Protein AF-A0A2A7WYJ3-F1 (afdb_monomer_lite)

Sequence (765 aa):
MKLRNKKTFTLILFCLMIGVVYILFNQSKNRTLNKNTNTYTNQINNITIPAQIGKEYFQVFDEKKMPYNLLLKGVNLGIANPGHFPGETAITKAEYLRWFKEIGKMNANVIRVYTIHPPAFYDALSEYNQKAKRPLYLIHGVWINEEMLNSLGDIYNKSLTKEFQDEIYQTVDIIHGKANILQKPGHASGKYHSNISKYVIGWILGIEWDPNMMKSTNDKHKGNVVFNGQYFQTNNATPFENWLASILDNTVKYESEKYSWQRPISFANWVTTDPIHHPNEPMENEDLVSLDPNHVSAKSSLYPGYFASYHVYPYYPEFLNYELAYTNYIDSRGKKNSYAGYLHNLRNVHNMPVLISEFGVPSSRGMTHRNRYGWNQGFHNETQQGKIVTHLFEDIQTEGMAGGIVFSWQDEWFKRTWNNMELDDPDRRPFWSNVQTSEQQFGLLSFDPNSSKKAISVDGDSSDWKKNKIKSANMKNAIFIKPLDQNDTERKLKNWSMTSDARSIYFLLNFEKTKQPFDWAKTGVMILLDTIPGQGQHQLPNDNSVKSKNGIDFVIDLNGPNDSHVLVDSYYDPFYYEYANLLHYAPIEPHVNKKDNGLYHKVMLGLNRPLVIPNYKGKSLNLPLEFYETGKLKFGDGNPNHKDFNSLTDVSLNEKDHVIEIRIPWQLLNVKDPSTSEIMGDLWKGGLKSKKNVKKIHVAILTYRPNGSNKDLSYSTVRQKNGILKKGDFFSYTWKKWDLPVYHERLKQSYYILKDTFHKAEINK

Structure (mmCIF, N/CA/C/O backbone):
data_AF-A0A2A7WYJ3-F1
#
_entry.id   AF-A0A2A7WYJ3-F1
#
loop_
_atom_site.group_PDB
_atom_site.id
_atom_site.type_symbol
_atom_site.label_atom_id
_atom_site.label_alt_id
_atom_site.label_comp_id
_atom_site.label_asym_id
_atom_site.label_entity_id
_atom_site.label_seq_id
_atom_site.pdbx_PDB_ins_code
_atom_site.Cartn_x
_atom_site.Cartn_y
_atom_site.Cartn_z
_atom_site.occupancy
_atom_site.B_iso_or_equiv
_atom_site.auth_seq_id
_atom_site.auth_comp_id
_atom_site.auth_asym_id
_atom_site.auth_atom_id
_atom_site.pdbx_PDB_model_num
ATOM 1 N N . MET A 1 1 ? -52.734 40.361 -39.668 1.00 50.38 1 MET A N 1
ATOM 2 C CA . MET A 1 1 ? -51.722 40.055 -38.626 1.00 50.38 1 MET A CA 1
ATOM 3 C C . MET A 1 1 ? -52.320 39.937 -37.203 1.00 50.38 1 MET A C 1
ATOM 5 O O . MET A 1 1 ? -51.709 40.400 -36.254 1.00 50.38 1 MET A O 1
ATOM 9 N N . LYS A 1 2 ? -53.501 39.309 -37.011 1.00 50.84 2 LYS A N 1
ATOM 10 C CA . LYS A 1 2 ? -54.146 39.169 -35.675 1.00 50.84 2 LYS A CA 1
ATOM 11 C C . LYS A 1 2 ? -54.576 37.741 -35.285 1.00 50.84 2 LYS A C 1
ATOM 13 O O . LYS A 1 2 ? -54.872 37.505 -34.122 1.00 50.84 2 LYS A O 1
ATOM 18 N N . LEU A 1 3 ? -54.540 36.769 -36.204 1.00 46.91 3 LEU A N 1
ATOM 19 C CA . LEU A 1 3 ? -54.908 35.370 -35.913 1.00 46.91 3 LEU A CA 1
ATOM 20 C C . LEU A 1 3 ? -53.718 34.446 -35.602 1.00 46.91 3 LEU A C 1
ATOM 22 O O . LEU A 1 3 ? -53.901 33.410 -34.968 1.00 46.91 3 LEU A O 1
ATOM 26 N N . ARG A 1 4 ? -52.491 34.829 -35.981 1.00 48.69 4 ARG A N 1
ATOM 27 C CA . ARG A 1 4 ? -51.293 33.996 -35.771 1.00 48.69 4 ARG A CA 1
ATOM 28 C C . ARG A 1 4 ? -50.721 34.103 -34.348 1.00 48.69 4 ARG A C 1
ATOM 30 O O . ARG A 1 4 ? -50.141 33.138 -33.880 1.00 48.69 4 ARG A O 1
ATOM 37 N N . ASN A 1 5 ? -50.984 35.202 -33.628 1.00 53.31 5 ASN A N 1
ATOM 38 C CA . ASN A 1 5 ? -50.511 35.392 -32.246 1.00 53.31 5 ASN A CA 1
ATOM 39 C C . ASN A 1 5 ? -51.368 34.693 -31.182 1.00 53.31 5 ASN A C 1
ATOM 41 O O . ASN A 1 5 ? -50.838 34.338 -30.134 1.00 53.31 5 ASN A O 1
ATOM 45 N N . LYS A 1 6 ? -52.664 34.442 -31.432 1.00 55.00 6 LYS A N 1
ATOM 46 C CA . LYS A 1 6 ? -53.507 33.729 -30.456 1.00 55.00 6 LYS A CA 1
ATOM 47 C C . LYS A 1 6 ? -53.078 32.269 -30.301 1.00 55.00 6 LYS A C 1
ATOM 49 O O . LYS A 1 6 ? -52.903 31.827 -29.177 1.00 55.00 6 LYS A O 1
ATOM 54 N N . LYS A 1 7 ? -52.818 31.551 -31.403 1.00 58.31 7 LYS A N 1
ATOM 55 C CA . LYS A 1 7 ? -52.401 30.136 -31.343 1.00 58.31 7 LYS A CA 1
ATOM 56 C C . LYS A 1 7 ? -51.069 29.944 -30.613 1.00 58.31 7 LYS A C 1
ATOM 58 O O . LYS A 1 7 ? -50.958 29.025 -29.810 1.00 58.31 7 LYS A O 1
ATOM 63 N N . THR A 1 8 ? -50.094 30.825 -30.834 1.00 62.59 8 THR A N 1
ATOM 64 C CA . THR A 1 8 ? -48.788 30.744 -30.160 1.00 62.59 8 THR A CA 1
ATOM 65 C C . THR A 1 8 ? -48.905 31.040 -28.666 1.00 62.59 8 THR A C 1
ATOM 67 O O . THR A 1 8 ? -48.297 30.347 -27.858 1.00 62.59 8 THR A O 1
ATOM 70 N N . PHE A 1 9 ? -49.742 32.010 -28.282 1.00 68.06 9 PHE A N 1
ATOM 71 C CA . PHE A 1 9 ? -49.965 32.341 -26.874 1.00 68.06 9 PHE A CA 1
ATOM 72 C C . PHE A 1 9 ? -50.721 31.229 -26.132 1.00 68.06 9 PHE A C 1
ATOM 74 O O . PHE A 1 9 ? -50.354 30.877 -25.014 1.00 68.06 9 PHE A O 1
ATOM 81 N N . THR A 1 10 ? -51.719 30.607 -26.772 1.00 68.69 10 THR A N 1
ATOM 82 C CA . THR A 1 10 ? -52.432 29.452 -26.203 1.00 68.69 10 THR A CA 1
ATOM 83 C C . THR A 1 10 ? -51.516 28.237 -26.053 1.00 68.69 10 THR A C 1
ATOM 85 O O . THR A 1 10 ? -51.592 27.553 -25.039 1.00 68.69 10 THR A O 1
ATOM 88 N N . LEU A 1 11 ? -50.607 27.995 -27.007 1.00 69.69 11 LEU A N 1
ATOM 89 C CA . LEU A 1 11 ? -49.650 26.886 -26.932 1.00 69.69 11 LEU A CA 1
ATOM 90 C C . LEU A 1 11 ? -48.632 27.082 -25.796 1.00 69.69 11 LEU A C 1
ATOM 92 O O . LEU A 1 11 ? -48.340 26.139 -25.068 1.00 69.69 11 LEU A O 1
ATOM 96 N N . ILE A 1 12 ? -48.143 28.310 -25.595 1.00 71.25 12 ILE A N 1
ATOM 97 C CA . ILE A 1 12 ? -47.219 28.640 -24.498 1.00 71.25 12 ILE A CA 1
ATOM 98 C C . ILE A 1 12 ? -47.912 28.493 -23.137 1.00 71.25 12 ILE A C 1
ATOM 100 O O . ILE A 1 12 ? -47.331 27.902 -22.228 1.00 71.25 12 ILE A O 1
ATOM 104 N N . LEU A 1 13 ? -49.164 28.952 -23.001 1.00 70.12 13 LEU A N 1
ATOM 105 C CA . LEU A 1 13 ? -49.936 28.765 -21.768 1.00 70.12 13 LEU A CA 1
ATOM 106 C C . LEU A 1 13 ? -50.208 27.283 -21.475 1.00 70.12 13 LEU A C 1
ATOM 108 O O . LEU A 1 13 ? -50.152 26.867 -20.321 1.00 70.12 13 LEU A O 1
ATOM 112 N N . PHE A 1 14 ? -50.473 26.483 -22.512 1.00 73.62 14 PHE A N 1
ATOM 113 C CA . PHE A 1 14 ? -50.705 25.046 -22.373 1.00 73.62 14 PHE A CA 1
ATOM 114 C C . PHE A 1 14 ? -49.423 24.308 -21.958 1.00 73.62 14 PHE A C 1
ATOM 116 O O . PHE A 1 14 ? -49.462 23.486 -21.047 1.00 73.62 14 PHE A O 1
ATOM 123 N N . CYS A 1 15 ? -48.267 24.664 -22.530 1.00 70.06 15 CYS A N 1
ATOM 124 C CA . CYS A 1 15 ? -46.967 24.128 -22.114 1.00 70.06 15 CYS A CA 1
ATOM 125 C C . CYS A 1 15 ? -46.585 24.544 -20.684 1.00 70.06 15 CYS A C 1
ATOM 127 O O . CYS A 1 15 ? -46.054 23.725 -19.937 1.00 70.06 15 CYS A O 1
ATOM 129 N N . LEU A 1 16 ? -46.887 25.782 -20.275 1.00 70.62 16 LEU A N 1
ATOM 130 C CA . LEU A 1 16 ? -46.683 26.246 -18.898 1.00 70.62 16 LEU A CA 1
ATOM 131 C C . LEU A 1 16 ? -47.602 25.521 -17.912 1.00 70.62 16 LEU A C 1
ATOM 133 O O . LEU A 1 16 ? -47.135 25.105 -16.856 1.00 70.62 16 LEU A O 1
ATOM 137 N N . MET A 1 17 ? -48.872 25.292 -18.263 1.00 70.50 17 MET A N 1
ATOM 138 C CA . MET A 1 17 ? -49.775 24.494 -17.430 1.00 70.50 17 MET A CA 1
ATOM 139 C C . MET A 1 17 ? -49.330 23.036 -17.332 1.00 70.50 17 MET A C 1
ATOM 141 O O . MET A 1 17 ? -49.342 22.492 -16.235 1.00 70.50 17 MET A O 1
ATOM 145 N N . ILE A 1 18 ? -48.867 22.413 -18.420 1.00 74.00 18 ILE A N 1
ATOM 146 C CA . ILE A 1 18 ? -48.298 21.057 -18.369 1.00 74.00 18 ILE A CA 1
ATOM 147 C C . ILE A 1 18 ? -47.030 21.040 -17.509 1.00 74.00 18 ILE A C 1
ATOM 149 O O . ILE A 1 18 ? -46.857 20.118 -16.721 1.00 74.00 18 ILE A O 1
ATOM 153 N N . GLY A 1 19 ? -46.176 22.062 -17.596 1.00 71.00 19 GLY A N 1
ATOM 154 C CA . GLY A 1 19 ? -44.984 22.195 -16.756 1.00 71.00 19 GLY A CA 1
ATOM 155 C C . GLY A 1 19 ? -45.321 22.330 -15.270 1.00 71.00 19 GLY A C 1
ATOM 156 O O . GLY A 1 19 ? -44.735 21.636 -14.445 1.00 71.00 19 GLY A O 1
ATOM 157 N N . VAL A 1 20 ? -46.310 23.157 -14.921 1.00 72.75 20 VAL A N 1
ATOM 158 C CA . VAL A 1 20 ? -46.773 23.335 -13.536 1.00 72.75 20 VAL A CA 1
ATOM 159 C C . VAL A 1 20 ? -47.485 22.083 -13.027 1.00 72.75 20 VAL A C 1
ATOM 161 O O . VAL A 1 20 ? -47.218 21.659 -11.908 1.00 72.75 20 VAL A O 1
ATOM 164 N N . VAL A 1 21 ? -48.316 21.431 -13.845 1.00 69.50 21 VAL A N 1
ATOM 165 C CA . VAL A 1 21 ? -48.949 20.153 -13.493 1.00 69.50 21 VAL A CA 1
ATOM 166 C C . VAL A 1 21 ? -47.897 19.061 -13.344 1.00 69.50 21 VAL A C 1
ATOM 168 O O . VAL A 1 21 ? -47.988 18.314 -12.389 1.00 69.50 21 VAL A O 1
ATOM 171 N N . TYR A 1 22 ? -46.861 18.997 -14.185 1.00 67.00 22 TYR A N 1
ATOM 172 C CA . TYR A 1 22 ? -45.755 18.040 -14.060 1.00 67.00 22 TYR A CA 1
ATOM 173 C C . TYR A 1 22 ? -44.906 18.298 -12.809 1.00 67.00 22 TYR A C 1
ATOM 175 O O . TYR A 1 22 ? -44.528 17.352 -12.122 1.00 67.00 22 TYR A O 1
ATOM 183 N N . ILE A 1 23 ? -44.655 19.565 -12.458 1.00 64.31 23 ILE A N 1
ATOM 184 C CA . ILE A 1 23 ? -43.973 19.949 -11.213 1.00 64.31 23 ILE A CA 1
ATOM 185 C C . ILE A 1 23 ? -44.839 19.605 -9.998 1.00 64.31 23 ILE A C 1
ATOM 187 O O . ILE A 1 23 ? -44.319 19.047 -9.039 1.00 64.31 23 ILE A O 1
ATOM 191 N N . LEU A 1 24 ? -46.150 19.851 -10.044 1.00 56.97 24 LEU A N 1
ATOM 192 C CA . LEU A 1 24 ? -47.084 19.496 -8.972 1.00 56.97 24 LEU A CA 1
ATOM 193 C C . LEU A 1 24 ? -47.302 17.978 -8.869 1.00 56.97 24 LEU A C 1
ATOM 195 O O . LEU A 1 24 ? -47.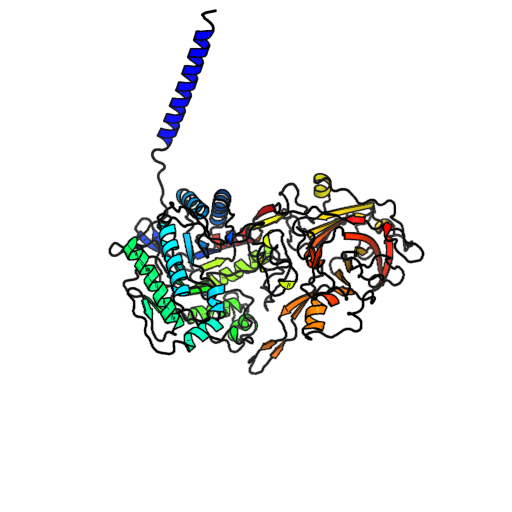378 17.471 -7.758 1.00 56.97 24 LEU A O 1
ATOM 199 N N . PHE A 1 25 ? -47.311 17.234 -9.981 1.00 49.41 25 PHE A N 1
ATOM 200 C CA . PHE A 1 25 ? -47.374 15.764 -10.000 1.00 49.41 25 PHE A CA 1
ATOM 201 C C . PHE A 1 25 ? -46.068 15.137 -9.494 1.00 49.41 25 PHE A C 1
ATOM 203 O O . PHE A 1 25 ? -46.104 14.119 -8.804 1.00 49.41 25 PHE A O 1
ATOM 210 N N . ASN A 1 26 ? -44.909 15.742 -9.784 1.00 48.34 26 ASN A N 1
ATOM 211 C CA . ASN A 1 26 ? -43.625 15.311 -9.218 1.00 48.34 26 ASN A CA 1
ATOM 212 C C . ASN A 1 26 ? -43.457 15.733 -7.753 1.00 48.34 26 ASN A C 1
ATOM 214 O O . ASN A 1 26 ? -42.858 14.990 -6.979 1.00 48.34 26 ASN A O 1
ATOM 218 N N . GLN A 1 27 ? -44.011 16.874 -7.335 1.00 46.66 27 GLN A N 1
ATOM 219 C CA . GLN A 1 27 ? -44.047 17.261 -5.923 1.00 46.66 27 GLN A CA 1
ATOM 220 C C . GLN A 1 27 ? -45.063 16.426 -5.128 1.00 46.66 27 GLN A C 1
ATOM 222 O O . GLN A 1 27 ? -44.787 16.096 -3.975 1.00 46.66 27 GLN A O 1
ATOM 227 N N . SER A 1 28 ? -46.181 15.991 -5.727 1.00 38.94 28 SER A N 1
ATOM 228 C CA . SER A 1 28 ? -47.152 15.109 -5.064 1.00 38.94 28 SER A CA 1
ATOM 229 C C . SER A 1 28 ? -46.711 13.640 -5.039 1.00 38.94 28 SER A C 1
ATOM 231 O O . SER A 1 28 ? -47.067 12.930 -4.102 1.00 38.94 28 SER A O 1
ATOM 233 N N . LYS A 1 29 ? -45.864 13.190 -5.981 1.00 39.66 29 LYS A N 1
ATOM 234 C CA . LYS A 1 29 ? -45.200 11.869 -5.930 1.00 39.66 29 LYS A CA 1
ATOM 235 C C . LYS A 1 29 ? -44.066 11.760 -4.903 1.00 39.66 29 LYS A C 1
ATOM 237 O O . LYS A 1 29 ? -43.579 10.658 -4.673 1.00 39.66 29 LYS A O 1
ATOM 242 N N . ASN A 1 30 ? -43.693 12.853 -4.233 1.00 40.75 30 ASN A N 1
ATOM 243 C CA . ASN A 1 30 ? -42.771 12.831 -3.091 1.00 40.75 30 ASN A CA 1
ATOM 244 C C . ASN A 1 30 ? -43.469 12.682 -1.727 1.00 40.75 30 ASN A C 1
ATOM 246 O O . ASN A 1 30 ? -42.810 12.772 -0.688 1.00 40.75 30 ASN A O 1
ATOM 250 N N . ARG A 1 31 ? -44.779 12.403 -1.688 1.00 43.16 31 ARG A N 1
ATOM 251 C CA . ARG A 1 31 ? -45.439 11.937 -0.464 1.00 43.16 31 ARG A CA 1
ATOM 252 C C . ARG A 1 31 ? -45.491 10.411 -0.441 1.00 43.16 31 ARG A C 1
ATOM 254 O O . ARG A 1 31 ? -46.011 9.777 -1.351 1.00 43.16 31 ARG A O 1
ATOM 261 N N . THR A 1 32 ? -44.913 9.874 0.636 1.00 37.53 32 THR A N 1
ATOM 262 C CA . THR A 1 32 ? -44.860 8.462 1.050 1.00 37.53 32 THR A CA 1
ATOM 263 C C . THR A 1 32 ? -44.069 7.514 0.143 1.00 37.53 32 THR A C 1
ATOM 265 O O . THR A 1 32 ? -44.587 6.522 -0.354 1.00 37.53 32 THR A O 1
ATOM 268 N N . LEU A 1 33 ? -42.751 7.734 0.038 1.00 37.66 33 LEU A N 1
ATOM 269 C CA . LEU A 1 33 ? -41.851 6.577 0.069 1.00 37.66 33 LEU A CA 1
ATOM 270 C C . LEU A 1 33 ? -41.978 5.979 1.472 1.00 37.66 33 LEU A C 1
ATOM 272 O O . LEU A 1 33 ? -41.584 6.626 2.444 1.00 37.66 33 LEU A O 1
ATOM 276 N N . ASN A 1 34 ? -42.541 4.776 1.580 1.00 34.91 34 ASN A N 1
ATOM 277 C CA . ASN A 1 34 ? -42.391 3.951 2.774 1.00 34.91 34 ASN A CA 1
ATOM 278 C C . ASN A 1 34 ? -40.889 3.831 3.062 1.00 34.91 34 ASN A C 1
ATOM 280 O O . ASN A 1 34 ? -40.165 3.098 2.386 1.00 34.91 34 ASN A O 1
ATOM 284 N N . LYS A 1 35 ? -40.406 4.623 4.025 1.00 45.00 35 LYS A N 1
ATOM 285 C CA . LYS A 1 35 ? -39.065 4.507 4.585 1.00 45.00 35 LYS A CA 1
ATOM 286 C C . LYS A 1 35 ? -39.042 3.195 5.360 1.00 45.00 35 LYS A C 1
ATOM 288 O O . LYS A 1 35 ? -39.327 3.186 6.552 1.00 45.00 35 LYS A O 1
ATOM 293 N N . ASN A 1 36 ? -38.696 2.098 4.696 1.00 46.09 36 ASN A N 1
ATOM 294 C CA . ASN A 1 36 ? -38.218 0.914 5.399 1.00 46.09 36 ASN A CA 1
ATOM 295 C C . ASN A 1 36 ? -36.862 1.285 6.012 1.00 46.09 36 ASN A C 1
ATOM 297 O O . ASN A 1 36 ? -35.812 1.124 5.392 1.00 46.09 36 ASN A O 1
ATOM 301 N N . THR A 1 37 ? -36.879 1.911 7.191 1.00 53.34 37 THR A N 1
ATOM 302 C CA . THR A 1 37 ? -35.668 2.116 7.980 1.00 53.34 37 THR A CA 1
ATOM 303 C C . THR A 1 37 ? -35.248 0.766 8.537 1.00 53.34 37 THR A C 1
ATOM 305 O O . THR A 1 37 ? -35.745 0.353 9.575 1.00 53.34 37 THR A O 1
ATOM 308 N N . ASN A 1 38 ? -34.312 0.100 7.866 1.00 67.88 38 ASN A N 1
ATOM 309 C CA . ASN A 1 38 ? -33.787 -1.207 8.280 1.00 67.88 38 ASN A CA 1
ATOM 310 C C . ASN A 1 38 ? -32.681 -1.082 9.345 1.00 67.88 38 ASN A C 1
ATOM 312 O O . ASN A 1 38 ? -31.753 -1.884 9.395 1.00 67.88 38 ASN A O 1
ATOM 316 N N . THR A 1 39 ? -32.728 -0.026 10.155 1.00 86.06 39 THR A N 1
ATOM 317 C CA . THR A 1 39 ? -31.773 0.216 11.238 1.00 86.06 39 THR A CA 1
ATOM 318 C C . THR A 1 39 ? -32.550 0.677 12.446 1.00 86.06 39 THR A C 1
ATOM 320 O O . THR A 1 39 ? -33.179 1.740 12.403 1.00 86.06 39 THR A O 1
ATOM 323 N N . TYR A 1 40 ? -32.490 -0.126 13.498 1.00 93.25 40 TYR A N 1
ATOM 324 C CA . TYR A 1 40 ? -33.203 0.097 14.740 1.00 93.25 40 TYR A CA 1
ATOM 325 C C . TYR A 1 40 ? -32.202 0.398 15.847 1.00 93.25 40 TYR A C 1
ATOM 327 O O . TYR A 1 40 ? -31.089 -0.125 15.861 1.00 93.25 40 TYR A O 1
ATOM 335 N N . THR A 1 41 ? -32.608 1.274 16.755 1.00 96.12 41 THR A N 1
ATOM 336 C CA . THR A 1 41 ? -31.880 1.589 17.980 1.00 96.12 41 THR A CA 1
ATOM 337 C C . THR A 1 41 ? -32.691 1.099 19.171 1.00 96.12 41 THR A C 1
ATOM 339 O O . THR A 1 41 ? -33.917 0.945 19.085 1.00 96.12 41 THR A O 1
ATOM 342 N N . ASN A 1 42 ? -32.020 0.880 20.294 1.00 96.69 42 ASN A N 1
ATOM 343 C CA . ASN A 1 42 ? -32.680 0.620 21.565 1.00 96.69 42 ASN A CA 1
ATOM 344 C C . ASN A 1 42 ? -32.539 1.829 22.499 1.00 96.69 42 ASN A C 1
ATOM 346 O O . ASN A 1 42 ? -31.729 2.721 22.245 1.00 96.69 42 ASN A O 1
ATOM 350 N N . GLN A 1 43 ? -33.348 1.884 23.554 1.00 96.56 43 GLN A N 1
ATOM 351 C CA . GLN A 1 43 ? -33.287 2.947 24.550 1.00 96.56 43 GLN A CA 1
ATOM 352 C C . GLN A 1 43 ? -33.287 2.349 25.955 1.00 96.56 43 GLN A C 1
ATOM 354 O O . GLN A 1 43 ? -34.180 1.579 26.301 1.00 96.56 43 GLN A O 1
ATOM 359 N N . ILE A 1 44 ? -32.291 2.714 26.758 1.00 96.19 44 ILE A N 1
ATOM 360 C CA . ILE A 1 44 ? -32.102 2.245 28.133 1.00 96.19 44 ILE A CA 1
ATOM 361 C C . ILE A 1 44 ? -31.928 3.484 29.008 1.00 96.19 44 ILE A C 1
ATOM 363 O O . ILE A 1 44 ? -31.040 4.291 28.755 1.00 96.19 44 ILE A O 1
ATOM 367 N N . ASN A 1 45 ? -32.798 3.678 30.004 1.00 94.88 45 ASN A N 1
ATOM 368 C CA . ASN A 1 45 ? -32.766 4.842 30.906 1.00 94.88 45 ASN A CA 1
ATOM 369 C C . ASN A 1 45 ? -32.636 6.189 30.164 1.00 94.88 45 ASN A C 1
ATOM 371 O O . ASN A 1 45 ? -31.770 7.004 30.468 1.00 94.88 45 ASN A O 1
ATOM 375 N N . ASN A 1 46 ? -33.489 6.403 29.158 1.00 96.12 46 ASN A N 1
ATOM 376 C CA . ASN A 1 46 ? -33.487 7.559 28.252 1.00 96.12 46 ASN A CA 1
ATOM 377 C C . ASN A 1 46 ? -32.256 7.720 27.338 1.00 96.12 46 ASN A C 1
ATOM 379 O O . ASN A 1 46 ? -32.281 8.592 26.473 1.00 96.12 46 ASN A O 1
ATOM 383 N N . ILE A 1 47 ? -31.245 6.856 27.433 1.00 98.38 47 ILE A N 1
ATOM 384 C CA . ILE A 1 47 ? -30.087 6.834 26.534 1.00 98.38 47 ILE A CA 1
ATOM 385 C C . ILE A 1 47 ? -30.375 5.951 25.322 1.00 98.38 47 ILE A C 1
ATOM 387 O O . ILE A 1 47 ? -30.772 4.796 25.464 1.00 98.38 47 ILE A O 1
ATOM 391 N N . THR A 1 48 ? -30.156 6.485 24.122 1.00 98.62 48 THR A N 1
ATOM 392 C CA . THR A 1 48 ? -30.281 5.738 22.863 1.00 98.62 48 THR A CA 1
ATOM 393 C C . THR A 1 48 ? -28.980 5.007 22.536 1.00 98.62 48 THR A C 1
ATOM 395 O O . THR A 1 48 ? -27.907 5.606 22.597 1.00 98.62 48 THR A O 1
ATOM 398 N N . ILE A 1 49 ? -29.076 3.736 22.136 1.00 98.44 49 ILE A N 1
ATOM 399 C CA . ILE A 1 49 ? -27.937 2.916 21.703 1.00 98.44 49 ILE A CA 1
ATOM 400 C C . ILE A 1 49 ? -28.157 2.341 20.287 1.00 98.44 49 ILE A C 1
ATOM 402 O O . ILE A 1 49 ? -29.231 1.798 20.005 1.00 98.44 49 ILE A O 1
ATOM 406 N N . PRO A 1 50 ? -27.175 2.451 19.369 1.00 97.75 50 PRO A N 1
ATOM 407 C CA . PRO A 1 50 ? -27.269 1.902 18.012 1.00 97.75 50 PRO A CA 1
ATOM 408 C C . PRO A 1 50 ? -26.847 0.430 17.917 1.00 97.75 50 PRO A C 1
ATOM 410 O O . PRO A 1 50 ? -27.263 -0.273 17.001 1.00 97.75 50 PRO A O 1
ATOM 413 N N . ALA A 1 51 ? -26.021 -0.021 18.857 1.00 98.12 51 ALA A N 1
ATOM 414 C CA . ALA A 1 51 ? -25.507 -1.376 18.973 1.00 98.12 51 ALA A CA 1
ATOM 415 C C . ALA A 1 51 ? -25.101 -1.637 20.430 1.00 98.12 51 ALA A C 1
ATOM 417 O O . ALA A 1 51 ? -25.005 -0.697 21.225 1.00 98.12 51 ALA A O 1
ATOM 418 N N . GLN A 1 52 ? -24.839 -2.896 20.761 1.00 98.06 52 GLN A N 1
ATOM 419 C CA . GLN A 1 52 ? -24.253 -3.305 22.035 1.00 98.06 52 GLN A CA 1
ATOM 420 C C . GLN A 1 52 ? -23.230 -4.431 21.835 1.00 98.06 52 GLN A C 1
ATOM 422 O O . GLN A 1 52 ? -23.197 -5.067 20.782 1.00 98.06 52 GLN A O 1
ATOM 427 N N . ILE A 1 53 ? -22.400 -4.687 22.839 1.00 98.00 53 ILE A N 1
ATOM 428 C CA . ILE A 1 53 ? -21.433 -5.781 22.868 1.00 98.00 53 ILE A CA 1
ATOM 429 C C . ILE A 1 53 ? -22.069 -6.988 23.562 1.00 98.00 53 ILE A C 1
ATOM 431 O O . ILE A 1 53 ? -22.473 -6.912 24.722 1.00 98.00 53 ILE A O 1
ATOM 435 N N . GLY A 1 54 ? -22.200 -8.091 22.823 1.00 96.19 54 GLY A N 1
ATOM 436 C CA . GLY A 1 54 ? -22.606 -9.387 23.359 1.00 96.19 54 GLY A CA 1
ATOM 437 C C . GLY A 1 54 ? -21.422 -10.151 23.959 1.00 96.19 54 GLY A C 1
ATOM 438 O O . GLY A 1 54 ? -20.350 -9.599 24.178 1.00 96.19 54 GLY A O 1
ATOM 439 N N . LYS A 1 55 ? -21.598 -11.457 24.192 1.00 93.19 55 LYS A N 1
ATOM 440 C CA . LYS A 1 55 ? -20.531 -12.310 24.747 1.00 93.19 55 LYS A CA 1
ATOM 441 C C . LYS A 1 55 ? -19.312 -12.425 23.820 1.00 93.19 55 LYS A C 1
ATOM 443 O O . LYS A 1 55 ? -18.186 -12.416 24.296 1.00 93.19 55 LYS A O 1
ATOM 448 N N . GLU A 1 56 ? -19.556 -12.552 22.516 1.00 91.44 56 GLU A N 1
ATOM 449 C CA . GLU A 1 56 ? -18.516 -12.805 21.498 1.00 91.44 56 GLU A CA 1
ATOM 450 C C . GLU A 1 56 ? -18.595 -11.840 20.307 1.00 91.44 56 GLU A C 1
ATOM 452 O O . GLU A 1 56 ? -17.594 -11.586 19.647 1.00 91.44 56 GLU A O 1
ATOM 457 N N . TYR A 1 57 ? -19.769 -11.260 20.046 1.00 97.25 57 TYR A N 1
ATOM 458 C CA . TYR A 1 57 ? -20.031 -10.456 18.853 1.00 97.25 57 TYR A CA 1
ATOM 459 C C . TYR A 1 57 ? -20.642 -9.106 19.205 1.00 97.25 57 TYR A C 1
ATOM 461 O O . TYR A 1 57 ? -21.267 -8.931 20.255 1.00 97.25 57 TYR A O 1
ATOM 469 N N . PHE A 1 58 ? -20.544 -8.174 18.261 1.00 97.81 58 PHE A N 1
ATOM 470 C CA . PHE A 1 58 ? -21.416 -7.007 18.242 1.00 97.81 58 PHE A CA 1
ATOM 471 C C . PHE A 1 58 ? -22.865 -7.460 18.081 1.00 97.81 58 PHE A C 1
ATOM 473 O O . PHE A 1 58 ? -23.147 -8.471 17.440 1.00 97.81 58 PHE A O 1
ATOM 480 N N . GLN A 1 59 ? -23.794 -6.695 18.635 1.00 97.94 59 GLN A N 1
ATOM 481 C CA . GLN A 1 59 ? -25.220 -6.912 18.483 1.00 97.94 59 GLN A CA 1
ATOM 482 C C . GLN A 1 59 ? -25.890 -5.636 17.996 1.00 97.94 59 GLN A C 1
ATOM 484 O O . GLN A 1 59 ? -25.670 -4.552 18.536 1.00 97.94 59 GLN A O 1
ATOM 489 N N . VAL A 1 60 ? -26.730 -5.779 16.979 1.00 96.69 60 VAL A N 1
ATOM 490 C CA . VAL A 1 60 ? -27.616 -4.719 16.486 1.00 96.69 60 VAL A CA 1
ATOM 491 C C . VAL A 1 60 ? -29.065 -5.131 16.725 1.00 96.69 60 VAL A C 1
ATOM 493 O O . VAL A 1 60 ? -29.343 -6.280 17.067 1.00 96.69 60 VAL A O 1
ATOM 496 N N . PHE A 1 61 ? -29.992 -4.190 16.580 1.00 96.06 61 PHE A N 1
ATOM 497 C CA . PHE A 1 61 ? -31.388 -4.403 16.952 1.00 96.06 61 PHE A CA 1
ATOM 498 C C . PHE A 1 61 ? -32.273 -4.683 15.737 1.00 96.06 61 PHE A C 1
ATOM 500 O O . PHE A 1 61 ? -32.094 -4.092 14.666 1.00 96.06 61 PHE A O 1
ATOM 507 N N . ASP A 1 62 ? -33.234 -5.588 15.907 1.00 92.44 62 ASP A N 1
ATOM 508 C CA . ASP A 1 62 ? -34.304 -5.830 14.940 1.00 92.44 62 ASP A CA 1
ATOM 509 C C . ASP A 1 62 ? -35.480 -4.848 15.119 1.00 92.44 62 ASP A C 1
ATOM 511 O O . ASP A 1 62 ? -35.450 -3.937 15.950 1.00 92.44 62 ASP A O 1
ATOM 515 N N . GLU A 1 63 ? -36.545 -5.033 14.335 1.00 91.00 63 GLU A N 1
ATOM 516 C CA . GLU A 1 63 ? -37.745 -4.186 14.389 1.00 91.00 63 GLU A CA 1
ATOM 517 C C . GLU A 1 63 ? -38.467 -4.212 15.745 1.00 91.00 63 GLU A C 1
ATOM 519 O O . GLU A 1 63 ? -39.140 -3.245 16.112 1.00 91.00 63 GLU A O 1
ATOM 524 N N . LYS A 1 64 ? -38.304 -5.301 16.504 1.00 92.38 64 LYS A N 1
ATOM 525 C CA . LYS A 1 64 ? -38.854 -5.498 17.850 1.00 92.38 64 LYS A CA 1
ATOM 526 C C . LYS A 1 64 ? -37.882 -5.030 18.933 1.00 92.38 64 LYS A C 1
ATOM 528 O O . LYS A 1 64 ? -38.164 -5.219 20.114 1.00 92.38 64 LYS A O 1
ATOM 533 N N . LYS A 1 65 ? -36.771 -4.394 18.542 1.00 93.44 65 LYS A N 1
ATOM 534 C CA . LYS A 1 65 ? -35.668 -3.953 19.405 1.00 93.44 65 LYS A CA 1
ATOM 535 C C . LYS A 1 65 ? -34.958 -5.100 20.131 1.00 93.44 65 LYS A C 1
ATOM 537 O O . LYS A 1 65 ? -34.305 -4.869 21.146 1.00 93.44 65 LYS A O 1
ATOM 542 N N . MET A 1 66 ? -35.050 -6.321 19.611 1.00 94.88 66 MET A N 1
ATOM 543 C CA . MET A 1 66 ? -34.309 -7.461 20.139 1.00 94.88 66 MET A CA 1
ATOM 544 C C . MET A 1 66 ? -32.878 -7.450 19.585 1.00 94.88 66 MET A C 1
ATOM 546 O O . MET A 1 66 ? -32.701 -7.260 18.376 1.00 94.88 66 MET A O 1
ATOM 550 N N . PRO A 1 67 ? -31.848 -7.624 20.434 1.00 96.19 67 PRO A N 1
ATOM 551 C CA . PRO A 1 67 ? -30.470 -7.698 19.971 1.00 96.19 67 PRO A CA 1
ATOM 552 C C . PRO A 1 67 ? -30.212 -9.028 19.251 1.00 96.19 67 PRO A C 1
ATOM 554 O O . PRO A 1 67 ? -30.620 -10.088 19.725 1.00 96.19 67 PRO A O 1
ATOM 557 N N . TYR A 1 68 ? -29.485 -8.983 18.135 1.00 95.00 68 TYR A N 1
ATOM 558 C CA . TYR A 1 68 ? -28.973 -10.166 17.443 1.00 95.00 68 TYR A CA 1
ATOM 559 C C . TYR A 1 68 ? -27.502 -9.987 17.068 1.00 95.00 68 TYR A C 1
ATOM 561 O O . TYR A 1 68 ? -27.062 -8.881 16.752 1.00 95.00 68 TYR A O 1
ATOM 569 N N . ASN A 1 69 ? -26.744 -11.085 17.110 1.00 96.75 69 ASN A N 1
ATOM 570 C CA . ASN A 1 69 ? -25.310 -11.064 16.839 1.00 96.75 69 ASN A CA 1
ATOM 571 C C . ASN A 1 69 ? -25.016 -10.667 15.385 1.00 96.75 69 ASN A C 1
ATOM 573 O O . ASN A 1 69 ? -25.669 -11.120 14.443 1.00 96.75 69 ASN A O 1
ATOM 577 N N . LEU A 1 70 ? -23.974 -9.861 15.221 1.00 96.31 70 LEU A N 1
ATOM 578 C CA . LEU A 1 70 ? -23.455 -9.376 13.958 1.00 96.31 70 LEU A CA 1
ATOM 579 C C . LEU A 1 70 ? -21.954 -9.670 13.899 1.00 96.31 70 LEU A C 1
ATOM 581 O O . LEU A 1 70 ? -21.158 -9.001 14.554 1.00 96.31 70 LEU A O 1
ATOM 585 N N . LEU A 1 71 ? -21.575 -10.641 13.067 1.00 97.69 71 LEU A N 1
ATOM 586 C CA . LEU A 1 71 ? -20.186 -10.825 12.655 1.00 97.69 71 LEU A CA 1
ATOM 587 C C . LEU A 1 71 ? -19.777 -9.627 11.795 1.00 97.69 71 LEU A C 1
ATOM 589 O O . LEU A 1 71 ? -20.386 -9.382 10.744 1.00 97.69 71 LEU A O 1
ATOM 593 N N . LEU A 1 72 ? -18.767 -8.876 12.227 1.00 98.44 72 LEU A N 1
ATOM 594 C CA . LEU A 1 72 ? -18.292 -7.724 11.469 1.00 98.44 72 LEU A CA 1
ATOM 595 C C . LEU A 1 72 ? -17.499 -8.181 10.237 1.00 98.44 72 LEU A C 1
ATOM 597 O O . LEU A 1 72 ? -16.527 -8.926 10.334 1.00 98.44 72 LEU A O 1
ATOM 601 N N . LYS A 1 73 ? -17.952 -7.723 9.068 1.00 98.19 73 LYS A N 1
ATOM 602 C CA . LYS A 1 73 ? -17.383 -7.999 7.745 1.00 98.19 73 LYS A CA 1
ATOM 603 C C . LYS A 1 73 ? -17.143 -6.661 7.080 1.00 98.19 73 LYS A C 1
ATOM 605 O O . LYS A 1 73 ? -18.077 -6.072 6.526 1.00 98.19 73 LYS A O 1
ATOM 610 N N . GLY A 1 74 ? -15.936 -6.136 7.237 1.00 98.25 74 GLY A N 1
ATOM 611 C CA . GLY A 1 74 ? -15.676 -4.731 6.968 1.00 98.25 74 GLY A CA 1
ATOM 612 C C . GLY A 1 74 ? -14.547 -4.445 6.003 1.00 98.25 74 GLY A C 1
ATOM 613 O O . GLY A 1 74 ? -13.758 -5.320 5.653 1.00 98.25 74 GLY A O 1
ATOM 614 N N . VAL A 1 75 ? -14.467 -3.172 5.625 1.00 98.81 75 VAL A N 1
ATOM 615 C CA . VAL A 1 75 ? -13.308 -2.574 4.957 1.00 98.81 75 VAL A CA 1
ATOM 616 C C . VAL A 1 75 ? -12.926 -1.266 5.653 1.00 98.81 75 VAL A C 1
ATOM 618 O O . VAL A 1 75 ? -13.794 -0.478 6.042 1.00 98.81 75 VAL A O 1
ATOM 621 N N . ASN A 1 76 ? -11.626 -1.035 5.809 1.00 98.81 76 ASN A N 1
ATOM 622 C CA . ASN A 1 76 ? -11.081 0.255 6.213 1.00 98.81 76 ASN A CA 1
ATOM 623 C C . ASN A 1 76 ? -11.082 1.197 5.008 1.00 98.81 76 ASN A C 1
ATOM 625 O O . ASN A 1 76 ? -10.754 0.782 3.895 1.00 98.81 76 ASN A O 1
ATOM 629 N N . LEU A 1 77 ? -11.447 2.457 5.214 1.00 98.38 77 LEU A N 1
ATOM 630 C CA . LEU A 1 77 ? -11.549 3.454 4.155 1.00 98.38 77 LEU A CA 1
ATOM 631 C C . LEU A 1 77 ? -10.642 4.645 4.480 1.00 98.38 77 LEU A C 1
ATOM 633 O O . LEU A 1 77 ? -10.824 5.316 5.494 1.00 98.38 77 LEU A O 1
ATOM 637 N N . GLY A 1 78 ? -9.670 4.894 3.600 1.00 95.50 78 GLY A N 1
ATOM 638 C CA . GLY A 1 78 ? -8.767 6.044 3.680 1.00 95.50 78 GLY A CA 1
ATOM 639 C C . GLY A 1 78 ? -9.372 7.321 3.088 1.00 95.50 78 GLY A C 1
ATOM 640 O O . GLY A 1 78 ? -10.430 7.285 2.454 1.00 95.50 78 GLY A O 1
ATOM 641 N N . ILE A 1 79 ? -8.695 8.456 3.262 1.00 93.94 79 ILE A N 1
ATOM 642 C CA . ILE A 1 79 ? -9.205 9.796 2.902 1.00 93.94 79 ILE A CA 1
ATOM 643 C C . ILE A 1 79 ? -8.571 10.387 1.625 1.00 93.94 79 ILE A C 1
ATOM 645 O O . ILE A 1 79 ? -8.943 11.481 1.197 1.00 93.94 79 ILE A O 1
ATOM 649 N N . ALA A 1 80 ? -7.650 9.662 0.983 1.00 93.94 80 ALA A N 1
ATOM 650 C CA . ALA A 1 80 ? -6.964 10.112 -0.227 1.00 93.94 80 ALA A CA 1
ATOM 651 C C . ALA A 1 80 ? -7.373 9.324 -1.484 1.00 93.94 80 ALA A C 1
ATOM 653 O O . ALA A 1 80 ? -7.718 8.141 -1.430 1.00 93.94 80 ALA A O 1
ATOM 654 N N . ASN A 1 81 ? -7.285 10.000 -2.628 1.00 96.25 81 ASN A N 1
ATOM 655 C CA . ASN A 1 81 ? -7.291 9.433 -3.976 1.00 96.25 81 ASN A CA 1
ATOM 656 C C . ASN A 1 81 ? -6.033 9.938 -4.730 1.00 96.25 81 ASN A C 1
ATOM 658 O O . ASN A 1 81 ? -5.330 10.820 -4.223 1.00 96.25 81 ASN A O 1
ATOM 662 N N . PRO A 1 82 ? -5.689 9.385 -5.909 1.00 97.81 82 PRO A N 1
ATOM 663 C CA . PRO A 1 82 ? -4.482 9.787 -6.624 1.00 97.81 82 PRO A CA 1
ATOM 664 C C . PRO A 1 82 ? -4.428 11.289 -6.916 1.00 97.81 82 PRO A C 1
ATOM 666 O O . PRO A 1 82 ? -5.426 11.897 -7.310 1.00 97.81 82 PRO A O 1
ATOM 669 N N . GLY A 1 83 ? -3.234 11.859 -6.780 1.00 97.31 83 GLY A N 1
ATOM 670 C CA . GLY A 1 83 ? -2.966 13.284 -6.950 1.00 97.31 83 GLY A CA 1
ATOM 671 C C . GLY A 1 83 ? -3.121 14.130 -5.688 1.00 97.31 83 GLY A C 1
ATOM 672 O O . GLY A 1 83 ? -2.869 15.323 -5.779 1.00 97.31 83 GLY A O 1
ATOM 673 N N . HIS A 1 84 ? -3.496 13.545 -4.545 1.00 97.00 84 HIS A N 1
ATOM 674 C CA . HIS A 1 84 ? -3.726 14.300 -3.311 1.00 97.00 84 HIS A CA 1
ATOM 675 C C . HIS A 1 84 ? -3.125 13.607 -2.085 1.00 97.00 84 HIS A C 1
ATOM 677 O O . HIS A 1 84 ? -3.199 12.384 -1.935 1.00 97.00 84 HIS A O 1
ATOM 683 N N . PHE A 1 85 ? -2.566 14.397 -1.174 1.00 96.12 85 PHE A N 1
ATOM 684 C CA . PHE A 1 85 ? -2.244 13.957 0.177 1.00 96.12 85 PHE A CA 1
ATOM 685 C C . PHE A 1 85 ? -3.521 13.823 1.027 1.00 96.12 85 PHE A C 1
ATOM 687 O O . PHE A 1 85 ? -4.508 14.521 0.779 1.00 96.12 85 PHE A O 1
ATOM 694 N N . PRO A 1 86 ? -3.515 12.979 2.080 1.00 93.44 86 PRO A N 1
ATOM 695 C CA . PRO A 1 86 ? -4.668 12.797 2.970 1.00 93.44 86 PRO A CA 1
ATOM 696 C C . PRO A 1 86 ? -5.265 14.104 3.503 1.00 93.44 86 PRO A C 1
ATOM 698 O O . PRO A 1 86 ? -6.483 14.274 3.521 1.00 93.44 86 PRO A O 1
ATOM 701 N N . GLY A 1 87 ? -4.399 15.054 3.864 1.00 91.25 87 GLY A N 1
ATOM 702 C CA . GLY A 1 87 ? -4.785 16.348 4.422 1.00 91.25 87 GLY A CA 1
ATOM 703 C C . GLY A 1 87 ? -5.551 17.274 3.472 1.00 91.25 87 GLY A C 1
ATOM 704 O O . GLY A 1 87 ? -6.112 18.270 3.923 1.00 91.25 87 GLY A O 1
ATOM 705 N N . GLU A 1 88 ? -5.596 16.967 2.172 1.00 93.81 88 GLU A N 1
ATOM 706 C CA . GLU A 1 88 ? -6.363 17.731 1.179 1.00 93.81 88 GLU A CA 1
ATOM 707 C C . GLU A 1 88 ? -7.835 17.304 1.125 1.00 93.81 88 GLU A C 1
ATOM 709 O O . GLU A 1 88 ? -8.690 18.073 0.687 1.00 93.81 88 GLU A O 1
ATOM 714 N N . THR A 1 89 ? -8.167 16.102 1.612 1.00 93.94 89 THR A N 1
ATOM 715 C CA . THR A 1 89 ? -9.550 15.601 1.730 1.00 93.94 89 THR A CA 1
ATOM 716 C C . THR A 1 89 ? -10.340 15.606 0.409 1.00 93.94 89 THR A C 1
ATOM 718 O O . THR A 1 89 ? -11.534 15.897 0.370 1.00 93.94 89 THR A O 1
ATOM 721 N N . ALA A 1 90 ? -9.665 15.271 -0.695 1.00 95.12 90 ALA A N 1
ATOM 722 C CA . ALA A 1 90 ? -10.136 15.529 -2.058 1.00 95.12 90 ALA A CA 1
ATOM 723 C C . ALA A 1 90 ? -11.275 14.623 -2.571 1.00 95.12 90 ALA A C 1
ATOM 725 O O . ALA A 1 90 ? -11.860 14.906 -3.618 1.00 95.12 90 ALA A O 1
ATOM 726 N N . ILE A 1 91 ? -11.608 13.535 -1.868 1.00 97.19 91 ILE A N 1
ATOM 727 C CA . ILE A 1 91 ? -12.641 12.591 -2.317 1.00 97.19 91 ILE A CA 1
ATOM 728 C C . ILE A 1 91 ? -14.021 13.264 -2.298 1.00 97.19 91 ILE A C 1
ATOM 730 O O . ILE A 1 91 ? -14.503 13.765 -1.278 1.00 97.19 91 ILE A O 1
ATOM 734 N N . THR A 1 92 ? -14.704 13.223 -3.436 1.00 97.56 92 THR A N 1
ATOM 735 C CA . THR A 1 92 ? -16.012 13.843 -3.634 1.00 97.56 92 THR A CA 1
ATOM 736 C C . THR A 1 92 ? -17.161 12.984 -3.101 1.00 97.56 92 THR A C 1
ATOM 738 O O . THR A 1 92 ? -17.084 11.759 -2.990 1.00 97.56 92 THR A O 1
ATOM 741 N N . LYS A 1 93 ? -18.322 13.614 -2.872 1.00 98.31 93 LYS A N 1
ATOM 742 C CA . LYS A 1 93 ? -19.563 12.904 -2.501 1.00 98.31 93 LYS A CA 1
ATOM 743 C C . LYS A 1 93 ? -19.938 11.818 -3.522 1.00 98.31 93 LYS A C 1
ATOM 745 O O . LYS A 1 93 ? -20.456 10.768 -3.148 1.00 98.31 93 LYS A O 1
ATOM 750 N N . ALA A 1 94 ? -19.704 12.073 -4.811 1.00 98.56 94 ALA A N 1
ATOM 751 C CA . ALA A 1 94 ? -20.036 11.138 -5.882 1.00 98.56 94 ALA A CA 1
ATOM 752 C C . ALA A 1 94 ? -19.138 9.890 -5.867 1.00 98.56 94 ALA A C 1
ATOM 754 O O . ALA A 1 94 ? -19.631 8.793 -6.137 1.00 98.56 94 ALA A O 1
ATOM 755 N N . GLU A 1 95 ? -17.855 10.051 -5.536 1.00 98.44 95 GLU A N 1
ATOM 756 C CA . GLU A 1 95 ? -16.928 8.940 -5.296 1.00 98.44 95 GLU A CA 1
ATOM 757 C C . GLU A 1 95 ? -17.373 8.124 -4.084 1.00 98.44 95 GLU A C 1
ATOM 759 O O . GLU A 1 95 ? -17.672 6.944 -4.249 1.00 98.44 95 GLU A O 1
ATOM 764 N N . TYR A 1 96 ? -17.575 8.750 -2.918 1.00 98.69 96 TYR A N 1
ATOM 765 C CA . TYR A 1 96 ? -18.054 8.041 -1.724 1.00 98.69 96 TYR A CA 1
ATOM 766 C C . TYR A 1 96 ? -19.361 7.284 -1.966 1.00 98.69 96 TYR A C 1
ATOM 768 O O . TYR A 1 96 ? -19.473 6.107 -1.635 1.00 98.69 96 TYR A O 1
ATOM 776 N N . LEU A 1 97 ? -20.354 7.918 -2.598 1.00 98.56 97 LEU A N 1
ATOM 777 C CA . LEU A 1 97 ? -21.637 7.272 -2.875 1.00 98.56 97 LEU A CA 1
ATOM 778 C C . LEU A 1 97 ? -21.494 6.085 -3.836 1.00 98.56 97 LEU A C 1
ATOM 780 O O . LEU A 1 97 ? -22.245 5.113 -3.729 1.00 98.56 97 LEU A O 1
ATOM 784 N N . ARG A 1 98 ? -20.570 6.157 -4.801 1.00 98.44 98 ARG A N 1
ATOM 785 C CA . ARG A 1 98 ? -20.246 5.024 -5.676 1.00 98.44 98 ARG A CA 1
ATOM 786 C C . ARG A 1 98 ? -19.566 3.916 -4.875 1.00 98.44 98 ARG A C 1
ATOM 788 O O . ARG A 1 98 ? -20.006 2.775 -4.962 1.00 98.44 98 ARG A O 1
ATOM 795 N N . TRP A 1 99 ? -18.575 4.253 -4.059 1.00 98.75 99 TRP A N 1
ATOM 796 C CA . TRP A 1 99 ? -17.842 3.302 -3.229 1.00 98.75 99 TRP A CA 1
ATOM 797 C C . TRP A 1 99 ? -18.751 2.586 -2.231 1.00 98.75 99 TRP A C 1
ATOM 799 O O . TRP A 1 99 ? -18.756 1.364 -2.208 1.00 98.75 99 TRP A O 1
ATOM 809 N N . PHE A 1 100 ? -19.624 3.289 -1.505 1.00 98.81 100 PHE A N 1
ATOM 810 C CA . PHE A 1 100 ? -20.580 2.660 -0.582 1.00 98.81 100 PHE A CA 1
ATOM 811 C C . PHE A 1 100 ? -21.523 1.674 -1.278 1.00 98.81 100 PHE A C 1
ATOM 813 O O . PHE A 1 100 ? -21.854 0.634 -0.714 1.00 98.81 100 PHE A O 1
ATOM 820 N N . LYS A 1 101 ? -21.920 1.940 -2.530 1.00 98.31 101 LYS A N 1
ATOM 821 C CA . LYS A 1 101 ? -22.705 0.971 -3.311 1.00 98.31 101 LYS A CA 1
ATOM 822 C C . LYS A 1 101 ? -21.907 -0.295 -3.605 1.00 98.31 101 LYS A C 1
ATOM 824 O O . LYS A 1 101 ? -22.465 -1.382 -3.491 1.00 98.31 101 LYS A O 1
ATOM 829 N N . GLU A 1 102 ? -20.640 -0.172 -3.983 1.00 98.69 102 GLU A N 1
ATOM 830 C CA . GLU A 1 102 ? -19.791 -1.334 -4.260 1.00 98.69 102 GLU A CA 1
ATOM 831 C C . GLU A 1 102 ? -19.396 -2.085 -2.975 1.00 98.69 102 GLU A C 1
ATOM 833 O O . GLU A 1 102 ? -19.444 -3.314 -2.960 1.00 98.69 102 GLU A O 1
ATOM 838 N N . ILE A 1 103 ? -19.143 -1.385 -1.865 1.00 98.81 103 ILE A N 1
ATOM 839 C CA . ILE A 1 103 ? -18.914 -1.983 -0.538 1.00 98.81 103 ILE A CA 1
ATOM 840 C C . ILE A 1 103 ? -20.158 -2.761 -0.075 1.00 98.81 103 ILE A C 1
ATOM 842 O O . ILE A 1 103 ? -20.073 -3.922 0.318 1.00 98.81 103 ILE A O 1
ATOM 846 N N . GLY A 1 104 ? -21.355 -2.183 -0.200 1.00 98.12 104 GLY A N 1
ATOM 847 C CA . GLY A 1 104 ? -22.593 -2.895 0.126 1.00 98.12 104 GLY A CA 1
ATOM 848 C C . GLY A 1 104 ? -22.830 -4.126 -0.757 1.00 98.12 104 GLY A C 1
ATOM 849 O O . GLY A 1 104 ? -23.276 -5.170 -0.279 1.00 98.12 104 GLY A O 1
ATOM 850 N N . LYS A 1 105 ? -22.489 -4.045 -2.051 1.00 98.00 105 LYS A N 1
ATOM 851 C CA . LYS A 1 105 ? -22.601 -5.168 -2.999 1.00 98.00 105 LYS A CA 1
ATOM 852 C C . LYS A 1 105 ? -21.635 -6.319 -2.712 1.00 98.00 105 LYS A C 1
ATOM 854 O O . LYS A 1 105 ? -21.924 -7.427 -3.167 1.00 98.00 105 LYS A O 1
ATOM 859 N N . MET A 1 106 ? -20.534 -6.091 -1.991 1.00 97.75 106 MET A N 1
ATOM 860 C CA . MET A 1 106 ? -19.638 -7.166 -1.539 1.00 97.75 106 MET A CA 1
ATOM 861 C C . MET A 1 106 ? -20.083 -7.821 -0.227 1.00 97.75 106 MET A C 1
ATOM 863 O O . MET A 1 106 ? -19.326 -8.588 0.349 1.00 97.75 106 MET A O 1
ATOM 867 N N . ASN A 1 107 ? -21.307 -7.557 0.246 1.00 97.62 107 ASN A N 1
ATOM 868 C CA . ASN A 1 107 ? -21.838 -8.084 1.509 1.00 97.62 107 ASN A CA 1
ATOM 869 C C . ASN A 1 107 ? -21.066 -7.626 2.760 1.00 97.62 107 ASN A C 1
ATOM 871 O O . ASN A 1 107 ? -21.238 -8.219 3.829 1.00 97.62 107 ASN A O 1
ATOM 875 N N . ALA A 1 108 ? -20.261 -6.565 2.647 1.00 98.25 108 ALA A N 1
ATOM 876 C CA . ALA A 1 108 ? -19.716 -5.888 3.812 1.00 98.25 108 ALA A CA 1
ATOM 877 C C . ALA A 1 108 ? -20.855 -5.206 4.585 1.00 98.25 108 ALA A C 1
ATOM 879 O O . ALA A 1 108 ? -21.816 -4.709 3.991 1.00 98.25 108 ALA A O 1
ATOM 880 N N . ASN A 1 109 ? -20.757 -5.203 5.910 1.00 97.88 109 ASN A N 1
ATOM 881 C CA . ASN A 1 109 ? -21.745 -4.593 6.802 1.00 97.88 109 ASN A CA 1
ATOM 882 C C . ASN A 1 109 ? -21.186 -3.405 7.590 1.00 97.88 109 ASN A C 1
ATOM 884 O O . ASN A 1 109 ? -21.973 -2.645 8.147 1.00 97.88 109 ASN A O 1
ATOM 888 N N . VAL A 1 110 ? -19.866 -3.205 7.600 1.00 98.62 110 VAL A N 1
ATOM 889 C CA . VAL A 1 110 ? -19.217 -2.116 8.331 1.00 98.62 110 VAL A CA 1
ATOM 890 C C . VAL A 1 110 ? -18.113 -1.461 7.502 1.00 98.62 110 VAL A C 1
ATOM 892 O O . VAL A 1 110 ? -17.393 -2.118 6.752 1.00 98.62 110 VAL A O 1
ATOM 895 N N . ILE A 1 111 ? -17.983 -0.148 7.643 1.00 98.75 111 ILE A N 1
ATOM 896 C CA . ILE A 1 111 ? -16.826 0.630 7.205 1.00 98.75 111 ILE A CA 1
ATOM 897 C C . ILE A 1 111 ? -16.142 1.171 8.455 1.00 98.75 111 ILE A C 1
ATOM 899 O O . ILE A 1 111 ? -16.820 1.629 9.377 1.00 98.75 111 ILE A O 1
ATOM 903 N N . ARG A 1 112 ? -14.810 1.159 8.472 1.00 98.75 112 ARG A N 1
ATOM 904 C CA . ARG A 1 112 ? -14.025 1.899 9.461 1.00 98.75 112 ARG A CA 1
ATOM 905 C C . ARG A 1 112 ? -13.299 3.068 8.804 1.00 98.75 112 ARG A C 1
ATOM 907 O O . ARG A 1 112 ? -12.756 2.923 7.712 1.00 98.75 112 ARG A O 1
ATOM 914 N N . VAL A 1 113 ? -13.310 4.214 9.479 1.00 98.62 113 VAL A N 1
ATOM 915 C CA . VAL A 1 113 ? -12.506 5.398 9.136 1.00 98.62 113 VAL A CA 1
ATOM 916 C C . VAL A 1 113 ? -11.651 5.796 10.334 1.00 98.62 113 VAL A C 1
ATOM 918 O O . VAL A 1 113 ? -12.017 5.509 11.470 1.00 98.62 113 VAL A O 1
ATOM 921 N N . TYR A 1 114 ? -10.529 6.457 10.074 1.00 96.56 114 TYR A N 1
ATOM 922 C CA . TYR A 1 114 ? -9.486 6.753 11.068 1.00 96.56 114 TYR A CA 1
ATOM 923 C C . TYR A 1 114 ? -9.578 8.138 11.691 1.00 96.56 114 TYR A C 1
ATOM 925 O O . TYR A 1 114 ? -8.992 8.404 12.734 1.00 96.56 114 TYR A O 1
ATOM 933 N N . THR A 1 115 ? -10.232 9.045 10.977 1.00 95.94 115 THR A N 1
ATOM 934 C CA . THR A 1 115 ? -10.249 10.469 11.274 1.00 95.94 115 THR A CA 1
ATOM 935 C C . THR A 1 115 ? -11.532 11.086 10.726 1.00 95.94 115 THR A C 1
ATOM 937 O O . THR A 1 115 ? -12.391 10.405 10.150 1.00 95.94 115 THR A O 1
ATOM 940 N N . ILE A 1 116 ? -11.686 12.391 10.898 1.00 96.88 116 ILE A N 1
ATOM 941 C CA . ILE A 1 116 ? -12.780 13.155 10.319 1.00 96.88 116 ILE A CA 1
ATOM 942 C C . ILE A 1 116 ? -12.602 13.223 8.794 1.00 96.88 116 ILE A C 1
ATOM 944 O O . ILE A 1 116 ? -11.619 13.746 8.275 1.00 96.88 116 ILE A O 1
ATOM 948 N N . HIS A 1 117 ? -13.591 12.707 8.064 1.00 97.69 117 HIS A N 1
ATOM 949 C CA . HIS A 1 117 ? -13.695 12.853 6.609 1.00 97.69 117 HIS A CA 1
ATOM 950 C C . HIS A 1 117 ? -14.389 14.177 6.232 1.00 97.69 117 HIS A C 1
ATOM 952 O O . HIS A 1 117 ? -15.049 14.778 7.075 1.00 97.69 117 HIS A O 1
ATOM 958 N N . PRO A 1 118 ? -14.320 14.658 4.975 1.00 97.06 118 PRO A N 1
ATOM 959 C CA . PRO A 1 118 ? -15.071 15.851 4.573 1.00 97.06 118 PRO A CA 1
ATOM 960 C C . PRO A 1 118 ? -16.595 15.630 4.700 1.00 97.06 118 PRO A C 1
ATOM 962 O O . PRO A 1 118 ? -17.052 14.488 4.575 1.00 97.06 118 PRO A O 1
ATOM 965 N N . PRO A 1 119 ? -17.427 16.688 4.846 1.00 98.31 119 PRO A N 1
ATOM 966 C CA . PRO A 1 119 ? -18.890 16.565 4.972 1.00 98.31 119 PRO A CA 1
ATOM 967 C C . PRO A 1 119 ? -19.549 15.681 3.900 1.00 98.31 119 PRO A C 1
ATOM 969 O O . PRO A 1 119 ? -20.501 14.948 4.173 1.00 98.31 119 PRO A O 1
ATOM 972 N N . ALA A 1 120 ? -18.972 15.680 2.695 1.00 98.25 120 ALA A N 1
ATOM 973 C CA . ALA A 1 120 ? -19.351 14.830 1.574 1.00 98.25 120 ALA A CA 1
ATOM 974 C C . ALA A 1 120 ? -19.434 13.327 1.915 1.00 98.25 120 ALA A C 1
ATOM 976 O O . ALA A 1 120 ? -20.317 12.643 1.394 1.00 98.25 120 ALA A O 1
ATOM 977 N N . PHE A 1 121 ? -18.555 12.814 2.782 1.00 98.69 121 PHE A N 1
ATOM 978 C CA . PHE A 1 121 ? -18.574 11.424 3.249 1.00 98.69 121 PHE A CA 1
ATOM 979 C C . PHE A 1 121 ? -19.857 11.118 4.028 1.00 98.69 121 PHE A C 1
ATOM 981 O O . PHE A 1 121 ? -20.593 10.187 3.695 1.00 98.69 121 PHE A O 1
ATOM 988 N N . TYR A 1 122 ? -20.160 11.945 5.030 1.00 98.69 122 TYR A N 1
ATOM 989 C CA . TYR A 1 122 ? -21.311 11.779 5.920 1.00 98.69 122 TYR A CA 1
ATOM 990 C C . TYR A 1 122 ? -22.633 11.920 5.158 1.00 98.69 122 TYR A C 1
ATOM 992 O O . TYR A 1 122 ? -23.565 11.134 5.354 1.00 98.69 122 TYR A O 1
ATOM 1000 N N . ASP A 1 123 ? -22.691 12.867 4.220 1.00 98.62 123 ASP A N 1
ATOM 1001 C CA . ASP A 1 123 ? -23.829 13.042 3.320 1.00 98.62 123 ASP A CA 1
ATOM 1002 C C . ASP A 1 123 ? -24.027 11.842 2.392 1.00 98.62 123 ASP A C 1
ATOM 1004 O O . ASP A 1 123 ? -25.160 11.400 2.187 1.00 98.62 123 ASP A O 1
ATOM 1008 N N . ALA A 1 124 ? -22.946 11.305 1.819 1.00 98.62 124 ALA A N 1
ATOM 1009 C CA . ALA A 1 124 ? -23.008 10.119 0.973 1.00 98.62 124 ALA A CA 1
ATOM 1010 C C . ALA A 1 124 ? -23.458 8.881 1.762 1.00 98.62 124 ALA A C 1
ATOM 1012 O O . ALA A 1 124 ? -24.272 8.111 1.248 1.00 98.62 124 ALA A O 1
ATOM 1013 N N . LEU A 1 125 ? -22.986 8.702 3.001 1.00 98.62 125 LEU A N 1
ATOM 1014 C CA . LEU A 1 125 ? -23.343 7.554 3.838 1.00 98.62 125 LEU A CA 1
ATOM 1015 C C . LEU A 1 125 ? -24.817 7.621 4.243 1.00 98.62 125 LEU A C 1
ATOM 1017 O O . LEU A 1 125 ? -25.547 6.639 4.103 1.00 98.62 125 LEU A O 1
ATOM 1021 N N . SER A 1 126 ? -25.276 8.801 4.675 1.00 97.88 126 SER A N 1
ATOM 1022 C CA . SER A 1 126 ? -26.688 9.052 4.972 1.00 97.88 126 SER A CA 1
ATOM 1023 C C . SER A 1 126 ? -27.569 8.776 3.751 1.00 97.88 126 SER A C 1
ATOM 1025 O O . SER A 1 126 ? -28.563 8.055 3.854 1.00 97.88 126 SER A O 1
ATOM 1027 N N . GLU A 1 127 ? -27.186 9.291 2.578 1.00 97.50 127 GLU A N 1
ATOM 1028 C CA . GLU A 1 127 ? -27.937 9.093 1.338 1.00 97.50 127 GLU A CA 1
ATOM 1029 C C . GLU A 1 127 ? -27.985 7.622 0.905 1.00 97.50 127 GLU A C 1
ATOM 1031 O O . GLU A 1 127 ? -29.044 7.133 0.498 1.00 97.50 127 GLU A O 1
ATOM 1036 N N . TYR A 1 128 ? -26.857 6.914 0.985 1.00 97.62 128 TYR A N 1
ATOM 1037 C CA . TYR A 1 128 ? -26.776 5.492 0.670 1.00 97.62 128 TYR A CA 1
ATOM 1038 C C . TYR A 1 128 ? -27.674 4.673 1.608 1.00 97.62 128 TYR A C 1
ATOM 1040 O O . TYR A 1 128 ? -28.564 3.955 1.142 1.00 97.62 128 TYR A O 1
ATOM 1048 N N . ASN A 1 129 ? -27.515 4.838 2.924 1.00 97.50 129 ASN A N 1
ATOM 1049 C CA . ASN A 1 129 ? -28.225 4.031 3.915 1.00 97.50 129 ASN A CA 1
ATOM 1050 C C . ASN A 1 129 ? -29.738 4.289 3.942 1.00 97.50 129 ASN A C 1
ATOM 1052 O O . ASN A 1 129 ? -30.499 3.388 4.274 1.00 97.50 129 ASN A O 1
ATOM 1056 N N . GLN A 1 130 ? -30.209 5.476 3.547 1.00 94.19 130 GLN A N 1
ATOM 1057 C CA . GLN A 1 130 ? -31.649 5.742 3.403 1.00 94.19 130 GLN A CA 1
ATOM 1058 C C . GLN A 1 130 ? -32.325 4.899 2.310 1.00 94.19 130 GLN A C 1
ATOM 1060 O O . GLN A 1 130 ? -33.546 4.750 2.329 1.00 94.19 130 GLN A O 1
ATOM 1065 N N . LYS A 1 131 ? -31.552 4.384 1.347 1.00 91.94 131 LYS A N 1
ATOM 1066 C CA . LYS A 1 131 ? -32.040 3.600 0.201 1.00 91.94 131 LYS A CA 1
ATOM 1067 C C . LYS A 1 131 ? -31.657 2.118 0.303 1.00 91.94 131 LYS A C 1
ATOM 1069 O O . LYS A 1 131 ? -32.216 1.293 -0.418 1.00 91.94 131 LYS A O 1
ATOM 1074 N N . ALA A 1 132 ? -30.683 1.778 1.147 1.00 92.25 132 ALA A N 1
ATOM 1075 C CA . ALA A 1 132 ? -30.126 0.437 1.239 1.00 92.25 132 ALA A CA 1
ATOM 1076 C C . ALA A 1 132 ? -31.033 -0.513 2.039 1.00 92.25 132 ALA A C 1
ATOM 1078 O O . ALA A 1 132 ? -31.499 -0.186 3.126 1.00 92.25 132 ALA A O 1
ATOM 1079 N N . LYS A 1 133 ? -31.235 -1.737 1.529 1.00 88.25 133 LYS A N 1
ATOM 1080 C CA . LYS A 1 133 ? -31.927 -2.804 2.278 1.00 88.25 133 LYS A CA 1
ATOM 1081 C C . LYS A 1 133 ? -31.110 -3.298 3.473 1.00 88.25 133 LYS A C 1
ATOM 1083 O O . LYS A 1 133 ? -31.677 -3.734 4.465 1.00 88.25 133 LYS A O 1
ATOM 1088 N N . ARG A 1 134 ? -29.786 -3.279 3.367 1.00 90.62 134 ARG A N 1
ATOM 1089 C CA . ARG A 1 134 ? -28.870 -3.554 4.471 1.00 90.62 134 ARG A CA 1
ATOM 1090 C C . ARG A 1 134 ? -27.973 -2.325 4.592 1.00 90.62 134 ARG A C 1
ATOM 1092 O O . ARG A 1 134 ? -27.288 -2.024 3.611 1.00 90.62 134 ARG A O 1
ATOM 1099 N N . PRO A 1 135 ? -28.055 -1.566 5.695 1.00 95.19 135 PRO A N 1
ATOM 1100 C CA . PRO A 1 135 ? -27.216 -0.391 5.873 1.00 95.19 135 PRO A CA 1
ATOM 1101 C C . PRO A 1 135 ? -25.745 -0.810 5.957 1.00 95.19 135 PRO A C 1
ATOM 1103 O O . PRO A 1 135 ? -25.431 -1.930 6.360 1.00 95.19 135 PRO A O 1
ATOM 1106 N N . LEU A 1 136 ? -24.852 0.109 5.610 1.00 98.12 136 LEU A N 1
ATOM 1107 C CA . LEU A 1 136 ? -23.460 0.048 6.030 1.00 98.12 136 LEU A CA 1
ATOM 1108 C C . LEU A 1 136 ? -23.339 0.775 7.363 1.00 98.12 136 LEU A C 1
ATOM 1110 O O . LEU A 1 136 ? -23.682 1.958 7.468 1.00 98.12 136 LEU A O 1
ATOM 1114 N N . TYR A 1 137 ? -22.874 0.056 8.372 1.00 98.69 137 TYR A N 1
ATOM 1115 C CA . TYR A 1 137 ? -22.521 0.630 9.657 1.00 98.69 137 TYR A CA 1
ATOM 1116 C C . TYR A 1 137 ? -21.146 1.294 9.596 1.00 98.69 137 TYR A C 1
ATOM 1118 O O . TYR A 1 137 ? -20.339 1.016 8.709 1.00 98.69 137 TYR A O 1
ATOM 1126 N N . LEU A 1 138 ? -20.885 2.178 10.550 1.00 98.88 138 LEU A N 1
ATOM 1127 C CA . LEU A 1 138 ? -19.625 2.885 10.701 1.00 98.88 138 LEU A CA 1
ATOM 1128 C C . LEU A 1 138 ? -19.028 2.587 12.074 1.00 98.88 138 LEU A C 1
ATOM 1130 O O . LEU A 1 138 ? -19.708 2.733 13.091 1.00 98.88 138 LEU A O 1
ATOM 1134 N N . ILE A 1 139 ? -17.753 2.220 12.091 1.00 98.88 139 ILE A N 1
ATOM 1135 C CA . ILE A 1 139 ? -16.900 2.368 13.268 1.00 98.88 139 ILE A CA 1
ATOM 1136 C C . ILE A 1 139 ? -16.010 3.570 13.001 1.00 98.88 139 ILE A C 1
ATOM 1138 O O . ILE A 1 139 ? -15.282 3.608 12.009 1.00 98.88 139 ILE A O 1
ATOM 1142 N N . HIS A 1 140 ? -16.130 4.586 13.841 1.00 98.69 140 HIS A N 1
ATOM 1143 C CA . HIS A 1 140 ? -15.410 5.833 13.638 1.00 98.69 140 HIS A CA 1
ATOM 1144 C C . HIS A 1 140 ? -14.198 5.871 14.573 1.00 98.69 140 HIS A C 1
ATOM 1146 O O . HIS A 1 140 ? -14.306 5.539 15.755 1.00 98.69 140 HIS A O 1
ATOM 1152 N N . GLY A 1 141 ? -13.032 6.178 14.017 1.00 97.69 141 GLY A N 1
ATOM 1153 C CA . GLY A 1 141 ? -11.800 6.376 14.759 1.00 97.69 141 GLY A CA 1
ATOM 1154 C C . GLY A 1 141 ? -11.416 7.842 14.841 1.00 97.69 141 GLY A C 1
ATOM 1155 O O . GLY A 1 141 ? -11.754 8.642 13.969 1.00 97.69 141 GLY A O 1
ATOM 1156 N N . VAL A 1 142 ? -10.698 8.184 15.904 1.00 96.88 142 VAL A N 1
ATOM 1157 C CA . VAL A 1 142 ? -10.166 9.532 16.097 1.00 96.88 142 VAL A CA 1
ATOM 1158 C C . VAL A 1 142 ? -8.656 9.434 16.172 1.00 96.88 142 VAL A C 1
ATOM 1160 O O . VAL A 1 142 ? -8.118 8.751 17.045 1.00 96.88 142 VAL A O 1
ATOM 1163 N N . TRP A 1 143 ? -7.998 10.107 15.233 1.00 92.75 143 TRP A N 1
ATOM 1164 C CA . TRP A 1 143 ? -6.550 10.129 15.099 1.00 92.75 143 TRP A CA 1
ATOM 1165 C C . TRP A 1 143 ? -5.935 11.121 16.091 1.00 92.75 143 TRP A C 1
ATOM 1167 O O . TRP A 1 143 ? -6.436 12.234 16.251 1.00 92.75 143 TRP A O 1
ATOM 1177 N N . ILE A 1 144 ? -4.836 10.734 16.737 1.00 92.94 144 ILE A N 1
ATOM 1178 C CA . ILE A 1 144 ? -4.050 11.618 17.606 1.00 92.94 144 ILE A CA 1
ATOM 1179 C C . ILE A 1 144 ? -2.865 12.201 16.832 1.00 92.94 144 ILE A C 1
ATOM 1181 O O . ILE A 1 144 ? -2.305 11.549 15.957 1.00 92.94 144 ILE A O 1
ATOM 1185 N N . ASN A 1 145 ? -2.461 13.432 17.144 1.00 89.88 145 ASN A N 1
ATOM 1186 C CA . ASN A 1 145 ? -1.318 14.071 16.497 1.00 89.88 145 ASN A CA 1
ATOM 1187 C C . ASN A 1 145 ? -0.002 13.335 16.828 1.00 89.88 145 ASN A C 1
ATOM 1189 O O . ASN A 1 145 ? 0.584 13.542 17.890 1.00 89.88 145 ASN A O 1
ATOM 1193 N N . GLU A 1 146 ? 0.449 12.483 15.906 1.00 88.12 146 GLU A N 1
ATOM 1194 C CA . GLU A 1 146 ? 1.625 11.619 16.055 1.00 88.12 146 GLU A CA 1
ATOM 1195 C C . GLU A 1 146 ? 2.941 12.411 16.147 1.00 88.12 146 GLU A C 1
ATOM 1197 O O . GLU A 1 146 ? 3.824 12.075 16.931 1.00 88.12 146 GLU A O 1
ATOM 1202 N N . GLU A 1 147 ? 3.070 13.522 15.416 1.00 86.31 147 GLU A N 1
ATOM 1203 C CA . GLU A 1 147 ? 4.266 14.372 15.488 1.00 86.31 147 GLU A CA 1
ATOM 1204 C C . GLU A 1 147 ? 4.414 14.998 16.884 1.00 86.31 147 GLU A C 1
ATOM 1206 O O . GLU A 1 147 ? 5.495 14.986 17.486 1.00 86.31 147 GLU A O 1
ATOM 1211 N N . MET A 1 148 ? 3.310 15.500 17.445 1.00 87.62 148 MET A N 1
ATOM 1212 C CA . MET A 1 148 ? 3.290 15.996 18.822 1.00 87.62 148 MET A CA 1
ATOM 1213 C C . MET A 1 148 ? 3.504 14.874 19.838 1.00 87.62 148 MET A C 1
ATOM 1215 O O . MET A 1 148 ? 4.244 15.064 20.802 1.00 87.62 148 MET A O 1
ATOM 1219 N N . LEU A 1 149 ? 2.892 13.710 19.621 1.00 87.38 149 LEU A N 1
ATOM 1220 C CA . LEU A 1 149 ? 3.067 12.530 20.465 1.00 87.38 149 LEU A CA 1
ATOM 1221 C C . LEU A 1 149 ? 4.552 12.159 20.601 1.00 87.38 149 LEU A C 1
ATOM 1223 O O . LEU A 1 149 ? 5.069 12.063 21.717 1.00 87.38 149 LEU A O 1
ATOM 1227 N N . ASN A 1 150 ? 5.244 12.045 19.467 1.00 84.38 150 ASN A N 1
ATOM 1228 C CA . ASN A 1 150 ? 6.636 11.608 19.404 1.00 84.38 150 ASN A CA 1
ATOM 1229 C C . ASN A 1 150 ? 7.602 12.677 19.934 1.00 84.38 150 ASN A C 1
ATOM 1231 O O . ASN A 1 150 ? 8.574 12.354 20.613 1.00 84.38 150 ASN A O 1
ATOM 1235 N N . SER A 1 151 ? 7.335 13.960 19.672 1.00 87.50 151 SER A N 1
ATOM 1236 C CA . SER A 1 151 ? 8.196 15.058 20.137 1.00 87.50 151 SER A CA 1
ATOM 1237 C C . SER A 1 151 ? 8.075 15.349 21.636 1.00 87.50 151 SER A C 1
ATOM 1239 O O . SER A 1 151 ? 9.055 15.752 22.263 1.00 87.50 151 SER A O 1
ATOM 1241 N N . LEU A 1 152 ? 6.894 15.150 22.230 1.00 88.25 152 LEU A N 1
ATOM 1242 C CA . LEU A 1 152 ? 6.650 15.424 23.650 1.00 88.25 152 LEU A CA 1
ATOM 1243 C C . LEU A 1 152 ? 6.983 14.223 24.548 1.00 88.25 152 LEU A C 1
ATOM 1245 O O . LEU A 1 152 ? 7.386 14.411 25.701 1.00 88.25 152 LEU A O 1
ATOM 1249 N N . GLY A 1 153 ? 6.815 12.996 24.040 1.00 84.19 153 GLY A N 1
ATOM 1250 C CA . GLY A 1 153 ? 7.161 11.755 24.739 1.00 84.19 153 GLY A CA 1
ATOM 1251 C C . GLY A 1 153 ? 6.415 11.545 26.063 1.00 84.19 153 GLY A C 1
ATOM 1252 O O . GLY A 1 153 ? 6.961 10.935 26.982 1.00 84.19 153 GLY A O 1
ATOM 1253 N N . ASP A 1 154 ? 5.229 12.133 26.223 1.00 91.38 154 ASP A N 1
ATOM 1254 C CA . ASP A 1 154 ? 4.363 11.963 27.395 1.00 91.38 154 ASP A CA 1
ATOM 1255 C C . ASP A 1 154 ? 2.905 12.270 27.029 1.00 91.38 154 ASP A C 1
ATOM 1257 O O . ASP A 1 154 ? 2.567 13.409 26.683 1.00 91.38 154 ASP A O 1
ATOM 1261 N N . ILE A 1 155 ? 2.034 11.265 27.143 1.00 92.38 155 ILE A N 1
ATOM 1262 C CA . ILE A 1 155 ? 0.621 11.396 26.777 1.00 92.38 155 ILE A CA 1
ATOM 1263 C C . ILE A 1 155 ? -0.137 12.385 27.678 1.00 92.38 155 ILE A C 1
ATOM 1265 O O . ILE A 1 155 ? -1.080 13.033 27.224 1.00 92.38 155 ILE A O 1
ATOM 1269 N N . TYR A 1 156 ? 0.306 12.580 28.929 1.00 93.00 156 TYR A N 1
ATOM 1270 C CA . TYR A 1 156 ? -0.317 13.505 29.885 1.00 93.00 156 TYR A CA 1
ATOM 1271 C C . TYR A 1 156 ? -0.025 14.978 29.587 1.00 93.00 156 TYR A C 1
ATOM 1273 O O . TYR A 1 156 ? -0.505 15.866 30.303 1.00 93.00 156 TYR A O 1
ATOM 1281 N N . ASN A 1 157 ? 0.741 15.279 28.534 1.00 94.06 157 ASN A N 1
ATOM 1282 C CA . ASN A 1 157 ? 0.908 16.652 28.095 1.00 94.06 157 ASN A CA 1
ATOM 1283 C C . ASN A 1 157 ? -0.466 17.302 27.850 1.00 94.06 157 ASN A C 1
ATOM 1285 O O . ASN A 1 157 ? -1.270 16.836 27.039 1.00 94.06 157 ASN A O 1
ATOM 1289 N N . LYS A 1 158 ? -0.718 18.418 28.545 1.00 93.44 158 LYS A N 1
ATOM 1290 C CA . LYS A 1 158 ? -2.026 19.089 28.543 1.00 93.44 158 LYS A CA 1
ATOM 1291 C C . LYS A 1 158 ? -2.477 19.511 27.147 1.00 93.44 158 LYS A C 1
ATOM 1293 O O . LYS A 1 158 ? -3.669 19.447 26.875 1.00 93.44 158 LYS A O 1
ATOM 1298 N N . SER A 1 159 ? -1.556 19.947 26.284 1.00 93.31 159 SER A N 1
ATOM 1299 C CA . SER A 1 159 ? -1.898 20.391 24.929 1.00 93.31 159 SER A CA 1
ATOM 1300 C C . SER A 1 159 ? -2.294 19.213 24.048 1.00 93.31 159 SER A C 1
ATOM 1302 O O . SER A 1 159 ? -3.324 19.282 23.388 1.00 93.31 159 SER A O 1
ATOM 1304 N N . LEU A 1 160 ? -1.515 18.128 24.081 1.00 93.12 160 LEU A N 1
ATOM 1305 C CA . LEU A 1 160 ? -1.782 16.919 23.302 1.00 93.12 160 LEU A CA 1
ATOM 1306 C C . LEU A 1 160 ? -3.089 16.244 23.735 1.00 93.12 160 LEU A C 1
ATOM 1308 O O . LEU A 1 160 ? -3.957 15.984 22.906 1.00 93.12 160 LEU A O 1
ATOM 1312 N N . THR A 1 161 ? -3.261 16.019 25.045 1.00 94.50 161 THR A N 1
ATOM 1313 C CA . THR A 1 161 ? -4.499 15.443 25.595 1.00 94.50 161 THR A CA 1
ATOM 1314 C C . THR A 1 161 ? -5.707 16.305 25.237 1.00 94.50 161 THR A C 1
ATOM 1316 O O . THR A 1 161 ? -6.743 15.774 24.841 1.00 94.50 161 THR A O 1
ATOM 1319 N N . LYS A 1 162 ? -5.585 17.634 25.355 1.00 95.50 162 LYS A N 1
ATOM 1320 C CA . LYS A 1 162 ? -6.674 18.549 25.016 1.00 95.50 162 LYS A CA 1
ATOM 1321 C C . LYS A 1 162 ? -7.013 18.520 23.527 1.00 95.50 162 LYS A C 1
ATOM 1323 O O . LYS A 1 162 ? -8.192 18.457 23.206 1.00 95.50 162 LYS A O 1
ATOM 1328 N N . GLU A 1 163 ? -6.020 18.556 22.637 1.00 95.00 163 GLU A N 1
ATOM 1329 C CA . GLU A 1 163 ? -6.255 18.481 21.188 1.00 95.00 163 GLU A CA 1
ATOM 1330 C C . GLU A 1 163 ? -6.983 17.184 20.825 1.00 95.00 163 GLU A C 1
ATOM 1332 O O . GLU A 1 163 ? -7.982 17.222 20.111 1.00 95.00 163 GLU A O 1
ATOM 1337 N N . PHE A 1 164 ? -6.558 16.052 21.392 1.00 96.88 164 PHE A N 1
ATOM 1338 C CA . PHE A 1 164 ? -7.213 14.771 21.154 1.00 96.88 164 PHE A CA 1
ATOM 1339 C C . PHE A 1 164 ? -8.660 14.737 21.675 1.00 96.88 164 PHE A C 1
ATOM 1341 O O . PHE A 1 164 ? -9.562 14.300 20.964 1.00 96.88 164 PHE A O 1
ATOM 1348 N N . GLN A 1 165 ? -8.912 15.248 22.886 1.00 97.75 165 GLN A N 1
ATOM 1349 C CA . GLN A 1 165 ? -10.270 15.361 23.435 1.00 97.75 165 GLN A CA 1
ATOM 1350 C C . GLN A 1 165 ? -11.167 16.283 22.599 1.00 97.75 165 GLN A C 1
ATOM 1352 O O . GLN A 1 165 ? -12.326 15.950 22.351 1.00 97.75 165 GLN A O 1
ATOM 1357 N N . ASP A 1 166 ? -10.642 17.423 22.147 1.00 96.56 166 ASP A N 1
ATOM 1358 C CA . ASP A 1 166 ? -11.385 18.361 21.308 1.00 96.56 166 ASP A CA 1
ATOM 1359 C C . ASP A 1 166 ? -11.746 17.711 19.955 1.00 96.56 166 ASP A C 1
ATOM 1361 O O . ASP A 1 166 ? -12.890 17.836 19.512 1.00 96.56 166 ASP A O 1
ATOM 1365 N N . GLU A 1 167 ? -10.829 16.956 19.336 1.00 96.81 167 GLU A N 1
ATOM 1366 C CA . GLU A 1 167 ? -11.084 16.204 18.094 1.00 96.81 167 GLU A CA 1
ATOM 1367 C C . GLU A 1 167 ? -12.158 15.118 18.296 1.00 96.81 167 GLU A C 1
ATOM 1369 O O . GLU A 1 167 ? -13.053 14.946 17.461 1.00 96.81 167 GLU A O 1
ATOM 1374 N N . ILE A 1 168 ? -12.141 14.421 19.440 1.00 98.50 168 ILE A N 1
ATOM 1375 C CA . ILE A 1 168 ? -13.181 13.450 19.814 1.00 98.50 168 ILE A CA 1
ATOM 1376 C C . ILE A 1 168 ? -14.546 14.138 19.921 1.00 98.50 168 ILE A C 1
ATOM 1378 O O . ILE A 1 168 ? -15.519 13.679 19.319 1.00 98.50 168 ILE A O 1
ATOM 1382 N N . TYR A 1 169 ? -14.644 15.249 20.653 1.00 98.56 169 TYR A N 1
ATOM 1383 C CA . TYR A 1 169 ? -15.907 15.972 20.829 1.00 98.56 169 TYR A CA 1
ATOM 1384 C C . TYR A 1 169 ? -16.449 16.524 19.510 1.00 98.56 169 TYR A C 1
ATOM 1386 O O . TYR A 1 169 ? -17.654 16.439 19.254 1.00 98.56 169 TYR A O 1
ATOM 1394 N N . GLN A 1 170 ? -15.568 17.028 18.644 1.00 98.06 170 GLN A N 1
ATOM 1395 C CA . GLN A 1 170 ? -15.930 17.428 17.287 1.00 98.06 170 GLN A CA 1
ATOM 1396 C C . GLN A 1 170 ? -16.471 16.243 16.490 1.00 98.06 170 GLN A C 1
ATOM 1398 O O . GLN A 1 170 ? -17.522 16.356 15.862 1.00 98.06 170 GLN A O 1
ATOM 1403 N N . THR A 1 171 ? -15.812 15.090 16.563 1.00 98.50 171 THR A N 1
ATOM 1404 C CA . THR A 1 171 ? -16.251 13.874 15.876 1.00 98.50 171 THR A CA 1
ATOM 1405 C C . THR A 1 171 ? -17.629 13.407 16.360 1.00 98.50 171 THR A C 1
ATOM 1407 O O . THR A 1 171 ? -18.488 13.072 15.538 1.00 98.50 171 THR A O 1
ATOM 1410 N N . VAL A 1 172 ? -17.890 13.449 17.673 1.00 98.75 172 VAL A N 1
ATOM 1411 C CA . VAL A 1 172 ? -19.223 13.183 18.242 1.00 98.75 172 VAL A CA 1
ATOM 1412 C C . VAL A 1 172 ? -20.250 14.168 17.667 1.00 98.75 172 VAL A C 1
ATOM 1414 O O . VAL A 1 172 ? -21.292 13.753 17.162 1.00 98.75 172 VAL A O 1
ATOM 1417 N N . ASP A 1 173 ? -19.962 15.470 17.660 1.00 98.81 173 ASP A N 1
ATOM 1418 C CA . ASP A 1 173 ? -20.876 16.478 17.106 1.00 98.81 173 ASP A CA 1
ATOM 1419 C C . ASP A 1 173 ? -21.148 16.275 15.602 1.00 98.81 173 ASP A C 1
ATOM 1421 O O . ASP A 1 173 ? -22.269 16.495 15.128 1.00 98.81 173 ASP A O 1
ATOM 1425 N N . ILE A 1 174 ? -20.144 15.822 14.846 1.00 98.75 174 ILE A N 1
ATOM 1426 C CA . ILE A 1 174 ? -20.233 15.547 13.409 1.00 98.75 174 ILE A CA 1
ATOM 1427 C C . ILE A 1 174 ? -21.223 14.424 13.121 1.00 98.75 174 ILE A C 1
ATOM 1429 O O . ILE A 1 174 ? -22.107 14.597 12.278 1.00 98.75 174 ILE A O 1
ATOM 1433 N N . ILE A 1 175 ? -21.119 13.288 13.817 1.00 98.62 175 ILE A N 1
ATOM 1434 C CA . ILE A 1 175 ? -21.996 12.140 13.546 1.00 98.62 175 ILE A CA 1
ATOM 1435 C C . ILE A 1 175 ? -23.463 12.435 13.896 1.00 98.62 175 ILE A C 1
ATOM 1437 O O . ILE A 1 175 ? -24.366 11.830 13.316 1.00 98.62 175 ILE A O 1
ATOM 1441 N N . HIS A 1 176 ? -23.713 13.395 14.794 1.00 98.69 176 HIS A N 1
ATOM 1442 C CA . HIS A 1 176 ? -25.051 13.891 15.140 1.00 98.69 176 HIS A CA 1
ATOM 1443 C C . HIS A 1 176 ? -25.550 14.998 14.198 1.00 98.69 176 HIS A C 1
ATOM 1445 O O . HIS A 1 176 ? -26.695 15.443 14.320 1.00 98.69 176 HIS A O 1
ATOM 1451 N N . GLY A 1 177 ? -24.738 15.426 13.226 1.00 98.31 177 GLY A N 1
ATOM 1452 C CA . GLY A 1 177 ? -25.080 16.481 12.270 1.00 98.31 177 GLY A CA 1
ATOM 1453 C C . GLY A 1 177 ? -25.168 17.869 12.912 1.00 98.31 177 GLY A C 1
ATOM 1454 O O . GLY A 1 177 ? -26.033 18.667 12.538 1.00 98.31 177 GLY A O 1
ATOM 1455 N N . LYS A 1 178 ? -24.335 18.136 13.928 1.00 98.12 178 LYS A N 1
ATOM 1456 C CA . LYS A 1 178 ? -24.353 19.360 14.747 1.00 98.12 178 LYS A CA 1
ATOM 1457 C C . LYS A 1 178 ? -23.001 20.077 14.814 1.00 98.12 178 LYS A C 1
ATOM 1459 O O . LYS A 1 178 ? -22.807 20.910 15.695 1.00 98.12 178 LYS A O 1
ATOM 1464 N N . ALA A 1 179 ? -22.098 19.814 13.869 1.00 97.81 179 ALA A N 1
ATOM 1465 C CA . ALA A 1 179 ? -20.767 20.418 13.846 1.00 97.81 179 ALA A CA 1
ATOM 1466 C C . ALA A 1 179 ? -20.566 21.415 12.694 1.00 97.81 179 ALA A C 1
ATOM 1468 O O . ALA A 1 179 ? -21.093 21.262 11.588 1.00 97.81 179 ALA A O 1
ATOM 1469 N N . ASN A 1 180 ? -19.733 22.421 12.952 1.00 97.31 180 ASN A N 1
ATOM 1470 C CA . ASN A 1 180 ? -19.182 23.329 11.952 1.00 97.31 180 ASN A CA 1
ATOM 1471 C C . ASN A 1 180 ? -17.692 23.512 12.244 1.00 97.31 180 ASN A C 1
ATOM 1473 O O . ASN A 1 180 ? -17.335 24.221 13.184 1.00 97.31 180 ASN A O 1
ATOM 1477 N N . ILE A 1 181 ? -16.848 22.850 11.459 1.00 96.56 181 ILE A N 1
ATOM 1478 C CA . ILE A 1 181 ? -15.401 22.807 11.673 1.00 96.56 181 ILE A CA 1
ATOM 1479 C C . ILE A 1 181 ? -14.739 23.863 10.794 1.00 96.56 181 ILE A C 1
ATOM 1481 O O . ILE A 1 181 ? -14.984 23.920 9.585 1.00 96.56 181 ILE A O 1
ATOM 1485 N N . LEU A 1 182 ? -13.924 24.717 11.410 1.00 94.81 182 LEU A N 1
ATOM 1486 C CA . LEU A 1 182 ? -13.157 25.740 10.706 1.00 94.81 182 LEU A CA 1
ATOM 1487 C C . LEU A 1 182 ? -12.025 25.103 9.896 1.00 94.81 182 LEU A C 1
ATOM 1489 O O . LEU A 1 182 ? -11.518 24.038 10.233 1.00 94.81 182 LEU A O 1
ATOM 1493 N N . GLN A 1 183 ? -11.624 25.768 8.818 1.00 94.25 183 GLN A N 1
ATOM 1494 C CA . GLN A 1 183 ? -10.546 25.280 7.967 1.00 94.25 183 GLN A CA 1
ATOM 1495 C C . GLN A 1 183 ? -9.199 25.335 8.704 1.00 94.25 183 GLN A C 1
ATOM 1497 O O . GLN A 1 183 ? -8.794 26.395 9.180 1.00 94.25 183 GLN A O 1
ATOM 1502 N N . LYS A 1 184 ? -8.498 24.196 8.755 1.00 91.81 184 LYS A N 1
ATOM 1503 C CA . LYS A 1 184 ? -7.123 24.046 9.256 1.00 91.81 184 LYS A CA 1
ATOM 1504 C C . LYS A 1 184 ? -6.325 23.221 8.233 1.00 91.81 184 LYS A C 1
ATOM 1506 O O . LYS A 1 184 ? -6.864 22.237 7.726 1.00 91.81 184 LYS A O 1
ATOM 1511 N N . PRO A 1 185 ? -5.078 23.599 7.893 1.00 88.50 185 PRO A N 1
ATOM 1512 C CA . PRO A 1 185 ? -4.242 22.804 6.995 1.00 88.50 185 PRO A CA 1
ATOM 1513 C C . PRO A 1 185 ? -4.115 21.361 7.484 1.00 88.50 185 PRO A C 1
ATOM 1515 O O . PRO A 1 185 ? -3.872 21.142 8.666 1.00 88.50 185 PRO A O 1
ATOM 1518 N N . GLY A 1 186 ? -4.284 20.392 6.586 1.00 87.25 186 GLY A N 1
ATOM 1519 C CA . GLY A 1 186 ? -4.189 18.971 6.924 1.00 87.25 186 GLY A CA 1
ATOM 1520 C C . GLY A 1 186 ? -5.452 18.349 7.528 1.00 87.25 186 GLY A C 1
ATOM 1521 O O . GLY A 1 186 ? -5.453 17.147 7.770 1.00 87.25 186 GLY A O 1
ATOM 1522 N N . HIS A 1 187 ? -6.523 19.123 7.748 1.00 91.25 187 HIS A N 1
ATOM 1523 C CA . HIS A 1 187 ? -7.756 18.641 8.375 1.00 91.25 187 HIS A CA 1
ATOM 1524 C C . HIS A 1 187 ? -8.991 18.875 7.496 1.00 91.25 187 HIS A C 1
ATOM 1526 O O . HIS A 1 187 ? -9.131 19.899 6.820 1.00 91.25 187 HIS A O 1
ATOM 1532 N N . ALA A 1 188 ? -9.941 17.941 7.574 1.00 94.62 188 ALA A N 1
ATOM 1533 C CA . ALA A 1 188 ? -11.274 18.119 7.015 1.00 94.62 188 ALA A CA 1
ATOM 1534 C C . ALA A 1 188 ? -11.997 19.297 7.687 1.00 94.62 188 ALA A C 1
ATOM 1536 O O . ALA A 1 188 ? -11.885 19.520 8.890 1.00 94.62 188 ALA A O 1
ATOM 1537 N N . SER A 1 189 ? -12.790 20.045 6.919 1.00 96.19 189 SER A N 1
ATOM 1538 C CA . SER A 1 189 ? -13.533 21.199 7.435 1.00 96.19 189 SER A CA 1
ATOM 1539 C C . SER A 1 189 ? -14.890 21.371 6.756 1.00 96.19 189 SER A C 1
ATOM 1541 O O . SER A 1 189 ? -15.192 20.725 5.750 1.00 96.19 189 SER A O 1
ATOM 1543 N N . GLY A 1 190 ? -15.732 22.236 7.323 1.00 96.94 190 GLY A N 1
ATOM 1544 C CA . GLY A 1 190 ? -17.051 22.568 6.793 1.00 96.94 190 GLY A CA 1
ATOM 1545 C C . GLY A 1 190 ? -18.202 22.274 7.753 1.00 96.94 190 GLY A C 1
ATOM 1546 O O . GLY A 1 190 ? -18.019 22.011 8.943 1.00 96.94 190 GLY A O 1
ATOM 1547 N N . LYS A 1 191 ? -19.424 22.358 7.217 1.00 98.00 191 LYS A N 1
ATOM 1548 C CA . LYS A 1 191 ? -20.672 22.150 7.962 1.00 98.00 191 LYS A CA 1
ATOM 1549 C C . LYS A 1 191 ? -21.123 20.700 7.848 1.00 98.00 191 LYS A C 1
ATOM 1551 O O . LYS A 1 191 ? -21.389 20.228 6.747 1.00 98.00 191 LYS A O 1
ATOM 1556 N N . TYR A 1 192 ? -21.297 20.039 8.984 1.00 98.38 192 TYR A N 1
ATOM 1557 C CA . TYR A 1 192 ? -21.765 18.660 9.069 1.00 98.38 192 TYR A CA 1
ATOM 1558 C C . TYR A 1 192 ? -23.209 18.662 9.559 1.00 98.38 192 TYR A C 1
ATOM 1560 O O . TYR A 1 192 ? -23.468 18.869 10.740 1.00 98.38 192 TYR A O 1
ATOM 1568 N N . HIS A 1 193 ? -24.157 18.464 8.642 1.00 97.38 193 HIS A N 1
ATOM 1569 C CA . HIS A 1 193 ? -25.597 18.498 8.941 1.00 97.38 193 HIS A CA 1
ATOM 1570 C C . HIS A 1 193 ? -26.273 17.122 8.880 1.00 97.38 193 HIS A C 1
ATOM 1572 O O . HIS A 1 193 ? -27.429 16.972 9.278 1.00 97.38 193 HIS A O 1
ATOM 1578 N N . SER A 1 194 ? -25.591 16.112 8.337 1.00 97.94 194 SER A N 1
ATOM 1579 C CA . SER A 1 194 ? -26.131 14.761 8.214 1.00 97.94 194 SER A CA 1
ATOM 1580 C C . SER A 1 194 ? -26.004 14.012 9.532 1.00 97.94 194 SER A C 1
ATOM 1582 O O . SER A 1 194 ? -24.920 13.573 9.896 1.00 97.94 194 SER A O 1
ATOM 1584 N N . ASN A 1 195 ? -27.127 13.828 10.227 1.00 97.88 195 ASN A N 1
ATOM 1585 C CA . ASN A 1 195 ? -27.175 12.944 11.385 1.00 97.88 195 ASN A CA 1
ATOM 1586 C C . ASN A 1 195 ? -27.111 11.479 10.921 1.00 97.88 195 ASN A C 1
ATOM 1588 O O . ASN A 1 195 ? -28.063 10.951 10.335 1.00 97.88 195 ASN A O 1
ATOM 1592 N N . ILE A 1 196 ? -25.979 10.837 11.196 1.00 98.19 196 ILE A N 1
ATOM 1593 C CA . ILE A 1 196 ? -25.711 9.427 10.915 1.00 98.19 196 ILE A CA 1
ATOM 1594 C C . ILE A 1 196 ? -25.581 8.591 12.193 1.00 98.19 196 ILE A C 1
ATOM 1596 O O . ILE A 1 196 ? -25.203 7.427 12.097 1.00 98.19 196 ILE A O 1
ATOM 1600 N N . SER A 1 197 ? -25.898 9.134 13.373 1.00 98.31 197 SER A N 1
ATOM 1601 C CA . SER A 1 197 ? -25.596 8.519 14.676 1.00 98.31 197 SER A CA 1
ATOM 1602 C C . SER A 1 197 ? -26.136 7.094 14.832 1.00 98.31 197 SER A C 1
ATOM 1604 O O . SER A 1 197 ? -25.461 6.240 15.401 1.00 98.31 197 SER A O 1
ATOM 1606 N N . LYS A 1 198 ? -27.299 6.792 14.240 1.00 97.06 198 LYS A N 1
ATOM 1607 C CA . LYS A 1 198 ? -27.889 5.439 14.214 1.00 97.06 198 LYS A CA 1
ATOM 1608 C C . LYS A 1 198 ? -27.111 4.407 13.386 1.00 97.06 198 LYS A C 1
ATOM 1610 O O . LYS A 1 198 ? -27.364 3.217 13.522 1.00 97.06 198 LYS A O 1
ATOM 1615 N N . TYR A 1 199 ? -26.226 4.850 12.495 1.00 98.12 199 TYR A N 1
ATOM 1616 C CA . TYR A 1 199 ? -25.354 3.984 11.699 1.00 98.12 199 TYR A CA 1
ATOM 1617 C C . TYR A 1 199 ? -23.962 3.838 12.325 1.00 98.12 199 TYR A C 1
ATOM 1619 O O . TYR A 1 199 ? -23.214 2.963 11.900 1.00 98.12 199 TYR A O 1
ATOM 1627 N N . VAL A 1 200 ? -23.606 4.662 13.317 1.00 98.69 200 VAL A N 1
ATOM 1628 C CA . VAL A 1 200 ? -22.307 4.587 13.997 1.00 98.69 200 VAL A CA 1
ATOM 1629 C C . VAL A 1 200 ? -22.405 3.599 15.155 1.00 98.69 200 VAL A C 1
ATOM 1631 O O . VAL A 1 200 ? -22.962 3.923 16.203 1.00 98.69 200 VAL A O 1
ATOM 1634 N N . ILE A 1 201 ? -21.878 2.391 14.953 1.00 98.56 201 ILE A N 1
ATOM 1635 C CA . ILE A 1 201 ? -21.995 1.264 15.895 1.00 98.56 201 ILE A CA 1
ATOM 1636 C C . ILE A 1 201 ? -20.800 1.123 16.827 1.00 98.56 201 ILE A C 1
ATOM 1638 O O . ILE A 1 201 ? -20.808 0.241 17.678 1.00 98.56 201 ILE A O 1
ATOM 1642 N N . GLY A 1 202 ? -19.784 1.971 16.690 1.00 98.38 202 GLY A N 1
ATOM 1643 C CA . GLY A 1 202 ? -18.751 2.044 17.703 1.00 98.38 202 GLY A CA 1
ATOM 1644 C C . GLY A 1 202 ? -17.658 3.065 17.443 1.00 98.38 202 GLY A C 1
ATOM 1645 O O . GLY A 1 202 ? -17.589 3.670 16.370 1.00 98.38 202 GLY A O 1
ATOM 1646 N N . TRP A 1 203 ? -16.821 3.225 18.460 1.00 98.69 203 TRP A N 1
ATOM 1647 C CA . TRP A 1 203 ? -15.615 4.046 18.459 1.00 98.69 203 TRP A CA 1
ATOM 1648 C C . TRP A 1 203 ? -14.367 3.167 18.580 1.00 98.69 203 TRP A C 1
ATOM 1650 O O . TRP A 1 203 ? -14.365 2.234 19.382 1.00 98.69 203 TRP A O 1
ATOM 1660 N N . ILE A 1 204 ? -13.308 3.491 17.836 1.00 98.75 204 ILE A N 1
ATOM 1661 C CA . ILE A 1 204 ? -11.945 2.985 18.081 1.00 98.75 204 ILE A CA 1
ATOM 1662 C C . ILE A 1 204 ? -11.025 4.199 18.179 1.00 98.75 204 ILE A C 1
ATOM 1664 O O . ILE A 1 204 ? -10.664 4.791 17.166 1.00 98.75 204 ILE A O 1
ATOM 1668 N N . LEU A 1 205 ? -10.693 4.612 19.397 1.00 98.44 205 LEU A N 1
ATOM 1669 C CA . LEU A 1 205 ? -9.921 5.831 19.637 1.00 98.44 205 LEU A CA 1
ATOM 1670 C C . LEU A 1 205 ? -8.409 5.579 19.561 1.00 98.44 205 LEU A C 1
ATOM 1672 O O . LEU A 1 205 ? -7.925 4.567 20.062 1.00 98.44 205 LEU A O 1
ATOM 1676 N N . GLY A 1 206 ? -7.661 6.528 18.998 1.00 96.25 206 GLY A N 1
ATOM 1677 C CA . GLY A 1 206 ? -6.201 6.479 18.952 1.00 96.25 206 GLY A CA 1
ATOM 1678 C C . GLY A 1 206 ? -5.641 5.801 17.703 1.00 96.25 206 GLY A C 1
ATOM 1679 O O . GLY A 1 206 ? -6.333 5.624 16.700 1.00 96.25 206 GLY A O 1
ATOM 1680 N N . ILE A 1 207 ? -4.357 5.464 17.780 1.00 94.75 207 ILE A N 1
ATOM 1681 C CA . ILE A 1 207 ? -3.536 4.933 16.684 1.00 94.75 207 ILE A CA 1
ATOM 1682 C C . ILE A 1 207 ? -2.779 3.683 17.152 1.00 94.75 207 ILE A C 1
ATOM 1684 O O . ILE A 1 207 ? -2.926 3.261 18.296 1.00 94.75 207 ILE A O 1
ATOM 1688 N N . GLU A 1 208 ? -1.960 3.105 16.278 1.00 95.00 208 GLU A N 1
ATOM 1689 C CA . GLU A 1 208 ? -0.910 2.164 16.679 1.00 95.00 208 GLU A CA 1
ATOM 1690 C C . GLU A 1 208 ? 0.100 2.910 17.567 1.00 95.00 208 GLU A C 1
ATOM 1692 O O . GLU A 1 208 ? 0.828 3.785 17.101 1.00 95.00 208 GLU A O 1
ATOM 1697 N N . TRP A 1 209 ? 0.054 2.662 18.877 1.00 95.12 209 TRP A N 1
ATOM 1698 C CA . TRP A 1 209 ? 0.805 3.445 19.859 1.00 95.12 209 TRP A CA 1
ATOM 1699 C C . TRP A 1 209 ? 2.304 3.140 19.805 1.00 95.12 209 TRP A C 1
ATOM 1701 O O . TRP A 1 209 ? 2.693 1.974 19.838 1.00 95.12 209 TRP A O 1
ATOM 1711 N N . ASP A 1 210 ? 3.140 4.188 19.795 1.00 94.50 210 ASP A N 1
ATOM 1712 C CA . ASP A 1 210 ? 4.600 4.054 19.895 1.00 94.50 210 ASP A CA 1
ATOM 1713 C C . ASP A 1 210 ? 4.991 3.463 21.274 1.00 94.50 210 ASP A C 1
ATOM 1715 O O . ASP A 1 210 ? 4.731 4.097 22.312 1.00 94.50 210 ASP A O 1
ATOM 1719 N N . PRO A 1 211 ? 5.653 2.288 21.310 1.00 95.31 211 PRO A N 1
ATOM 1720 C CA . PRO A 1 211 ? 6.077 1.631 22.547 1.00 95.31 211 PRO A CA 1
ATOM 1721 C C . PRO A 1 211 ? 6.994 2.494 23.425 1.00 95.31 211 PRO A C 1
ATOM 1723 O O . PRO A 1 211 ? 6.871 2.499 24.653 1.00 95.31 211 PRO A O 1
ATOM 1726 N N . ASN A 1 212 ? 7.889 3.287 22.830 1.00 94.81 212 ASN A N 1
ATOM 1727 C CA . ASN A 1 212 ? 8.790 4.168 23.577 1.00 94.81 212 ASN A CA 1
ATOM 1728 C C . ASN A 1 212 ? 8.024 5.299 24.258 1.00 94.81 212 ASN A C 1
ATOM 1730 O O . ASN A 1 212 ? 8.321 5.645 25.405 1.00 94.81 212 ASN A O 1
ATOM 1734 N N . MET A 1 213 ? 7.023 5.867 23.582 1.00 94.25 213 MET A N 1
ATOM 1735 C CA . MET A 1 213 ? 6.159 6.895 24.163 1.00 94.25 213 MET A CA 1
ATOM 1736 C C . MET A 1 213 ? 5.353 6.332 25.336 1.00 94.25 213 MET A C 1
ATOM 1738 O O . MET A 1 213 ? 5.301 6.956 26.403 1.00 94.25 213 MET A O 1
ATOM 1742 N N . MET A 1 214 ? 4.771 5.142 25.174 1.00 95.12 214 MET A N 1
ATOM 1743 C CA . MET A 1 214 ? 4.027 4.473 26.241 1.00 95.12 214 MET A CA 1
ATOM 1744 C C . MET A 1 214 ? 4.922 4.185 27.445 1.00 95.12 214 MET A C 1
ATOM 1746 O O . MET A 1 214 ? 4.578 4.538 28.576 1.00 95.12 214 MET A O 1
ATOM 1750 N N . LYS A 1 215 ? 6.108 3.612 27.212 1.00 95.56 215 LYS A N 1
ATOM 1751 C CA . LYS A 1 215 ? 7.088 3.355 28.267 1.00 95.56 215 LYS A CA 1
ATOM 1752 C C . LYS A 1 215 ? 7.507 4.647 28.969 1.00 95.56 215 LYS A C 1
ATOM 1754 O O . LYS A 1 215 ? 7.504 4.693 30.197 1.00 95.56 215 LYS A O 1
ATOM 1759 N N . SER A 1 216 ? 7.812 5.708 28.217 1.00 95.06 216 SER A N 1
ATOM 1760 C CA . SER A 1 216 ? 8.188 7.013 28.779 1.00 95.06 216 SER A CA 1
ATOM 1761 C C . SER A 1 216 ? 7.081 7.596 29.658 1.00 95.06 216 SER A C 1
ATOM 1763 O O . SER A 1 216 ? 7.348 8.055 30.768 1.00 95.06 216 SER A O 1
ATOM 1765 N N . THR A 1 217 ? 5.830 7.518 29.200 1.00 94.38 217 THR A N 1
ATOM 1766 C CA . THR A 1 217 ? 4.647 7.925 29.967 1.00 94.38 217 THR A CA 1
ATOM 1767 C C . THR A 1 217 ? 4.547 7.134 31.273 1.00 94.38 217 THR A C 1
ATOM 1769 O O . THR A 1 217 ? 4.458 7.717 32.355 1.00 94.38 217 THR A O 1
ATOM 1772 N N . ASN A 1 218 ? 4.611 5.805 31.191 1.00 95.38 218 ASN A N 1
ATOM 1773 C CA . ASN A 1 218 ? 4.517 4.927 32.355 1.00 95.38 218 ASN A CA 1
ATOM 1774 C C . ASN A 1 218 ? 5.647 5.186 33.361 1.00 95.38 218 ASN A C 1
ATOM 1776 O O . ASN A 1 218 ? 5.416 5.171 34.570 1.00 95.38 218 ASN A O 1
ATOM 1780 N N . ASP A 1 219 ? 6.854 5.480 32.876 1.00 94.81 219 ASP A N 1
ATOM 1781 C CA . ASP A 1 219 ? 8.007 5.778 33.718 1.00 94.81 219 ASP A CA 1
ATOM 1782 C C . ASP A 1 219 ? 7.925 7.153 34.409 1.00 94.81 219 ASP A C 1
ATOM 1784 O O . ASP A 1 219 ? 8.373 7.286 35.550 1.00 94.81 219 ASP A O 1
ATOM 1788 N N . LYS A 1 220 ? 7.358 8.172 33.749 1.00 94.19 220 LYS A N 1
ATOM 1789 C CA . LYS A 1 220 ? 7.208 9.534 34.299 1.00 94.19 220 LYS A CA 1
ATOM 1790 C C . LYS A 1 220 ? 6.106 9.633 35.349 1.00 94.19 220 LYS A C 1
ATOM 1792 O O . LYS A 1 220 ? 6.238 10.397 36.302 1.00 94.19 220 LYS A O 1
ATOM 1797 N N . HIS A 1 221 ? 5.043 8.850 35.188 1.00 92.81 221 HIS A N 1
ATOM 1798 C CA . HIS A 1 221 ? 3.844 8.910 36.028 1.00 92.81 221 HIS A CA 1
ATOM 1799 C C . HIS A 1 221 ? 3.730 7.705 36.970 1.00 92.81 221 HIS A C 1
ATOM 1801 O O . HIS A 1 221 ? 2.626 7.270 37.291 1.00 92.81 221 HIS A O 1
ATOM 1807 N N . LYS A 1 222 ? 4.872 7.151 37.415 1.00 86.19 222 LYS A N 1
ATOM 1808 C CA . LYS A 1 222 ? 4.924 5.981 38.307 1.00 86.19 222 LYS A CA 1
ATOM 1809 C C . LYS A 1 222 ? 4.059 6.182 39.551 1.00 86.19 222 LYS A C 1
ATOM 1811 O O . LYS A 1 222 ? 4.290 7.083 40.354 1.00 86.19 222 LYS A O 1
ATOM 1816 N N . GLY A 1 223 ? 3.104 5.279 39.732 1.00 74.38 223 GLY A N 1
ATOM 1817 C CA . GLY A 1 223 ? 2.218 5.227 40.885 1.00 74.38 223 GLY A CA 1
ATOM 1818 C C . GLY A 1 223 ? 0.956 4.430 40.570 1.00 74.38 223 GLY A C 1
ATOM 1819 O O . GLY A 1 223 ? 0.505 4.394 39.428 1.00 74.38 223 GLY A O 1
ATOM 1820 N N . ASN A 1 224 ? 0.366 3.807 41.590 1.00 61.62 224 ASN A N 1
ATOM 1821 C CA . ASN A 1 224 ? -0.898 3.081 41.459 1.00 61.62 224 ASN A CA 1
ATOM 1822 C C . ASN A 1 224 ? -2.071 4.057 41.609 1.00 61.62 224 ASN A C 1
ATOM 1824 O O . ASN A 1 224 ? -2.746 4.075 42.639 1.00 61.62 224 ASN A O 1
ATOM 1828 N N . VAL A 1 225 ? -2.291 4.913 40.610 1.00 77.69 225 VAL A N 1
ATOM 1829 C CA . VAL A 1 225 ? -3.498 5.747 40.568 1.00 77.69 225 VAL A CA 1
ATOM 1830 C C . VAL A 1 225 ? -4.573 4.973 39.826 1.00 77.69 225 VAL A C 1
ATOM 1832 O O . VAL A 1 225 ? -4.556 4.896 38.606 1.00 77.69 225 VAL A O 1
ATOM 1835 N N . VAL A 1 226 ? -5.517 4.399 40.563 1.00 87.62 226 VAL A N 1
ATOM 1836 C CA . VAL A 1 226 ? -6.714 3.807 39.961 1.00 87.62 226 VAL A CA 1
ATOM 1837 C C . VAL A 1 226 ? -7.573 4.923 39.367 1.00 87.62 226 VAL A C 1
ATOM 1839 O O . VAL A 1 226 ? -7.974 5.850 40.075 1.00 87.62 226 VAL A O 1
ATOM 1842 N N . PHE A 1 227 ? -7.882 4.832 38.075 1.00 96.00 227 PHE A N 1
ATOM 1843 C CA . PHE A 1 227 ? -8.894 5.671 37.451 1.00 96.00 227 PHE A CA 1
ATOM 1844 C C . PHE A 1 227 ? -10.285 5.143 37.817 1.00 96.00 227 PHE A C 1
ATOM 1846 O O . PHE A 1 227 ? -10.566 3.951 37.708 1.00 96.00 227 PHE A O 1
ATOM 1853 N N . ASN A 1 228 ? -11.172 6.037 38.251 1.00 97.31 228 ASN A N 1
ATOM 1854 C CA . ASN A 1 228 ? -12.520 5.693 38.696 1.00 97.31 228 ASN A CA 1
ATOM 1855 C C . ASN A 1 228 ? -13.524 6.742 38.190 1.00 97.31 228 ASN A C 1
ATOM 1857 O O . ASN A 1 228 ? -13.939 7.630 38.935 1.00 97.31 228 ASN A O 1
ATOM 1861 N N . GLY A 1 229 ? -13.866 6.662 36.904 1.00 97.88 229 GLY A N 1
ATOM 1862 C CA . GLY A 1 229 ? -14.785 7.566 36.210 1.00 97.88 229 GLY A CA 1
ATOM 1863 C C . GLY A 1 229 ? -16.259 7.183 36.358 1.00 97.88 229 GLY A C 1
ATOM 1864 O O . GLY A 1 229 ? -16.632 6.339 37.179 1.00 97.88 229 GLY A O 1
ATOM 1865 N N . GLN A 1 230 ? -17.131 7.809 35.568 1.00 98.31 230 GLN A N 1
ATOM 1866 C CA . GLN A 1 230 ? -18.569 7.526 35.599 1.00 98.31 230 GLN A CA 1
ATOM 1867 C C . GLN A 1 230 ? -18.921 6.205 34.904 1.00 98.31 230 GLN A C 1
ATOM 1869 O O . GLN A 1 230 ? -19.815 5.500 35.372 1.00 98.31 230 GLN A O 1
ATOM 1874 N N . TYR A 1 231 ? -18.239 5.882 33.810 1.00 98.56 231 TYR A N 1
ATOM 1875 C CA . TYR A 1 231 ? -18.487 4.765 32.894 1.00 98.56 231 TYR A CA 1
ATOM 1876 C C . TYR A 1 231 ? -17.372 3.724 32.919 1.00 98.56 231 TYR A C 1
ATOM 1878 O O . TYR A 1 231 ? -17.645 2.552 32.677 1.00 98.56 231 TYR A O 1
ATOM 1886 N N . PHE A 1 232 ? -16.143 4.127 33.239 1.00 98.50 232 PHE A N 1
ATOM 1887 C CA . PHE A 1 232 ? -14.988 3.239 33.298 1.00 98.50 232 PHE A CA 1
ATOM 1888 C C . PHE A 1 232 ? -14.268 3.323 34.637 1.00 98.50 232 PHE A C 1
ATOM 1890 O O . PHE A 1 232 ? -14.285 4.337 35.335 1.00 98.50 232 PHE A O 1
ATOM 1897 N N . GLN A 1 233 ? -13.606 2.233 34.985 1.00 97.88 233 GLN A N 1
ATOM 1898 C CA . GLN A 1 233 ? -12.606 2.181 36.040 1.00 97.88 233 GLN A CA 1
ATOM 1899 C C . GLN A 1 233 ? -11.438 1.317 35.582 1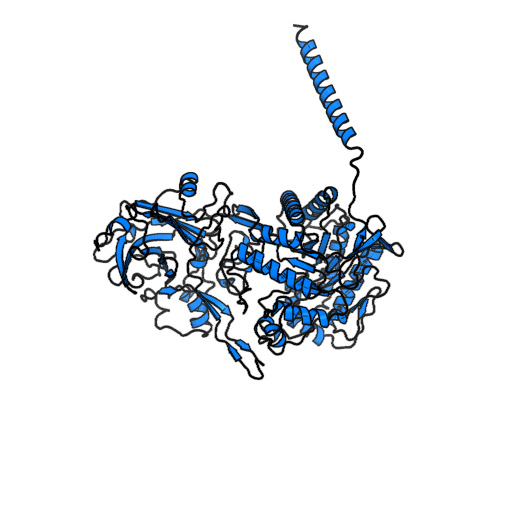.00 97.88 233 GLN A C 1
ATOM 1901 O O . GLN A 1 233 ? -11.590 0.519 34.656 1.00 97.88 233 GLN A O 1
ATOM 1906 N N . THR A 1 234 ? -10.299 1.445 36.243 1.00 97.19 234 THR A N 1
ATOM 1907 C CA . THR A 1 234 ? -9.133 0.609 35.969 1.00 97.19 234 THR A CA 1
ATOM 1908 C C . THR A 1 234 ? -8.763 -0.273 37.148 1.00 97.19 234 THR A C 1
ATOM 1910 O O . THR A 1 234 ? -9.030 0.055 38.300 1.00 97.19 234 THR A O 1
ATOM 1913 N N . ASN A 1 235 ? -8.131 -1.406 36.856 1.00 92.19 235 ASN A N 1
ATOM 1914 C CA . ASN A 1 235 ? -7.572 -2.316 37.848 1.00 92.19 235 ASN A CA 1
ATOM 1915 C C . ASN A 1 235 ? -6.175 -2.729 37.388 1.00 92.19 235 ASN A C 1
ATOM 1917 O O . ASN A 1 235 ? -6.031 -3.185 36.259 1.00 92.19 235 ASN A O 1
ATOM 1921 N N . ASN A 1 236 ? -5.164 -2.574 38.251 1.00 90.81 236 ASN A N 1
ATOM 1922 C CA . ASN A 1 236 ? -3.758 -2.875 37.934 1.00 90.81 236 ASN A CA 1
ATOM 1923 C C . ASN A 1 236 ? -3.242 -2.218 36.637 1.00 90.81 236 ASN A C 1
ATOM 1925 O O . ASN A 1 236 ? -2.313 -2.717 36.014 1.00 90.81 236 ASN A O 1
ATOM 1929 N N . ALA A 1 237 ? -3.832 -1.084 36.257 1.00 95.00 237 ALA A N 1
ATOM 1930 C CA . ALA A 1 237 ? -3.489 -0.372 35.040 1.00 95.00 237 ALA A CA 1
ATOM 1931 C C . ALA A 1 237 ? -2.211 0.456 35.191 1.00 95.00 237 ALA A C 1
ATOM 1933 O O . ALA A 1 237 ? -1.972 1.113 36.211 1.00 95.00 237 ALA A O 1
ATOM 1934 N N . THR A 1 238 ? -1.448 0.499 34.110 1.00 95.75 238 THR A N 1
ATOM 1935 C CA . THR A 1 238 ? -0.360 1.445 33.888 1.00 95.75 238 THR A CA 1
ATOM 1936 C C . THR A 1 238 ? -0.882 2.888 33.815 1.00 95.75 238 THR A C 1
ATOM 1938 O O . THR A 1 238 ? -2.059 3.123 33.521 1.00 95.75 238 THR A O 1
ATOM 1941 N N . PRO A 1 239 ? -0.033 3.904 34.053 1.00 96.50 239 PRO A N 1
ATOM 1942 C CA . PRO A 1 239 ? -0.423 5.300 33.860 1.00 96.50 239 PRO A CA 1
ATOM 1943 C C . PRO A 1 239 ? -1.005 5.587 32.469 1.00 96.50 239 PRO A C 1
ATOM 1945 O O . PRO A 1 239 ? -2.015 6.277 32.357 1.00 96.50 239 PRO A O 1
ATOM 1948 N N . PHE A 1 240 ? -0.434 5.010 31.412 1.00 96.12 240 PHE A N 1
ATOM 1949 C CA . PHE A 1 240 ? -0.963 5.149 30.058 1.00 96.12 240 PHE A CA 1
ATOM 1950 C C . PHE A 1 240 ? -2.393 4.592 29.922 1.00 96.12 240 PHE A C 1
ATOM 1952 O O . PHE A 1 240 ? -3.277 5.259 29.383 1.00 96.12 240 PHE A O 1
ATOM 1959 N N . GLU A 1 241 ? -2.665 3.413 30.483 1.00 97.31 241 GLU A N 1
ATOM 1960 C CA . GLU A 1 241 ? -4.009 2.817 30.501 1.00 97.31 241 GLU A CA 1
ATOM 1961 C C . GLU A 1 241 ? -5.005 3.627 31.347 1.00 97.31 241 GLU A C 1
ATOM 1963 O O . GLU A 1 241 ? -6.168 3.765 30.968 1.00 97.31 241 GLU A O 1
ATOM 1968 N N . ASN A 1 242 ? -4.562 4.224 32.460 1.00 97.19 242 ASN A N 1
ATOM 1969 C CA . ASN A 1 242 ? -5.387 5.142 33.255 1.00 97.19 242 ASN A CA 1
ATOM 1970 C C . ASN A 1 242 ? -5.774 6.392 32.460 1.00 97.19 242 ASN A C 1
ATOM 1972 O O . ASN A 1 242 ? -6.926 6.835 32.513 1.00 97.19 242 ASN A O 1
ATOM 1976 N N . TRP A 1 243 ? -4.828 6.954 31.703 1.00 96.62 243 TRP A N 1
ATOM 1977 C CA . TRP A 1 243 ? -5.110 8.051 30.785 1.00 96.62 243 TRP A CA 1
ATOM 1978 C C . TRP A 1 243 ? -6.126 7.629 29.719 1.00 96.62 243 TRP A C 1
ATOM 1980 O O . TRP A 1 243 ? -7.141 8.311 29.560 1.00 96.62 243 TRP A O 1
ATOM 1990 N N . LEU A 1 244 ? -5.931 6.481 29.061 1.00 97.38 244 LEU A N 1
ATOM 1991 C CA . LEU A 1 244 ? -6.870 5.964 28.060 1.00 97.38 244 LEU A CA 1
ATOM 1992 C C . LEU A 1 244 ? -8.274 5.771 28.634 1.00 97.38 244 LEU A C 1
ATOM 1994 O O . LEU A 1 244 ? -9.241 6.252 28.043 1.00 97.38 244 LEU A O 1
ATOM 1998 N N . ALA A 1 245 ? -8.400 5.148 29.809 1.00 98.19 245 ALA A N 1
ATOM 1999 C CA . ALA A 1 245 ? -9.684 4.970 30.481 1.00 98.19 245 ALA A CA 1
ATOM 2000 C C . ALA A 1 245 ? -10.389 6.313 30.730 1.00 98.19 245 ALA A C 1
ATOM 2002 O O . ALA A 1 245 ? -11.602 6.416 30.539 1.00 98.19 245 ALA A O 1
ATOM 2003 N N . SER A 1 246 ? -9.633 7.364 31.067 1.00 98.00 246 SER A N 1
ATOM 2004 C CA . SER A 1 246 ? -10.177 8.718 31.208 1.00 98.00 246 SER A CA 1
ATOM 2005 C C . SER A 1 246 ? -10.672 9.312 29.886 1.00 98.00 246 SER A C 1
ATOM 2007 O O . SER A 1 246 ? -11.695 9.999 29.867 1.00 98.00 246 SER A O 1
ATOM 2009 N N . ILE A 1 247 ? -10.002 9.027 28.766 1.00 98.31 247 ILE A N 1
ATOM 2010 C CA . ILE A 1 247 ? -10.455 9.439 27.433 1.00 98.31 247 ILE A CA 1
ATOM 2011 C C . ILE A 1 247 ? -11.751 8.715 27.057 1.00 98.31 247 ILE A C 1
ATOM 2013 O O . ILE A 1 247 ? -12.696 9.365 26.600 1.00 98.31 247 ILE A O 1
ATOM 2017 N N . LEU A 1 248 ? -11.836 7.401 27.295 1.00 98.69 248 LEU A N 1
ATOM 2018 C CA . LEU A 1 248 ? -13.060 6.633 27.042 1.00 98.69 248 LEU A CA 1
ATOM 2019 C C . LEU A 1 248 ? -14.235 7.186 27.863 1.00 98.69 248 LEU A C 1
ATOM 2021 O O . LEU A 1 248 ? -15.312 7.433 27.317 1.00 98.69 248 LEU A O 1
ATOM 2025 N N . ASP A 1 249 ? -14.016 7.434 29.158 1.00 98.81 249 ASP A N 1
ATOM 2026 C CA . ASP A 1 249 ? -15.027 7.963 30.080 1.00 98.81 249 ASP A CA 1
ATOM 2027 C C . ASP A 1 249 ? -15.557 9.323 29.624 1.00 98.81 249 ASP A C 1
ATOM 2029 O O . ASP A 1 249 ? -16.768 9.509 29.493 1.00 98.81 249 ASP A O 1
ATOM 2033 N N . ASN A 1 250 ? -14.652 10.244 29.286 1.00 98.69 250 ASN A N 1
ATOM 2034 C CA . ASN A 1 250 ? -15.003 11.579 28.810 1.00 98.69 250 ASN A CA 1
ATOM 2035 C C . ASN A 1 250 ? -15.749 11.548 27.469 1.00 98.69 250 ASN A C 1
ATOM 2037 O O . ASN A 1 250 ? -16.680 12.328 27.269 1.00 98.69 250 ASN A O 1
ATOM 2041 N N . THR A 1 251 ? -15.396 10.623 26.573 1.00 98.75 251 THR A N 1
ATOM 2042 C CA . THR A 1 251 ? -16.091 10.435 25.288 1.00 98.75 251 THR A CA 1
ATOM 2043 C C . THR A 1 251 ? -17.550 10.041 25.509 1.00 98.75 251 THR A C 1
ATOM 2045 O O . THR A 1 251 ? -18.465 10.678 24.980 1.00 98.75 251 THR A O 1
ATOM 2048 N N . VAL A 1 252 ? -17.776 9.011 26.332 1.00 98.81 252 VAL A N 1
ATOM 2049 C CA . VAL A 1 252 ? -19.122 8.512 26.651 1.00 98.81 252 VAL A CA 1
ATOM 2050 C C . VAL A 1 252 ? -19.918 9.562 27.418 1.00 98.81 252 VAL A C 1
ATOM 2052 O O . VAL A 1 252 ? -21.101 9.761 27.134 1.00 98.81 252 VAL A O 1
ATOM 2055 N N . LYS A 1 253 ? -19.277 10.271 28.352 1.00 98.81 253 LYS A N 1
ATOM 2056 C CA . LYS A 1 253 ? -19.889 11.361 29.113 1.00 98.81 253 LYS A CA 1
ATOM 2057 C C . LYS A 1 253 ? -20.384 12.477 28.207 1.00 98.81 253 LYS A C 1
ATOM 2059 O O . LYS A 1 253 ? -21.563 12.816 28.272 1.00 98.81 253 LYS A O 1
ATOM 2064 N N . TYR A 1 254 ? -19.515 13.001 27.344 1.00 98.81 254 TYR A N 1
ATOM 2065 C CA . TYR A 1 254 ? -19.853 14.099 26.443 1.00 98.81 254 TYR A CA 1
ATOM 2066 C C . TYR A 1 254 ? -21.050 13.753 25.559 1.00 98.81 254 TYR A C 1
ATOM 2068 O O . TYR A 1 254 ? -21.995 14.534 25.441 1.00 98.81 254 TYR A O 1
ATOM 2076 N N . GLU A 1 255 ? -21.049 12.554 24.978 1.00 98.69 255 GLU A N 1
ATOM 2077 C CA . GLU A 1 255 ? -22.159 12.124 24.142 1.00 98.69 255 GLU A CA 1
ATOM 2078 C C . GLU A 1 255 ? -23.455 11.896 24.936 1.00 98.69 255 GLU A C 1
ATOM 2080 O O . GLU A 1 255 ? -24.534 12.312 24.498 1.00 98.69 255 GLU A O 1
ATOM 2085 N N . SER A 1 256 ? -23.357 11.270 26.109 1.00 98.62 256 SER A N 1
ATOM 2086 C CA . SER A 1 256 ? -24.516 10.993 26.960 1.00 98.62 256 SER A CA 1
ATOM 2087 C C . SER A 1 256 ? -25.186 12.288 27.418 1.00 98.62 256 SER A C 1
ATOM 2089 O O . SER A 1 256 ? -26.403 12.421 27.307 1.00 98.62 256 SER A O 1
ATOM 2091 N N . GLU A 1 257 ? -24.407 13.264 27.886 1.00 98.50 257 GLU A N 1
ATOM 2092 C CA . GLU A 1 257 ? -24.921 14.537 28.403 1.00 98.50 257 GLU A CA 1
ATOM 2093 C C . GLU A 1 257 ? -25.471 15.434 27.290 1.00 98.50 257 GLU A C 1
ATOM 2095 O O . GLU A 1 257 ? -26.537 16.031 27.445 1.00 98.50 257 GLU A O 1
ATOM 2100 N N . LYS A 1 258 ? -24.775 15.520 26.150 1.00 98.62 258 LYS A N 1
ATOM 2101 C CA . LYS A 1 258 ? -25.147 16.441 25.069 1.00 98.62 258 LYS A CA 1
ATOM 2102 C C . LYS A 1 258 ? -26.236 15.890 24.153 1.00 98.62 258 LYS A C 1
ATOM 2104 O O . LYS A 1 258 ? -27.060 16.659 23.659 1.00 98.62 258 LYS A O 1
ATOM 2109 N N . TYR A 1 259 ? -26.236 14.579 23.911 1.00 98.62 259 TYR A N 1
ATOM 2110 C CA . TYR A 1 259 ? -27.115 13.952 22.923 1.00 98.62 259 TYR A CA 1
ATOM 2111 C C . TYR A 1 259 ? -28.046 12.891 23.502 1.00 98.62 259 TYR A C 1
ATOM 2113 O O . TYR A 1 259 ? -29.021 12.552 22.837 1.00 98.62 259 TYR A O 1
ATOM 2121 N N . SER A 1 260 ? -27.801 12.385 24.716 1.00 98.62 260 SER A N 1
ATOM 2122 C CA . SER A 1 260 ? -28.486 11.200 25.261 1.00 98.62 260 SER A CA 1
ATOM 2123 C C . SER A 1 260 ? -28.250 9.948 24.409 1.00 98.62 260 SER A C 1
ATOM 2125 O O . SER A 1 260 ? -29.165 9.161 24.161 1.00 98.62 260 SER A O 1
ATOM 2127 N N . TRP A 1 261 ? -27.011 9.775 23.937 1.00 98.69 261 TRP A N 1
ATOM 2128 C CA . TRP A 1 261 ? -26.564 8.598 23.190 1.00 98.69 261 TRP A CA 1
ATOM 2129 C C . TRP A 1 261 ? -25.358 7.946 23.852 1.00 98.69 261 TRP A C 1
ATOM 2131 O O . TRP A 1 261 ? -24.534 8.611 24.471 1.00 98.69 261 TRP A O 1
ATOM 2141 N N . GLN A 1 262 ? -25.253 6.636 23.670 1.00 98.69 262 GLN A N 1
ATOM 2142 C CA . GLN A 1 262 ? -24.039 5.868 23.914 1.00 98.69 262 GLN A CA 1
ATOM 2143 C C . GLN A 1 262 ? -23.869 4.860 22.778 1.00 98.69 262 GLN A C 1
ATOM 2145 O O . GLN A 1 262 ? -24.840 4.471 22.125 1.00 98.69 262 GLN A O 1
ATOM 2150 N N . ARG A 1 263 ? -22.644 4.397 22.546 1.00 98.25 263 ARG A N 1
ATOM 2151 C CA . ARG A 1 263 ? -22.361 3.288 21.627 1.00 98.25 263 ARG A CA 1
ATOM 2152 C C . ARG A 1 263 ? -21.171 2.461 22.118 1.00 98.25 263 ARG A C 1
ATOM 2154 O O . ARG A 1 263 ? -20.441 2.954 22.979 1.00 98.25 263 ARG A O 1
ATOM 2161 N N . PRO A 1 264 ? -20.974 1.241 21.588 1.00 98.62 264 PRO A N 1
ATOM 2162 C CA . PRO A 1 264 ? -19.779 0.463 21.867 1.00 98.62 264 PRO A CA 1
ATOM 2163 C C . PRO A 1 264 ? -18.509 1.279 21.637 1.00 98.62 264 PRO A C 1
ATOM 2165 O O . PRO A 1 264 ? -18.436 2.088 20.712 1.00 98.62 264 PRO A O 1
ATOM 2168 N N . ILE A 1 265 ? -17.499 1.082 22.468 1.00 98.75 265 ILE A N 1
ATOM 2169 C CA . ILE A 1 265 ? -16.272 1.876 22.413 1.00 98.75 265 ILE A CA 1
ATOM 2170 C C . ILE A 1 265 ? -15.060 0.996 22.697 1.00 98.75 265 ILE A C 1
ATOM 2172 O O . ILE A 1 265 ? -15.166 0.005 23.415 1.00 98.75 265 ILE A O 1
ATOM 2176 N N . SER A 1 266 ? -13.935 1.351 22.088 1.00 98.56 266 SER A N 1
ATOM 2177 C CA . SER A 1 266 ? -12.624 0.738 22.254 1.00 98.56 266 SER A CA 1
ATOM 2178 C C . SER A 1 266 ? -11.530 1.764 21.929 1.00 98.56 266 SER A C 1
ATOM 2180 O O . SER A 1 266 ? -11.816 2.907 21.551 1.00 98.56 266 SER A O 1
ATOM 2182 N N . PHE A 1 267 ? -10.278 1.346 22.044 1.00 98.44 267 PHE A N 1
ATOM 2183 C CA . PHE A 1 267 ? -9.105 2.051 21.545 1.00 98.44 267 PHE A CA 1
ATOM 2184 C C . PHE A 1 267 ? -8.311 1.144 20.604 1.00 98.44 267 PHE A C 1
ATOM 2186 O O . PHE A 1 267 ? -8.440 -0.079 20.653 1.00 98.44 267 PHE A O 1
ATOM 2193 N N . ALA A 1 268 ? -7.519 1.743 19.719 1.00 97.69 268 ALA A N 1
ATOM 2194 C CA . ALA A 1 268 ? -6.636 0.994 18.838 1.00 97.69 268 ALA A CA 1
ATOM 2195 C C . ALA A 1 268 ? -5.521 0.316 19.650 1.00 97.69 268 ALA A C 1
ATOM 2197 O O . ALA A 1 268 ? -4.933 0.926 20.545 1.00 97.69 268 ALA A O 1
ATOM 2198 N N . ASN A 1 269 ? -5.249 -0.942 19.320 1.00 98.00 269 ASN A N 1
ATOM 2199 C CA . ASN A 1 269 ? -4.072 -1.686 19.739 1.00 98.00 269 ASN A CA 1
ATOM 2200 C C . ASN A 1 269 ? -3.545 -2.483 18.534 1.00 98.00 269 ASN A C 1
ATOM 2202 O O . ASN A 1 269 ? -4.208 -2.598 17.497 1.00 98.00 269 ASN A O 1
ATOM 2206 N N . TRP A 1 270 ? -2.347 -3.026 18.661 1.00 97.62 270 TRP A N 1
ATOM 2207 C CA . TRP A 1 270 ? -1.659 -3.780 17.629 1.00 97.62 270 TRP A CA 1
ATOM 2208 C C . TRP A 1 270 ? -0.683 -4.759 18.269 1.00 97.62 270 TRP A C 1
ATOM 2210 O O . TRP A 1 270 ? -0.355 -4.655 19.447 1.00 97.62 270 TRP A O 1
ATOM 2220 N N . VAL A 1 271 ? -0.262 -5.723 17.462 1.00 97.50 271 VAL A N 1
ATOM 2221 C CA . VAL A 1 271 ? 0.690 -6.797 17.773 1.00 97.50 271 VAL A CA 1
ATOM 2222 C C . VAL A 1 271 ? 1.913 -6.355 18.599 1.00 97.50 271 VAL A C 1
ATOM 2224 O O . VAL A 1 271 ? 2.288 -7.049 19.530 1.00 97.50 271 VAL A O 1
ATOM 2227 N N . THR A 1 272 ? 2.490 -5.185 18.329 1.00 97.31 272 THR A N 1
ATOM 2228 C CA . THR A 1 272 ? 3.681 -4.640 19.017 1.00 97.31 272 THR A CA 1
ATOM 2229 C C . THR A 1 272 ? 3.443 -4.268 20.488 1.00 97.31 272 THR A C 1
ATOM 2231 O O . THR A 1 272 ? 4.364 -4.280 21.298 1.00 97.31 272 THR A O 1
ATOM 2234 N N . THR A 1 273 ? 2.214 -3.894 20.854 1.00 97.56 273 THR A N 1
ATOM 2235 C CA . THR A 1 273 ? 1.862 -3.488 22.229 1.00 97.56 273 THR A CA 1
ATOM 2236 C C . THR A 1 273 ? 0.781 -4.381 22.820 1.00 97.56 273 THR A C 1
ATOM 2238 O O . THR A 1 273 ? 0.018 -3.960 23.692 1.00 97.56 273 THR A O 1
ATOM 2241 N N . ASP A 1 274 ? 0.654 -5.609 22.325 1.00 97.88 274 ASP A N 1
ATOM 2242 C CA . ASP A 1 274 ? -0.310 -6.557 22.860 1.00 97.88 274 ASP A CA 1
ATOM 2243 C C . ASP A 1 274 ? 0.082 -7.023 24.291 1.00 97.88 274 ASP A C 1
ATOM 2245 O O . ASP A 1 274 ? 1.179 -6.730 24.781 1.00 97.88 274 ASP A O 1
ATOM 2249 N N . PRO A 1 275 ? -0.836 -7.652 25.050 1.00 97.31 275 PRO A N 1
ATOM 2250 C CA . PRO A 1 275 ? -0.563 -8.056 26.431 1.00 97.31 275 PRO A CA 1
ATOM 2251 C C . PRO A 1 275 ? 0.163 -9.407 26.549 1.00 97.31 275 PRO A C 1
ATOM 2253 O O . PRO A 1 275 ? 0.238 -9.970 27.643 1.00 97.31 275 PRO A O 1
ATOM 2256 N N . ILE A 1 276 ? 0.653 -9.967 25.443 1.00 97.81 276 ILE A N 1
ATOM 2257 C CA . ILE A 1 276 ? 1.335 -11.257 25.401 1.00 97.81 276 ILE A CA 1
ATOM 2258 C C . ILE A 1 276 ? 2.839 -10.997 25.325 1.00 97.81 276 ILE A C 1
ATOM 2260 O O . ILE A 1 276 ? 3.296 -10.205 24.519 1.00 97.81 276 ILE A O 1
ATOM 2264 N N . HIS A 1 277 ? 3.621 -11.705 26.138 1.00 96.38 277 HIS A N 1
ATOM 2265 C CA . HIS A 1 277 ? 5.078 -11.669 26.025 1.00 96.38 277 HIS A CA 1
ATOM 2266 C C . HIS A 1 277 ? 5.562 -12.630 24.929 1.00 96.38 277 HIS A C 1
ATOM 2268 O O . HIS A 1 277 ? 5.192 -13.812 24.943 1.00 96.38 277 HIS A O 1
ATOM 2274 N N . HIS A 1 278 ? 6.428 -12.154 24.030 1.00 97.12 278 HIS A N 1
ATOM 2275 C CA . HIS A 1 278 ? 6.898 -12.891 22.853 1.00 97.12 278 HIS A CA 1
ATOM 2276 C C . HIS A 1 278 ? 8.413 -13.153 22.927 1.00 97.12 278 HIS A C 1
ATOM 2278 O O . HIS A 1 278 ? 9.222 -12.407 22.372 1.00 97.12 278 HIS A O 1
ATOM 2284 N N . PRO A 1 279 ? 8.855 -14.254 23.562 1.00 94.88 279 PRO A N 1
ATOM 2285 C CA . PRO A 1 279 ? 10.275 -14.525 23.796 1.00 94.88 279 PRO A CA 1
ATOM 2286 C C . PRO A 1 279 ? 11.100 -14.752 22.518 1.00 94.88 279 PRO A C 1
ATOM 2288 O O . PRO A 1 279 ? 12.330 -14.820 22.595 1.00 94.88 279 PRO A O 1
ATOM 2291 N N . ASN A 1 280 ? 10.467 -14.941 21.355 1.00 96.50 280 ASN A N 1
ATOM 2292 C CA . ASN A 1 280 ? 11.141 -15.019 20.062 1.00 96.50 280 ASN A CA 1
ATOM 2293 C C . ASN A 1 280 ? 11.222 -13.688 19.297 1.00 96.50 280 ASN A C 1
ATOM 2295 O O . ASN A 1 280 ? 11.771 -13.706 18.196 1.00 96.50 280 ASN A O 1
ATOM 2299 N N . GLU A 1 281 ? 10.746 -12.567 19.838 1.00 97.00 281 GLU A N 1
ATOM 2300 C CA . GLU A 1 281 ? 10.841 -11.262 19.177 1.00 97.00 281 GLU A CA 1
ATOM 2301 C C . GLU A 1 281 ? 12.272 -10.680 19.277 1.00 97.00 281 GLU A C 1
ATOM 2303 O O . GLU A 1 281 ? 12.778 -10.460 20.380 1.00 97.00 281 GLU A O 1
ATOM 2308 N N . PRO A 1 282 ? 12.989 -10.480 18.153 1.00 96.19 282 PRO A N 1
ATOM 2309 C CA . PRO A 1 282 ? 14.331 -9.896 18.143 1.00 96.19 282 PRO A CA 1
ATOM 2310 C C . PRO A 1 282 ? 14.371 -8.381 18.365 1.00 96.19 282 PRO A C 1
ATOM 2312 O O . PRO A 1 282 ? 15.410 -7.861 18.779 1.00 96.19 282 PRO A O 1
ATOM 2315 N N . MET A 1 283 ? 13.308 -7.652 18.026 1.00 95.38 283 MET A N 1
ATOM 2316 C CA . MET A 1 283 ? 13.280 -6.200 18.138 1.00 95.38 283 MET A CA 1
ATOM 2317 C C . MET A 1 283 ? 12.694 -5.811 19.490 1.00 95.38 283 MET A C 1
ATOM 2319 O O . MET A 1 283 ? 11.493 -5.907 19.687 1.00 95.38 283 MET A O 1
ATOM 2323 N N . GLU A 1 284 ? 13.534 -5.310 20.403 1.00 93.56 284 GLU A N 1
ATOM 2324 C CA . GLU A 1 284 ? 13.109 -4.917 21.759 1.00 93.56 284 GLU A CA 1
ATOM 2325 C C . GLU A 1 284 ? 11.864 -4.020 21.746 1.00 93.56 284 GLU A C 1
ATOM 2327 O O . GLU A 1 284 ? 10.974 -4.201 22.563 1.00 93.56 284 GLU A O 1
ATOM 2332 N N . ASN A 1 285 ? 11.777 -3.097 20.782 1.00 94.81 285 ASN A N 1
ATOM 2333 C CA . ASN A 1 285 ? 10.638 -2.196 20.635 1.00 94.81 285 ASN A CA 1
ATOM 2334 C C . ASN A 1 285 ? 9.301 -2.918 20.378 1.00 94.81 285 ASN A C 1
ATOM 2336 O O . ASN A 1 285 ? 8.266 -2.410 20.789 1.00 94.81 285 ASN A O 1
ATOM 2340 N N . GLU A 1 286 ? 9.321 -4.079 19.721 1.00 96.38 286 GLU A N 1
ATOM 2341 C CA . GLU A 1 286 ? 8.131 -4.839 19.310 1.00 96.38 286 GLU A CA 1
ATOM 2342 C C . GLU A 1 286 ? 7.536 -5.714 20.431 1.00 96.38 286 GLU A C 1
ATOM 2344 O O . GLU A 1 286 ? 6.484 -6.311 20.233 1.00 96.38 286 GLU A O 1
ATOM 2349 N N . ASP A 1 287 ? 8.196 -5.785 21.594 1.00 96.44 287 ASP A N 1
ATOM 2350 C CA . ASP A 1 287 ? 7.710 -6.443 22.823 1.00 96.44 287 ASP A CA 1
ATOM 2351 C C . ASP A 1 287 ? 8.151 -5.645 24.078 1.00 96.44 287 ASP A C 1
ATOM 2353 O O . ASP A 1 287 ? 8.492 -6.193 25.128 1.00 96.44 287 ASP A O 1
ATOM 2357 N N . LEU A 1 288 ? 8.233 -4.309 23.953 1.00 97.12 288 LEU A N 1
ATOM 2358 C CA . LEU A 1 288 ? 8.800 -3.418 24.982 1.00 97.12 288 LEU A CA 1
ATOM 2359 C C . LEU A 1 288 ? 7.830 -3.139 26.136 1.00 97.12 288 LEU A C 1
ATOM 2361 O O . LEU A 1 288 ? 8.237 -2.974 27.291 1.00 97.12 288 LEU A O 1
ATOM 2365 N N . VAL A 1 289 ? 6.554 -2.953 25.805 1.00 97.06 289 VAL A N 1
ATOM 2366 C CA . VAL A 1 289 ? 5.509 -2.525 26.736 1.00 97.06 289 VAL A CA 1
ATOM 2367 C C . VAL A 1 289 ? 4.152 -3.011 26.251 1.00 97.06 289 VAL A C 1
ATOM 2369 O O . VAL A 1 289 ? 3.835 -2.925 25.069 1.00 97.06 289 VAL A O 1
ATOM 2372 N N . SER A 1 290 ? 3.329 -3.461 27.190 1.00 97.06 290 SER A N 1
ATOM 2373 C CA . SER A 1 290 ? 1.985 -3.948 26.900 1.00 97.06 290 SER A CA 1
ATOM 2374 C C . SER A 1 290 ? 0.918 -2.883 27.132 1.00 97.06 290 SER A C 1
ATOM 2376 O O . SER A 1 290 ? 0.982 -2.100 28.084 1.00 97.06 290 SER A O 1
ATOM 2378 N N . LEU A 1 291 ? -0.098 -2.912 26.276 1.00 97.69 291 LEU A N 1
ATOM 2379 C CA . LEU A 1 291 ? -1.400 -2.287 26.457 1.00 97.69 291 LEU A CA 1
ATOM 2380 C C . LEU A 1 291 ? -2.436 -3.405 26.610 1.00 97.69 291 LEU A C 1
ATOM 2382 O O . LEU A 1 291 ? -2.734 -4.105 25.641 1.00 97.69 291 LEU A O 1
ATOM 2386 N N . ASP A 1 292 ? -3.004 -3.566 27.805 1.00 97.81 292 ASP A N 1
ATOM 2387 C CA . ASP A 1 292 ? -4.007 -4.591 28.088 1.00 97.81 292 ASP A CA 1
ATOM 2388 C C . ASP A 1 292 ? -5.418 -3.982 28.220 1.00 97.81 292 ASP A C 1
ATOM 2390 O O . ASP A 1 292 ? -5.780 -3.415 29.258 1.00 97.81 292 ASP A O 1
ATOM 2394 N N . PRO A 1 293 ? -6.285 -4.145 27.200 1.00 97.88 293 PRO A N 1
ATOM 2395 C CA . PRO A 1 293 ? -7.706 -3.830 27.292 1.00 97.88 293 PRO A CA 1
ATOM 2396 C C . PRO A 1 293 ? -8.421 -4.361 28.540 1.00 97.88 293 PRO A C 1
ATOM 2398 O O . PRO A 1 293 ? -9.375 -3.719 28.979 1.00 97.88 293 PRO A O 1
ATOM 2401 N N . ASN A 1 294 ? -7.984 -5.480 29.130 1.00 97.75 294 ASN A N 1
ATOM 2402 C CA . ASN A 1 294 ? -8.599 -6.062 30.325 1.00 97.75 294 ASN A CA 1
ATOM 2403 C C . ASN A 1 294 ? -8.362 -5.229 31.599 1.00 97.75 294 ASN A C 1
ATOM 2405 O O . ASN A 1 294 ? -9.144 -5.346 32.547 1.00 97.75 294 ASN A O 1
ATOM 2409 N N . HIS A 1 295 ? -7.337 -4.368 31.639 1.00 97.19 295 HIS A N 1
ATOM 2410 C CA . HIS A 1 295 ? -7.103 -3.459 32.767 1.00 97.19 295 HIS A CA 1
ATOM 2411 C C . HIS A 1 295 ? -8.174 -2.366 32.882 1.00 97.19 295 HIS A C 1
ATOM 2413 O O . HIS A 1 295 ? -8.320 -1.752 33.942 1.00 97.19 295 HIS A O 1
ATOM 2419 N N . VAL A 1 296 ? -8.959 -2.141 31.822 1.00 97.31 296 VAL A N 1
ATOM 2420 C CA . VAL A 1 296 ? -10.091 -1.210 31.795 1.00 97.31 296 VAL A CA 1
ATOM 2421 C C . VAL A 1 296 ? -11.400 -1.985 31.942 1.00 97.31 296 VAL A C 1
ATOM 2423 O O . VAL A 1 296 ? -11.708 -2.892 31.174 1.00 97.31 296 VAL A O 1
ATOM 2426 N N . SER A 1 297 ? -12.214 -1.611 32.926 1.00 96.25 297 SER A N 1
ATOM 2427 C CA . SER A 1 297 ? -13.511 -2.231 33.204 1.00 96.25 297 SER A CA 1
ATOM 2428 C C . SER A 1 297 ? -14.651 -1.239 32.992 1.00 96.25 297 SER A C 1
ATOM 2430 O O . SER A 1 297 ? -14.655 -0.145 33.562 1.00 96.25 297 SER A O 1
ATOM 2432 N N . ALA A 1 298 ? -15.650 -1.640 32.206 1.00 97.12 298 ALA A N 1
ATOM 2433 C CA . ALA A 1 298 ? -16.888 -0.887 32.045 1.00 97.12 298 ALA A CA 1
ATOM 2434 C C . ALA A 1 298 ? -17.788 -1.021 33.285 1.00 97.12 298 ALA A C 1
ATOM 2436 O O . ALA A 1 298 ? -17.949 -2.105 33.848 1.00 97.12 298 ALA A O 1
ATOM 2437 N N . LYS A 1 299 ? -18.414 0.082 33.693 1.00 98.00 299 LYS A N 1
ATOM 2438 C CA . LYS A 1 299 ? -19.437 0.133 34.744 1.00 98.00 299 LYS A CA 1
ATOM 2439 C C . LYS A 1 299 ? -20.833 -0.045 34.154 1.00 98.00 299 LYS A C 1
ATOM 2441 O O . LYS A 1 299 ? -21.053 0.163 32.967 1.00 98.00 299 LYS A O 1
ATOM 2446 N N . SER A 1 300 ? -21.814 -0.337 35.009 1.00 97.12 300 SER A N 1
ATOM 2447 C CA . SER A 1 300 ? -23.223 -0.522 34.616 1.00 97.12 300 SER A CA 1
ATOM 2448 C C . SER A 1 300 ? -23.884 0.711 33.982 1.00 97.12 300 SER A C 1
ATOM 2450 O O . SER A 1 300 ? -24.963 0.604 33.407 1.00 97.12 300 SER A O 1
ATOM 2452 N N . SER A 1 301 ? -23.267 1.885 34.114 1.00 97.75 301 SER A N 1
ATOM 2453 C CA . SER A 1 301 ? -23.658 3.140 33.464 1.00 97.75 301 SER A CA 1
ATOM 2454 C C . SER A 1 301 ? -23.312 3.186 31.968 1.00 97.75 301 SER A C 1
ATOM 2456 O O . SER A 1 301 ? -23.868 4.024 31.255 1.00 97.75 301 SER A O 1
ATOM 2458 N N . LEU A 1 302 ? -22.414 2.314 31.486 1.00 98.44 302 LEU A N 1
ATOM 2459 C CA . LEU A 1 302 ? -22.146 2.097 30.065 1.00 98.44 302 LEU A CA 1
ATOM 2460 C C . LEU A 1 302 ? -23.053 0.975 29.551 1.00 98.44 302 LEU A C 1
ATOM 2462 O O . LEU A 1 302 ? -22.735 -0.206 29.668 1.00 98.44 302 LEU A O 1
ATOM 2466 N N . TYR A 1 303 ? -24.174 1.339 28.939 1.00 98.25 303 TYR A N 1
ATOM 2467 C CA . TYR A 1 303 ? -25.141 0.363 28.435 1.00 98.25 303 TYR A CA 1
ATOM 2468 C C . TYR A 1 303 ? -24.682 -0.466 27.222 1.00 98.25 303 TYR A C 1
ATOM 2470 O O . TYR A 1 303 ? -25.001 -1.652 27.175 1.00 98.25 303 TYR A O 1
ATOM 2478 N N . PRO A 1 304 ? -23.971 0.096 26.224 1.00 97.69 304 PRO A N 1
ATOM 2479 C CA . PRO A 1 304 ? -23.648 -0.643 25.005 1.00 97.69 304 PRO A CA 1
ATOM 2480 C C . PRO A 1 304 ? -22.394 -1.524 25.116 1.00 97.69 304 PRO A C 1
ATOM 2482 O O . PRO A 1 304 ? -22.149 -2.317 24.215 1.00 97.69 304 PRO A O 1
ATOM 2485 N N . GLY A 1 305 ? -21.601 -1.415 26.183 1.00 97.38 305 GLY A N 1
ATOM 2486 C CA . GLY A 1 305 ? -20.423 -2.258 26.411 1.00 97.38 305 GLY A CA 1
ATOM 2487 C C . GLY A 1 305 ? -19.119 -1.788 25.747 1.00 97.38 305 GLY A C 1
ATOM 2488 O O . GLY A 1 305 ? -19.058 -0.768 25.060 1.00 97.38 305 GLY A O 1
ATOM 2489 N N . TYR A 1 306 ? -18.060 -2.554 26.009 1.00 98.31 306 TYR A N 1
ATOM 2490 C CA . TYR A 1 306 ? -16.655 -2.278 25.688 1.00 98.31 306 TYR A CA 1
ATOM 2491 C C . TYR A 1 306 ? -16.025 -3.525 25.047 1.00 98.31 306 TYR A C 1
ATOM 2493 O O . TYR A 1 306 ? -16.395 -4.646 25.399 1.00 98.31 306 TYR A O 1
ATOM 2501 N N . PHE A 1 307 ? -15.124 -3.340 24.081 1.00 98.75 307 PHE A N 1
ATOM 2502 C CA . PHE A 1 307 ? -14.500 -4.425 23.311 1.00 98.75 307 PHE A CA 1
ATOM 2503 C C . PHE A 1 307 ? -13.007 -4.153 23.091 1.00 98.75 307 PHE A C 1
ATOM 2505 O O . PHE A 1 307 ? -12.559 -3.016 23.240 1.00 98.75 307 PHE A O 1
ATOM 2512 N N . ALA A 1 308 ? -12.241 -5.176 22.716 1.00 98.69 308 ALA A N 1
ATOM 2513 C CA . ALA A 1 308 ? -10.827 -5.045 22.371 1.00 98.69 308 ALA A CA 1
ATOM 2514 C C . ALA A 1 308 ? -10.642 -4.968 20.845 1.00 98.69 308 ALA A C 1
ATOM 2516 O O . ALA A 1 308 ? -11.363 -5.637 20.102 1.00 98.69 308 ALA A O 1
ATOM 2517 N N . SER A 1 309 ? -9.695 -4.156 20.371 1.00 98.62 309 SER A N 1
ATOM 2518 C CA . SER A 1 309 ? -9.487 -3.887 18.944 1.00 98.62 309 SER A CA 1
ATOM 2519 C C . SER A 1 309 ? -8.015 -4.021 18.570 1.00 98.62 309 SER A C 1
ATOM 2521 O O . SER A 1 309 ? -7.184 -3.335 19.157 1.00 98.62 309 SER A O 1
ATOM 2523 N N . TYR A 1 310 ? -7.705 -4.859 17.578 1.00 98.81 310 TYR A N 1
ATOM 2524 C CA . TYR A 1 310 ? -6.326 -5.128 17.159 1.00 98.81 310 TYR A CA 1
ATOM 2525 C C . TYR A 1 310 ? -6.118 -4.982 15.654 1.00 98.81 310 TYR A C 1
ATOM 2527 O O . TYR A 1 310 ? -6.929 -5.449 14.848 1.00 98.81 310 TYR A O 1
ATOM 2535 N N . HIS A 1 311 ? -4.997 -4.372 15.277 1.00 98.69 311 HIS A N 1
ATOM 2536 C CA . HIS A 1 311 ? -4.425 -4.483 13.939 1.00 98.69 311 HIS A CA 1
ATOM 2537 C C . HIS A 1 311 ? -3.499 -5.700 13.912 1.00 98.69 311 HIS A C 1
ATOM 2539 O O . HIS A 1 311 ? -2.556 -5.779 14.701 1.00 98.69 311 HIS A O 1
ATOM 2545 N N . VAL A 1 312 ? -3.787 -6.672 13.042 1.00 98.62 312 VAL A N 1
ATOM 2546 C CA . VAL A 1 312 ? -3.037 -7.933 12.978 1.00 98.62 312 VAL A CA 1
ATOM 2547 C C . VAL A 1 312 ? -2.772 -8.306 11.524 1.00 98.62 312 VAL A C 1
ATOM 2549 O O . VAL A 1 312 ? -3.649 -8.795 10.804 1.00 98.62 312 VAL A O 1
ATOM 2552 N N . TYR A 1 313 ? -1.524 -8.117 11.106 1.00 98.19 313 TYR A N 1
ATOM 2553 C CA . TYR A 1 313 ? -1.018 -8.515 9.797 1.00 98.19 313 TYR A CA 1
ATOM 2554 C C . TYR A 1 313 ? -0.228 -9.825 9.915 1.00 98.19 313 TYR A C 1
ATOM 2556 O O . TYR A 1 313 ? 0.425 -10.049 10.924 1.00 98.19 313 TYR A O 1
ATOM 2564 N N . PRO A 1 314 ? -0.247 -10.721 8.912 1.00 97.62 314 PRO A N 1
ATOM 2565 C CA . PRO A 1 314 ? 0.312 -12.065 9.075 1.00 97.62 314 PRO A CA 1
ATOM 2566 C C . PRO A 1 314 ? 1.845 -12.138 9.010 1.00 97.62 314 PRO A C 1
ATOM 2568 O O . PRO A 1 314 ? 2.405 -13.214 9.203 1.00 97.62 314 PRO A 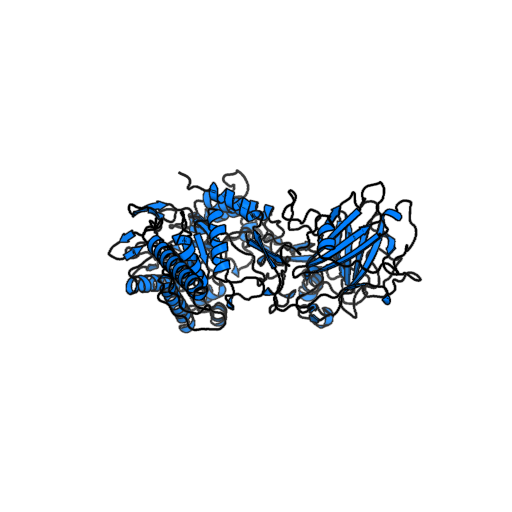O 1
ATOM 2571 N N . TYR A 1 315 ? 2.532 -11.053 8.653 1.00 96.38 315 TYR A N 1
ATOM 2572 C CA . TYR A 1 315 ? 3.946 -11.072 8.260 1.00 96.38 315 TYR A CA 1
ATOM 2573 C C . TYR A 1 315 ? 4.905 -10.402 9.250 1.00 96.38 315 TYR A C 1
ATOM 2575 O O . TYR A 1 315 ? 6.098 -10.665 9.139 1.00 96.38 315 TYR A O 1
ATOM 2583 N N . TYR A 1 316 ? 4.411 -9.564 10.163 1.00 93.75 316 TYR A N 1
ATOM 2584 C CA . TYR A 1 316 ? 5.204 -8.736 11.078 1.00 93.75 316 TYR A CA 1
ATOM 2585 C C . TYR A 1 316 ? 4.410 -8.491 12.376 1.00 93.75 316 TYR A C 1
ATOM 2587 O O . TYR A 1 316 ? 3.193 -8.299 12.252 1.00 93.75 316 TYR A O 1
ATOM 2595 N N . PRO A 1 317 ? 5.033 -8.457 13.573 1.00 96.31 317 PRO A N 1
ATOM 2596 C CA . PRO A 1 317 ? 6.464 -8.596 13.875 1.00 96.31 317 PRO A CA 1
ATOM 2597 C C . PRO A 1 317 ? 7.014 -10.014 13.697 1.00 96.31 317 PRO A C 1
ATOM 2599 O O . PRO A 1 317 ? 6.324 -10.926 13.229 1.00 96.31 317 PRO A O 1
ATOM 2602 N N . GLU A 1 318 ? 8.287 -10.207 14.035 1.00 96.38 318 GLU A N 1
ATOM 2603 C CA . GLU A 1 318 ? 9.002 -11.452 13.761 1.00 96.38 318 GLU A CA 1
ATOM 2604 C C . GLU A 1 318 ? 8.566 -12.608 14.660 1.00 96.38 318 GLU A C 1
ATOM 2606 O O . GLU A 1 318 ? 8.650 -13.773 14.247 1.00 96.38 318 GLU A O 1
ATOM 2611 N N . PHE A 1 319 ? 7.984 -12.338 15.829 1.00 96.94 319 PHE A N 1
ATOM 2612 C CA . PHE A 1 319 ? 7.344 -13.390 16.617 1.00 96.94 319 PHE A CA 1
ATOM 2613 C C . PHE A 1 319 ? 6.268 -14.159 15.822 1.00 96.94 319 PHE A C 1
ATOM 2615 O O . PHE A 1 319 ? 6.138 -15.372 15.992 1.00 96.94 319 PHE A O 1
ATOM 2622 N N . LEU A 1 320 ? 5.576 -13.548 14.849 1.00 97.06 320 LEU A N 1
ATOM 2623 C CA . LEU A 1 320 ? 4.622 -14.264 13.982 1.00 97.06 320 LEU A CA 1
ATOM 2624 C C . LEU A 1 320 ? 5.296 -15.287 13.050 1.00 97.06 320 LEU A C 1
ATOM 2626 O O . LEU A 1 320 ? 4.647 -16.225 12.570 1.00 97.06 320 LEU A O 1
ATOM 2630 N N . ASN A 1 321 ? 6.595 -15.135 12.785 1.00 96.62 321 ASN A N 1
ATOM 2631 C CA . ASN A 1 321 ? 7.386 -16.040 11.949 1.00 96.62 321 ASN A CA 1
ATOM 2632 C C . ASN A 1 321 ? 8.226 -17.038 12.762 1.00 96.62 321 ASN A C 1
ATOM 2634 O O . ASN A 1 321 ? 8.528 -18.129 12.247 1.00 96.62 321 ASN A O 1
ATOM 2638 N N . TYR A 1 322 ? 8.575 -16.706 14.010 1.00 96.75 322 TYR A N 1
ATOM 2639 C CA . TYR A 1 322 ? 9.558 -17.453 14.803 1.00 96.75 322 TYR A CA 1
ATOM 2640 C C . TYR A 1 322 ? 9.053 -18.014 16.136 1.00 96.75 322 TYR A C 1
ATOM 2642 O O . TYR A 1 322 ? 9.621 -19.014 16.583 1.00 96.75 322 TYR A O 1
ATOM 2650 N N . GLU A 1 323 ? 7.984 -17.473 16.727 1.00 96.75 323 GLU A N 1
ATOM 2651 C CA . GLU A 1 323 ? 7.423 -17.990 17.980 1.00 96.75 323 GLU A CA 1
ATOM 2652 C C . GLU A 1 323 ? 6.930 -19.428 17.778 1.00 96.75 323 GLU A C 1
ATOM 2654 O O . GLU A 1 323 ? 6.114 -19.739 16.898 1.00 96.75 323 GLU A O 1
ATOM 2659 N N . LEU A 1 324 ? 7.467 -20.364 18.560 1.00 95.69 324 LEU A N 1
ATOM 2660 C CA . LEU A 1 324 ? 7.207 -21.789 18.333 1.00 95.69 324 LEU A CA 1
ATOM 2661 C C . LEU A 1 324 ? 5.760 -22.171 18.640 1.00 95.69 324 LEU A C 1
ATOM 2663 O O . LEU A 1 324 ? 5.243 -23.086 17.992 1.00 95.69 324 LEU A O 1
ATOM 2667 N N . ALA A 1 325 ? 5.114 -21.468 19.573 1.00 96.06 325 ALA A N 1
ATOM 2668 C CA . ALA A 1 325 ? 3.700 -21.649 19.878 1.00 96.06 325 ALA A CA 1
ATOM 2669 C C . ALA A 1 325 ? 2.828 -21.365 18.646 1.00 96.06 325 ALA A C 1
ATOM 2671 O O . ALA A 1 325 ? 1.979 -22.180 18.292 1.00 96.06 325 ALA A O 1
ATOM 2672 N N . TYR A 1 326 ? 3.103 -20.277 17.924 1.00 97.62 326 TYR A N 1
ATOM 2673 C CA . TYR A 1 326 ? 2.337 -19.899 16.735 1.00 97.62 326 TYR A CA 1
ATOM 2674 C C . TYR A 1 326 ? 2.728 -20.755 15.535 1.00 97.62 326 TYR A C 1
ATOM 2676 O O . TYR A 1 326 ? 1.896 -21.315 14.828 1.00 97.62 326 TYR A O 1
ATOM 2684 N N . THR A 1 327 ? 4.023 -20.931 15.304 1.00 96.62 327 THR A N 1
ATOM 2685 C CA . THR A 1 327 ? 4.509 -21.603 14.095 1.00 96.62 327 THR A CA 1
ATOM 2686 C C . THR A 1 327 ? 4.273 -23.114 14.080 1.00 96.62 327 THR A C 1
ATOM 2688 O O . THR A 1 327 ? 4.349 -23.729 13.011 1.00 96.62 327 THR A O 1
ATOM 2691 N N . ASN A 1 328 ? 3.981 -23.724 15.231 1.00 96.88 328 ASN A N 1
ATOM 2692 C CA . ASN A 1 328 ? 3.550 -25.119 15.332 1.00 96.88 328 ASN A CA 1
ATOM 2693 C C . ASN A 1 328 ? 2.046 -25.284 15.557 1.00 96.88 328 ASN A C 1
ATOM 2695 O O . ASN A 1 328 ? 1.589 -26.427 15.553 1.00 96.88 328 ASN A O 1
ATOM 2699 N N . TYR A 1 329 ? 1.294 -24.192 15.709 1.00 98.25 329 TYR A N 1
ATOM 2700 C CA . TYR A 1 329 ? -0.155 -24.246 15.837 1.00 98.25 329 TYR A CA 1
ATOM 2701 C C . TYR A 1 329 ? -0.776 -24.870 14.588 1.00 98.25 329 TYR A C 1
ATOM 2703 O O . TYR A 1 329 ? -0.431 -24.502 13.460 1.00 98.25 329 TYR A O 1
ATOM 2711 N N . ILE A 1 330 ? -1.666 -25.838 14.802 1.00 98.12 330 ILE A N 1
ATOM 2712 C CA . ILE A 1 330 ? -2.408 -26.520 13.747 1.00 98.12 330 ILE A CA 1
ATOM 2713 C C . ILE A 1 330 ? -3.825 -25.965 13.741 1.00 98.12 330 ILE A C 1
ATOM 2715 O O . ILE A 1 330 ? -4.546 -26.113 14.722 1.00 98.12 330 ILE A O 1
ATOM 2719 N N . ASP A 1 331 ? -4.203 -25.329 12.637 1.00 96.94 331 ASP A N 1
ATOM 2720 C CA . ASP A 1 331 ? -5.529 -24.744 12.484 1.00 96.94 331 ASP A CA 1
ATOM 2721 C C . ASP A 1 331 ? -6.628 -25.803 12.287 1.00 96.94 331 ASP A C 1
ATOM 2723 O O . ASP A 1 331 ? -6.375 -27.004 12.132 1.00 96.94 331 ASP A O 1
ATOM 2727 N N . SER A 1 332 ? -7.876 -25.340 12.219 1.00 94.94 332 SER A N 1
ATOM 2728 C CA . SER A 1 332 ? -9.061 -26.167 11.947 1.00 94.94 332 SER A CA 1
ATOM 2729 C C . SER A 1 332 ? -9.006 -26.945 10.623 1.00 94.94 332 SER A C 1
ATOM 2731 O O . SER A 1 332 ? -9.777 -27.884 10.425 1.00 94.94 332 SER A O 1
ATOM 2733 N N . ARG A 1 333 ? -8.087 -26.589 9.715 1.00 96.81 333 ARG A N 1
ATOM 2734 C CA . ARG A 1 333 ? -7.854 -27.250 8.421 1.00 96.81 333 ARG A CA 1
ATOM 2735 C C . ARG A 1 333 ? -6.708 -28.267 8.488 1.00 96.81 333 ARG A C 1
ATOM 2737 O O . ARG A 1 333 ? -6.335 -28.825 7.453 1.00 96.81 333 ARG A O 1
ATOM 2744 N N . GLY A 1 334 ? -6.139 -28.516 9.669 1.00 97.38 334 GLY A N 1
ATOM 2745 C CA . GLY A 1 334 ? -5.052 -29.470 9.879 1.00 97.38 334 GLY A CA 1
ATOM 2746 C C . GLY A 1 334 ? -3.691 -28.982 9.374 1.00 97.38 334 GLY A C 1
ATOM 2747 O O . GLY A 1 334 ? -2.798 -29.800 9.144 1.00 97.38 334 GLY A O 1
ATOM 2748 N N . LYS A 1 335 ? -3.513 -27.671 9.160 1.00 96.94 335 LYS A N 1
ATOM 2749 C CA . LYS A 1 335 ? -2.271 -27.086 8.634 1.00 96.94 335 LYS A CA 1
ATOM 2750 C C . LYS A 1 335 ? -1.597 -26.189 9.661 1.00 96.94 335 LYS A C 1
ATOM 2752 O O . LYS A 1 335 ? -2.251 -25.545 10.473 1.00 96.94 335 LYS A O 1
ATOM 2757 N N . LYS A 1 336 ? -0.265 -26.112 9.583 1.00 97.50 336 LYS A N 1
ATOM 2758 C CA . LYS A 1 336 ? 0.498 -25.138 10.368 1.00 97.50 336 LYS A CA 1
ATOM 2759 C C . LYS A 1 336 ? 0.109 -23.719 9.967 1.00 97.50 336 LYS A C 1
ATOM 2761 O O . LYS A 1 336 ? 0.187 -23.387 8.784 1.00 97.50 336 LYS A O 1
ATOM 2766 N N . ASN A 1 337 ? -0.263 -22.904 10.946 1.00 97.81 337 ASN A N 1
ATOM 2767 C CA . ASN A 1 337 ? -0.766 -21.558 10.719 1.00 97.81 337 ASN A CA 1
ATOM 2768 C C . ASN A 1 337 ? -0.409 -20.647 11.901 1.00 97.81 337 ASN A C 1
ATOM 2770 O O . ASN A 1 337 ? -1.031 -20.718 12.958 1.00 97.81 337 ASN A O 1
ATOM 2774 N N . SER A 1 338 ? 0.594 -19.784 11.713 1.00 97.62 338 SER A N 1
ATOM 2775 C CA . SER A 1 338 ? 1.028 -18.873 12.776 1.00 97.62 338 SER A CA 1
ATOM 2776 C C . SER A 1 338 ? 0.061 -17.726 13.021 1.00 97.62 338 SER A C 1
ATOM 2778 O O . SER A 1 338 ? -0.044 -17.276 14.155 1.00 97.62 338 SER A O 1
ATOM 2780 N N . TYR A 1 339 ? -0.687 -17.300 12.003 1.00 98.44 339 TYR A N 1
ATOM 2781 C CA . TYR A 1 339 ? -1.712 -16.278 12.171 1.00 98.44 339 TYR A CA 1
ATOM 2782 C C . TYR A 1 339 ? -2.838 -16.787 13.076 1.00 98.44 339 TYR A C 1
ATOM 2784 O O . TYR A 1 339 ? -3.135 -16.163 14.089 1.00 98.44 339 TYR A O 1
ATOM 2792 N N . ALA A 1 340 ? -3.382 -17.974 12.787 1.00 98.56 340 ALA A N 1
ATOM 2793 C CA . ALA A 1 340 ? -4.379 -18.612 13.649 1.00 98.56 340 ALA A CA 1
ATOM 2794 C C . ALA A 1 340 ? -3.835 -18.882 15.063 1.00 98.56 340 ALA A C 1
ATOM 2796 O O . ALA A 1 340 ? -4.517 -18.597 16.039 1.00 98.56 340 ALA A O 1
ATOM 2797 N N . GLY A 1 341 ? -2.584 -19.343 15.191 1.00 98.31 341 GLY A N 1
ATOM 2798 C CA . GLY A 1 341 ? -1.964 -19.569 16.501 1.00 98.31 341 GLY A CA 1
ATOM 2799 C C . GLY A 1 341 ? -1.810 -18.301 17.343 1.00 98.31 341 GLY A C 1
ATOM 2800 O O . GLY A 1 341 ? -2.015 -18.344 18.555 1.00 98.31 341 GLY A O 1
ATOM 2801 N N . TYR A 1 342 ? -1.492 -17.169 16.711 1.00 98.69 342 TYR A N 1
ATOM 2802 C CA . TYR A 1 342 ? -1.476 -15.870 17.381 1.00 98.69 342 TYR A CA 1
ATOM 2803 C C . TYR A 1 342 ? -2.886 -15.444 17.806 1.00 98.69 342 TYR A C 1
ATOM 2805 O O . TYR A 1 342 ? -3.101 -15.115 18.970 1.00 98.69 342 TYR A O 1
ATOM 2813 N N . LEU A 1 343 ? -3.863 -15.515 16.894 1.00 98.75 343 LEU A N 1
ATOM 2814 C CA . LEU A 1 343 ? -5.255 -15.172 17.193 1.00 98.75 343 LEU A CA 1
ATOM 2815 C C . LEU A 1 343 ? -5.824 -16.034 18.329 1.00 98.75 343 LEU A C 1
ATOM 2817 O O . LEU A 1 343 ? -6.509 -15.509 19.201 1.00 98.75 343 LEU A O 1
ATOM 2821 N N . HIS A 1 344 ? -5.491 -17.323 18.368 1.00 98.62 344 HIS A N 1
ATOM 2822 C CA . HIS A 1 344 ? -5.864 -18.223 19.453 1.00 98.62 344 HIS A CA 1
ATOM 2823 C C . HIS A 1 344 ? -5.382 -17.704 20.815 1.00 98.62 344 HIS A C 1
ATOM 2825 O O . HIS A 1 344 ? -6.154 -17.605 21.771 1.00 98.62 344 HIS A O 1
ATOM 2831 N N . ASN A 1 345 ? -4.104 -17.327 20.902 1.00 98.44 345 ASN A N 1
ATOM 2832 C CA . ASN A 1 345 ? -3.522 -16.789 22.127 1.00 98.44 345 ASN A CA 1
ATOM 2833 C C . ASN A 1 345 ? -4.156 -15.441 22.506 1.00 98.44 345 ASN A C 1
ATOM 2835 O O . ASN A 1 345 ? -4.588 -15.254 23.642 1.00 98.44 345 ASN A O 1
ATOM 2839 N N . LEU A 1 346 ? -4.314 -14.547 21.524 1.00 98.62 346 LEU A N 1
ATOM 2840 C CA . LEU A 1 346 ? -4.958 -13.248 21.702 1.00 98.62 346 LEU A CA 1
ATOM 2841 C C . LEU A 1 346 ? -6.399 -13.387 22.213 1.00 98.62 346 LEU A C 1
ATOM 2843 O O . LEU A 1 346 ? -6.822 -12.664 23.111 1.00 98.62 346 LEU A O 1
ATOM 2847 N N . ARG A 1 347 ? -7.175 -14.343 21.694 1.00 98.00 347 ARG A N 1
ATOM 2848 C CA . ARG A 1 347 ? -8.536 -14.592 22.180 1.00 98.00 347 ARG A CA 1
ATOM 2849 C C . ARG A 1 347 ? -8.532 -15.064 23.635 1.00 98.00 347 ARG A C 1
ATOM 2851 O O . ARG A 1 347 ? -9.367 -14.599 24.409 1.00 98.00 347 ARG A O 1
ATOM 2858 N N . ASN A 1 348 ? -7.601 -15.946 24.004 1.00 97.75 348 ASN A N 1
ATOM 2859 C CA . ASN A 1 348 ? -7.518 -16.539 25.341 1.00 97.75 348 ASN A CA 1
ATOM 2860 C C . ASN A 1 348 ? -7.157 -15.532 26.442 1.00 97.75 348 ASN A C 1
ATOM 2862 O O . ASN A 1 348 ? -7.574 -15.720 27.585 1.00 97.75 348 ASN A O 1
ATOM 2866 N N . VAL A 1 349 ? -6.420 -14.465 26.120 1.00 97.56 349 VAL A N 1
ATOM 2867 C CA . VAL A 1 349 ? -6.065 -13.423 27.100 1.00 97.56 349 VAL A CA 1
ATOM 2868 C C . VAL A 1 349 ? -7.172 -12.385 27.322 1.00 97.56 349 VAL A C 1
ATOM 2870 O O . VAL A 1 349 ? -7.069 -11.587 28.249 1.00 97.56 349 VAL A O 1
ATOM 2873 N N . HIS A 1 350 ? -8.251 -12.383 26.529 1.00 97.75 350 HIS A N 1
ATOM 2874 C CA . HIS A 1 350 ? -9.304 -11.363 26.611 1.00 97.75 350 HIS A CA 1
ATOM 2875 C C . HIS A 1 350 ? -10.637 -11.866 27.171 1.00 97.75 350 HIS A C 1
ATOM 2877 O O . HIS A 1 350 ? -11.255 -12.803 26.660 1.00 97.75 350 HIS A O 1
ATOM 2883 N N . ASN A 1 351 ? -11.168 -11.139 28.157 1.00 95.19 351 ASN A N 1
ATOM 2884 C CA . ASN A 1 351 ? -12.488 -11.398 28.741 1.00 95.19 351 ASN A CA 1
ATOM 2885 C C . ASN A 1 351 ? -13.657 -10.718 27.991 1.00 95.19 351 ASN A C 1
ATOM 2887 O O . ASN A 1 351 ? -14.817 -11.013 28.278 1.00 95.19 351 ASN A O 1
ATOM 2891 N N . MET A 1 352 ? -13.362 -9.855 27.014 1.00 97.38 352 MET A N 1
ATOM 2892 C CA . MET A 1 352 ? -14.332 -9.204 26.127 1.00 97.38 352 MET A CA 1
ATOM 2893 C C . MET A 1 352 ? -14.191 -9.678 24.673 1.00 97.38 352 MET A C 1
ATOM 2895 O O . MET A 1 352 ? -13.158 -10.257 24.321 1.00 97.38 352 MET A O 1
ATOM 2899 N N . PRO A 1 353 ? -15.183 -9.408 23.800 1.00 98.06 353 PRO A N 1
ATOM 2900 C CA . PRO A 1 353 ? -15.041 -9.596 22.360 1.00 98.06 353 PRO A CA 1
ATOM 2901 C C . PRO A 1 353 ? -13.819 -8.882 21.784 1.00 98.06 353 PRO A C 1
ATOM 2903 O O . PRO A 1 353 ? -13.531 -7.737 22.139 1.00 98.06 353 PRO A O 1
ATOM 2906 N N . VAL A 1 354 ? -13.139 -9.560 20.862 1.00 98.75 354 VAL A N 1
ATOM 2907 C CA . VAL A 1 354 ? -11.954 -9.053 20.162 1.00 98.75 354 VAL A CA 1
ATOM 2908 C C . VAL A 1 354 ? -12.311 -8.830 18.701 1.00 98.75 354 VAL A C 1
ATOM 2910 O O . VAL A 1 354 ? -12.738 -9.753 18.011 1.00 98.75 354 VAL A O 1
ATOM 2913 N N . LEU A 1 355 ? -12.154 -7.601 18.227 1.00 98.88 355 LEU A N 1
ATOM 2914 C CA . LEU A 1 355 ? -12.303 -7.224 16.829 1.00 98.88 355 LEU A CA 1
ATOM 2915 C C . LEU A 1 355 ? -10.919 -7.115 16.192 1.00 98.88 355 LEU A C 1
ATOM 2917 O O . LEU A 1 355 ? -10.086 -6.332 16.648 1.00 98.88 355 LEU A O 1
ATOM 2921 N N . ILE A 1 356 ? -10.705 -7.825 15.086 1.00 98.88 356 ILE A N 1
ATOM 2922 C CA . ILE A 1 356 ? -9.542 -7.578 14.235 1.00 98.88 356 ILE A CA 1
ATOM 2923 C C . ILE A 1 356 ? -9.897 -6.406 13.318 1.00 98.88 356 ILE A C 1
ATOM 2925 O O . ILE A 1 356 ? -10.522 -6.564 12.263 1.00 98.88 356 ILE A O 1
ATOM 2929 N N . SER A 1 357 ? -9.599 -5.194 13.784 1.00 98.56 357 SER A N 1
ATOM 2930 C CA . SER A 1 357 ? -9.990 -3.946 13.123 1.00 98.56 357 SER A CA 1
ATOM 2931 C C . SER A 1 357 ? -9.128 -3.612 11.910 1.00 98.56 357 SER A C 1
ATOM 2933 O O . SER A 1 357 ? -9.522 -2.752 11.122 1.00 98.56 357 SER A O 1
ATOM 2935 N N . GLU A 1 358 ? -8.006 -4.312 11.731 1.00 98.56 358 GLU A N 1
ATOM 2936 C CA . GLU A 1 358 ? -7.222 -4.325 10.496 1.00 98.56 358 GLU A CA 1
ATOM 2937 C C . GLU A 1 358 ? -6.561 -5.673 10.259 1.00 98.56 358 GLU A C 1
ATOM 2939 O O . GLU A 1 358 ? -5.936 -6.235 11.156 1.00 98.56 358 GLU A O 1
ATOM 2944 N N . PHE A 1 359 ? -6.668 -6.159 9.026 1.00 98.81 359 PHE A N 1
ATOM 2945 C CA . PHE A 1 359 ? -5.880 -7.271 8.511 1.00 98.81 359 PHE A CA 1
ATOM 2946 C C . PHE A 1 359 ? -5.838 -7.208 6.980 1.00 98.81 359 PHE A C 1
ATOM 2948 O O . PHE A 1 359 ? -6.742 -6.660 6.339 1.00 98.81 359 PHE A O 1
ATOM 2955 N N . GLY A 1 360 ? -4.818 -7.805 6.370 1.00 98.38 360 GLY A N 1
ATOM 2956 C CA . GLY A 1 360 ? -4.737 -7.909 4.919 1.00 98.38 360 GLY A CA 1
ATOM 2957 C C . GLY A 1 360 ? -3.335 -8.208 4.408 1.00 98.38 360 GLY A C 1
ATOM 2958 O O . GLY A 1 360 ? -2.385 -8.341 5.174 1.00 98.38 360 GLY A O 1
ATOM 2959 N N . VAL A 1 361 ? -3.215 -8.299 3.085 1.00 98.75 361 VAL A N 1
ATOM 2960 C CA . VAL A 1 361 ? -1.933 -8.300 2.367 1.00 98.75 361 VAL A CA 1
ATOM 2961 C C . VAL A 1 361 ? -2.073 -7.446 1.099 1.00 98.75 361 VAL A C 1
ATOM 2963 O O . VAL A 1 361 ? -3.178 -7.364 0.550 1.00 98.75 361 VAL A O 1
ATOM 2966 N N . PRO A 1 362 ? -1.002 -6.819 0.591 1.00 98.38 362 PRO A N 1
ATOM 2967 C CA . PRO A 1 362 ? -1.083 -6.003 -0.616 1.00 98.38 362 PRO A CA 1
ATOM 2968 C C . PRO A 1 362 ? -0.900 -6.824 -1.897 1.00 98.38 362 PRO A C 1
ATOM 2970 O O . PRO A 1 362 ? -0.139 -7.792 -1.936 1.00 98.38 362 PRO A O 1
ATOM 2973 N N . SER A 1 363 ? -1.549 -6.389 -2.982 1.00 98.00 363 SER A N 1
ATOM 2974 C CA . SER A 1 363 ? -1.378 -6.939 -4.336 1.00 98.00 363 SER A CA 1
ATOM 2975 C C . SER A 1 363 ? -0.271 -6.218 -5.128 1.00 98.00 363 SER A C 1
ATOM 2977 O O . SER A 1 363 ? -0.443 -5.903 -6.311 1.00 98.00 363 SER A O 1
ATOM 2979 N N . SER A 1 364 ? 0.823 -5.850 -4.458 1.00 97.31 364 SER A N 1
ATOM 2980 C CA . SER A 1 364 ? 1.920 -5.068 -5.037 1.00 97.31 364 SER A CA 1
ATOM 2981 C C . SER A 1 364 ? 2.894 -5.914 -5.842 1.00 97.31 364 SER A C 1
ATOM 2983 O O . SER A 1 364 ? 3.103 -7.100 -5.578 1.00 97.31 364 SER A O 1
ATOM 2985 N N . ARG A 1 365 ? 3.586 -5.251 -6.775 1.00 97.38 365 ARG A N 1
ATOM 2986 C CA . ARG A 1 365 ? 4.747 -5.820 -7.452 1.00 97.38 365 ARG A CA 1
ATOM 2987 C C . ARG A 1 365 ? 5.888 -5.999 -6.449 1.00 97.38 365 ARG A C 1
ATOM 2989 O O . ARG A 1 365 ? 6.446 -7.084 -6.394 1.00 97.38 365 ARG A O 1
ATOM 2996 N N . GLY A 1 366 ? 6.235 -4.985 -5.661 1.00 97.12 366 GLY A N 1
ATOM 2997 C CA . GLY A 1 366 ? 7.306 -5.109 -4.666 1.00 97.12 366 GLY A CA 1
ATOM 2998 C C . GLY A 1 366 ? 6.887 -5.858 -3.397 1.00 97.12 366 GLY A C 1
ATOM 2999 O O . GLY A 1 366 ? 5.694 -6.030 -3.135 1.00 97.12 366 GLY A O 1
ATOM 3000 N N . MET A 1 367 ? 7.878 -6.292 -2.618 1.00 97.88 367 MET A N 1
ATOM 3001 C CA . MET A 1 367 ? 7.748 -6.937 -1.307 1.00 97.88 367 MET A CA 1
ATOM 3002 C C . MET A 1 367 ? 8.467 -6.097 -0.252 1.00 97.88 367 MET A C 1
ATOM 3004 O O . MET A 1 367 ? 9.576 -5.626 -0.507 1.00 97.88 367 MET A O 1
ATOM 3008 N N . THR A 1 368 ? 7.865 -5.955 0.924 1.00 97.19 368 THR A N 1
ATOM 3009 C CA . THR A 1 368 ? 8.483 -5.267 2.069 1.00 97.19 368 THR A CA 1
ATOM 3010 C C . THR A 1 368 ? 8.897 -6.216 3.176 1.00 97.19 368 THR A C 1
ATOM 3012 O O . THR A 1 368 ? 9.952 -6.011 3.761 1.00 97.19 368 THR A O 1
ATOM 3015 N N . HIS A 1 369 ? 8.135 -7.284 3.401 1.00 97.12 369 HIS A N 1
ATOM 3016 C CA . HIS A 1 369 ? 8.436 -8.277 4.426 1.00 97.12 369 HIS A CA 1
ATOM 3017 C C . HIS A 1 369 ? 8.005 -9.670 3.973 1.00 97.12 369 HIS A C 1
ATOM 3019 O O . HIS A 1 369 ? 6.969 -9.820 3.310 1.00 97.12 369 HIS A O 1
ATOM 3025 N N . ARG A 1 370 ? 8.774 -10.700 4.337 1.00 96.44 370 ARG A N 1
ATOM 3026 C CA . ARG A 1 370 ? 8.416 -12.097 4.075 1.00 96.44 370 ARG A CA 1
ATOM 3027 C C . ARG A 1 370 ? 7.613 -12.673 5.238 1.00 96.44 370 ARG A C 1
ATOM 3029 O O . ARG A 1 370 ? 7.856 -12.363 6.393 1.00 96.44 370 ARG A O 1
ATOM 3036 N N . ASN A 1 371 ? 6.665 -13.543 4.920 1.00 96.06 371 ASN A N 1
ATOM 3037 C CA . ASN A 1 371 ? 6.053 -14.448 5.883 1.00 96.06 371 ASN A CA 1
ATOM 3038 C C . ASN A 1 371 ? 6.483 -15.883 5.556 1.00 96.06 371 ASN A C 1
ATOM 3040 O O . ASN A 1 371 ? 6.545 -16.275 4.386 1.00 96.06 371 ASN A O 1
ATOM 3044 N N . ARG A 1 372 ? 6.719 -16.701 6.582 1.00 94.06 372 ARG A N 1
ATOM 3045 C CA . ARG A 1 372 ? 7.176 -18.098 6.432 1.00 94.06 372 ARG A CA 1
ATOM 3046 C C . ARG A 1 372 ? 6.260 -19.014 5.601 1.00 94.06 372 ARG A C 1
ATOM 3048 O O . ARG A 1 372 ? 6.736 -20.006 5.057 1.00 94.06 372 ARG A O 1
ATOM 3055 N N . TYR A 1 373 ? 4.965 -18.709 5.507 1.00 94.31 373 TYR A N 1
ATOM 3056 C CA . TYR A 1 373 ? 3.965 -19.453 4.727 1.00 94.31 373 TYR A CA 1
ATOM 3057 C C . TYR A 1 373 ? 3.615 -18.764 3.402 1.00 94.31 373 TYR A C 1
ATOM 3059 O O . TYR A 1 373 ? 2.744 -19.225 2.665 1.00 94.31 373 TYR A O 1
ATOM 3067 N N . GLY A 1 374 ? 4.311 -17.674 3.070 1.00 95.62 374 GLY A N 1
ATOM 3068 C CA . GLY A 1 374 ? 4.120 -16.929 1.836 1.00 95.62 374 GLY A CA 1
ATOM 3069 C C . GLY A 1 374 ? 3.046 -15.847 1.908 1.00 95.62 374 GLY A C 1
ATOM 3070 O O . GLY A 1 374 ? 2.773 -15.241 0.880 1.00 95.62 374 GLY A O 1
ATOM 3071 N N . TRP A 1 375 ? 2.467 -15.532 3.072 1.00 97.25 375 TRP A N 1
ATOM 3072 C CA . TRP A 1 375 ? 1.553 -14.386 3.248 1.00 97.25 375 TRP A CA 1
ATOM 3073 C C . TRP A 1 375 ? 2.315 -13.067 3.403 1.00 97.25 375 TRP A C 1
ATOM 3075 O O . TRP A 1 375 ? 2.164 -12.346 4.380 1.00 97.25 375 TRP A O 1
ATOM 3085 N N . ASN A 1 376 ? 3.209 -12.806 2.453 1.00 98.06 376 ASN A N 1
ATOM 3086 C CA . ASN A 1 376 ? 4.161 -11.699 2.496 1.00 98.06 376 ASN A CA 1
ATOM 3087 C C . ASN A 1 376 ? 3.454 -10.337 2.455 1.00 98.06 376 ASN A C 1
ATOM 3089 O O . ASN A 1 376 ? 2.363 -10.218 1.888 1.00 98.06 376 ASN A O 1
ATOM 3093 N N . GLN A 1 377 ? 4.135 -9.295 2.929 1.00 98.06 377 GLN A N 1
ATOM 3094 C CA . GLN A 1 377 ? 3.755 -7.904 2.690 1.00 98.06 377 GLN A CA 1
ATOM 3095 C C . GLN A 1 377 ? 4.122 -7.517 1.249 1.00 98.06 377 GLN A C 1
ATOM 3097 O O . GLN A 1 377 ? 5.113 -6.835 0.987 1.00 98.06 377 GLN A O 1
ATOM 3102 N N . GLY A 1 378 ? 3.340 -8.020 0.295 1.00 97.81 378 GLY A N 1
ATOM 3103 C CA . GLY A 1 378 ? 3.471 -7.736 -1.133 1.00 97.81 378 GLY A CA 1
ATOM 3104 C C . GLY A 1 378 ? 3.952 -8.915 -1.966 1.00 97.81 378 GLY A C 1
ATOM 3105 O O . GLY A 1 378 ? 4.032 -10.047 -1.492 1.00 97.81 378 GLY A O 1
ATOM 3106 N N . PHE A 1 379 ? 4.263 -8.642 -3.234 1.00 97.88 379 PHE A N 1
ATOM 3107 C CA . PHE A 1 379 ? 4.605 -9.634 -4.263 1.00 97.88 379 PHE A CA 1
ATOM 3108 C C . PHE A 1 379 ? 3.487 -10.644 -4.566 1.00 97.88 379 PHE A C 1
ATOM 3110 O O . PHE A 1 379 ? 3.751 -11.756 -5.033 1.00 97.88 379 PHE A O 1
ATOM 3117 N N . HIS A 1 380 ? 2.235 -10.231 -4.362 1.00 98.50 380 HIS A N 1
ATOM 3118 C CA . HIS A 1 380 ? 1.032 -10.995 -4.693 1.00 98.50 380 HIS A CA 1
ATOM 3119 C C . HIS A 1 380 ? 0.304 -10.355 -5.863 1.00 98.50 380 HIS A C 1
ATOM 3121 O O . HIS A 1 380 ? 0.203 -9.134 -5.950 1.00 98.50 380 HIS A O 1
ATOM 3127 N N . ASN A 1 381 ? -0.254 -11.168 -6.753 1.00 98.44 381 ASN A N 1
ATOM 3128 C CA . ASN A 1 381 ? -1.254 -10.671 -7.690 1.00 98.44 381 ASN A CA 1
ATOM 3129 C C . ASN A 1 381 ? -2.624 -10.507 -7.006 1.00 98.44 381 ASN A C 1
ATOM 3131 O O . ASN A 1 381 ? -2.838 -10.969 -5.885 1.00 98.44 381 ASN A O 1
ATOM 3135 N N . GLU A 1 382 ? -3.574 -9.856 -7.679 1.00 98.69 382 GLU A N 1
ATOM 3136 C CA . GLU A 1 382 ? -4.908 -9.577 -7.114 1.00 98.69 382 GLU A CA 1
ATOM 3137 C C . GLU A 1 382 ? -5.668 -10.846 -6.689 1.00 98.69 382 GLU A C 1
ATOM 3139 O O . GLU A 1 382 ? -6.364 -10.857 -5.675 1.00 98.69 382 GLU A O 1
ATOM 3144 N N . THR A 1 383 ? -5.513 -11.941 -7.435 1.00 98.50 383 THR A N 1
ATOM 3145 C CA . THR A 1 383 ? -6.137 -13.230 -7.110 1.00 98.50 383 THR A CA 1
ATOM 3146 C C . THR A 1 383 ? -5.514 -13.850 -5.859 1.00 98.50 383 THR A C 1
ATOM 3148 O O . THR A 1 383 ? -6.227 -14.374 -5.002 1.00 98.50 383 THR A O 1
ATOM 3151 N N . GLN A 1 384 ? -4.186 -13.795 -5.733 1.00 98.81 384 GLN A N 1
ATOM 3152 C CA . GLN A 1 384 ? -3.454 -14.252 -4.552 1.00 98.81 384 GLN A CA 1
ATOM 3153 C C . GLN A 1 384 ? -3.831 -13.424 -3.325 1.00 98.81 384 GLN A C 1
ATOM 3155 O O . GLN A 1 384 ? -4.140 -14.013 -2.293 1.00 98.81 384 GLN A O 1
ATOM 3160 N N . GLN A 1 385 ? -3.913 -12.095 -3.460 1.00 98.81 385 GLN A N 1
ATOM 3161 C CA . GLN A 1 385 ? -4.418 -11.213 -2.409 1.00 98.81 385 GLN A CA 1
ATOM 3162 C C . GLN A 1 385 ? -5.797 -11.680 -1.927 1.00 98.81 385 GLN A C 1
ATOM 3164 O O . GLN A 1 385 ? -5.968 -11.947 -0.743 1.00 98.81 385 GLN A O 1
ATOM 3169 N N . GLY A 1 386 ? -6.769 -11.851 -2.831 1.00 98.75 386 GLY A N 1
ATOM 3170 C CA . GLY A 1 386 ? -8.125 -12.270 -2.453 1.00 98.75 386 GLY A CA 1
ATOM 3171 C C . GLY A 1 386 ? -8.174 -13.613 -1.722 1.00 98.75 386 GLY A C 1
ATOM 3172 O O . GLY A 1 386 ? -8.907 -13.757 -0.743 1.00 98.75 386 GLY A O 1
ATOM 3173 N N . LYS A 1 387 ? -7.367 -14.587 -2.163 1.00 98.81 387 LYS A N 1
ATOM 3174 C CA . LYS A 1 387 ? -7.261 -15.908 -1.522 1.00 98.81 387 LYS A CA 1
ATOM 3175 C C . LYS A 1 387 ? -6.647 -15.825 -0.126 1.00 98.81 387 LYS A C 1
ATOM 3177 O O . LYS A 1 387 ? -7.175 -16.442 0.792 1.00 98.81 387 LYS A O 1
ATOM 3182 N N . ILE A 1 388 ? -5.569 -15.059 0.038 1.00 98.88 388 ILE A N 1
ATOM 3183 C CA . ILE A 1 388 ? -4.907 -14.884 1.335 1.00 98.88 388 ILE A CA 1
ATOM 3184 C C . ILE A 1 388 ? -5.836 -14.144 2.298 1.00 98.88 388 ILE A C 1
ATOM 3186 O O . ILE A 1 388 ? -6.072 -14.631 3.394 1.00 98.88 388 ILE A O 1
ATOM 3190 N N . VAL A 1 389 ? -6.436 -13.024 1.889 1.00 98.88 389 VAL A N 1
ATOM 3191 C CA . VAL A 1 389 ? -7.346 -12.264 2.765 1.00 98.88 389 VAL A CA 1
ATOM 3192 C C . VAL A 1 389 ? -8.581 -13.092 3.142 1.00 98.88 389 VAL A C 1
ATOM 3194 O O . VAL A 1 389 ? -9.029 -13.025 4.280 1.00 98.88 389 VAL A O 1
ATOM 3197 N N . THR A 1 390 ? -9.097 -13.932 2.238 1.00 98.75 390 THR A N 1
ATOM 3198 C CA . THR A 1 390 ? -10.157 -14.901 2.578 1.00 98.75 390 THR A CA 1
ATOM 3199 C C . THR A 1 390 ? -9.699 -15.880 3.654 1.00 98.75 390 THR A C 1
ATOM 3201 O O . THR A 1 390 ? -10.391 -16.042 4.652 1.00 98.75 390 THR A O 1
ATOM 3204 N N . HIS A 1 391 ? -8.516 -16.475 3.486 1.00 98.50 391 HIS A N 1
ATOM 3205 C CA . HIS A 1 391 ? -7.939 -17.413 4.451 1.00 98.50 391 HIS A CA 1
ATOM 3206 C C . HIS A 1 391 ? -7.765 -16.780 5.839 1.00 98.50 391 HIS A C 1
ATOM 3208 O O . HIS A 1 391 ? -8.142 -17.395 6.832 1.00 98.50 391 HIS A O 1
ATOM 3214 N N . LEU A 1 392 ? -7.258 -15.542 5.906 1.00 98.75 392 LEU A N 1
ATOM 3215 C CA . LEU A 1 392 ? -7.110 -14.797 7.163 1.00 98.75 392 LEU A CA 1
ATOM 3216 C C . LEU A 1 392 ? -8.470 -14.479 7.800 1.00 98.75 392 LEU A C 1
ATOM 3218 O O . LEU A 1 392 ? -8.628 -14.613 9.006 1.00 98.75 392 LEU A O 1
ATOM 3222 N N . PHE A 1 393 ? -9.472 -14.088 7.006 1.00 98.75 393 PHE A N 1
ATOM 3223 C CA . PHE A 1 393 ? -10.817 -13.828 7.524 1.00 98.75 393 PHE A CA 1
ATOM 3224 C C . PHE A 1 393 ? -11.475 -15.096 8.097 1.00 98.75 393 PHE A C 1
ATOM 3226 O O . PHE A 1 393 ? -12.138 -15.038 9.131 1.00 98.75 393 PHE A O 1
ATOM 3233 N N . GLU A 1 394 ? -11.265 -16.250 7.461 1.00 98.31 394 GLU A N 1
ATOM 3234 C CA . GLU A 1 394 ? -11.712 -17.549 7.979 1.00 98.31 394 GLU A CA 1
ATOM 3235 C C . GLU A 1 394 ? -11.017 -17.917 9.300 1.00 98.31 394 GLU A C 1
ATOM 3237 O O . GLU A 1 394 ? -11.672 -18.465 10.189 1.00 98.31 394 GLU A O 1
ATOM 3242 N N . ASP A 1 395 ? -9.730 -17.585 9.463 1.00 98.50 395 ASP A N 1
ATOM 3243 C CA . ASP A 1 395 ? -9.007 -17.752 10.734 1.00 98.50 395 ASP A CA 1
ATOM 3244 C C . ASP A 1 395 ? -9.598 -16.867 11.831 1.00 98.50 395 ASP A C 1
ATOM 3246 O O . ASP A 1 395 ? -9.914 -17.360 12.909 1.00 98.50 395 ASP A O 1
ATOM 3250 N N . ILE A 1 396 ? -9.839 -15.586 11.534 1.00 98.69 396 ILE A N 1
ATOM 3251 C CA . ILE A 1 396 ? -10.493 -14.632 12.447 1.00 98.69 396 ILE A CA 1
ATOM 3252 C C . ILE A 1 396 ? -11.833 -15.189 12.938 1.00 98.69 396 ILE A C 1
ATOM 3254 O O . ILE A 1 396 ? -12.125 -15.158 14.133 1.00 98.69 396 ILE A O 1
ATOM 3258 N N . GLN A 1 397 ? -12.644 -15.722 12.025 1.00 97.31 397 GLN A N 1
ATOM 3259 C CA . GLN A 1 397 ? -13.929 -16.314 12.374 1.00 97.31 397 GLN A CA 1
ATOM 3260 C C . GLN A 1 397 ? -13.770 -17.592 13.211 1.00 97.31 397 GLN A C 1
ATOM 3262 O O . GLN A 1 397 ? -14.502 -17.790 14.180 1.00 97.31 397 GLN A O 1
ATOM 3267 N N . THR A 1 398 ? -12.845 -18.473 12.832 1.00 96.94 398 THR A N 1
ATOM 3268 C CA . THR A 1 398 ? -12.678 -19.780 13.481 1.00 96.94 398 THR A CA 1
ATOM 3269 C C . THR A 1 398 ? -12.088 -19.659 14.883 1.00 96.94 398 THR A C 1
ATOM 3271 O O . THR A 1 398 ? -12.513 -20.383 15.777 1.00 96.94 398 THR A O 1
ATOM 3274 N N . GLU A 1 399 ? -11.175 -18.710 15.095 1.00 97.56 399 GLU A N 1
ATOM 3275 C CA . GLU A 1 399 ? -10.569 -18.415 16.401 1.00 97.56 399 GLU A CA 1
ATOM 3276 C C . GLU A 1 399 ? -11.487 -17.565 17.308 1.00 97.56 399 GLU A C 1
ATOM 3278 O O . GLU A 1 399 ? -11.082 -17.118 18.380 1.00 97.56 399 GLU A O 1
ATOM 3283 N N . GLY A 1 400 ? -12.750 -17.353 16.913 1.00 96.19 400 GLY A N 1
ATOM 3284 C CA . GLY A 1 400 ? -13.789 -16.788 17.779 1.00 96.19 400 GLY A CA 1
ATOM 3285 C C . GLY A 1 400 ? -13.729 -15.270 17.957 1.00 96.19 400 GLY A C 1
ATOM 3286 O O . GLY A 1 400 ? -14.175 -14.753 18.983 1.00 96.19 400 GLY A O 1
ATOM 3287 N N . MET A 1 401 ? -13.179 -14.543 16.982 1.00 98.06 401 MET A N 1
ATOM 3288 C CA . MET A 1 401 ? -13.166 -13.079 16.992 1.00 98.06 401 MET A CA 1
ATOM 3289 C C . MET A 1 401 ? -14.528 -12.502 16.568 1.00 98.06 401 MET A C 1
ATOM 3291 O O . MET A 1 401 ? -15.279 -13.102 15.799 1.00 98.06 401 MET A O 1
ATOM 3295 N N . ALA A 1 402 ? -14.826 -11.274 16.999 1.00 97.94 402 ALA A N 1
ATOM 3296 C CA . ALA A 1 402 ? -16.076 -10.562 16.707 1.00 97.94 402 ALA A CA 1
ATOM 3297 C C . ALA A 1 402 ? -16.252 -10.201 15.216 1.00 97.94 402 ALA A C 1
ATOM 3299 O O . ALA A 1 402 ? -17.340 -9.810 14.775 1.00 97.94 402 ALA A O 1
ATOM 3300 N N . GLY A 1 403 ? -15.176 -10.304 14.437 1.00 98.31 403 GLY A N 1
ATOM 3301 C CA . GLY A 1 403 ? -15.140 -10.064 13.004 1.00 98.31 403 GLY A CA 1
ATOM 3302 C C . GLY A 1 403 ? -13.804 -9.498 12.543 1.00 98.31 403 GLY A C 1
ATOM 3303 O O . GLY A 1 403 ? -12.863 -9.357 13.325 1.00 98.31 403 GLY A O 1
ATOM 3304 N N . GLY A 1 404 ? -13.750 -9.168 11.256 1.00 98.56 404 GLY A N 1
ATOM 3305 C CA . GLY A 1 404 ? -12.562 -8.653 10.587 1.00 98.56 404 GLY A CA 1
ATOM 3306 C C . GLY A 1 404 ? -12.893 -7.471 9.681 1.00 98.56 404 GLY A C 1
ATOM 3307 O O . GLY A 1 404 ? -13.874 -7.499 8.928 1.00 98.56 404 GLY A O 1
ATOM 3308 N N . ILE A 1 405 ? -12.047 -6.443 9.715 1.00 98.88 405 ILE A N 1
ATOM 3309 C CA . ILE A 1 405 ? -12.130 -5.285 8.820 1.00 98.88 405 ILE A CA 1
ATOM 3310 C C . ILE A 1 405 ? -10.882 -5.250 7.932 1.00 98.88 40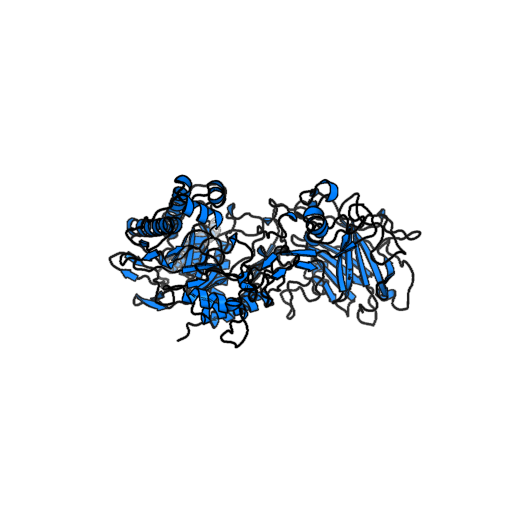5 ILE A C 1
ATOM 3312 O O . ILE A 1 405 ? -9.770 -5.010 8.392 1.00 98.88 405 ILE A O 1
ATOM 3316 N N . VAL A 1 406 ? -11.074 -5.508 6.638 1.00 98.88 406 VAL A N 1
ATOM 3317 C CA . VAL A 1 406 ? -9.988 -5.620 5.657 1.00 98.88 406 VAL A CA 1
ATOM 3318 C C . VAL A 1 406 ? -9.324 -4.261 5.453 1.00 98.88 406 VAL A C 1
ATOM 3320 O O . VAL A 1 406 ? -10.002 -3.268 5.179 1.00 98.88 406 VAL A O 1
ATOM 3323 N N . PHE A 1 407 ? -7.999 -4.211 5.534 1.00 98.38 407 PHE A N 1
ATOM 3324 C CA . PHE A 1 407 ? -7.206 -3.084 5.058 1.00 98.38 407 PHE A CA 1
ATOM 3325 C C . PHE A 1 407 ? -6.813 -3.345 3.593 1.00 98.38 407 PHE A C 1
ATOM 3327 O O . PHE A 1 407 ? -6.046 -4.264 3.319 1.00 98.38 407 PHE A O 1
ATOM 3334 N N . SER A 1 408 ? -7.374 -2.636 2.608 1.00 97.50 408 SER A N 1
ATOM 3335 C CA . SER A 1 408 ? -8.331 -1.513 2.698 1.00 97.50 408 SER A CA 1
ATOM 3336 C C . SER A 1 408 ? -9.318 -1.490 1.517 1.00 97.50 408 SER A C 1
ATOM 3338 O O . SER A 1 408 ? -9.269 -2.334 0.621 1.00 97.50 408 SER A O 1
ATOM 3340 N N . TRP A 1 409 ? -10.250 -0.529 1.495 1.00 98.75 409 TRP A N 1
ATOM 3341 C CA . TRP A 1 409 ? -11.167 -0.336 0.369 1.00 98.75 409 TRP A CA 1
ATOM 3342 C C . TRP A 1 409 ? -10.428 0.069 -0.910 1.00 98.75 409 TRP A C 1
ATOM 3344 O O . TRP A 1 409 ? -10.616 -0.589 -1.930 1.00 98.75 409 TRP A O 1
ATOM 3354 N N . GLN A 1 410 ? -9.586 1.105 -0.873 1.00 98.56 410 GLN A N 1
ATOM 3355 C CA . GLN A 1 410 ? -8.900 1.647 -2.049 1.00 98.56 410 GLN A CA 1
ATOM 3356 C C . GLN A 1 410 ? -7.373 1.681 -1.920 1.00 98.56 410 GLN A C 1
ATOM 3358 O O . GLN A 1 410 ? -6.835 1.806 -0.822 1.00 98.56 410 GLN A O 1
ATOM 3363 N N . ASP A 1 411 ? -6.687 1.593 -3.062 1.00 98.44 411 ASP A N 1
ATOM 3364 C CA . ASP A 1 411 ? -5.245 1.831 -3.176 1.00 98.44 411 ASP A CA 1
ATOM 3365 C C . ASP A 1 411 ? -4.907 3.290 -2.841 1.00 98.44 411 ASP A C 1
ATOM 3367 O O . ASP A 1 411 ? -5.635 4.207 -3.214 1.00 98.44 411 ASP A O 1
ATOM 3371 N N . GLU A 1 412 ? -3.768 3.535 -2.195 1.00 97.62 412 GLU A N 1
ATOM 3372 C CA . GLU A 1 412 ? -3.386 4.873 -1.729 1.00 97.62 412 GLU A CA 1
ATOM 3373 C C . GLU A 1 412 ? -1.958 5.219 -2.165 1.00 97.62 412 GLU A C 1
ATOM 3375 O O . GLU A 1 412 ? -0.978 4.793 -1.559 1.00 97.62 412 GLU A O 1
ATOM 3380 N N . TRP A 1 413 ? -1.827 6.017 -3.229 1.00 97.50 413 TRP A N 1
ATOM 3381 C CA . TRP A 1 413 ? -0.534 6.284 -3.881 1.00 97.50 413 TRP A CA 1
ATOM 3382 C C . TRP A 1 413 ? 0.443 7.111 -3.033 1.00 97.50 413 TRP A C 1
ATOM 3384 O O . TRP A 1 413 ? 1.640 7.091 -3.281 1.00 97.50 413 TRP A O 1
ATOM 3394 N N . PHE A 1 414 ? -0.028 7.826 -2.010 1.00 96.44 414 PHE A N 1
ATOM 3395 C CA . PHE A 1 414 ? 0.855 8.615 -1.144 1.00 96.44 414 PHE A CA 1
ATOM 3396 C C . PHE A 1 414 ? 1.687 7.752 -0.179 1.00 96.44 414 PHE A C 1
ATOM 3398 O O . PHE A 1 414 ? 2.661 8.243 0.398 1.00 96.44 414 PHE A O 1
ATOM 3405 N N . LYS A 1 415 ? 1.293 6.488 0.036 1.00 96.19 415 LYS A N 1
ATOM 3406 C CA . LYS A 1 415 ? 1.917 5.611 1.027 1.00 96.19 415 LYS A CA 1
ATOM 3407 C C . LYS A 1 415 ? 3.336 5.196 0.632 1.00 96.19 415 LYS A C 1
ATOM 3409 O O . LYS A 1 415 ? 3.708 5.193 -0.544 1.00 96.19 415 LYS A O 1
ATOM 3414 N N . ARG A 1 416 ? 4.117 4.826 1.652 1.00 94.75 416 ARG A N 1
ATOM 3415 C CA . ARG A 1 416 ? 5.544 4.481 1.579 1.00 94.75 416 ARG A CA 1
ATOM 3416 C C . ARG A 1 416 ? 5.857 3.253 2.430 1.00 94.75 416 ARG A C 1
ATOM 3418 O O . ARG A 1 416 ? 5.158 2.996 3.401 1.00 94.75 416 ARG A O 1
ATOM 3425 N N . THR A 1 417 ? 6.946 2.563 2.109 1.00 94.81 417 THR A N 1
ATOM 3426 C CA . THR A 1 417 ? 7.536 1.492 2.929 1.00 94.81 417 THR A CA 1
ATOM 3427 C C . THR A 1 417 ? 8.966 1.861 3.298 1.00 94.81 417 THR A C 1
ATOM 3429 O O . THR A 1 417 ? 9.619 2.612 2.569 1.00 94.81 417 THR A O 1
ATOM 3432 N N . TRP A 1 418 ? 9.480 1.327 4.407 1.00 94.19 418 TRP A N 1
ATOM 3433 C CA . TRP A 1 418 ? 10.847 1.598 4.871 1.00 94.19 418 TRP A CA 1
ATOM 3434 C C . TRP A 1 418 ? 11.909 1.264 3.811 1.00 94.19 418 TRP A C 1
ATOM 3436 O O . TRP A 1 418 ? 12.841 2.035 3.617 1.00 94.19 418 TRP A O 1
ATOM 3446 N N . ASN A 1 419 ? 11.718 0.179 3.055 1.00 93.56 419 ASN A N 1
ATOM 3447 C CA . ASN A 1 419 ? 12.664 -0.276 2.037 1.00 93.56 419 ASN A CA 1
ATOM 3448 C C . ASN A 1 419 ? 12.561 0.467 0.692 1.00 93.56 419 ASN A C 1
ATOM 3450 O O . ASN A 1 419 ? 13.336 0.180 -0.215 1.00 93.56 419 ASN A O 1
ATOM 3454 N N . ASN A 1 420 ? 11.621 1.411 0.552 1.00 92.06 420 ASN A N 1
ATOM 3455 C CA . ASN A 1 420 ? 11.452 2.230 -0.654 1.00 92.06 420 ASN A CA 1
ATOM 3456 C C . ASN A 1 420 ? 11.500 3.741 -0.399 1.00 92.06 420 ASN A C 1
ATOM 3458 O O . ASN A 1 420 ? 11.648 4.496 -1.356 1.00 92.06 420 ASN A O 1
ATOM 3462 N N . MET A 1 421 ? 11.361 4.209 0.846 1.00 92.00 421 MET A N 1
ATOM 3463 C CA . MET A 1 421 ? 11.125 5.633 1.132 1.00 92.00 421 MET A CA 1
ATOM 3464 C C . MET A 1 421 ? 12.281 6.576 0.772 1.00 92.00 421 MET A C 1
ATOM 3466 O O . MET A 1 421 ? 12.034 7.764 0.590 1.00 92.00 421 MET A O 1
ATOM 3470 N N . GLU A 1 422 ? 13.512 6.070 0.655 1.00 92.56 422 GLU A N 1
ATOM 3471 C CA . GLU A 1 422 ? 14.663 6.844 0.156 1.00 92.56 422 GLU A CA 1
ATOM 3472 C C . GLU A 1 422 ? 14.770 6.809 -1.384 1.00 92.56 422 GLU A C 1
ATOM 3474 O O . GLU A 1 422 ? 15.499 7.606 -1.986 1.00 92.56 422 GLU A O 1
ATOM 3479 N N . LEU A 1 423 ? 14.020 5.910 -2.037 1.00 94.94 423 LEU A N 1
ATOM 3480 C CA . LEU A 1 423 ? 14.046 5.674 -3.483 1.00 94.94 423 LEU A CA 1
ATOM 3481 C C . LEU A 1 423 ? 13.029 6.519 -4.267 1.00 94.94 423 LEU A C 1
ATOM 3483 O O . LEU A 1 423 ? 13.066 6.525 -5.495 1.00 94.94 423 LEU A O 1
ATOM 3487 N N . ASP A 1 424 ? 12.142 7.242 -3.585 1.00 94.94 424 ASP A N 1
ATOM 3488 C CA . ASP A 1 424 ? 11.173 8.169 -4.177 1.00 94.94 424 ASP A CA 1
ATOM 3489 C C . ASP A 1 424 ? 11.329 9.599 -3.635 1.00 94.94 424 ASP A C 1
ATOM 3491 O O . ASP A 1 424 ? 12.151 9.861 -2.751 1.00 94.94 424 ASP A O 1
ATOM 3495 N N . ASP A 1 425 ? 10.610 10.555 -4.229 1.00 95.94 425 ASP A N 1
ATOM 3496 C CA . ASP A 1 425 ? 10.473 11.899 -3.661 1.00 95.94 425 ASP A CA 1
ATOM 3497 C C . ASP A 1 425 ? 9.254 11.936 -2.711 1.00 95.94 425 ASP A C 1
ATOM 3499 O O . ASP A 1 425 ? 8.120 11.699 -3.157 1.00 95.94 425 ASP A O 1
ATOM 3503 N N . PRO A 1 426 ? 9.453 12.231 -1.408 1.00 94.75 426 PRO A N 1
ATOM 3504 C CA . PRO A 1 426 ? 8.381 12.214 -0.420 1.00 94.75 426 PRO A CA 1
ATOM 3505 C C . PRO A 1 426 ? 7.263 13.222 -0.700 1.00 94.75 426 PRO A C 1
ATOM 3507 O O . PRO A 1 426 ? 6.108 12.922 -0.391 1.00 94.75 426 PRO A O 1
ATOM 3510 N N . ASP A 1 427 ? 7.575 14.351 -1.336 1.00 95.56 427 ASP A N 1
ATOM 3511 C CA . ASP A 1 427 ? 6.624 15.425 -1.632 1.00 95.56 427 ASP A CA 1
ATOM 3512 C C . ASP A 1 427 ? 5.823 15.145 -2.912 1.00 95.56 427 ASP A C 1
ATOM 3514 O O . ASP A 1 427 ? 4.910 15.895 -3.270 1.00 95.56 427 ASP A O 1
ATOM 3518 N N . ARG A 1 428 ? 6.154 14.057 -3.625 1.00 96.69 428 ARG A N 1
ATOM 3519 C CA . ARG A 1 428 ? 5.567 13.730 -4.931 1.00 96.69 428 ARG A CA 1
ATOM 3520 C C . ARG A 1 428 ? 4.853 12.380 -5.000 1.00 96.69 428 ARG A C 1
ATOM 3522 O O . ARG A 1 428 ? 4.272 12.065 -6.040 1.00 96.69 428 ARG A O 1
ATOM 3529 N N . ARG A 1 429 ? 4.832 11.600 -3.913 1.00 96.19 429 ARG A N 1
ATOM 3530 C CA . ARG A 1 429 ? 4.225 10.252 -3.870 1.00 96.19 429 ARG A CA 1
ATOM 3531 C C . ARG A 1 429 ? 2.790 10.168 -4.413 1.00 96.19 429 ARG A C 1
ATOM 3533 O O . ARG A 1 429 ? 2.536 9.274 -5.212 1.00 96.19 429 ARG A O 1
ATOM 3540 N N . PRO A 1 430 ? 1.850 11.085 -4.093 1.00 97.56 430 PRO A N 1
ATOM 3541 C CA . PRO A 1 430 ? 0.473 10.954 -4.573 1.00 97.56 430 PRO A CA 1
ATOM 3542 C C . PRO A 1 430 ? 0.317 11.071 -6.094 1.00 97.56 430 PRO A C 1
ATOM 3544 O O . PRO A 1 430 ? -0.708 10.658 -6.636 1.00 97.56 430 PRO A O 1
ATOM 3547 N N . PHE A 1 431 ? 1.287 11.663 -6.798 1.00 98.31 431 PHE A N 1
ATOM 3548 C CA . PHE A 1 431 ? 1.141 12.014 -8.212 1.00 98.31 431 PHE A CA 1
ATOM 3549 C C . PHE A 1 431 ? 1.493 10.871 -9.164 1.00 98.31 431 PHE A C 1
ATOM 3551 O O . PHE A 1 431 ? 1.331 11.021 -10.376 1.00 98.31 431 PHE A O 1
ATOM 3558 N N . TRP A 1 432 ? 1.957 9.729 -8.661 1.00 98.19 432 TRP A N 1
ATOM 3559 C CA . TRP A 1 432 ? 2.311 8.572 -9.476 1.00 98.19 432 TRP A CA 1
ATOM 3560 C C . TRP A 1 432 ? 2.153 7.269 -8.681 1.00 98.19 432 TRP A C 1
ATOM 3562 O O . TRP A 1 432 ? 2.126 7.270 -7.457 1.00 98.19 432 TRP A O 1
ATOM 3572 N N . SER A 1 433 ? 1.992 6.145 -9.377 1.00 97.62 433 SER A N 1
ATOM 3573 C CA . SER A 1 433 ? 1.767 4.837 -8.757 1.00 97.62 433 SER A CA 1
ATOM 3574 C C . SER A 1 433 ? 3.086 4.073 -8.685 1.00 97.62 433 SER A C 1
ATOM 3576 O O . SER A 1 433 ? 3.570 3.561 -9.698 1.00 97.62 433 SER A O 1
ATOM 3578 N N . ASN A 1 434 ? 3.660 3.963 -7.488 1.00 97.44 434 ASN A N 1
ATOM 3579 C CA . ASN A 1 434 ? 4.858 3.172 -7.247 1.00 97.44 434 ASN A CA 1
ATOM 3580 C C . ASN A 1 434 ? 4.483 1.746 -6.820 1.00 97.44 434 ASN A C 1
ATOM 3582 O O . ASN A 1 434 ? 4.370 1.434 -5.637 1.00 97.44 434 ASN A O 1
ATOM 3586 N N . VAL A 1 435 ? 4.318 0.843 -7.790 1.00 96.62 435 VAL A N 1
ATOM 3587 C CA . VAL A 1 435 ? 3.932 -0.557 -7.516 1.00 96.62 435 VAL A CA 1
ATOM 3588 C C . VAL A 1 435 ? 5.012 -1.396 -6.822 1.00 96.62 435 VAL A C 1
ATOM 3590 O O . VAL A 1 435 ? 4.736 -2.535 -6.439 1.00 96.62 435 VAL A O 1
ATOM 3593 N N . GLN A 1 436 ? 6.226 -0.867 -6.650 1.00 97.06 436 GLN A N 1
ATOM 3594 C CA . GLN A 1 436 ? 7.254 -1.492 -5.814 1.00 97.06 436 GLN A CA 1
ATOM 3595 C C . GLN A 1 436 ? 7.036 -1.225 -4.317 1.00 97.06 436 GLN A C 1
ATOM 3597 O O . GLN A 1 436 ? 7.523 -1.985 -3.483 1.00 97.06 436 GLN A O 1
ATOM 3602 N N . THR A 1 437 ? 6.257 -0.201 -3.967 1.00 96.50 437 THR A N 1
ATOM 3603 C CA . THR A 1 437 ? 5.848 0.078 -2.589 1.00 96.50 437 THR A CA 1
ATOM 3604 C C . THR A 1 437 ? 4.609 -0.742 -2.246 1.00 96.50 437 THR A C 1
ATOM 3606 O O . THR A 1 437 ? 3.537 -0.526 -2.816 1.00 96.50 437 THR A O 1
ATOM 3609 N N . SER A 1 438 ? 4.734 -1.674 -1.297 1.00 96.38 438 SER A N 1
ATOM 3610 C CA . SER A 1 438 ? 3.630 -2.561 -0.908 1.00 96.38 438 SER A CA 1
ATOM 3611 C C . SER A 1 438 ? 2.426 -1.801 -0.352 1.00 96.38 438 SER A C 1
ATOM 3613 O O . SER A 1 438 ? 1.292 -2.078 -0.740 1.00 96.38 438 SER A O 1
ATOM 3615 N N . GLU A 1 439 ? 2.673 -0.774 0.464 1.00 96.12 439 GLU A N 1
ATOM 3616 C CA . GLU A 1 439 ? 1.631 0.022 1.126 1.00 96.12 439 GLU A CA 1
ATOM 3617 C C . GLU A 1 439 ? 0.682 0.754 0.166 1.00 96.12 439 GLU A C 1
ATOM 3619 O O . GLU A 1 439 ? -0.441 1.082 0.540 1.00 96.12 439 GLU A O 1
ATOM 3624 N N . GLN A 1 440 ? 1.070 0.968 -1.096 1.00 97.38 440 GLN A N 1
ATOM 3625 C CA . GLN A 1 440 ? 0.184 1.616 -2.068 1.00 97.38 440 GLN A CA 1
ATOM 3626 C C . GLN A 1 440 ? -0.909 0.692 -2.621 1.00 97.38 440 GLN A C 1
ATOM 3628 O O . GLN A 1 440 ? -1.820 1.184 -3.284 1.00 97.38 440 GLN A O 1
ATOM 3633 N N . GLN A 1 441 ? -0.805 -0.630 -2.423 1.00 97.50 441 GLN A N 1
ATOM 3634 C CA . GLN A 1 441 ? -1.563 -1.636 -3.185 1.00 97.50 441 GLN A CA 1
ATOM 3635 C C . GLN A 1 441 ? -2.434 -2.562 -2.313 1.00 97.50 441 GLN A C 1
ATOM 3637 O O . GLN A 1 441 ? -2.722 -3.697 -2.707 1.00 97.50 441 GLN A O 1
ATOM 3642 N N . PHE A 1 442 ? -2.850 -2.108 -1.127 1.00 98.00 442 PHE A N 1
ATOM 3643 C CA . PHE A 1 442 ? -3.746 -2.864 -0.237 1.00 98.00 442 PHE A CA 1
ATOM 3644 C C . PHE A 1 442 ? -5.210 -2.874 -0.681 1.00 98.00 442 PHE A C 1
ATOM 3646 O O . PHE A 1 442 ? -5.940 -3.803 -0.336 1.00 98.00 442 PHE A O 1
ATOM 3653 N N . GLY A 1 443 ? -5.643 -1.882 -1.457 1.00 98.25 443 GLY A N 1
ATOM 3654 C CA . GLY A 1 443 ? -7.047 -1.675 -1.777 1.00 98.25 443 GLY A CA 1
ATOM 3655 C C . GLY A 1 443 ? -7.684 -2.841 -2.520 1.00 98.25 443 GLY A C 1
ATOM 3656 O O . GLY A 1 443 ? -7.033 -3.490 -3.337 1.00 98.25 443 GLY A O 1
ATOM 3657 N N . LEU A 1 444 ? -8.982 -3.053 -2.310 1.00 98.81 444 LEU A N 1
ATOM 3658 C CA . LEU A 1 444 ? -9.840 -3.874 -3.179 1.00 98.81 444 LEU A CA 1
ATOM 3659 C C . LEU A 1 444 ? -10.267 -3.120 -4.452 1.00 98.81 444 LEU A C 1
ATOM 3661 O O . LEU A 1 444 ? -10.638 -3.726 -5.460 1.00 98.81 444 LEU A O 1
ATOM 3665 N N . LEU A 1 445 ? -10.198 -1.791 -4.408 1.00 98.81 445 LEU A N 1
ATOM 3666 C CA . LEU A 1 445 ? -10.359 -0.863 -5.514 1.00 98.81 445 LEU A CA 1
ATOM 3667 C C . LEU A 1 445 ? -8.984 -0.324 -5.918 1.00 98.81 445 LEU A C 1
ATOM 3669 O O . LEU A 1 445 ? -8.294 0.297 -5.111 1.00 98.81 445 LEU A O 1
ATOM 3673 N N . SER A 1 446 ? -8.608 -0.522 -7.178 1.00 98.25 446 SER A N 1
ATOM 3674 C CA . SER A 1 446 ? -7.407 0.084 -7.741 1.00 98.25 446 SER A CA 1
ATOM 3675 C C . SER A 1 446 ? -7.713 1.379 -8.477 1.00 98.25 446 SER A C 1
ATOM 3677 O O . SER A 1 446 ? -8.795 1.561 -9.045 1.00 98.25 446 SER A O 1
ATOM 3679 N N . PHE A 1 447 ? -6.703 2.241 -8.519 1.00 98.31 447 PHE A N 1
ATOM 3680 C CA . PHE A 1 447 ? -6.625 3.352 -9.450 1.00 98.31 447 PHE A CA 1
ATOM 3681 C C . PHE A 1 447 ? -5.595 2.995 -10.519 1.00 98.31 447 PHE A C 1
ATOM 3683 O O . PHE A 1 447 ? -4.390 2.984 -10.258 1.00 98.31 447 PHE A O 1
ATOM 3690 N N . ASP A 1 448 ? -6.065 2.675 -11.720 1.00 97.44 448 ASP A N 1
ATOM 3691 C CA . ASP A 1 448 ? -5.201 2.330 -12.842 1.00 97.44 448 ASP A CA 1
ATOM 3692 C C . ASP A 1 448 ? -4.878 3.582 -13.676 1.00 97.44 448 ASP A C 1
ATOM 3694 O O . ASP A 1 448 ? -5.779 4.386 -13.949 1.00 97.44 448 ASP A O 1
ATOM 3698 N N . PRO A 1 449 ? -3.608 3.788 -14.082 1.00 96.75 449 PRO A N 1
ATOM 3699 C CA . PRO A 1 449 ? -3.208 4.958 -14.852 1.00 96.75 449 PRO A CA 1
ATOM 3700 C C . PRO A 1 449 ? -3.953 5.091 -16.182 1.00 96.75 449 PRO A C 1
ATOM 3702 O O . PRO A 1 449 ? -4.365 4.112 -16.804 1.00 96.75 449 PRO A O 1
ATOM 3705 N N . ASN A 1 450 ? -4.042 6.334 -16.656 1.00 95.94 450 ASN A N 1
ATOM 3706 C CA . ASN A 1 450 ? -4.811 6.760 -17.821 1.00 95.94 450 ASN A CA 1
ATOM 3707 C C . ASN A 1 450 ? -6.325 6.544 -17.675 1.00 95.94 450 ASN A C 1
ATOM 3709 O O . ASN A 1 450 ? -6.832 5.890 -16.770 1.00 95.94 450 ASN A O 1
ATOM 3713 N N . SER A 1 451 ? -7.088 7.117 -18.608 1.00 95.44 451 SER A N 1
ATOM 3714 C CA . SER A 1 451 ? -8.497 6.749 -18.764 1.00 95.44 451 SER A CA 1
ATOM 3715 C C . SER A 1 451 ? -8.602 5.289 -19.209 1.00 95.44 451 SER A C 1
ATOM 3717 O O . SER A 1 451 ? -7.816 4.886 -20.068 1.00 95.44 451 SER A O 1
ATOM 3719 N N . SER A 1 452 ? -9.643 4.564 -18.796 1.00 92.44 452 SER A N 1
ATOM 3720 C CA . SER A 1 452 ? -9.889 3.167 -19.210 1.00 92.44 452 SER A CA 1
ATOM 3721 C C . SER A 1 452 ? -9.828 2.928 -20.727 1.00 92.44 452 SER A C 1
ATOM 3723 O O . SER A 1 452 ? -9.426 1.869 -21.189 1.00 92.44 452 SER A O 1
ATOM 3725 N N . LYS A 1 453 ? -10.167 3.934 -21.546 1.00 91.06 453 LYS A N 1
ATOM 3726 C CA . LYS A 1 453 ? -10.107 3.840 -23.017 1.00 91.06 453 LYS A CA 1
ATOM 3727 C C . LYS A 1 453 ? -8.689 3.866 -23.598 1.00 91.06 453 LYS A C 1
ATOM 3729 O O . LYS A 1 453 ? -8.543 3.488 -24.761 1.00 91.06 453 LYS A O 1
ATOM 3734 N N . LYS A 1 454 ? -7.714 4.357 -22.827 1.00 93.44 454 LYS A N 1
ATOM 3735 C CA . LYS A 1 454 ? -6.313 4.594 -23.209 1.00 93.44 454 LYS A CA 1
ATOM 3736 C C . LYS A 1 454 ? -5.308 3.803 -22.364 1.00 93.44 454 LYS A C 1
ATOM 3738 O O . LYS A 1 454 ? -4.112 4.018 -22.532 1.00 93.44 454 LYS A O 1
ATOM 3743 N N . ALA A 1 455 ? -5.768 2.949 -21.453 1.00 93.75 455 ALA A N 1
ATOM 3744 C CA . ALA A 1 455 ? -4.883 2.049 -20.725 1.00 93.75 455 ALA A CA 1
ATOM 3745 C C . ALA A 1 455 ? -4.128 1.150 -21.718 1.00 93.75 455 ALA A C 1
ATOM 3747 O O . ALA A 1 455 ? -4.699 0.778 -22.746 1.00 93.75 455 ALA A O 1
ATOM 3748 N N . ILE A 1 456 ? -2.861 0.868 -21.413 1.00 94.81 456 ILE A N 1
ATOM 3749 C CA . ILE A 1 456 ? -2.056 -0.121 -22.129 1.00 94.81 456 ILE A CA 1
ATOM 3750 C C . ILE A 1 456 ? -2.069 -1.399 -21.295 1.00 94.81 456 ILE A C 1
ATOM 3752 O O . ILE A 1 456 ? -1.741 -1.349 -20.106 1.00 94.81 456 ILE A O 1
ATOM 3756 N N . SER A 1 457 ? -2.481 -2.510 -21.896 1.00 95.56 457 SER A N 1
ATOM 3757 C CA . SER A 1 457 ? -2.379 -3.838 -21.284 1.00 95.56 457 SER A CA 1
ATOM 3758 C C . SER A 1 457 ? -1.121 -4.524 -21.808 1.00 95.56 457 SER A C 1
ATOM 3760 O O . SER A 1 457 ? -0.703 -4.267 -22.924 1.00 95.56 457 SER A O 1
ATOM 3762 N N . VAL A 1 458 ? -0.475 -5.345 -20.982 1.00 97.75 458 VAL A N 1
ATOM 3763 C CA . VAL A 1 458 ? 0.655 -6.180 -21.423 1.00 97.75 458 VAL A CA 1
ATOM 3764 C C . VAL A 1 458 ? 0.117 -7.588 -21.610 1.00 97.75 458 VAL A C 1
ATOM 3766 O O . VAL A 1 458 ? 0.143 -8.377 -20.670 1.00 97.75 458 VAL A O 1
ATOM 3769 N N . ASP A 1 459 ? -0.458 -7.873 -22.773 1.00 97.38 459 ASP A N 1
ATOM 3770 C CA . ASP A 1 459 ? -1.198 -9.111 -23.068 1.00 97.38 459 ASP A CA 1
ATOM 3771 C C . ASP A 1 459 ? -0.823 -9.756 -24.418 1.00 97.38 459 ASP A C 1
ATOM 3773 O O . ASP A 1 459 ? -1.385 -10.775 -24.819 1.00 97.38 459 ASP A O 1
ATOM 3777 N N . GLY A 1 460 ? 0.170 -9.194 -25.109 1.00 96.12 460 GLY A N 1
ATOM 3778 C CA . GLY A 1 460 ? 0.639 -9.665 -26.404 1.00 96.12 460 GLY A CA 1
ATOM 3779 C C . GLY A 1 460 ? -0.223 -9.178 -27.574 1.00 96.12 460 GLY A C 1
ATOM 3780 O O . GLY A 1 460 ? 0.034 -9.589 -28.714 1.00 96.12 460 GLY A O 1
ATOM 3781 N N . ASP A 1 461 ? -1.212 -8.303 -27.346 1.00 96.12 461 ASP A N 1
ATOM 3782 C CA . ASP A 1 461 ? -2.032 -7.681 -28.386 1.00 96.12 461 ASP A CA 1
ATOM 3783 C C . ASP A 1 461 ? -1.736 -6.182 -28.566 1.00 96.12 461 ASP A C 1
ATOM 3785 O O . ASP A 1 461 ? -2.224 -5.305 -27.868 1.00 96.12 461 ASP A O 1
ATOM 3789 N N . SER A 1 462 ? -1.061 -5.864 -29.672 1.00 95.75 462 SER A N 1
ATOM 3790 C CA . SER A 1 462 ? -0.755 -4.487 -30.102 1.00 95.75 462 SER A CA 1
ATOM 3791 C C . SER A 1 462 ? -1.959 -3.566 -30.429 1.00 95.75 462 SER A C 1
ATOM 3793 O O . SER A 1 462 ? -1.767 -2.468 -30.977 1.00 95.75 462 SER A O 1
ATOM 3795 N N . SER A 1 463 ? -3.207 -4.007 -30.249 1.00 95.88 463 SER A N 1
ATOM 3796 C CA . SER A 1 463 ? -4.405 -3.277 -30.684 1.00 95.88 463 SER A CA 1
ATOM 3797 C C . SER A 1 463 ? -4.607 -1.948 -29.946 1.00 95.88 463 SER A C 1
ATOM 3799 O O . SER A 1 463 ? -4.958 -0.937 -30.573 1.00 95.88 463 SER A O 1
ATOM 3801 N N . ASP A 1 464 ? -4.314 -1.896 -28.651 1.00 96.44 464 ASP A N 1
ATOM 3802 C CA . ASP A 1 464 ? -4.385 -0.697 -27.815 1.00 96.44 464 ASP A CA 1
ATOM 3803 C C . ASP A 1 464 ? -3.319 0.353 -28.193 1.00 96.44 464 ASP A C 1
ATOM 3805 O O . ASP A 1 464 ? -3.636 1.545 -28.262 1.00 96.44 464 ASP A O 1
ATOM 3809 N N . TRP A 1 465 ? -2.110 -0.056 -28.587 1.00 97.44 465 TRP A N 1
ATOM 3810 C CA . TRP A 1 465 ? -1.062 0.817 -29.128 1.00 97.44 465 TRP A CA 1
ATOM 3811 C C . TRP A 1 465 ? -1.526 1.529 -30.397 1.00 97.44 465 TRP A C 1
ATOM 3813 O O . TRP A 1 465 ? -1.368 2.750 -30.530 1.00 97.44 465 TRP A O 1
ATOM 3823 N N . LYS A 1 466 ? -2.142 0.783 -31.326 1.00 95.88 466 LYS A N 1
ATOM 3824 C CA . LYS A 1 466 ? -2.696 1.330 -32.578 1.00 95.88 466 LYS A CA 1
ATOM 3825 C C . LYS A 1 466 ? -3.851 2.283 -32.288 1.00 95.88 466 LYS A C 1
ATOM 3827 O O . LYS A 1 466 ? -3.877 3.397 -32.816 1.00 95.88 466 LYS A O 1
ATOM 3832 N N . LYS A 1 467 ? -4.773 1.883 -31.408 1.00 96.25 467 LYS A N 1
ATOM 3833 C CA . LYS A 1 467 ? -5.913 2.698 -30.961 1.00 96.25 467 LYS A CA 1
ATOM 3834 C C . LYS A 1 467 ? -5.459 4.011 -30.319 1.00 96.25 467 LYS A C 1
ATOM 3836 O O . LYS A 1 467 ? -6.027 5.066 -30.608 1.00 96.25 467 LYS A O 1
ATOM 3841 N N . ASN A 1 468 ? -4.407 3.960 -29.506 1.00 96.38 468 ASN A N 1
ATOM 3842 C CA . ASN A 1 468 ? -3.807 5.118 -28.845 1.00 96.38 468 ASN A CA 1
ATOM 3843 C C . ASN A 1 468 ? -2.870 5.924 -29.758 1.00 96.38 468 ASN A C 1
ATOM 3845 O O . ASN A 1 468 ? -2.373 6.972 -29.344 1.00 96.38 468 ASN A O 1
ATOM 3849 N N . LYS A 1 469 ? -2.679 5.490 -31.013 1.00 96.81 469 LYS A N 1
ATOM 3850 C CA . LYS A 1 469 ? -1.829 6.136 -32.025 1.00 96.81 469 LYS A CA 1
ATOM 3851 C C . LYS A 1 469 ? -0.383 6.311 -31.550 1.00 96.81 469 LYS A C 1
ATOM 3853 O O . LYS A 1 469 ? 0.259 7.317 -31.867 1.00 96.81 469 LYS A O 1
ATOM 3858 N N . ILE A 1 470 ? 0.125 5.343 -30.787 1.00 96.94 470 ILE A N 1
ATOM 3859 C CA . ILE A 1 470 ? 1.521 5.338 -30.355 1.00 96.94 470 ILE A CA 1
ATOM 3860 C C . ILE A 1 470 ? 2.400 5.102 -31.584 1.00 96.94 470 ILE A C 1
ATOM 3862 O O . ILE A 1 470 ? 2.187 4.167 -32.354 1.00 96.94 470 ILE A O 1
ATOM 3866 N N . LYS A 1 471 ? 3.364 5.998 -31.803 1.00 95.94 471 LYS A N 1
ATOM 3867 C CA . LYS A 1 471 ? 4.229 5.962 -32.984 1.00 95.94 471 LYS A CA 1
ATOM 3868 C C . LYS A 1 471 ? 5.356 4.956 -32.790 1.00 95.94 471 LYS A C 1
ATOM 3870 O O . LYS A 1 471 ? 5.977 4.927 -31.731 1.00 95.94 471 LYS A O 1
ATOM 3875 N N . SER A 1 472 ? 5.671 4.223 -33.853 1.00 96.25 472 SER A N 1
ATOM 3876 C CA . SER A 1 472 ? 6.882 3.410 -33.897 1.00 96.25 472 SER A CA 1
ATOM 3877 C C . SER A 1 472 ? 8.135 4.278 -33.943 1.00 96.25 472 SER A C 1
ATOM 3879 O O . SER A 1 472 ? 8.154 5.357 -34.547 1.00 96.25 472 SER A O 1
ATOM 3881 N N . ALA A 1 473 ? 9.198 3.781 -33.324 1.00 96.12 473 ALA A N 1
ATOM 3882 C CA . ALA A 1 473 ? 10.522 4.358 -33.423 1.00 96.12 473 ALA A CA 1
ATOM 3883 C C . ALA A 1 473 ? 11.055 4.271 -34.862 1.00 96.12 473 ALA A C 1
ATOM 3885 O O . ALA A 1 473 ? 10.706 3.382 -35.643 1.00 96.12 473 ALA A O 1
ATOM 3886 N N . ASN A 1 474 ? 11.927 5.212 -35.221 1.00 92.62 474 ASN A N 1
ATOM 3887 C CA . ASN A 1 474 ? 12.555 5.217 -36.535 1.00 92.62 474 ASN A CA 1
ATOM 3888 C C . ASN A 1 474 ? 13.618 4.112 -36.628 1.00 92.62 474 ASN A C 1
ATOM 3890 O O . ASN A 1 474 ? 14.606 4.141 -35.899 1.00 92.62 474 ASN A O 1
ATOM 3894 N N . MET A 1 475 ? 13.438 3.193 -37.577 1.00 94.44 475 MET A N 1
ATOM 3895 C CA . MET A 1 475 ? 14.296 2.023 -37.786 1.00 94.44 475 MET A CA 1
ATOM 3896 C C . MET A 1 475 ? 15.329 2.188 -38.915 1.00 94.44 475 MET A C 1
ATOM 3898 O O . MET A 1 475 ? 15.989 1.223 -39.282 1.00 94.44 475 MET A O 1
ATOM 3902 N N . LYS A 1 476 ? 15.528 3.397 -39.466 1.00 93.81 476 LYS A N 1
ATOM 3903 C CA . LYS A 1 476 ? 16.457 3.643 -40.597 1.00 93.81 476 LYS A CA 1
ATOM 3904 C C . LYS A 1 476 ? 17.916 3.244 -40.336 1.00 93.81 476 LYS A C 1
ATOM 3906 O O . LYS A 1 476 ? 18.686 3.070 -41.271 1.00 93.81 476 LYS A O 1
ATOM 3911 N N . ASN A 1 477 ? 18.302 3.193 -39.064 1.00 93.69 477 ASN A N 1
ATOM 3912 C CA . ASN A 1 477 ? 19.658 2.896 -38.612 1.00 93.69 477 ASN A CA 1
ATOM 3913 C C . ASN A 1 477 ? 19.827 1.431 -38.193 1.00 93.69 477 ASN A C 1
ATOM 3915 O O . ASN A 1 477 ? 20.917 1.052 -37.763 1.00 93.69 477 ASN A O 1
ATOM 3919 N N . ALA A 1 478 ? 18.762 0.635 -38.281 1.00 95.00 478 ALA A N 1
ATOM 3920 C CA . ALA A 1 478 ? 18.777 -0.732 -37.819 1.00 95.00 478 ALA A CA 1
ATOM 3921 C C . ALA A 1 478 ? 19.524 -1.640 -38.807 1.00 95.00 478 ALA A C 1
ATOM 3923 O O . ALA A 1 478 ? 19.392 -1.497 -40.024 1.00 95.00 478 ALA A O 1
ATOM 3924 N N . ILE A 1 479 ? 20.343 -2.549 -38.284 1.00 95.00 479 ILE A N 1
ATOM 3925 C CA . ILE A 1 479 ? 21.295 -3.340 -39.064 1.00 95.00 479 ILE A CA 1
ATOM 3926 C C . ILE A 1 479 ? 21.575 -4.680 -38.378 1.00 95.00 479 ILE A C 1
ATOM 3928 O O . ILE A 1 479 ? 21.537 -4.780 -37.151 1.00 95.00 479 ILE A O 1
ATOM 3932 N N . PHE A 1 480 ? 21.902 -5.703 -39.167 1.00 94.00 480 PHE A N 1
ATOM 3933 C CA . PHE A 1 480 ? 22.554 -6.898 -38.638 1.00 94.00 480 PHE A CA 1
ATOM 3934 C C . PHE A 1 480 ? 23.986 -6.554 -38.219 1.00 94.00 480 PHE A C 1
ATOM 3936 O O . PHE A 1 480 ? 24.755 -6.015 -39.013 1.00 94.00 480 PHE A O 1
ATOM 3943 N N . ILE A 1 481 ? 24.343 -6.854 -36.972 1.00 90.81 481 ILE A N 1
ATOM 3944 C CA . ILE A 1 481 ? 25.717 -6.734 -36.475 1.00 90.81 481 ILE A CA 1
ATOM 3945 C C . ILE A 1 481 ? 26.582 -7.797 -37.156 1.00 90.81 481 ILE A C 1
ATOM 3947 O O . ILE A 1 481 ? 27.642 -7.485 -37.695 1.00 90.81 481 ILE A O 1
ATOM 3951 N N . LYS A 1 482 ? 26.107 -9.044 -37.146 1.00 87.56 482 LYS A N 1
ATOM 3952 C CA . LYS A 1 482 ? 26.682 -10.177 -37.871 1.00 87.56 482 LYS A CA 1
ATOM 3953 C C . LYS A 1 482 ? 25.585 -11.219 -38.126 1.00 87.56 482 LYS A C 1
ATOM 3955 O O . LYS A 1 482 ? 24.771 -11.440 -37.231 1.00 87.56 482 LYS A O 1
ATOM 3960 N N . PRO A 1 483 ? 25.556 -11.867 -39.301 1.00 88.44 483 PRO A N 1
ATOM 3961 C CA . PRO A 1 483 ? 24.778 -13.085 -39.482 1.00 88.44 483 PRO A CA 1
ATOM 3962 C C . PRO A 1 483 ? 25.313 -14.188 -38.562 1.00 88.44 483 PRO A C 1
ATOM 3964 O O . PRO A 1 483 ? 26.530 -14.322 -38.406 1.00 88.44 483 PRO A O 1
ATOM 3967 N N . LEU A 1 484 ? 24.422 -14.961 -37.951 1.00 92.44 484 LEU A N 1
ATOM 3968 C CA . LEU A 1 484 ? 24.764 -16.040 -37.028 1.00 92.44 484 LEU A CA 1
ATOM 3969 C C . LEU A 1 484 ? 24.333 -17.407 -37.546 1.00 92.44 484 LEU A C 1
ATOM 3971 O O . LEU A 1 484 ? 25.113 -18.353 -37.448 1.00 92.44 484 LEU A O 1
ATOM 3975 N N . ASP A 1 485 ? 23.096 -17.524 -38.034 1.00 93.56 485 ASP A N 1
ATOM 3976 C CA . ASP A 1 485 ? 22.486 -18.790 -38.447 1.00 93.56 485 ASP A CA 1
ATOM 3977 C C . ASP A 1 485 ? 21.148 -18.579 -39.187 1.00 93.56 485 ASP A C 1
ATOM 3979 O O . ASP A 1 485 ? 20.706 -17.459 -39.441 1.00 93.56 485 ASP A O 1
ATOM 3983 N N . GLN A 1 486 ? 20.469 -19.677 -39.533 1.00 90.38 486 GLN A N 1
ATOM 3984 C CA . GLN A 1 486 ? 19.209 -19.665 -40.279 1.00 90.38 486 GLN A CA 1
ATOM 3985 C C . GLN A 1 486 ? 18.047 -18.923 -39.588 1.00 90.38 486 GLN A C 1
ATOM 3987 O O . GLN A 1 486 ? 17.037 -18.655 -40.240 1.00 90.38 486 GLN A O 1
ATOM 3992 N N . ASN A 1 487 ? 18.160 -18.585 -38.299 1.00 92.00 487 ASN A N 1
ATOM 3993 C CA . ASN A 1 487 ? 17.115 -17.902 -37.530 1.00 92.00 487 ASN A CA 1
ATOM 3994 C C . ASN A 1 487 ? 17.359 -16.387 -37.408 1.00 92.00 487 ASN A C 1
ATOM 3996 O O . ASN A 1 487 ? 16.622 -15.707 -36.699 1.00 92.00 487 ASN A O 1
ATOM 4000 N N . ASP A 1 488 ? 18.339 -15.815 -38.117 1.00 92.00 488 ASP A N 1
ATOM 4001 C CA . ASP A 1 488 ? 18.598 -14.364 -38.097 1.00 92.00 488 ASP A CA 1
ATOM 4002 C C . ASP A 1 488 ? 17.369 -13.523 -38.482 1.00 92.00 488 ASP A C 1
ATOM 4004 O O . ASP A 1 488 ? 17.184 -12.415 -37.981 1.00 92.00 488 ASP A O 1
ATOM 4008 N N . THR A 1 489 ? 16.482 -14.051 -39.333 1.00 90.06 489 THR A N 1
ATOM 4009 C CA . THR A 1 489 ? 15.223 -13.361 -39.665 1.00 90.06 489 THR A CA 1
ATOM 4010 C C . THR A 1 489 ? 14.298 -13.247 -38.450 1.00 90.06 489 THR A C 1
ATOM 4012 O O . THR A 1 489 ? 13.714 -12.190 -38.250 1.00 90.06 489 THR A O 1
ATOM 4015 N N . GLU A 1 490 ? 14.213 -14.277 -37.604 1.00 90.94 490 GLU A N 1
ATOM 4016 C CA . GLU A 1 490 ? 13.417 -14.259 -36.362 1.00 90.94 490 GLU A CA 1
ATOM 4017 C C . GLU A 1 490 ? 13.970 -13.251 -35.345 1.00 90.94 490 GLU A C 1
ATOM 4019 O O . GLU A 1 490 ? 13.229 -12.648 -34.576 1.00 90.94 490 GLU A O 1
ATOM 4024 N N . ARG A 1 491 ? 15.285 -13.005 -35.385 1.00 94.94 491 ARG A N 1
ATOM 4025 C CA . ARG A 1 491 ? 15.972 -12.023 -34.535 1.00 94.94 491 ARG A CA 1
ATOM 4026 C C . ARG A 1 491 ? 15.825 -10.586 -35.023 1.00 94.94 491 ARG A C 1
ATOM 4028 O O . ARG A 1 491 ? 16.254 -9.664 -34.329 1.00 94.94 491 ARG A O 1
ATOM 4035 N N . LYS A 1 492 ? 15.254 -10.358 -36.204 1.00 96.25 492 LYS A N 1
ATOM 4036 C CA . LYS A 1 492 ? 15.105 -9.021 -36.779 1.00 96.25 492 LYS A CA 1
ATOM 4037 C C . LYS A 1 492 ? 13.811 -8.371 -36.300 1.00 96.25 492 LYS A C 1
ATOM 4039 O O . LYS A 1 492 ? 12.727 -8.928 -36.446 1.00 96.25 492 LYS A O 1
ATOM 4044 N N . LEU A 1 493 ? 13.911 -7.134 -35.813 1.00 97.31 493 LEU A N 1
ATOM 4045 C CA . LEU A 1 493 ? 12.732 -6.318 -35.528 1.00 97.31 493 LEU A CA 1
ATOM 4046 C C . LEU A 1 493 ? 12.147 -5.742 -36.819 1.00 97.31 493 LEU A C 1
ATOM 4048 O O . LEU A 1 493 ? 12.841 -5.082 -37.595 1.00 97.31 493 LEU A O 1
ATOM 4052 N N . LYS A 1 494 ? 10.840 -5.918 -37.000 1.00 96.88 494 LYS A N 1
ATOM 4053 C CA . LYS A 1 494 ? 10.055 -5.220 -38.020 1.00 96.88 494 LYS A CA 1
ATOM 4054 C C . LYS A 1 494 ? 9.843 -3.762 -37.624 1.00 96.88 494 LYS A C 1
ATOM 4056 O O . LYS A 1 494 ? 10.008 -2.855 -38.437 1.00 96.88 494 LYS A O 1
ATOM 4061 N N . ASN A 1 495 ? 9.440 -3.530 -36.378 1.00 97.56 495 ASN A N 1
ATOM 4062 C CA . ASN A 1 495 ? 9.338 -2.212 -35.759 1.00 97.56 495 ASN A CA 1
ATOM 4063 C C . ASN A 1 495 ? 9.226 -2.360 -34.237 1.00 97.56 495 ASN A C 1
ATOM 4065 O O . ASN A 1 495 ? 9.010 -3.452 -33.719 1.00 97.56 495 ASN A O 1
ATOM 4069 N N . TRP A 1 496 ? 9.338 -1.243 -33.529 1.00 98.50 496 TRP A N 1
ATOM 4070 C CA . TRP A 1 496 ? 9.054 -1.189 -32.103 1.00 98.50 496 TRP A CA 1
ATOM 4071 C C . TRP A 1 496 ? 8.500 0.179 -31.713 1.00 98.50 496 TRP A C 1
ATOM 4073 O O . TRP A 1 496 ? 8.663 1.154 -32.454 1.00 98.50 496 TRP A O 1
ATOM 4083 N N . SER A 1 497 ? 7.852 0.248 -30.557 1.00 98.50 497 SER A N 1
ATOM 4084 C CA . SER A 1 497 ? 7.258 1.461 -29.991 1.00 98.50 497 SER A CA 1
ATOM 4085 C C . SER A 1 497 ? 7.549 1.552 -28.494 1.00 98.50 497 SER A C 1
ATOM 4087 O O . SER A 1 497 ? 7.828 0.547 -27.845 1.00 98.50 497 SER A O 1
ATOM 4089 N N . MET A 1 498 ? 7.457 2.763 -27.945 1.00 98.31 498 MET A N 1
ATOM 4090 C CA . MET A 1 498 ? 7.626 3.030 -26.517 1.00 98.31 498 MET A CA 1
ATOM 4091 C C . MET A 1 498 ? 6.646 4.112 -26.065 1.00 98.31 498 MET A C 1
ATOM 4093 O O . MET A 1 498 ? 6.394 5.074 -26.795 1.00 98.31 498 MET A O 1
ATOM 4097 N N . THR A 1 499 ? 6.089 3.951 -24.870 1.00 98.12 499 THR A N 1
ATOM 4098 C CA . THR A 1 499 ? 5.213 4.931 -24.213 1.00 98.12 499 THR A CA 1
ATOM 4099 C C . THR A 1 499 ? 5.346 4.803 -22.696 1.00 98.12 499 THR A C 1
ATOM 4101 O O . THR A 1 499 ? 6.084 3.954 -22.204 1.00 98.12 499 THR A O 1
ATOM 4104 N N . SER A 1 500 ? 4.662 5.645 -21.931 1.00 97.88 500 SER A N 1
ATOM 4105 C CA . SER A 1 500 ? 4.648 5.574 -20.474 1.00 97.88 500 SER A CA 1
ATOM 4106 C C . SER A 1 500 ? 3.368 6.166 -19.897 1.00 97.88 500 SER A C 1
ATOM 4108 O O . SER A 1 500 ? 2.642 6.894 -20.579 1.00 97.88 500 SER A O 1
ATOM 4110 N N . ASP A 1 501 ? 3.117 5.884 -18.626 1.00 97.94 501 ASP A N 1
ATOM 4111 C CA . ASP A 1 501 ? 2.036 6.465 -17.834 1.00 97.94 501 ASP A CA 1
ATOM 4112 C C . ASP A 1 501 ? 2.519 6.829 -16.418 1.00 97.94 501 ASP A C 1
ATOM 4114 O O . ASP A 1 501 ? 3.722 6.907 -16.161 1.00 97.94 501 ASP A O 1
ATOM 4118 N N . ALA A 1 502 ? 1.587 7.075 -15.496 1.00 98.25 502 ALA A N 1
ATOM 4119 C CA . ALA A 1 502 ? 1.896 7.425 -14.112 1.00 98.25 502 ALA A CA 1
ATOM 4120 C C . ALA A 1 502 ? 2.474 6.264 -13.271 1.00 98.25 502 ALA A C 1
ATOM 4122 O O . ALA A 1 502 ? 2.758 6.465 -12.099 1.00 98.25 502 ALA A O 1
ATOM 4123 N N . ARG A 1 503 ? 2.641 5.054 -13.817 1.00 98.06 503 ARG A N 1
ATOM 4124 C CA . ARG A 1 503 ? 3.146 3.863 -13.110 1.00 98.06 503 ARG A CA 1
ATOM 4125 C C . ARG A 1 503 ? 4.381 3.270 -13.777 1.00 98.06 503 ARG A C 1
ATOM 4127 O O . ARG A 1 503 ? 5.280 2.778 -13.092 1.00 98.06 503 ARG A O 1
ATOM 4134 N N . SER A 1 504 ? 4.433 3.254 -15.106 1.00 98.38 504 SER A N 1
ATOM 4135 C CA . SER A 1 504 ? 5.435 2.473 -15.833 1.00 98.38 504 SER A CA 1
ATOM 4136 C C . SER A 1 504 ? 5.812 3.048 -17.195 1.00 98.38 504 SER A C 1
ATOM 4138 O O . SER A 1 504 ? 5.093 3.851 -17.795 1.00 98.38 504 SER A O 1
ATOM 4140 N N . ILE A 1 505 ? 6.950 2.572 -17.698 1.00 98.50 505 ILE A N 1
ATOM 4141 C CA . ILE A 1 505 ? 7.345 2.642 -19.104 1.00 98.50 505 ILE A CA 1
ATOM 4142 C C . ILE A 1 505 ? 6.923 1.346 -19.795 1.00 98.50 505 ILE A C 1
ATOM 4144 O O . ILE A 1 505 ? 7.050 0.268 -19.216 1.00 98.50 505 ILE A O 1
ATOM 4148 N N . TYR A 1 506 ? 6.477 1.452 -21.043 1.00 98.75 506 TYR A N 1
ATOM 4149 C CA . TYR A 1 506 ? 6.069 0.329 -21.873 1.00 98.75 506 TYR A CA 1
ATOM 4150 C C . TYR A 1 506 ? 6.888 0.259 -23.158 1.00 98.75 506 TYR A C 1
ATOM 4152 O O . TYR A 1 506 ? 7.183 1.293 -23.768 1.00 98.75 506 TYR A O 1
ATOM 4160 N N . PHE A 1 507 ? 7.159 -0.959 -23.618 1.00 98.88 507 PHE A N 1
ATOM 4161 C CA . PHE A 1 507 ? 7.762 -1.247 -24.916 1.00 98.88 507 PHE A CA 1
ATOM 4162 C C . PHE A 1 507 ? 6.910 -2.267 -25.672 1.00 98.88 507 PHE A C 1
ATOM 4164 O O . PHE A 1 507 ? 6.435 -3.236 -25.087 1.00 98.88 507 PHE A O 1
ATOM 4171 N N . LEU A 1 508 ? 6.762 -2.057 -26.978 1.00 98.75 508 LEU A N 1
ATOM 4172 C CA . LEU A 1 508 ? 6.164 -3.010 -27.910 1.00 98.75 508 LEU A CA 1
ATOM 4173 C C . LEU A 1 508 ? 7.213 -3.373 -28.949 1.00 98.75 508 LEU A C 1
ATOM 4175 O O . LEU A 1 508 ? 7.670 -2.494 -29.683 1.00 98.75 508 LEU A O 1
ATOM 4179 N N . LEU A 1 509 ? 7.569 -4.648 -29.038 1.00 98.75 509 LEU A N 1
ATOM 4180 C CA . LEU A 1 509 ? 8.534 -5.173 -29.996 1.00 98.75 509 LEU A CA 1
ATOM 4181 C C . LEU A 1 509 ? 7.806 -6.078 -30.988 1.00 98.75 509 LEU A C 1
ATOM 4183 O O . LEU A 1 509 ? 7.250 -7.102 -30.601 1.00 98.75 509 LEU A O 1
ATOM 4187 N N . ASN A 1 510 ? 7.815 -5.708 -32.269 1.00 98.06 510 ASN A N 1
ATOM 4188 C CA . ASN A 1 510 ? 7.273 -6.536 -33.343 1.00 98.06 510 ASN A CA 1
ATOM 4189 C C . ASN A 1 510 ? 8.440 -7.094 -34.154 1.00 98.06 510 ASN A C 1
ATOM 4191 O O . ASN A 1 510 ? 9.152 -6.332 -34.820 1.00 98.06 510 ASN A O 1
ATOM 4195 N N . PHE A 1 511 ? 8.629 -8.407 -34.126 1.00 97.88 511 PHE A N 1
ATOM 4196 C CA . PHE A 1 511 ? 9.655 -9.073 -34.924 1.00 97.88 511 PHE A CA 1
ATOM 4197 C C . PHE A 1 511 ? 9.144 -9.381 -36.332 1.00 97.88 511 PHE A C 1
ATOM 4199 O O . PHE A 1 511 ? 7.954 -9.257 -36.642 1.00 97.88 511 PHE A O 1
ATOM 4206 N N . GLU A 1 512 ? 10.062 -9.721 -37.230 1.00 95.69 512 GLU A N 1
ATOM 4207 C CA . GLU A 1 512 ? 9.686 -10.272 -38.526 1.00 95.69 512 GLU A CA 1
ATOM 4208 C C . GLU A 1 512 ? 9.037 -11.641 -38.322 1.00 95.69 512 GLU A C 1
ATOM 4210 O O . GLU A 1 512 ? 9.605 -12.545 -37.711 1.00 95.69 512 GLU A O 1
ATOM 4215 N N . LYS A 1 513 ? 7.825 -11.795 -38.854 1.00 91.25 513 LYS A N 1
ATOM 4216 C CA . LYS A 1 513 ? 7.053 -13.022 -38.686 1.00 91.25 513 LYS A CA 1
ATOM 4217 C C . LYS A 1 513 ? 7.689 -14.155 -39.484 1.00 91.25 513 LYS A C 1
ATOM 4219 O O . LYS A 1 513 ? 7.873 -14.039 -40.698 1.00 91.25 513 LYS A O 1
ATOM 4224 N N . THR A 1 514 ? 7.955 -15.272 -38.818 1.00 90.56 514 THR A N 1
ATOM 4225 C CA . THR A 1 514 ? 8.387 -16.511 -39.471 1.00 90.56 514 THR A CA 1
ATOM 4226 C C . THR A 1 514 ? 7.238 -17.524 -39.517 1.00 90.56 514 THR A C 1
ATOM 4228 O O . THR A 1 514 ? 6.133 -17.266 -39.037 1.00 90.56 514 THR A O 1
ATOM 4231 N N . LYS A 1 515 ? 7.462 -18.682 -40.153 1.00 90.62 515 LYS A N 1
ATOM 4232 C CA . LYS A 1 515 ? 6.480 -19.782 -40.149 1.00 90.62 515 LYS A CA 1
ATOM 4233 C C . LYS A 1 515 ? 6.390 -20.489 -38.792 1.00 90.62 515 LYS A C 1
ATOM 4235 O O . LYS A 1 515 ? 5.391 -21.153 -38.539 1.00 90.62 515 LYS A O 1
ATOM 4240 N N . GLN A 1 516 ? 7.439 -20.398 -37.977 1.00 93.12 516 GLN A N 1
ATOM 4241 C CA . GLN A 1 516 ? 7.516 -21.028 -36.662 1.00 93.12 516 GLN A CA 1
ATOM 4242 C C . GLN A 1 516 ? 7.081 -20.027 -35.583 1.00 93.12 516 GLN A C 1
ATOM 4244 O O . GLN A 1 516 ? 7.170 -18.822 -35.823 1.00 93.12 516 GLN A O 1
ATOM 4249 N N . PRO A 1 517 ? 6.584 -20.483 -34.421 1.00 95.38 517 PRO A N 1
ATOM 4250 C CA . PRO A 1 517 ? 6.367 -19.596 -33.281 1.00 95.38 517 PRO A CA 1
ATOM 4251 C C . PRO A 1 517 ? 7.695 -18.994 -32.798 1.00 95.38 517 PRO A C 1
ATOM 4253 O O . PRO A 1 517 ? 8.755 -19.579 -33.027 1.00 95.38 517 PRO A O 1
ATOM 4256 N N . PHE A 1 518 ? 7.623 -17.834 -32.143 1.00 96.25 518 PHE A N 1
ATOM 4257 C CA . PHE A 1 518 ? 8.776 -17.210 -31.492 1.00 96.25 518 PHE A CA 1
ATOM 4258 C C . PHE A 1 518 ? 9.394 -18.161 -30.458 1.00 96.25 518 PHE A C 1
ATOM 4260 O O . PHE A 1 518 ? 8.674 -18.732 -29.638 1.00 96.25 518 PHE A O 1
ATOM 4267 N N . ASP A 1 519 ? 10.717 -18.306 -30.473 1.00 94.81 519 ASP A N 1
ATOM 4268 C CA . ASP A 1 519 ? 11.435 -19.264 -29.634 1.00 94.81 519 ASP A CA 1
ATOM 4269 C C . ASP A 1 519 ? 12.569 -18.596 -28.838 1.00 94.81 519 ASP A C 1
ATOM 4271 O O . ASP A 1 519 ? 13.604 -18.196 -29.383 1.00 94.81 519 ASP A O 1
ATOM 4275 N N . TRP A 1 520 ? 12.403 -18.536 -27.514 1.00 95.38 520 TRP A N 1
ATOM 4276 C CA . TRP A 1 520 ? 13.399 -17.984 -26.588 1.00 95.38 520 TRP A CA 1
ATOM 4277 C C . TRP A 1 520 ? 14.728 -18.740 -26.587 1.00 95.38 520 TRP A C 1
ATOM 4279 O O . TRP A 1 520 ? 15.753 -18.138 -26.294 1.00 95.38 520 TRP A O 1
ATOM 4289 N N . ALA A 1 521 ? 14.758 -20.026 -26.959 1.00 93.75 521 ALA A N 1
ATOM 4290 C CA . ALA A 1 521 ? 16.020 -20.760 -27.084 1.00 93.75 521 ALA A CA 1
ATOM 4291 C C . ALA A 1 521 ? 16.860 -20.262 -28.268 1.00 93.75 521 ALA A C 1
ATOM 4293 O O . ALA A 1 521 ? 18.064 -20.510 -28.343 1.00 93.75 521 ALA A O 1
ATOM 4294 N N . LYS A 1 522 ? 16.224 -19.564 -29.211 1.00 94.44 522 LYS A N 1
ATOM 4295 C CA . LYS A 1 522 ? 16.878 -19.002 -30.384 1.00 94.44 522 LYS A CA 1
ATOM 4296 C C . LYS A 1 522 ? 17.107 -17.518 -30.193 1.00 94.44 522 LYS A C 1
ATOM 4298 O O . LYS A 1 522 ? 18.196 -17.071 -30.534 1.00 94.44 522 LYS A O 1
ATOM 4303 N N . THR A 1 523 ? 16.134 -16.764 -29.701 1.00 95.88 523 THR A N 1
ATOM 4304 C CA . THR A 1 523 ? 16.153 -15.298 -29.744 1.00 95.88 523 THR A CA 1
ATOM 4305 C C . THR A 1 523 ? 16.044 -14.702 -28.349 1.00 95.88 523 THR A C 1
ATOM 4307 O O . THR A 1 523 ? 15.025 -14.856 -27.685 1.00 95.88 523 THR A O 1
ATOM 4310 N N . GLY A 1 524 ? 17.072 -13.957 -27.946 1.00 96.50 524 GLY A N 1
ATOM 4311 C CA . GLY A 1 524 ? 17.043 -13.075 -26.782 1.00 96.50 524 GLY A CA 1
ATOM 4312 C C . GLY A 1 524 ? 17.064 -11.600 -27.184 1.00 96.50 524 GLY A C 1
ATOM 4313 O O . GLY A 1 524 ? 17.418 -11.246 -28.317 1.00 96.50 524 GLY A O 1
ATOM 4314 N N . VAL A 1 525 ? 16.685 -10.722 -26.256 1.00 98.06 525 VAL A N 1
ATOM 4315 C CA . VAL A 1 525 ? 16.589 -9.269 -26.476 1.00 98.06 525 VAL A CA 1
ATOM 4316 C C . VAL A 1 525 ? 17.297 -8.515 -25.358 1.00 98.06 525 VAL A C 1
ATOM 4318 O O . VAL A 1 525 ? 17.103 -8.825 -24.190 1.00 98.06 525 VAL A O 1
ATOM 4321 N N . MET A 1 526 ? 18.070 -7.486 -25.702 1.00 98.00 526 MET A N 1
ATOM 4322 C CA . MET A 1 526 ? 18.564 -6.491 -24.747 1.00 98.00 526 MET A CA 1
ATOM 4323 C C . MET A 1 526 ? 18.049 -5.105 -25.123 1.00 98.00 526 MET A C 1
ATOM 4325 O O . MET A 1 526 ? 18.319 -4.613 -26.221 1.00 98.00 526 MET A O 1
ATOM 4329 N N . ILE A 1 527 ? 17.351 -4.450 -24.200 1.00 98.81 527 ILE A N 1
ATOM 4330 C CA . ILE A 1 527 ? 16.998 -3.032 -24.301 1.00 98.81 527 ILE A CA 1
ATOM 4331 C C . ILE A 1 527 ? 17.977 -2.253 -23.428 1.00 98.81 527 ILE A C 1
ATOM 4333 O O . ILE A 1 527 ? 17.957 -2.362 -22.204 1.00 98.81 527 ILE A O 1
ATOM 4337 N N . LEU A 1 528 ? 18.845 -1.480 -24.071 1.00 98.69 528 LEU A N 1
ATOM 4338 C CA . LEU A 1 528 ? 19.867 -0.665 -23.428 1.00 98.69 528 LEU A CA 1
ATOM 4339 C C . LEU A 1 528 ? 19.300 0.718 -23.120 1.00 98.69 528 LEU A C 1
ATOM 4341 O O . LEU A 1 528 ? 18.779 1.376 -24.027 1.00 98.69 528 LEU A O 1
ATOM 4345 N N . LEU A 1 529 ? 19.440 1.167 -21.873 1.00 98.81 529 LEU A N 1
ATOM 4346 C CA . LEU A 1 529 ? 18.928 2.447 -21.393 1.00 98.81 529 LEU A CA 1
ATOM 4347 C C . LEU A 1 529 ? 20.068 3.321 -20.850 1.00 98.81 529 LEU A C 1
ATOM 4349 O O . LEU A 1 529 ? 20.741 2.961 -19.888 1.00 98.81 529 LEU A O 1
ATOM 4353 N N . ASP A 1 530 ? 20.246 4.490 -21.459 1.00 98.25 530 ASP A N 1
ATOM 4354 C CA . ASP A 1 530 ? 21.037 5.609 -20.929 1.00 98.25 530 ASP A CA 1
ATOM 4355 C C . ASP A 1 530 ? 20.049 6.625 -20.339 1.00 98.25 530 ASP A C 1
ATOM 4357 O O . ASP A 1 530 ? 19.236 7.234 -21.049 1.00 98.25 530 ASP A O 1
ATOM 4361 N N . THR A 1 531 ? 20.060 6.712 -19.013 1.00 97.56 531 THR A N 1
ATOM 4362 C CA . THR A 1 531 ? 19.083 7.415 -18.178 1.00 97.56 531 THR A CA 1
ATOM 4363 C C . THR A 1 531 ? 19.693 8.628 -17.483 1.00 97.56 531 THR A C 1
ATOM 4365 O O . THR A 1 531 ? 19.019 9.655 -17.374 1.00 97.56 531 THR A O 1
ATOM 4368 N N . ILE A 1 532 ? 20.962 8.560 -17.064 1.00 96.69 532 ILE A N 1
ATOM 4369 C CA . ILE A 1 532 ? 21.665 9.621 -16.341 1.00 96.69 532 ILE A CA 1
ATOM 4370 C C . ILE A 1 532 ? 22.945 10.059 -17.083 1.00 96.69 532 ILE A C 1
ATOM 4372 O O . ILE A 1 532 ? 23.882 9.292 -17.284 1.00 96.69 532 ILE A O 1
ATOM 4376 N N . PRO A 1 533 ? 23.072 11.353 -17.445 1.00 93.50 533 PRO A N 1
ATOM 4377 C CA . PRO A 1 533 ? 24.257 11.829 -18.152 1.00 93.50 533 PRO A CA 1
ATOM 4378 C C . PRO A 1 533 ? 25.538 11.762 -17.309 1.00 93.50 533 PRO A C 1
ATOM 4380 O O . PRO A 1 533 ? 25.578 12.309 -16.205 1.00 93.50 533 PRO A O 1
ATOM 4383 N N . GLY A 1 534 ? 26.623 11.260 -17.907 1.00 93.12 534 GLY A N 1
ATOM 4384 C CA . GLY A 1 534 ? 27.980 11.331 -17.343 1.00 93.12 534 GLY A CA 1
ATOM 4385 C C . GLY A 1 534 ? 28.375 10.147 -16.453 1.00 93.12 534 GLY A C 1
ATOM 4386 O O . GLY A 1 534 ? 29.308 10.273 -15.655 1.00 93.12 534 GLY A O 1
ATOM 4387 N N . GLN A 1 535 ? 27.661 9.031 -16.570 1.00 95.75 535 GLN A N 1
ATOM 4388 C CA . GLN A 1 535 ? 27.975 7.725 -15.986 1.00 95.75 535 GLN A CA 1
ATOM 4389 C C . GLN A 1 535 ? 27.371 6.617 -16.871 1.00 95.75 535 GLN A C 1
ATOM 4391 O O . GLN A 1 535 ? 27.020 6.914 -18.016 1.00 95.75 535 GLN A O 1
ATOM 4396 N N . GLY A 1 536 ? 27.306 5.384 -16.367 1.00 97.12 536 GLY A N 1
ATOM 4397 C CA . GLY A 1 536 ? 26.863 4.212 -17.110 1.00 97.12 536 GLY A CA 1
ATOM 4398 C C . GLY A 1 536 ? 28.033 3.417 -17.688 1.00 97.12 536 GLY A C 1
ATOM 4399 O O . GLY A 1 536 ? 29.169 3.894 -17.769 1.00 97.12 536 GLY A O 1
ATOM 4400 N N . GLN A 1 537 ? 27.729 2.202 -18.127 1.00 97.44 537 GLN A N 1
ATOM 4401 C CA . GLN A 1 537 ? 28.695 1.239 -18.648 1.00 97.44 537 GLN A CA 1
ATOM 4402 C C . GLN A 1 537 ? 28.786 1.313 -20.175 1.00 97.44 537 GLN A C 1
ATOM 4404 O O . GLN A 1 537 ? 27.769 1.356 -20.873 1.00 97.44 537 GLN A O 1
ATOM 4409 N N . HIS A 1 538 ? 29.996 1.312 -20.728 1.00 96.31 538 HIS A N 1
ATOM 4410 C CA . HIS A 1 538 ? 30.205 1.221 -22.177 1.00 96.31 538 HIS A CA 1
ATOM 4411 C C . HIS A 1 538 ? 30.337 -0.227 -22.656 1.00 96.31 538 HIS A C 1
ATOM 4413 O O . HIS A 1 538 ? 30.197 -0.488 -23.851 1.00 96.31 538 HIS A O 1
ATOM 4419 N N . GLN A 1 539 ? 30.608 -1.171 -21.759 1.00 94.94 539 GLN A N 1
ATOM 4420 C CA . GLN A 1 539 ? 30.577 -2.602 -22.050 1.00 94.94 539 GLN A CA 1
ATOM 4421 C C . GLN A 1 539 ? 29.167 -3.155 -21.837 1.00 94.94 539 GLN A C 1
ATOM 4423 O O . GLN A 1 539 ? 28.448 -2.671 -20.972 1.00 94.94 539 GLN A O 1
ATOM 4428 N N . LEU A 1 540 ? 28.763 -4.143 -22.636 1.00 94.56 540 LEU A N 1
ATOM 4429 C CA . LEU A 1 540 ? 27.466 -4.806 -22.500 1.00 94.56 540 LEU A CA 1
ATOM 4430 C C . LEU A 1 540 ? 27.590 -6.044 -21.594 1.00 94.56 540 LEU A C 1
ATOM 4432 O O . LEU A 1 540 ? 28.649 -6.675 -21.567 1.00 94.56 540 LEU A O 1
ATOM 4436 N N . PRO A 1 541 ? 26.534 -6.429 -20.857 1.00 92.06 541 PRO A N 1
ATOM 4437 C CA . PRO A 1 541 ? 26.597 -7.580 -19.964 1.00 92.06 541 PRO A CA 1
ATOM 4438 C C . PRO A 1 541 ? 26.779 -8.878 -20.761 1.00 92.06 541 PRO A C 1
ATOM 4440 O O . PRO A 1 541 ? 26.002 -9.168 -21.673 1.00 92.06 541 PRO A O 1
ATOM 4443 N N . ASN A 1 542 ? 27.785 -9.673 -20.384 1.00 85.69 542 ASN A N 1
ATOM 4444 C CA . ASN A 1 542 ? 28.135 -10.955 -21.012 1.00 85.69 542 ASN A CA 1
ATOM 4445 C C . ASN A 1 542 ? 28.399 -10.877 -22.534 1.00 85.69 542 ASN A C 1
ATOM 4447 O O . ASN A 1 542 ? 28.229 -11.869 -23.248 1.00 85.69 542 ASN A O 1
ATOM 4451 N N . ASP A 1 543 ? 28.832 -9.711 -23.031 1.00 83.12 543 ASP A N 1
ATOM 4452 C CA . ASP A 1 543 ? 29.352 -9.529 -24.388 1.00 83.12 543 ASP A CA 1
ATOM 4453 C C . ASP A 1 543 ? 30.594 -8.625 -24.387 1.00 83.12 543 ASP A C 1
ATOM 4455 O O . ASP A 1 543 ? 30.599 -7.512 -23.864 1.00 83.12 543 ASP A O 1
ATOM 4459 N N . ASN A 1 544 ? 31.656 -9.106 -25.032 1.00 77.38 544 ASN A N 1
ATOM 4460 C CA . ASN A 1 544 ? 32.912 -8.365 -25.182 1.00 77.38 544 ASN A CA 1
ATOM 4461 C C . ASN A 1 544 ? 33.119 -7.862 -26.619 1.00 77.38 544 ASN A C 1
ATOM 4463 O O . ASN A 1 544 ? 34.126 -7.209 -26.903 1.00 77.38 544 ASN A O 1
ATOM 4467 N N . SER A 1 545 ? 32.206 -8.194 -27.539 1.00 83.19 545 SER A N 1
ATOM 4468 C CA . SER A 1 545 ? 32.360 -7.919 -28.968 1.00 83.19 545 SER A CA 1
ATOM 4469 C C . SER A 1 545 ? 31.844 -6.539 -29.371 1.00 83.19 545 SER A C 1
ATOM 4471 O O . SER A 1 545 ? 32.361 -5.937 -30.320 1.00 83.19 545 SER A O 1
ATOM 4473 N N . VAL A 1 546 ? 30.857 -6.015 -28.642 1.00 90.75 546 VAL A N 1
ATOM 4474 C CA . VAL A 1 546 ? 30.247 -4.714 -28.888 1.00 90.75 546 VAL A CA 1
ATOM 4475 C C . VAL A 1 546 ? 30.283 -3.851 -27.632 1.00 90.75 546 VAL A C 1
ATOM 4477 O O . VAL A 1 546 ? 29.950 -4.264 -26.527 1.00 90.75 546 VAL A O 1
ATOM 4480 N N . LYS A 1 547 ? 30.659 -2.592 -27.833 1.00 93.94 547 LYS A N 1
ATOM 4481 C CA . LYS A 1 547 ? 30.609 -1.524 -26.843 1.00 93.94 547 LYS A CA 1
ATOM 4482 C C . LYS A 1 547 ? 29.587 -0.474 -27.250 1.00 93.94 547 LYS A C 1
ATOM 4484 O O . LYS A 1 547 ? 29.318 -0.255 -28.432 1.00 93.94 547 LYS A O 1
ATOM 4489 N N . SER A 1 548 ? 29.049 0.233 -26.276 1.00 94.94 548 SER A N 1
ATOM 4490 C CA . SER A 1 548 ? 28.249 1.430 -26.485 1.00 94.94 548 SER A CA 1
ATOM 4491 C C . SER A 1 548 ? 29.129 2.676 -26.412 1.00 94.94 548 SER A C 1
ATOM 4493 O O . SER A 1 548 ? 30.120 2.703 -25.694 1.00 94.94 548 SER A O 1
ATOM 4495 N N . LYS A 1 549 ? 28.787 3.730 -27.166 1.00 94.06 549 LYS A N 1
ATOM 4496 C CA . LYS A 1 549 ? 29.347 5.080 -26.952 1.00 94.06 549 LYS A CA 1
ATOM 4497 C C . LYS A 1 549 ? 28.533 5.898 -25.933 1.00 94.06 549 LYS A C 1
ATOM 4499 O O . LYS A 1 549 ? 28.974 6.968 -25.515 1.00 94.06 549 LYS A O 1
ATOM 4504 N N . ASN A 1 550 ? 27.337 5.438 -25.578 1.00 94.88 550 ASN A N 1
ATOM 4505 C CA . ASN A 1 550 ? 26.587 5.935 -24.425 1.00 94.88 550 ASN A CA 1
ATOM 4506 C C . ASN A 1 550 ? 26.959 5.090 -23.211 1.00 94.88 550 ASN A C 1
ATOM 4508 O O . ASN A 1 550 ? 27.117 3.880 -23.367 1.00 94.88 550 ASN A O 1
ATOM 4512 N N . GLY A 1 551 ? 27.035 5.706 -22.035 1.00 96.94 551 GLY A N 1
ATOM 4513 C CA . GLY A 1 551 ? 27.050 4.945 -20.794 1.00 96.94 551 GLY A CA 1
ATOM 4514 C C . GLY A 1 551 ? 25.655 4.378 -20.563 1.00 96.94 551 GLY A C 1
ATOM 4515 O O . GLY A 1 551 ? 24.681 5.123 -20.547 1.00 96.94 551 GLY A O 1
ATOM 4516 N N . ILE A 1 552 ? 25.557 3.057 -20.499 1.00 98.31 552 ILE A N 1
ATOM 4517 C CA . ILE A 1 552 ? 24.309 2.329 -20.309 1.00 98.31 552 ILE A CA 1
ATOM 4518 C C . ILE A 1 552 ? 24.132 2.085 -18.814 1.00 98.31 552 ILE A C 1
ATOM 4520 O O . ILE A 1 552 ? 24.920 1.354 -18.216 1.00 98.31 552 ILE A O 1
ATOM 4524 N N . ASP A 1 553 ? 23.105 2.695 -18.230 1.00 98.50 553 ASP A N 1
ATOM 4525 C CA . ASP A 1 553 ? 22.800 2.577 -16.802 1.00 98.50 553 ASP A CA 1
ATOM 4526 C C . ASP A 1 553 ? 21.939 1.353 -16.503 1.00 98.50 553 ASP A C 1
ATOM 4528 O O . ASP A 1 553 ? 22.060 0.767 -15.435 1.00 98.50 553 ASP A O 1
ATOM 4532 N N . PHE A 1 554 ? 21.065 0.963 -17.438 1.00 98.88 554 PHE A N 1
ATOM 4533 C CA . PHE A 1 554 ? 20.212 -0.212 -17.282 1.00 98.88 554 PHE A CA 1
ATOM 4534 C C . PHE A 1 554 ? 20.159 -1.049 -18.553 1.00 98.88 554 PHE A C 1
ATOM 4536 O O . PHE A 1 554 ? 20.181 -0.529 -19.673 1.00 98.88 554 PHE A O 1
ATOM 4543 N N . VAL A 1 555 ? 20.014 -2.358 -18.366 1.00 98.75 555 VAL A N 1
ATOM 4544 C CA . VAL A 1 555 ? 19.737 -3.318 -19.436 1.00 98.75 555 VAL A CA 1
ATOM 4545 C C . VAL A 1 555 ? 18.500 -4.117 -19.055 1.00 98.75 555 VAL A C 1
ATOM 4547 O O . VAL A 1 555 ? 18.500 -4.811 -18.043 1.00 98.75 555 VAL A O 1
ATOM 4550 N N . ILE A 1 556 ? 17.449 -4.034 -19.869 1.00 98.81 556 ILE A N 1
ATOM 4551 C CA . ILE A 1 556 ? 16.327 -4.975 -19.797 1.00 98.81 556 ILE A CA 1
ATOM 4552 C C . ILE A 1 556 ? 16.709 -6.159 -20.678 1.00 98.81 556 ILE A C 1
ATOM 4554 O O . ILE A 1 556 ? 16.747 -6.038 -21.904 1.00 98.81 556 ILE A O 1
ATOM 4558 N N . ASP A 1 557 ? 17.033 -7.275 -20.048 1.00 98.19 557 ASP A N 1
ATOM 4559 C CA . ASP A 1 557 ? 17.476 -8.499 -20.694 1.00 98.19 557 ASP A CA 1
ATOM 4560 C C . ASP A 1 557 ? 16.350 -9.531 -20.699 1.00 98.19 557 ASP A C 1
ATOM 4562 O O . ASP A 1 557 ? 15.874 -9.951 -19.645 1.00 98.19 557 ASP A O 1
ATOM 4566 N N . LEU A 1 558 ? 15.910 -9.922 -21.891 1.00 98.19 558 LEU A N 1
ATOM 4567 C CA . LEU A 1 558 ? 14.860 -10.910 -22.095 1.00 98.19 558 LEU A CA 1
ATOM 4568 C C . LEU A 1 558 ? 15.469 -12.174 -22.696 1.00 98.19 558 LEU A C 1
ATOM 4570 O O . LEU A 1 558 ? 15.782 -12.204 -23.888 1.00 98.19 558 LEU A O 1
ATOM 4574 N N . ASN A 1 559 ? 15.594 -13.211 -21.871 1.00 95.12 559 ASN A N 1
ATOM 4575 C CA . ASN A 1 559 ? 16.054 -14.550 -22.254 1.00 95.12 559 ASN A CA 1
ATOM 4576 C C . ASN A 1 559 ? 14.965 -15.615 -21.990 1.00 95.12 559 ASN A C 1
ATOM 4578 O O . ASN A 1 559 ? 15.236 -16.799 -21.802 1.00 95.12 559 ASN A O 1
ATOM 4582 N N . GLY A 1 560 ? 13.703 -15.177 -21.937 1.00 95.69 560 GLY A N 1
ATOM 4583 C CA . GLY A 1 560 ? 12.527 -16.018 -21.718 1.00 95.69 560 GLY A CA 1
ATOM 4584 C C . GLY A 1 560 ? 12.019 -16.064 -20.270 1.00 95.69 560 GLY A C 1
ATOM 4585 O O . GLY A 1 560 ? 12.590 -15.430 -19.378 1.00 95.69 560 GLY A O 1
ATOM 4586 N N . PRO A 1 561 ? 10.927 -16.814 -20.012 1.00 95.19 561 PRO A N 1
ATOM 4587 C CA . PRO A 1 561 ? 10.140 -16.710 -18.777 1.00 95.19 561 PRO A CA 1
ATOM 4588 C C . PRO A 1 561 ? 10.881 -16.975 -17.464 1.00 95.19 561 PRO A C 1
ATOM 4590 O O . PRO A 1 561 ? 10.453 -16.511 -16.408 1.00 95.19 561 PRO A O 1
ATOM 4593 N N . ASN A 1 562 ? 11.981 -17.725 -17.516 1.00 94.25 562 ASN A N 1
ATOM 4594 C CA . ASN A 1 562 ? 12.719 -18.140 -16.325 1.00 94.25 562 ASN A CA 1
ATOM 4595 C C . ASN A 1 562 ? 13.935 -17.253 -16.014 1.00 94.25 562 ASN A C 1
ATOM 4597 O O . ASN A 1 562 ? 14.385 -17.251 -14.863 1.00 94.25 562 ASN A O 1
ATOM 4601 N N . ASP A 1 563 ? 14.417 -16.499 -17.007 1.00 94.88 563 ASP A N 1
ATOM 4602 C CA . ASP A 1 563 ? 15.716 -15.815 -17.016 1.00 94.88 563 ASP A CA 1
ATOM 4603 C C . ASP A 1 563 ? 15.608 -14.440 -17.704 1.00 94.88 563 ASP A C 1
ATOM 4605 O O . ASP A 1 563 ? 16.285 -14.143 -18.677 1.00 94.88 563 ASP A O 1
ATOM 4609 N N . SER A 1 564 ? 14.680 -13.593 -17.259 1.00 97.94 564 SER A N 1
ATOM 4610 C CA . SER A 1 564 ? 14.563 -12.218 -17.766 1.00 97.94 564 SER A CA 1
ATOM 4611 C C . SER A 1 564 ? 14.627 -11.213 -16.629 1.00 97.94 564 SER A C 1
ATOM 4613 O O . SER A 1 564 ? 13.970 -11.379 -15.596 1.00 97.94 564 SER A O 1
ATOM 4615 N N . HIS A 1 565 ? 15.425 -10.169 -16.824 1.00 98.19 565 HIS A N 1
ATOM 4616 C CA . HIS A 1 565 ? 15.942 -9.343 -15.743 1.00 98.19 565 HIS A CA 1
ATOM 4617 C C . HIS A 1 565 ? 16.101 -7.885 -16.172 1.00 98.19 565 HIS A C 1
ATOM 4619 O O . HIS A 1 565 ? 16.494 -7.587 -17.297 1.00 98.19 565 HIS A O 1
ATOM 4625 N N . VAL A 1 566 ? 15.860 -6.967 -15.241 1.00 98.81 566 VAL A N 1
ATOM 4626 C CA . VAL A 1 566 ? 16.437 -5.623 -15.284 1.00 98.81 566 VAL A CA 1
ATOM 4627 C C . VAL A 1 566 ? 17.776 -5.677 -14.561 1.00 98.81 566 VAL A C 1
ATOM 4629 O O . VAL A 1 566 ? 17.846 -6.068 -13.394 1.00 98.81 566 VAL A O 1
ATOM 4632 N N . LEU A 1 567 ? 18.829 -5.289 -15.269 1.00 98.75 567 LEU A N 1
ATOM 4633 C CA . LEU A 1 567 ? 20.174 -5.117 -14.742 1.00 98.75 567 LEU A CA 1
ATOM 4634 C C . LEU A 1 567 ? 20.483 -3.626 -14.620 1.00 98.75 567 LEU A C 1
ATOM 4636 O O . LEU A 1 567 ? 20.027 -2.835 -15.449 1.00 98.75 567 LEU A O 1
ATOM 4640 N N . VAL A 1 568 ? 21.282 -3.261 -13.623 1.00 98.75 568 VAL A N 1
ATOM 4641 C CA . VAL A 1 568 ? 21.720 -1.888 -13.348 1.00 98.75 568 VAL A CA 1
ATOM 4642 C C . VAL A 1 568 ? 23.244 -1.811 -13.367 1.00 98.75 568 VAL A C 1
ATOM 4644 O O . VAL A 1 568 ? 23.919 -2.756 -12.964 1.00 98.75 568 VAL A O 1
ATOM 4647 N N . ASP A 1 569 ? 23.794 -0.706 -13.860 1.00 98.38 569 ASP A N 1
ATOM 4648 C CA . ASP A 1 569 ? 25.194 -0.333 -13.664 1.00 98.38 569 ASP A CA 1
ATOM 4649 C C . ASP A 1 569 ? 25.532 -0.459 -12.171 1.00 98.38 569 ASP A C 1
ATOM 4651 O O . ASP A 1 569 ? 24.900 0.191 -11.342 1.00 98.38 569 ASP A O 1
ATOM 4655 N N . SER A 1 570 ? 26.529 -1.277 -11.826 1.00 97.62 570 SER A N 1
ATOM 4656 C CA . SER A 1 570 ? 26.962 -1.473 -10.436 1.00 97.62 570 SER A CA 1
ATOM 4657 C C . SER A 1 570 ? 27.277 -0.154 -9.709 1.00 97.62 570 SER A C 1
ATOM 4659 O O . SER A 1 570 ? 26.989 -0.016 -8.520 1.00 97.62 570 SER A O 1
ATOM 4661 N N . TYR A 1 571 ? 27.792 0.863 -10.416 1.00 98.00 571 TYR A N 1
ATOM 4662 C CA . TYR A 1 571 ? 28.048 2.199 -9.863 1.00 98.00 571 TYR A CA 1
ATOM 4663 C C . TYR A 1 571 ? 26.755 2.948 -9.499 1.00 98.00 571 TYR A C 1
ATOM 4665 O O . TYR A 1 571 ? 26.771 3.853 -8.663 1.00 98.00 571 TYR A O 1
ATOM 4673 N N . TYR A 1 572 ? 25.633 2.589 -10.118 1.00 98.38 572 TYR A N 1
ATOM 4674 C CA . TYR A 1 572 ? 24.324 3.218 -9.956 1.00 98.38 572 TYR A CA 1
ATOM 4675 C C . TYR A 1 572 ? 23.304 2.322 -9.233 1.00 98.38 572 TYR A C 1
ATOM 4677 O O . TYR A 1 572 ? 22.107 2.599 -9.264 1.00 98.38 572 TYR A O 1
ATOM 4685 N N . ASP A 1 573 ? 23.764 1.264 -8.565 1.00 98.12 573 ASP A N 1
ATOM 4686 C CA . ASP A 1 573 ? 22.919 0.352 -7.795 1.00 98.12 573 ASP A CA 1
ATOM 4687 C C . ASP A 1 573 ? 22.649 0.898 -6.373 1.00 98.12 573 ASP A C 1
ATOM 4689 O O . ASP A 1 573 ? 23.560 0.904 -5.533 1.00 98.12 573 ASP A O 1
ATOM 4693 N N . PRO A 1 574 ? 21.412 1.342 -6.059 1.00 97.44 574 PRO A N 1
ATOM 4694 C CA . PRO A 1 574 ? 21.086 1.860 -4.735 1.00 97.44 574 PRO A CA 1
ATOM 4695 C C . PRO A 1 574 ? 21.122 0.777 -3.651 1.00 97.44 574 PRO A C 1
ATOM 4697 O O . PRO A 1 574 ? 21.493 1.084 -2.519 1.00 97.44 574 PRO A O 1
ATOM 4700 N N . PHE A 1 575 ? 20.798 -0.481 -3.979 1.00 97.12 575 PHE A N 1
ATOM 4701 C CA . PHE A 1 575 ? 20.836 -1.576 -3.011 1.00 97.12 575 PHE A CA 1
ATOM 4702 C C . PHE A 1 575 ? 22.274 -1.858 -2.588 1.00 97.12 575 PHE A C 1
ATOM 4704 O O . PHE A 1 575 ? 22.573 -1.895 -1.395 1.00 97.12 575 PHE A O 1
ATOM 4711 N N . TYR A 1 576 ? 23.186 -2.012 -3.550 1.00 97.25 576 TYR A N 1
ATOM 4712 C CA . TYR A 1 576 ? 24.598 -2.209 -3.231 1.00 97.25 576 TYR A CA 1
ATOM 4713 C C . TYR A 1 576 ? 25.167 -1.013 -2.455 1.00 97.25 576 TYR A C 1
ATOM 4715 O O . TYR A 1 576 ? 25.850 -1.193 -1.443 1.00 97.25 576 TYR A O 1
ATOM 4723 N N . TYR A 1 577 ? 24.854 0.212 -2.890 1.00 97.12 577 TYR A N 1
ATOM 4724 C CA . TYR A 1 577 ? 25.319 1.422 -2.217 1.00 97.12 577 TYR A CA 1
ATOM 4725 C C . TYR A 1 577 ? 24.874 1.473 -0.747 1.00 97.12 577 TYR A C 1
ATOM 4727 O O . TYR A 1 577 ? 25.684 1.765 0.132 1.00 97.12 577 TYR A O 1
ATOM 4735 N N . GLU A 1 578 ? 23.614 1.153 -0.461 1.00 96.44 578 GLU A N 1
ATOM 4736 C CA . GLU A 1 578 ? 23.081 1.142 0.899 1.00 96.44 578 GLU A CA 1
ATOM 4737 C C . GLU A 1 578 ? 23.614 -0.038 1.720 1.00 96.44 578 GLU A C 1
ATOM 4739 O O . GLU A 1 578 ? 24.277 0.150 2.740 1.00 96.44 578 GLU A O 1
ATOM 4744 N N . TYR A 1 579 ? 23.355 -1.267 1.278 1.00 96.50 579 TYR A N 1
ATOM 4745 C CA . TYR A 1 579 ? 23.531 -2.452 2.113 1.00 96.50 579 TYR A CA 1
ATOM 4746 C C . TYR A 1 579 ? 24.966 -2.972 2.141 1.00 96.50 579 TYR A C 1
ATOM 4748 O O . TYR A 1 579 ? 25.395 -3.479 3.176 1.00 96.50 579 TYR A O 1
ATOM 4756 N N . ALA A 1 580 ? 25.729 -2.842 1.054 1.00 94.94 580 ALA A N 1
ATOM 4757 C CA . ALA A 1 580 ? 27.140 -3.223 1.049 1.00 94.94 580 ALA A CA 1
ATOM 4758 C C . ALA A 1 580 ? 28.014 -2.055 1.522 1.00 94.94 580 ALA A C 1
ATOM 4760 O O . ALA A 1 580 ? 28.767 -2.189 2.487 1.00 94.94 580 ALA A O 1
ATOM 4761 N N . ASN A 1 581 ? 27.897 -0.892 0.875 1.00 95.19 581 ASN A N 1
ATOM 4762 C CA . ASN A 1 581 ? 28.825 0.217 1.099 1.00 95.19 581 ASN A CA 1
ATOM 4763 C C . ASN A 1 581 ? 28.534 1.044 2.364 1.00 95.19 581 ASN A C 1
ATOM 4765 O O . ASN A 1 581 ? 29.482 1.345 3.082 1.00 95.19 581 ASN A O 1
ATOM 4769 N N . LEU A 1 582 ? 27.283 1.430 2.644 1.00 95.12 582 LEU A N 1
ATOM 4770 C CA . LEU A 1 582 ? 26.975 2.245 3.830 1.00 95.12 582 LEU A CA 1
ATOM 4771 C C . LEU A 1 582 ? 26.808 1.408 5.103 1.00 95.12 582 LEU A C 1
ATOM 4773 O O . LEU A 1 582 ? 27.297 1.800 6.159 1.00 95.12 582 LEU A O 1
ATOM 4777 N N . LEU A 1 583 ? 26.087 0.287 5.013 1.00 95.75 583 LEU A N 1
ATOM 4778 C CA . LEU A 1 583 ? 25.692 -0.514 6.177 1.00 95.75 583 LEU A CA 1
ATOM 4779 C C . LEU A 1 583 ? 26.587 -1.733 6.431 1.00 95.75 583 LEU A C 1
ATOM 4781 O O . LEU A 1 583 ? 26.530 -2.302 7.518 1.00 95.75 583 LEU A O 1
ATOM 4785 N N . HIS A 1 584 ? 27.406 -2.142 5.455 1.00 95.31 584 HIS A N 1
ATOM 4786 C CA . HIS A 1 584 ? 28.300 -3.305 5.554 1.00 95.31 584 HIS A CA 1
ATOM 4787 C C . HIS A 1 584 ? 27.592 -4.635 5.883 1.00 95.31 584 HIS A C 1
ATOM 4789 O O . HIS A 1 584 ? 28.168 -5.526 6.505 1.00 95.31 584 HIS A O 1
ATOM 4795 N N . TYR A 1 585 ? 26.341 -4.790 5.443 1.00 94.44 585 TYR A N 1
ATOM 4796 C CA . TYR A 1 585 ? 25.545 -6.015 5.585 1.00 94.44 585 TYR A CA 1
ATOM 4797 C C . TYR A 1 585 ? 25.725 -7.005 4.427 1.00 94.44 585 TYR A C 1
ATOM 4799 O O . TYR A 1 585 ? 25.339 -8.166 4.552 1.00 94.44 585 TYR A O 1
ATOM 4807 N N . ALA A 1 586 ? 26.307 -6.566 3.311 1.00 89.50 586 ALA A N 1
ATOM 4808 C CA . ALA A 1 586 ? 26.623 -7.398 2.154 1.00 89.50 586 ALA A CA 1
ATOM 4809 C C . ALA A 1 586 ? 28.118 -7.288 1.782 1.00 89.50 586 ALA A C 1
ATOM 4811 O O . ALA A 1 586 ? 28.756 -6.287 2.120 1.00 89.50 586 ALA A O 1
ATOM 4812 N N . PRO A 1 587 ? 28.701 -8.295 1.098 1.00 88.00 587 PRO A N 1
ATOM 4813 C CA . PRO A 1 587 ? 30.102 -8.256 0.679 1.00 88.00 587 PRO A CA 1
ATOM 4814 C C . PRO A 1 587 ? 30.436 -7.039 -0.196 1.00 88.00 587 PRO A C 1
ATOM 4816 O O . PRO A 1 587 ? 29.675 -6.686 -1.094 1.00 88.00 587 PRO A O 1
ATOM 4819 N N . ILE A 1 588 ? 31.606 -6.437 0.040 1.00 89.19 588 ILE A N 1
ATOM 4820 C CA . ILE A 1 588 ? 32.143 -5.357 -0.796 1.00 89.19 588 ILE A CA 1
ATOM 4821 C C . ILE A 1 588 ? 32.810 -5.957 -2.034 1.00 89.19 588 ILE A C 1
ATOM 4823 O O . ILE A 1 588 ? 33.776 -6.715 -1.928 1.00 89.19 588 ILE A O 1
ATOM 4827 N N . GLU A 1 589 ? 32.334 -5.563 -3.207 1.00 91.12 589 GLU A N 1
ATOM 4828 C CA . GLU A 1 589 ? 32.940 -5.877 -4.493 1.00 91.12 589 GLU A CA 1
ATOM 4829 C C . GLU A 1 589 ? 33.948 -4.781 -4.914 1.00 91.12 589 GLU A C 1
ATOM 4831 O O . GLU A 1 589 ? 33.669 -3.577 -4.791 1.00 91.12 589 GLU A O 1
ATOM 4836 N N . PRO A 1 590 ? 35.149 -5.151 -5.403 1.00 88.31 590 PRO A N 1
ATOM 4837 C CA . PRO A 1 590 ? 36.147 -4.184 -5.845 1.00 88.31 590 PRO A CA 1
ATOM 4838 C C . PRO A 1 590 ? 35.657 -3.306 -7.001 1.00 88.31 590 PRO A C 1
ATOM 4840 O O . PRO A 1 590 ? 35.004 -3.766 -7.926 1.00 88.31 590 PRO A O 1
ATOM 4843 N N . HIS A 1 591 ? 36.070 -2.037 -6.998 1.00 89.56 591 HIS A N 1
ATOM 4844 C CA . HIS A 1 591 ? 35.883 -1.096 -8.114 1.00 89.56 591 HIS A CA 1
ATOM 4845 C C . HIS A 1 591 ? 34.435 -0.691 -8.443 1.00 89.56 591 HIS A C 1
ATOM 4847 O O . HIS A 1 591 ? 34.243 0.107 -9.363 1.00 89.56 591 HIS A O 1
ATOM 4853 N N . VAL A 1 592 ? 33.434 -1.112 -7.661 1.00 93.56 592 VAL A N 1
ATOM 4854 C CA . VAL A 1 592 ? 32.041 -0.652 -7.834 1.00 93.56 592 VAL A CA 1
ATOM 4855 C C . VAL A 1 592 ? 31.901 0.867 -7.654 1.00 93.56 592 VAL A C 1
ATOM 4857 O O . VAL A 1 592 ? 31.078 1.504 -8.296 1.00 93.56 592 VAL A O 1
ATOM 4860 N N . ASN A 1 593 ? 32.789 1.488 -6.874 1.00 94.06 593 ASN A N 1
ATOM 4861 C CA . ASN A 1 593 ? 32.874 2.941 -6.704 1.00 94.06 593 ASN A CA 1
ATOM 4862 C C . ASN A 1 593 ? 33.585 3.689 -7.852 1.00 94.06 593 ASN A C 1
ATOM 4864 O O . ASN A 1 593 ? 33.880 4.881 -7.724 1.00 94.06 593 ASN A O 1
ATOM 4868 N N . LYS A 1 594 ? 33.907 3.014 -8.961 1.00 96.31 594 LYS A N 1
ATOM 4869 C CA . LYS A 1 594 ? 34.472 3.617 -10.174 1.00 96.31 594 LYS A CA 1
ATOM 4870 C C . LYS A 1 594 ? 33.461 3.506 -11.311 1.00 96.31 594 LYS A C 1
ATOM 4872 O O . LYS A 1 594 ? 32.890 2.445 -11.526 1.00 96.31 594 LYS A O 1
ATOM 4877 N N . LYS A 1 595 ? 33.272 4.598 -12.053 1.00 96.75 595 LYS A N 1
ATOM 4878 C CA . LYS A 1 595 ? 32.422 4.611 -13.254 1.00 96.75 595 LYS A CA 1
ATOM 4879 C C . LYS A 1 595 ? 33.001 3.700 -14.332 1.00 96.75 595 LYS A C 1
ATOM 4881 O O . LYS A 1 595 ? 34.223 3.620 -14.447 1.00 96.75 595 LYS A O 1
ATOM 4886 N N . ASP A 1 596 ? 32.122 3.123 -15.151 1.00 96.25 596 ASP A N 1
ATOM 4887 C CA . ASP A 1 596 ? 32.490 2.313 -16.322 1.00 96.25 596 ASP A CA 1
ATOM 4888 C C . ASP A 1 596 ? 33.434 1.148 -15.968 1.00 96.25 596 ASP A C 1
ATOM 4890 O O . ASP A 1 596 ? 34.473 0.927 -16.590 1.00 96.25 596 ASP A O 1
ATOM 4894 N N . ASN A 1 597 ? 33.103 0.444 -14.885 1.00 95.06 597 ASN A N 1
ATOM 4895 C CA . ASN A 1 597 ? 33.887 -0.668 -14.341 1.00 95.06 597 ASN A CA 1
ATOM 4896 C C . ASN A 1 597 ? 33.599 -2.029 -15.014 1.00 95.06 597 ASN A C 1
ATOM 4898 O O . ASN A 1 597 ? 34.211 -3.027 -14.644 1.00 95.06 597 ASN A O 1
ATOM 4902 N N . GLY A 1 598 ? 32.690 -2.076 -15.989 1.00 93.31 598 GLY A N 1
ATOM 4903 C CA . GLY A 1 598 ? 32.275 -3.273 -16.723 1.00 93.31 598 GLY A CA 1
ATOM 4904 C C . GLY A 1 598 ? 31.260 -4.167 -16.002 1.00 93.31 598 GLY A C 1
ATOM 4905 O O . GLY A 1 598 ? 30.904 -5.212 -16.544 1.00 93.31 598 GLY A O 1
ATOM 4906 N N . LEU A 1 599 ? 30.793 -3.792 -14.806 1.00 95.06 599 LEU A N 1
ATOM 4907 C CA . LEU A 1 599 ? 29.942 -4.630 -13.961 1.00 95.06 599 LEU A CA 1
ATOM 4908 C C . LEU A 1 599 ? 28.489 -4.151 -13.951 1.00 95.06 599 LEU A C 1
ATOM 4910 O O . LEU A 1 599 ? 28.198 -2.970 -13.736 1.00 95.06 599 LEU A O 1
ATOM 4914 N N . TYR A 1 600 ? 27.584 -5.114 -14.107 1.00 97.19 600 TYR A N 1
ATOM 4915 C CA . TYR A 1 600 ? 26.149 -4.941 -13.930 1.00 97.19 600 TYR A CA 1
ATOM 4916 C C . TYR A 1 600 ? 25.663 -5.794 -12.766 1.00 97.19 600 TYR A C 1
ATOM 4918 O O . TYR A 1 600 ? 25.995 -6.976 -12.676 1.00 97.19 600 TYR A O 1
ATOM 4926 N N . HIS A 1 601 ? 24.820 -5.216 -11.921 1.00 97.75 601 HIS A N 1
ATOM 4927 C CA . HIS A 1 601 ? 24.123 -5.932 -10.865 1.00 97.75 601 HIS A CA 1
ATOM 4928 C C . HIS A 1 601 ? 22.694 -6.264 -11.282 1.00 97.75 601 HIS A C 1
ATOM 4930 O O . HIS A 1 601 ? 22.075 -5.590 -12.109 1.00 97.75 601 HIS A O 1
ATOM 4936 N N . LYS A 1 602 ? 22.146 -7.302 -10.656 1.00 97.94 602 LYS A N 1
ATOM 4937 C CA . LYS A 1 602 ? 20.699 -7.505 -10.603 1.00 97.94 602 LYS A CA 1
ATOM 4938 C C . LYS A 1 602 ? 20.094 -6.457 -9.678 1.00 97.94 602 LYS A C 1
ATOM 4940 O O . LYS A 1 602 ? 20.662 -6.177 -8.628 1.00 97.94 602 LYS A O 1
ATOM 4945 N N . VAL A 1 603 ? 18.933 -5.911 -10.033 1.00 98.31 603 VAL A N 1
ATOM 4946 C CA . VAL A 1 603 ? 18.243 -4.963 -9.148 1.00 98.31 603 VAL A CA 1
ATOM 4947 C C . VAL A 1 603 ? 17.662 -5.731 -7.957 1.00 98.31 603 VAL A C 1
ATOM 4949 O O . VAL A 1 603 ? 16.793 -6.592 -8.127 1.00 98.31 603 VAL A O 1
ATOM 4952 N N . MET A 1 604 ? 18.134 -5.428 -6.749 1.00 97.75 604 MET A N 1
ATOM 4953 C CA . MET A 1 604 ? 17.699 -6.077 -5.509 1.00 97.75 604 MET A CA 1
ATOM 4954 C C . MET A 1 604 ? 16.866 -5.123 -4.645 1.00 97.75 604 MET A C 1
ATOM 4956 O O . MET A 1 604 ? 16.973 -3.906 -4.765 1.00 97.75 604 MET A O 1
ATOM 4960 N N . LEU A 1 605 ? 16.029 -5.679 -3.767 1.00 96.38 605 LEU A N 1
ATOM 4961 C CA . LEU A 1 605 ? 15.294 -4.927 -2.747 1.00 96.38 605 LEU A CA 1
ATOM 4962 C C . LEU A 1 605 ? 15.471 -5.605 -1.383 1.00 96.38 605 LEU A C 1
ATOM 4964 O O . LEU A 1 605 ? 15.271 -6.819 -1.268 1.00 96.38 605 LEU A O 1
ATOM 4968 N N . GLY A 1 606 ? 15.851 -4.823 -0.369 1.00 96.50 606 GLY A N 1
ATOM 4969 C CA . GLY A 1 606 ? 15.990 -5.285 1.015 1.00 96.50 606 GLY A CA 1
ATOM 4970 C C . GLY A 1 606 ? 14.634 -5.588 1.656 1.00 96.50 606 GLY A C 1
ATOM 4971 O O . GLY A 1 606 ? 13.661 -4.876 1.411 1.00 96.50 606 GLY A O 1
ATOM 4972 N N . LEU A 1 607 ? 14.572 -6.658 2.448 1.00 96.19 607 LEU A N 1
ATOM 4973 C CA . LEU A 1 607 ? 13.376 -7.143 3.151 1.00 96.19 607 LEU A CA 1
ATOM 4974 C C . LEU A 1 607 ? 13.549 -7.158 4.665 1.00 96.19 607 LEU A C 1
ATOM 4976 O O . LEU A 1 607 ? 12.583 -6.931 5.383 1.00 96.19 607 LEU A O 1
ATOM 4980 N N . ASN A 1 608 ? 14.766 -7.407 5.143 1.00 94.31 608 ASN A N 1
ATOM 4981 C CA . ASN A 1 608 ? 15.094 -7.268 6.550 1.00 94.31 608 ASN A CA 1
ATOM 4982 C C . ASN A 1 608 ? 16.600 -7.059 6.728 1.00 94.31 608 ASN A C 1
ATOM 4984 O O . ASN A 1 608 ? 17.400 -7.550 5.928 1.00 94.31 608 ASN A O 1
ATOM 4988 N N . ARG A 1 609 ? 16.991 -6.330 7.773 1.00 93.88 609 ARG A N 1
ATOM 4989 C CA . ARG A 1 609 ? 18.395 -6.210 8.196 1.00 93.88 609 ARG A CA 1
ATOM 4990 C C . ARG A 1 609 ? 18.841 -7.527 8.855 1.00 93.88 609 ARG A C 1
ATOM 4992 O O . ARG A 1 609 ? 17.990 -8.351 9.176 1.00 93.88 609 ARG A O 1
ATOM 4999 N N . PRO A 1 610 ? 20.149 -7.765 9.061 1.00 95.75 610 PRO A N 1
ATOM 5000 C CA . PRO A 1 610 ? 20.581 -8.880 9.898 1.00 95.75 610 PRO A CA 1
ATOM 5001 C C . PRO A 1 610 ? 19.948 -8.792 11.294 1.00 95.75 610 PRO A C 1
ATOM 5003 O O . PRO A 1 610 ? 19.947 -7.721 11.903 1.00 95.75 610 PRO A O 1
ATOM 5006 N N . LEU A 1 611 ? 19.430 -9.912 11.794 1.00 95.69 611 LEU A N 1
ATOM 5007 C CA . LEU A 1 611 ? 18.712 -10.001 13.069 1.00 95.69 611 LEU A CA 1
ATOM 5008 C C . LEU A 1 611 ? 19.210 -11.183 13.901 1.00 95.69 611 LEU A C 1
ATOM 5010 O O . LEU A 1 611 ? 19.755 -12.152 13.372 1.00 95.69 611 LEU A O 1
ATOM 5014 N N . VAL A 1 612 ? 18.979 -11.125 15.212 1.00 97.06 612 VAL A N 1
ATOM 5015 C CA . VAL A 1 612 ? 19.253 -12.232 16.136 1.00 97.06 612 VAL A CA 1
ATOM 5016 C C . VAL A 1 612 ? 17.960 -12.612 16.839 1.00 97.06 612 VAL A C 1
ATOM 5018 O O . VAL A 1 612 ? 17.514 -11.893 17.724 1.00 97.06 612 VAL A O 1
ATOM 5021 N N . ILE A 1 613 ? 17.371 -13.752 16.476 1.00 97.44 613 ILE A N 1
ATOM 5022 C CA . ILE A 1 613 ? 16.206 -14.295 17.184 1.00 97.44 613 ILE A CA 1
ATOM 5023 C C . ILE A 1 613 ? 16.693 -14.832 18.538 1.00 97.44 613 ILE A C 1
ATOM 5025 O O . ILE A 1 613 ? 17.497 -15.771 18.540 1.00 97.44 613 ILE A O 1
ATOM 5029 N N . PRO A 1 614 ? 16.251 -14.284 19.683 1.00 94.88 614 PRO A N 1
ATOM 5030 C CA . PRO A 1 614 ? 16.926 -14.504 20.963 1.00 94.88 614 PRO A CA 1
ATOM 5031 C C . PRO A 1 614 ? 16.772 -15.932 21.508 1.00 94.88 614 PRO A C 1
ATOM 5033 O O . PRO A 1 614 ? 17.764 -16.523 21.939 1.00 94.88 614 PRO A O 1
ATOM 5036 N N . ASN A 1 615 ? 15.566 -16.512 21.445 1.00 91.75 615 ASN A N 1
ATOM 5037 C CA . ASN A 1 615 ? 15.230 -17.787 22.096 1.00 91.75 615 ASN A CA 1
ATOM 5038 C C . ASN A 1 615 ? 14.656 -18.855 21.138 1.00 91.75 615 ASN A C 1
ATOM 5040 O O . ASN A 1 615 ? 13.648 -19.510 21.413 1.00 91.75 615 ASN A O 1
ATOM 5044 N N . TYR A 1 616 ? 15.247 -19.047 19.960 1.00 93.44 616 TYR A N 1
ATOM 5045 C CA . TYR A 1 616 ? 14.754 -20.042 19.005 1.00 93.44 616 TYR A CA 1
ATOM 5046 C C . TYR A 1 616 ? 15.166 -21.467 19.410 1.00 93.44 616 TYR A C 1
ATOM 5048 O O . TYR A 1 616 ? 16.316 -21.877 19.249 1.00 93.44 616 TYR A O 1
ATOM 5056 N N . LYS A 1 617 ? 14.217 -22.258 19.934 1.00 93.00 617 LYS A N 1
ATOM 5057 C CA . LYS A 1 617 ? 14.467 -23.617 20.473 1.00 93.00 617 LYS A CA 1
ATOM 5058 C C . LYS A 1 617 ? 15.541 -23.632 21.579 1.00 93.00 617 LYS A C 1
ATOM 5060 O O . LYS A 1 617 ? 16.376 -24.536 21.626 1.00 93.00 617 LYS A O 1
ATOM 5065 N N . GLY A 1 618 ? 15.530 -22.623 22.453 1.00 91.62 618 GLY A N 1
ATOM 5066 C CA . GLY A 1 618 ? 16.462 -22.507 23.579 1.00 91.62 618 GLY A CA 1
ATOM 5067 C C . GLY A 1 618 ? 17.850 -21.964 23.221 1.00 91.62 618 GLY A C 1
ATOM 5068 O O . GLY A 1 618 ? 18.760 -22.060 24.042 1.00 91.62 618 GLY A O 1
ATOM 5069 N N . LYS A 1 619 ? 18.051 -21.446 22.001 1.00 94.50 619 LYS A N 1
ATOM 5070 C CA . LYS A 1 619 ? 19.312 -20.836 21.546 1.00 94.50 619 LYS A CA 1
ATOM 5071 C C . LYS A 1 619 ? 19.042 -19.633 20.647 1.00 94.50 619 LYS A C 1
ATOM 5073 O O . LYS A 1 619 ? 18.004 -19.572 19.995 1.00 94.50 619 LYS A O 1
ATOM 5078 N N . SER A 1 620 ? 20.001 -18.721 20.549 1.00 95.81 620 SER A N 1
ATOM 5079 C CA . SER A 1 620 ? 19.899 -17.608 19.606 1.00 95.81 620 SER A CA 1
ATOM 5080 C C . SER A 1 620 ? 20.139 -18.065 18.162 1.00 95.81 620 SER A C 1
ATOM 5082 O O . SER A 1 620 ? 21.008 -18.903 17.904 1.00 95.81 620 SER A O 1
ATOM 5084 N N . LEU A 1 621 ? 19.373 -17.516 17.218 1.00 97.06 621 LEU A N 1
ATOM 5085 C CA . LEU A 1 621 ? 19.490 -17.773 15.781 1.00 97.06 621 LEU A CA 1
ATOM 5086 C C . LEU A 1 621 ? 19.864 -16.474 15.058 1.00 97.06 621 LEU A C 1
ATOM 5088 O O . LEU A 1 621 ? 19.081 -15.530 15.032 1.00 97.06 621 LEU A O 1
ATOM 5092 N N . ASN A 1 622 ? 21.047 -16.453 14.442 1.00 96.88 622 ASN A N 1
ATOM 5093 C CA . ASN A 1 622 ? 21.502 -15.332 13.621 1.00 96.88 622 ASN A CA 1
ATOM 5094 C C . ASN A 1 622 ? 20.917 -15.443 12.210 1.00 96.88 622 ASN A C 1
ATOM 5096 O O . ASN A 1 622 ? 21.134 -16.445 11.523 1.00 96.88 622 ASN A O 1
ATOM 5100 N N . LEU A 1 623 ? 20.219 -14.402 11.776 1.00 96.25 623 LEU A N 1
ATOM 5101 C CA . LEU A 1 623 ? 19.669 -14.261 10.437 1.00 96.25 623 LEU A CA 1
ATOM 5102 C C . LEU A 1 623 ? 20.500 -13.229 9.659 1.00 96.25 623 LEU A C 1
ATOM 5104 O O . LEU A 1 623 ? 20.782 -12.150 10.187 1.00 96.25 623 LEU A O 1
ATOM 5108 N N . PRO A 1 624 ? 20.927 -13.539 8.423 1.00 96.00 624 PRO A N 1
ATOM 5109 C CA . PRO A 1 624 ? 21.638 -12.580 7.585 1.00 96.00 624 PRO A CA 1
ATOM 5110 C C . PRO A 1 624 ? 20.684 -11.501 7.051 1.00 96.00 624 PRO A C 1
ATOM 5112 O O . PRO A 1 624 ? 19.474 -11.571 7.256 1.00 96.00 624 PRO A O 1
ATOM 5115 N N . LEU A 1 625 ? 21.231 -10.532 6.311 1.00 96.50 625 LEU A N 1
ATOM 5116 C CA . LEU A 1 625 ? 20.436 -9.609 5.499 1.00 96.50 625 LEU A CA 1
ATOM 5117 C C . LEU A 1 625 ? 19.470 -10.402 4.608 1.00 96.50 625 LEU A C 1
ATOM 5119 O O . LEU A 1 625 ? 19.902 -11.268 3.843 1.00 96.50 625 LEU A O 1
ATOM 5123 N N . GLU A 1 626 ? 18.184 -10.067 4.660 1.00 96.88 626 GLU A N 1
ATOM 5124 C CA . GLU A 1 626 ? 17.183 -10.637 3.769 1.00 96.88 626 GLU A CA 1
ATOM 5125 C C . GLU A 1 626 ? 16.883 -9.665 2.627 1.00 96.88 626 GLU A C 1
ATOM 5127 O O . GLU A 1 626 ? 16.632 -8.479 2.836 1.00 96.88 626 GLU A O 1
ATOM 5132 N N . PHE A 1 627 ? 16.899 -10.169 1.396 1.00 97.06 627 PHE A N 1
ATOM 5133 C CA . PHE A 1 627 ? 16.628 -9.401 0.187 1.00 97.06 627 PHE A CA 1
ATOM 5134 C C . PHE A 1 627 ? 16.169 -10.332 -0.938 1.00 97.06 627 PHE A C 1
ATOM 5136 O O . PHE A 1 627 ? 16.270 -11.558 -0.842 1.00 97.06 627 PHE A O 1
ATOM 5143 N N . TYR A 1 628 ? 15.649 -9.763 -2.022 1.00 97.06 628 TYR A N 1
ATOM 5144 C CA . TYR A 1 628 ? 15.290 -10.528 -3.215 1.00 97.06 628 TYR A CA 1
ATOM 5145 C C . TYR A 1 628 ? 15.547 -9.737 -4.494 1.00 97.06 628 TYR A C 1
ATOM 5147 O O . TYR A 1 628 ? 15.661 -8.511 -4.485 1.00 97.06 628 TYR A O 1
ATOM 5155 N N . GLU A 1 629 ? 15.602 -10.460 -5.610 1.00 97.94 629 GLU A N 1
ATOM 5156 C CA . GLU A 1 629 ? 15.733 -9.860 -6.930 1.00 97.94 629 GLU A CA 1
ATOM 5157 C C . GLU A 1 629 ? 14.420 -9.209 -7.370 1.00 97.94 629 GLU A C 1
ATOM 5159 O O . GLU A 1 629 ? 13.536 -9.842 -7.956 1.00 97.94 629 GLU A O 1
ATOM 5164 N N . THR A 1 630 ? 14.320 -7.906 -7.124 1.00 97.75 630 THR A N 1
ATOM 5165 C CA . THR A 1 630 ? 13.228 -7.083 -7.626 1.00 97.75 630 THR A CA 1
ATOM 5166 C C . THR A 1 630 ? 13.398 -6.745 -9.113 1.00 97.75 630 THR A C 1
ATOM 5168 O O . THR A 1 630 ? 12.458 -6.280 -9.733 1.00 97.75 630 THR A O 1
ATOM 5171 N N . GLY A 1 631 ? 14.540 -7.010 -9.744 1.00 98.19 631 GLY A N 1
ATOM 5172 C CA . GLY A 1 631 ? 14.736 -6.844 -11.190 1.00 98.19 631 GLY A CA 1
ATOM 5173 C C . GLY A 1 631 ? 14.156 -7.974 -12.046 1.00 98.19 631 GLY A C 1
ATOM 5174 O O . GLY A 1 631 ? 14.039 -7.811 -13.258 1.00 98.19 631 GLY A O 1
ATOM 5175 N N . LYS A 1 632 ? 13.778 -9.116 -11.454 1.00 98.56 632 LYS A N 1
ATOM 5176 C CA . LYS A 1 632 ? 13.303 -10.288 -12.203 1.00 98.56 632 LYS A CA 1
ATOM 5177 C C . LYS A 1 632 ? 11.916 -10.042 -12.802 1.00 98.56 632 LYS A C 1
ATOM 5179 O O . LYS A 1 632 ? 10.970 -9.731 -12.076 1.00 98.56 632 LYS A O 1
ATOM 5184 N N . LEU A 1 633 ? 11.794 -10.208 -14.114 1.00 98.69 633 LEU A N 1
ATOM 5185 C CA . LEU A 1 633 ? 10.575 -9.914 -14.866 1.00 98.69 633 LEU A CA 1
ATOM 5186 C C . LEU A 1 633 ? 9.620 -11.106 -14.867 1.00 98.69 633 LEU A C 1
ATOM 5188 O O . LEU A 1 633 ? 10.034 -12.251 -15.065 1.00 98.69 633 LEU A O 1
ATOM 5192 N N . LYS A 1 634 ? 8.329 -10.840 -14.662 1.00 98.00 634 LYS A N 1
ATOM 5193 C CA . LYS A 1 634 ? 7.284 -11.872 -14.684 1.00 98.00 634 LYS A CA 1
ATOM 5194 C C . LYS A 1 634 ? 6.567 -11.918 -16.027 1.00 98.00 634 LYS A C 1
ATOM 5196 O O . LYS A 1 634 ? 6.127 -10.893 -16.536 1.00 98.00 634 LYS A O 1
ATOM 5201 N N . PHE A 1 635 ? 6.391 -13.124 -16.555 1.00 98.31 635 PHE A N 1
ATOM 5202 C CA . PHE A 1 635 ? 5.645 -13.354 -17.788 1.00 98.31 635 PHE A CA 1
ATOM 5203 C C . PHE A 1 635 ? 4.186 -13.699 -17.492 1.00 98.31 635 PHE A C 1
ATOM 5205 O O . PHE A 1 635 ? 3.894 -14.349 -16.484 1.00 98.31 635 PHE A O 1
ATOM 5212 N N . GLY A 1 636 ? 3.276 -13.288 -18.371 1.00 97.56 636 GLY A N 1
ATOM 5213 C CA . GLY A 1 636 ? 1.858 -13.607 -18.244 1.00 97.56 636 GLY A CA 1
ATOM 5214 C C . GLY A 1 636 ? 0.966 -12.726 -19.107 1.00 97.56 636 GLY A C 1
ATOM 5215 O O . GLY A 1 636 ? 1.372 -12.248 -20.166 1.00 97.56 636 GLY A O 1
ATOM 5216 N N . ASP A 1 637 ? -0.252 -12.515 -18.620 1.00 97.94 637 ASP A N 1
ATOM 5217 C CA . ASP A 1 637 ? -1.244 -11.636 -19.225 1.00 97.94 637 ASP A CA 1
ATOM 5218 C C . ASP A 1 637 ? -1.618 -10.533 -18.225 1.00 97.94 637 ASP A C 1
ATOM 5220 O O . ASP A 1 637 ? -1.989 -10.802 -17.081 1.00 97.94 637 ASP A O 1
ATOM 5224 N N . GLY A 1 638 ? -1.427 -9.279 -18.617 1.00 97.25 638 GLY A N 1
ATOM 5225 C CA . GLY A 1 638 ? -1.688 -8.087 -17.817 1.00 97.25 638 GLY A CA 1
ATOM 5226 C C . GLY A 1 638 ? -3.045 -7.438 -18.089 1.00 97.25 638 GLY A C 1
ATOM 5227 O O . GLY A 1 638 ? -3.302 -6.372 -17.531 1.00 97.25 638 GLY A O 1
ATOM 5228 N N . ASN A 1 639 ? -3.902 -8.029 -18.924 1.00 96.75 639 ASN A N 1
ATOM 5229 C CA . ASN A 1 639 ? -5.236 -7.525 -19.234 1.00 96.75 639 ASN A CA 1
ATOM 5230 C C . ASN A 1 639 ? -6.248 -7.981 -18.171 1.00 96.75 639 ASN A C 1
ATOM 5232 O O . ASN A 1 639 ? -6.536 -9.175 -18.074 1.00 96.75 639 ASN A O 1
ATOM 5236 N N . PRO A 1 640 ? -6.868 -7.061 -17.404 1.00 95.38 640 PRO A N 1
ATOM 5237 C CA . PRO A 1 640 ? -7.801 -7.419 -16.331 1.00 95.38 640 PRO A CA 1
ATOM 5238 C C . PRO A 1 640 ? -9.047 -8.198 -16.775 1.00 95.38 640 PRO A C 1
ATOM 5240 O O . PRO A 1 640 ? -9.754 -8.740 -15.926 1.00 95.38 640 PRO A O 1
ATOM 5243 N N . ASN A 1 641 ? -9.345 -8.225 -18.079 1.00 94.38 641 ASN A N 1
ATOM 5244 C CA . ASN A 1 641 ? -10.476 -8.962 -18.643 1.00 94.38 641 ASN A CA 1
ATOM 5245 C C . ASN A 1 641 ? -10.093 -10.364 -19.140 1.00 94.38 641 ASN A C 1
ATOM 5247 O O . ASN A 1 641 ? -10.981 -11.125 -19.530 1.00 94.38 641 ASN A O 1
ATOM 5251 N N . HIS A 1 642 ? -8.803 -10.710 -19.166 1.00 96.44 642 HIS A N 1
ATOM 5252 C CA . HIS A 1 642 ? -8.358 -12.037 -19.565 1.00 96.44 642 HIS A CA 1
ATOM 5253 C C . HIS A 1 642 ? -8.519 -13.040 -18.414 1.00 96.44 642 HIS A C 1
ATOM 5255 O O . HIS A 1 642 ? -8.341 -12.715 -17.241 1.00 96.44 642 HIS A O 1
ATOM 5261 N N . LYS A 1 643 ? -8.848 -14.294 -18.742 1.00 95.38 643 LYS A N 1
ATOM 5262 C CA . LYS A 1 643 ? -9.066 -15.360 -17.744 1.00 95.38 643 LYS A CA 1
ATOM 5263 C C . LYS A 1 643 ? -7.805 -15.702 -16.938 1.00 95.38 643 LYS A C 1
ATOM 5265 O O . LYS A 1 643 ? -7.911 -16.082 -15.777 1.00 95.38 643 LYS A O 1
ATOM 5270 N N . ASP A 1 644 ? -6.637 -15.536 -17.556 1.00 95.69 644 ASP A N 1
ATOM 5271 C CA . ASP A 1 644 ? -5.325 -15.833 -16.971 1.00 95.69 644 ASP A CA 1
ATOM 5272 C C . ASP A 1 644 ? -4.637 -14.551 -16.465 1.00 95.69 644 ASP A C 1
ATOM 5274 O O . ASP A 1 644 ? -3.414 -14.504 -16.332 1.00 95.69 644 ASP A O 1
ATOM 5278 N N . PHE A 1 645 ? -5.423 -13.496 -16.210 1.00 98.12 645 PHE A N 1
ATOM 5279 C CA . PHE A 1 645 ? -4.929 -12.207 -15.744 1.00 98.12 645 PHE A CA 1
ATOM 5280 C C . PHE A 1 645 ? -4.030 -12.345 -14.513 1.00 98.12 645 PHE A C 1
ATOM 5282 O O . PHE A 1 645 ? -4.378 -12.949 -13.493 1.00 98.12 645 PHE A O 1
ATOM 5289 N N . ASN A 1 646 ? -2.882 -11.687 -14.594 1.00 98.00 646 ASN A N 1
ATOM 5290 C CA . ASN A 1 646 ? -1.921 -11.547 -13.528 1.00 98.00 646 ASN A CA 1
ATOM 5291 C C . ASN A 1 646 ? -1.474 -10.083 -13.455 1.00 98.00 646 ASN A C 1
ATOM 5293 O O . ASN A 1 646 ? -0.748 -9.583 -14.314 1.00 98.00 646 ASN A O 1
ATOM 5297 N N . SER A 1 647 ? -1.870 -9.391 -12.385 1.00 97.69 647 SER A N 1
ATOM 5298 C CA . SER A 1 647 ? -1.523 -7.980 -12.182 1.00 97.69 647 SER A CA 1
ATOM 5299 C C . SER A 1 647 ? -0.015 -7.723 -12.107 1.00 97.69 647 SER A C 1
ATOM 5301 O O . SER A 1 647 ? 0.413 -6.591 -12.336 1.00 97.69 647 SER A O 1
ATOM 5303 N N . LEU A 1 648 ? 0.794 -8.758 -11.846 1.00 98.12 648 LEU A N 1
ATOM 5304 C CA . LEU A 1 648 ? 2.251 -8.671 -11.761 1.00 98.12 648 LEU A CA 1
ATOM 5305 C C . LEU A 1 648 ? 2.977 -8.918 -13.092 1.00 98.12 648 LEU A C 1
ATOM 5307 O O . LEU A 1 648 ? 4.198 -8.979 -13.084 1.00 98.12 648 LEU A O 1
ATOM 5311 N N . THR A 1 649 ? 2.268 -9.093 -14.211 1.00 98.56 649 THR A N 1
ATOM 5312 C CA . THR A 1 649 ? 2.877 -9.340 -15.530 1.00 98.56 649 THR A CA 1
ATOM 5313 C C . THR A 1 649 ? 3.746 -8.164 -15.980 1.00 98.56 649 THR A C 1
ATOM 5315 O O . THR A 1 649 ? 3.247 -7.067 -16.207 1.00 98.56 649 THR A O 1
ATOM 5318 N N . ASP A 1 650 ? 5.042 -8.378 -16.152 1.00 98.75 650 ASP A N 1
ATOM 5319 C CA . ASP A 1 650 ? 5.955 -7.393 -16.734 1.00 98.75 650 ASP A CA 1
ATOM 5320 C C . ASP A 1 650 ? 6.143 -7.629 -18.239 1.00 98.75 650 ASP A C 1
ATOM 5322 O O . ASP A 1 650 ? 6.367 -6.675 -18.975 1.00 98.75 650 ASP A O 1
ATOM 5326 N N . VAL A 1 651 ? 6.040 -8.878 -18.711 1.00 98.81 651 VAL A N 1
ATOM 5327 C CA . VAL A 1 651 ? 6.257 -9.251 -20.118 1.00 98.81 651 VAL A CA 1
ATOM 5328 C C . VAL A 1 651 ? 5.136 -10.158 -20.619 1.00 98.81 651 VAL A C 1
ATOM 5330 O O . VAL A 1 651 ? 4.766 -11.124 -19.953 1.00 98.81 651 VAL A O 1
ATOM 5333 N N . SER A 1 652 ? 4.629 -9.895 -21.818 1.00 98.62 652 SER A N 1
ATOM 5334 C CA . SER A 1 652 ? 3.726 -10.804 -22.523 1.00 98.62 652 SER A CA 1
ATOM 5335 C C . SER A 1 652 ? 4.228 -11.067 -23.936 1.00 98.62 652 SER A C 1
ATOM 5337 O O . SER A 1 652 ? 4.762 -10.171 -24.592 1.00 98.62 652 SER A O 1
ATOM 5339 N N . LEU A 1 653 ? 4.095 -12.313 -24.386 1.00 98.00 653 LEU A N 1
ATOM 5340 C CA . LEU A 1 653 ? 4.528 -12.771 -25.701 1.00 98.00 653 LEU A CA 1
ATOM 5341 C C . LEU A 1 653 ? 3.340 -13.392 -26.432 1.00 98.00 653 LEU A C 1
ATOM 5343 O O . LEU A 1 653 ? 2.803 -14.414 -26.009 1.00 98.00 653 LEU A O 1
ATOM 5347 N N . ASN A 1 654 ? 3.012 -12.838 -27.595 1.00 97.38 654 ASN A N 1
ATOM 5348 C CA . ASN A 1 654 ? 2.243 -13.546 -28.605 1.00 97.38 654 ASN A CA 1
ATOM 5349 C C . ASN A 1 654 ? 3.218 -14.280 -29.535 1.00 97.38 654 ASN A C 1
ATOM 5351 O O . ASN A 1 654 ? 3.785 -13.701 -30.465 1.00 97.38 654 ASN A O 1
ATOM 5355 N N . GLU A 1 655 ? 3.396 -15.576 -29.281 1.00 96.19 655 GLU A N 1
ATOM 5356 C CA . GLU A 1 655 ? 4.333 -16.440 -30.011 1.00 96.19 655 GLU A CA 1
ATOM 5357 C C . GLU A 1 655 ? 4.024 -16.536 -31.509 1.00 96.19 655 GLU A C 1
ATOM 5359 O O . GLU A 1 655 ? 4.932 -16.643 -32.330 1.00 96.19 655 GLU A O 1
ATOM 5364 N N . LYS A 1 656 ? 2.739 -16.502 -31.885 1.00 95.50 656 LYS A N 1
ATOM 5365 C CA . LYS A 1 656 ? 2.298 -16.693 -33.276 1.00 95.50 656 LYS A CA 1
ATOM 5366 C C . LYS A 1 656 ? 2.545 -15.461 -34.131 1.00 95.50 656 LYS A C 1
ATOM 5368 O O . LYS A 1 656 ? 2.846 -15.583 -35.320 1.00 95.50 656 LYS A O 1
ATOM 5373 N N . ASP A 1 657 ? 2.380 -14.283 -33.545 1.00 95.62 657 ASP A N 1
ATOM 5374 C CA . ASP A 1 657 ? 2.563 -13.010 -34.239 1.00 95.62 657 ASP A CA 1
ATOM 5375 C C . ASP A 1 657 ? 3.927 -12.374 -33.976 1.00 95.62 657 ASP A C 1
ATOM 5377 O O . ASP A 1 657 ? 4.245 -11.368 -34.609 1.00 95.62 657 ASP A O 1
ATOM 5381 N N . HIS A 1 658 ? 4.745 -13.003 -33.123 1.00 97.06 658 HIS A N 1
ATOM 5382 C CA . HIS A 1 658 ? 6.079 -12.544 -32.741 1.00 97.06 658 HIS A CA 1
ATOM 5383 C C . HIS A 1 658 ? 6.042 -11.120 -32.170 1.00 97.06 658 HIS A C 1
ATOM 5385 O O . HIS A 1 658 ? 6.795 -10.230 -32.581 1.00 97.06 658 HIS A O 1
ATOM 5391 N N . VAL A 1 659 ? 5.108 -10.905 -31.243 1.00 98.00 659 VAL A N 1
ATOM 5392 C CA . VAL A 1 659 ? 4.882 -9.620 -30.577 1.00 98.00 659 VAL A CA 1
ATOM 5393 C C . VAL A 1 659 ? 5.209 -9.762 -29.103 1.00 98.00 659 VAL A C 1
ATOM 5395 O O . VAL A 1 659 ? 4.660 -10.633 -28.432 1.00 98.00 659 VAL A O 1
ATOM 5398 N N . ILE A 1 660 ? 6.081 -8.889 -28.608 1.00 98.69 660 ILE A N 1
ATOM 5399 C CA . ILE A 1 660 ? 6.441 -8.817 -27.193 1.00 98.69 660 ILE A CA 1
ATOM 5400 C C . ILE A 1 660 ? 6.016 -7.463 -26.649 1.00 98.69 660 ILE A C 1
ATOM 5402 O O . ILE A 1 660 ? 6.416 -6.420 -27.174 1.00 98.69 660 ILE A O 1
ATOM 5406 N N . GLU A 1 661 ? 5.248 -7.486 -25.572 1.00 98.75 661 GLU A N 1
ATOM 5407 C CA . GLU A 1 661 ? 4.911 -6.313 -24.780 1.00 98.75 661 GLU A CA 1
ATOM 5408 C C . GLU A 1 661 ? 5.627 -6.363 -23.442 1.00 98.75 661 GLU A C 1
ATOM 5410 O O . GLU A 1 661 ? 5.742 -7.421 -22.825 1.00 98.75 661 GLU A O 1
ATOM 5415 N N . ILE A 1 662 ? 6.136 -5.216 -23.006 1.00 98.88 662 ILE A N 1
ATOM 5416 C CA . ILE A 1 662 ? 6.956 -5.096 -21.803 1.00 98.88 662 ILE A CA 1
ATOM 5417 C C . ILE A 1 662 ? 6.474 -3.881 -21.022 1.00 98.88 662 ILE A C 1
ATOM 5419 O O . ILE A 1 662 ? 6.292 -2.812 -21.604 1.00 98.88 662 ILE A O 1
ATOM 5423 N N . ARG A 1 663 ? 6.336 -4.020 -19.707 1.00 98.56 663 ARG A N 1
ATOM 5424 C CA . ARG A 1 663 ? 6.059 -2.962 -18.734 1.00 98.56 663 ARG A CA 1
ATOM 5425 C C . ARG A 1 663 ? 7.138 -2.976 -17.665 1.00 98.56 663 ARG A C 1
ATOM 5427 O O . ARG A 1 663 ? 7.344 -3.988 -17.009 1.00 98.56 663 ARG A O 1
ATOM 5434 N N . ILE A 1 664 ? 7.774 -1.830 -17.454 1.00 98.81 664 ILE A N 1
ATOM 5435 C CA . ILE A 1 664 ? 8.791 -1.628 -16.422 1.00 98.81 664 ILE A CA 1
ATOM 5436 C C . ILE A 1 664 ? 8.329 -0.502 -15.489 1.00 98.81 664 ILE A C 1
ATOM 5438 O O . ILE A 1 664 ? 8.213 0.646 -15.936 1.00 98.81 664 ILE A O 1
ATOM 5442 N N . PRO A 1 665 ? 8.053 -0.792 -14.204 1.00 98.31 665 PRO A N 1
ATOM 5443 C CA . PRO A 1 665 ? 7.793 0.236 -13.201 1.00 98.31 665 PRO A CA 1
ATOM 5444 C C . PRO A 1 665 ? 8.922 1.266 -13.129 1.00 98.31 665 PRO A C 1
ATOM 5446 O O . PRO A 1 665 ? 10.094 0.897 -13.124 1.00 98.31 665 PRO A O 1
ATOM 5449 N N . TRP A 1 666 ? 8.571 2.550 -13.019 1.00 98.50 666 TRP A N 1
ATOM 5450 C CA . TRP A 1 666 ? 9.539 3.658 -13.007 1.00 98.50 666 TRP A CA 1
ATOM 5451 C C . TRP A 1 666 ? 10.657 3.484 -11.970 1.00 98.50 666 TRP A C 1
ATOM 5453 O O . TRP A 1 666 ? 11.823 3.735 -12.271 1.00 98.50 666 TRP A O 1
ATOM 5463 N N . GLN A 1 667 ? 10.318 2.992 -10.777 1.00 97.19 667 GLN A N 1
ATOM 5464 C CA . GLN A 1 667 ? 11.281 2.831 -9.690 1.00 97.19 667 GLN A CA 1
ATOM 5465 C C . GLN A 1 667 ? 12.376 1.784 -9.990 1.00 97.19 667 GLN A C 1
ATOM 5467 O O . GLN A 1 667 ? 13.490 1.935 -9.503 1.00 97.19 667 GLN A O 1
ATOM 5472 N N . LEU A 1 668 ? 12.126 0.783 -10.853 1.00 98.25 668 LEU A N 1
ATOM 5473 C CA . LEU A 1 668 ? 13.170 -0.173 -11.275 1.00 98.25 668 LEU A CA 1
ATOM 5474 C C . LEU A 1 668 ? 14.282 0.481 -12.113 1.00 98.25 668 LEU A C 1
ATOM 5476 O O . LEU A 1 668 ? 15.305 -0.147 -12.363 1.00 98.25 668 LEU A O 1
ATOM 5480 N N . LEU A 1 669 ? 14.069 1.722 -12.559 1.00 98.56 669 LEU A N 1
ATOM 5481 C CA . LEU A 1 669 ? 15.006 2.517 -13.351 1.00 98.56 669 LEU A CA 1
ATOM 5482 C C . LEU A 1 669 ? 15.528 3.734 -12.565 1.00 98.56 669 LEU A C 1
ATOM 5484 O O . LEU A 1 669 ? 15.894 4.748 -13.162 1.00 98.56 669 LEU A O 1
ATOM 5488 N N . ASN A 1 670 ? 15.518 3.662 -11.226 1.00 98.25 670 ASN A N 1
ATOM 5489 C CA . ASN A 1 670 ? 15.932 4.732 -10.309 1.00 98.25 670 ASN A CA 1
ATOM 5490 C C . ASN A 1 670 ? 15.214 6.077 -10.549 1.00 98.25 670 ASN A C 1
ATOM 5492 O O . ASN A 1 670 ? 15.772 7.152 -10.308 1.00 98.25 670 ASN A O 1
ATOM 5496 N N . VAL A 1 671 ? 13.973 6.047 -11.043 1.00 98.44 671 VAL A N 1
ATOM 5497 C CA . VAL A 1 671 ? 13.137 7.248 -11.171 1.00 98.44 671 VAL A CA 1
ATOM 5498 C C . VAL A 1 671 ? 12.452 7.524 -9.834 1.00 98.44 671 VAL A C 1
ATOM 5500 O O . VAL A 1 671 ? 11.672 6.695 -9.367 1.00 98.44 671 VAL A O 1
ATOM 5503 N N . LYS A 1 672 ? 12.729 8.696 -9.244 1.00 97.69 672 LYS A N 1
ATOM 5504 C CA . LYS A 1 672 ? 12.172 9.120 -7.947 1.00 97.69 672 LYS A CA 1
ATOM 5505 C C . LYS A 1 672 ? 10.796 9.768 -8.083 1.00 97.69 672 LYS A C 1
ATOM 5507 O O . LYS A 1 672 ? 9.947 9.602 -7.212 1.00 97.69 672 LYS A O 1
ATOM 5512 N N . ASP A 1 673 ? 10.582 10.498 -9.179 1.00 98.06 673 ASP A N 1
ATOM 5513 C CA . ASP A 1 673 ? 9.295 11.095 -9.532 1.00 98.06 673 ASP A CA 1
ATOM 5514 C C . ASP A 1 673 ? 9.165 11.252 -11.063 1.00 98.06 673 ASP A C 1
ATOM 5516 O O . ASP A 1 673 ? 9.732 12.179 -11.661 1.00 98.06 673 ASP A O 1
ATOM 5520 N N . PRO A 1 674 ? 8.383 10.392 -11.742 1.00 98.12 674 PRO A N 1
ATOM 5521 C CA . PRO A 1 674 ? 8.178 10.512 -13.178 1.00 98.12 674 PRO A CA 1
ATOM 5522 C C . PRO A 1 674 ? 7.358 11.757 -13.555 1.00 98.12 674 PRO A C 1
ATOM 5524 O O . PRO A 1 674 ? 7.504 12.245 -14.678 1.00 98.12 674 PRO A O 1
ATOM 5527 N N . SER A 1 675 ? 6.558 12.326 -12.644 1.00 98.12 675 SER A N 1
ATOM 5528 C CA . SER A 1 675 ? 5.702 13.488 -12.922 1.00 98.12 675 SER A CA 1
ATOM 5529 C C . SER A 1 675 ? 6.503 14.765 -13.186 1.00 98.12 675 SER A C 1
ATOM 5531 O O . SER A 1 675 ? 6.125 15.572 -14.038 1.00 98.12 675 SER A O 1
ATOM 5533 N N . THR A 1 676 ? 7.666 14.906 -12.543 1.00 97.94 676 THR A N 1
ATOM 5534 C CA . THR A 1 676 ? 8.613 16.015 -12.745 1.00 97.94 676 THR A CA 1
ATOM 5535 C C . THR A 1 676 ? 9.868 15.611 -13.530 1.00 97.94 676 THR A C 1
ATOM 5537 O O . THR A 1 676 ? 10.716 16.464 -13.835 1.00 97.94 676 THR A O 1
ATOM 5540 N N . SER A 1 677 ? 9.956 14.341 -13.937 1.00 97.69 677 SER A N 1
ATOM 5541 C CA . SER A 1 677 ? 11.121 13.715 -14.576 1.00 97.69 677 SER A CA 1
ATOM 5542 C C . SER A 1 677 ? 12.367 13.689 -13.683 1.00 97.69 677 SER A C 1
ATOM 5544 O O . SER A 1 677 ? 13.481 13.896 -14.169 1.00 97.69 677 SER A O 1
ATOM 5546 N N . GLU A 1 678 ? 12.173 13.497 -12.381 1.00 98.38 678 GLU A N 1
ATOM 5547 C CA . GLU A 1 678 ? 13.239 13.362 -11.393 1.00 98.38 678 GLU A CA 1
ATOM 5548 C C . GLU A 1 678 ? 13.708 11.905 -11.282 1.00 98.38 678 GLU A C 1
ATOM 5550 O O . GLU A 1 678 ? 12.916 10.978 -11.107 1.00 98.38 678 GLU A O 1
ATOM 5555 N N . ILE A 1 679 ? 15.019 11.715 -11.370 1.00 98.38 679 ILE A N 1
ATOM 5556 C CA . ILE A 1 679 ? 15.716 10.448 -11.153 1.00 98.38 679 ILE A CA 1
ATOM 5557 C C . ILE A 1 679 ? 16.703 10.593 -9.994 1.00 98.38 679 ILE A C 1
ATOM 5559 O O . ILE A 1 679 ? 17.022 11.715 -9.580 1.00 98.38 679 ILE A O 1
ATOM 5563 N N . MET A 1 680 ? 17.229 9.475 -9.500 1.00 98.12 680 MET A N 1
ATOM 5564 C CA . MET A 1 680 ? 18.389 9.500 -8.613 1.00 98.12 680 MET A CA 1
ATOM 5565 C C . MET A 1 680 ? 19.580 10.196 -9.291 1.00 98.12 680 MET A C 1
ATOM 5567 O O . MET A 1 680 ? 19.726 10.216 -10.513 1.00 98.12 680 MET A O 1
ATOM 5571 N N . GLY A 1 681 ? 20.417 10.845 -8.490 1.00 97.44 681 GLY A N 1
ATOM 5572 C CA . GLY A 1 681 ? 21.666 11.446 -8.948 1.00 97.44 681 GLY A CA 1
ATOM 5573 C C . GLY A 1 681 ? 22.859 10.504 -8.774 1.00 97.44 681 GLY A C 1
ATOM 5574 O O . GLY A 1 681 ? 22.711 9.320 -8.501 1.00 97.44 681 GLY A O 1
ATOM 5575 N N . ASP A 1 682 ? 24.070 11.045 -8.900 1.00 97.44 682 ASP A N 1
ATOM 5576 C CA . ASP A 1 682 ? 25.312 10.286 -8.694 1.00 97.44 682 ASP A CA 1
ATOM 5577 C C . ASP A 1 682 ? 25.415 9.843 -7.215 1.00 97.44 682 ASP A C 1
ATOM 5579 O O . ASP A 1 682 ? 25.610 10.684 -6.325 1.00 97.44 682 ASP A O 1
ATOM 5583 N N . LEU A 1 683 ? 25.230 8.540 -6.958 1.00 97.12 683 LEU A N 1
ATOM 5584 C CA . LEU A 1 683 ? 25.157 7.949 -5.613 1.00 97.12 683 LEU A CA 1
ATOM 5585 C C . LEU A 1 683 ? 26.463 8.138 -4.835 1.00 97.12 683 LEU A C 1
ATOM 5587 O O . LEU A 1 683 ? 26.452 8.475 -3.655 1.00 97.12 683 LEU A O 1
ATOM 5591 N N . TRP A 1 684 ? 27.606 8.017 -5.507 1.00 96.75 684 TRP A N 1
ATOM 5592 C CA . TRP A 1 684 ? 28.924 8.116 -4.878 1.00 96.75 684 TRP A CA 1
ATOM 5593 C C . TRP A 1 684 ? 29.362 9.559 -4.609 1.00 96.75 684 TRP A C 1
ATOM 5595 O O . TRP A 1 684 ? 30.384 9.779 -3.961 1.00 96.75 684 TRP A O 1
ATOM 5605 N N . LYS A 1 685 ? 28.592 10.549 -5.081 1.00 95.62 685 LYS A N 1
ATOM 5606 C CA . LYS A 1 685 ? 28.791 11.970 -4.761 1.00 95.62 685 LYS A CA 1
ATOM 5607 C C . LYS A 1 685 ? 27.776 12.519 -3.767 1.00 95.62 685 LYS A C 1
ATOM 5609 O O . LYS A 1 685 ? 28.146 13.346 -2.942 1.00 95.62 685 LYS A O 1
ATOM 5614 N N . GLY A 1 686 ? 26.508 12.124 -3.886 1.00 94.38 686 GLY A N 1
ATOM 5615 C CA . GLY A 1 686 ? 25.401 12.716 -3.123 1.00 94.38 686 GLY A CA 1
ATOM 5616 C C . GLY A 1 686 ? 24.583 11.733 -2.282 1.00 94.38 686 GLY A C 1
ATOM 5617 O O . GLY A 1 686 ?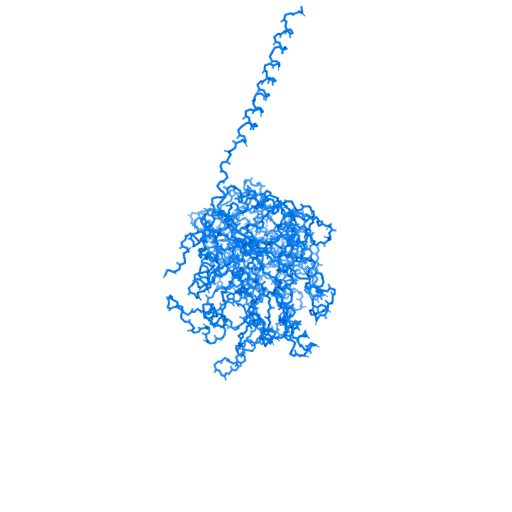 23.607 12.150 -1.663 1.00 94.38 686 GLY A O 1
ATOM 5618 N N . GLY A 1 687 ? 24.937 10.446 -2.273 1.00 95.94 687 GLY A N 1
ATOM 5619 C CA . GLY A 1 687 ? 24.193 9.392 -1.583 1.00 95.94 687 GLY A CA 1
ATOM 5620 C C . GLY A 1 687 ? 22.804 9.122 -2.169 1.00 95.94 687 GLY A C 1
ATOM 5621 O O . GLY A 1 687 ? 22.453 9.612 -3.241 1.00 95.94 687 GLY A O 1
ATOM 5622 N N . LEU A 1 688 ? 21.980 8.370 -1.431 1.00 94.94 688 LEU A N 1
ATOM 5623 C CA . LEU A 1 688 ? 20.609 7.993 -1.827 1.00 94.94 688 LEU A CA 1
ATOM 5624 C C . LEU A 1 688 ? 19.660 9.195 -2.018 1.00 94.94 688 LEU A C 1
ATOM 5626 O O . LEU A 1 688 ? 18.696 9.143 -2.787 1.00 94.94 688 LEU A O 1
ATOM 5630 N N . LYS A 1 689 ? 19.955 10.315 -1.348 1.00 93.00 689 LYS A N 1
ATOM 5631 C CA . LYS A 1 689 ? 19.189 11.566 -1.464 1.00 93.00 689 LYS A CA 1
ATOM 5632 C C . LYS A 1 689 ? 19.541 12.373 -2.715 1.00 93.00 689 LYS A C 1
ATOM 5634 O O . LYS A 1 689 ? 18.819 13.311 -3.050 1.00 93.00 689 LYS A O 1
ATOM 5639 N N . SER A 1 690 ? 20.621 12.012 -3.411 1.00 95.31 690 SER A N 1
ATOM 5640 C CA . SER A 1 690 ? 21.027 12.631 -4.671 1.00 95.31 690 SER A CA 1
ATOM 5641 C C . SER A 1 690 ? 19.905 12.518 -5.698 1.00 95.31 690 SER A C 1
ATOM 5643 O O . SER A 1 690 ? 19.357 11.434 -5.911 1.00 95.31 690 SER A O 1
ATOM 5645 N N . LYS A 1 691 ? 19.566 13.630 -6.352 1.00 96.81 691 LYS A N 1
ATOM 5646 C CA . LYS A 1 691 ? 18.480 13.690 -7.335 1.00 96.81 691 LYS A CA 1
ATOM 5647 C C . LYS A 1 691 ? 18.794 14.632 -8.486 1.00 96.81 691 LYS A C 1
ATOM 5649 O O . LYS A 1 691 ? 19.582 15.571 -8.344 1.00 96.81 691 LYS A O 1
ATOM 5654 N N . LYS A 1 692 ? 18.204 14.366 -9.650 1.00 97.12 692 LYS A N 1
ATOM 5655 C CA . LYS A 1 692 ? 18.403 15.159 -10.868 1.00 97.12 692 LYS A CA 1
ATOM 5656 C C . LYS A 1 692 ? 17.203 15.048 -11.796 1.00 97.12 692 LYS A C 1
ATOM 5658 O O . LYS A 1 692 ? 16.682 13.962 -12.013 1.00 97.12 692 LYS A O 1
ATOM 5663 N N . ASN A 1 693 ? 16.826 16.148 -12.444 1.00 97.38 693 ASN A N 1
ATOM 5664 C CA . ASN A 1 693 ? 15.843 16.092 -13.523 1.00 97.38 693 ASN A CA 1
ATOM 5665 C C . ASN A 1 693 ? 16.507 15.775 -14.864 1.00 97.38 693 ASN A C 1
ATOM 5667 O O . ASN A 1 693 ? 17.499 16.400 -15.260 1.00 97.38 693 ASN A O 1
ATOM 5671 N N . VAL A 1 694 ? 15.903 14.854 -15.607 1.00 96.50 694 VAL A N 1
ATOM 5672 C CA . VAL A 1 694 ? 16.328 14.483 -16.960 1.00 96.50 694 VAL A CA 1
ATOM 5673 C C . VAL A 1 694 ? 15.267 14.847 -17.985 1.00 96.50 694 VAL A C 1
ATOM 5675 O O . VAL A 1 694 ? 14.084 14.971 -17.687 1.00 96.50 694 VAL A O 1
ATOM 5678 N N . LYS A 1 695 ? 15.712 15.084 -19.221 1.00 94.25 695 LYS A N 1
ATOM 5679 C CA . LYS A 1 695 ? 14.819 15.467 -20.327 1.00 94.25 695 LYS A CA 1
ATOM 5680 C C . LYS A 1 695 ? 14.417 14.286 -21.198 1.00 94.25 695 LYS A C 1
ATOM 5682 O O . LYS A 1 695 ? 13.426 14.383 -21.912 1.00 94.25 695 LYS A O 1
ATOM 5687 N N . LYS A 1 696 ? 15.232 13.233 -21.216 1.00 96.75 696 LYS A N 1
ATOM 5688 C CA . LYS A 1 696 ? 15.094 12.105 -22.132 1.00 96.75 696 LYS A CA 1
ATOM 5689 C C . LYS A 1 696 ? 15.777 10.864 -21.582 1.00 96.75 696 LYS A C 1
ATOM 5691 O O . LYS A 1 696 ? 16.776 10.998 -20.883 1.00 96.75 696 LYS A O 1
ATOM 5696 N N . ILE A 1 697 ? 15.268 9.705 -21.982 1.00 97.81 697 ILE A N 1
ATOM 5697 C CA . ILE A 1 697 ? 15.940 8.410 -21.863 1.00 97.81 697 ILE A CA 1
ATOM 5698 C C . ILE A 1 697 ? 16.393 8.005 -23.264 1.00 97.81 697 ILE A C 1
ATOM 5700 O O . ILE A 1 697 ? 15.633 8.115 -24.232 1.00 97.81 697 ILE A O 1
ATOM 5704 N N . HIS A 1 698 ? 17.641 7.579 -23.384 1.00 98.19 698 HIS A N 1
ATOM 5705 C CA . HIS A 1 698 ? 18.209 7.084 -24.626 1.00 98.19 698 HIS A CA 1
ATOM 5706 C C . HIS A 1 698 ? 18.078 5.565 -24.692 1.00 98.19 698 HIS A C 1
ATOM 5708 O O . HIS A 1 698 ? 18.472 4.874 -23.761 1.00 98.19 698 HIS A O 1
ATOM 5714 N N . VAL A 1 699 ? 17.532 5.057 -25.798 1.00 98.44 699 VAL A N 1
ATOM 5715 C CA . VAL A 1 699 ? 17.183 3.641 -25.953 1.00 98.44 699 VAL A CA 1
ATOM 5716 C C . VAL A 1 699 ? 17.823 3.053 -27.207 1.00 98.44 699 VAL A C 1
ATOM 5718 O O . VAL A 1 699 ? 17.737 3.634 -28.295 1.00 98.44 699 VAL A O 1
ATOM 5721 N N . ALA A 1 700 ? 18.419 1.874 -27.060 1.00 98.12 700 ALA A N 1
ATOM 5722 C CA . ALA A 1 700 ? 18.806 0.995 -28.159 1.00 98.12 700 ALA A CA 1
ATOM 5723 C C . ALA A 1 700 ? 18.286 -0.416 -27.887 1.00 98.12 700 ALA A C 1
ATOM 5725 O O . ALA A 1 700 ? 18.277 -0.851 -26.740 1.00 98.12 700 ALA A O 1
ATOM 5726 N N . ILE A 1 701 ? 17.875 -1.134 -28.931 1.00 98.44 701 ILE A N 1
ATOM 5727 C CA . ILE A 1 701 ? 17.456 -2.530 -28.806 1.00 98.44 701 ILE A CA 1
ATOM 5728 C C . ILE A 1 701 ? 18.397 -3.390 -29.632 1.00 98.44 701 ILE A C 1
ATOM 5730 O O . ILE A 1 701 ? 18.649 -3.112 -30.808 1.00 98.44 701 ILE A O 1
ATOM 5734 N N . LEU A 1 702 ? 18.905 -4.432 -28.993 1.00 97.50 702 LEU A N 1
ATOM 5735 C CA . LEU A 1 702 ? 19.733 -5.464 -29.584 1.00 97.50 702 LEU A CA 1
ATOM 5736 C C . LEU A 1 702 ? 19.014 -6.800 -29.460 1.00 97.50 702 LEU A C 1
ATOM 5738 O O . LEU A 1 702 ? 18.302 -7.040 -28.486 1.00 97.50 702 LEU A O 1
ATOM 5742 N N . THR A 1 703 ? 19.242 -7.690 -30.411 1.00 97.00 703 THR A N 1
ATOM 5743 C CA . THR A 1 703 ? 18.821 -9.086 -30.292 1.00 97.00 703 THR A CA 1
ATOM 5744 C C . THR A 1 703 ? 20.028 -9.990 -30.438 1.00 97.00 703 THR A C 1
ATOM 5746 O O . THR A 1 703 ? 21.025 -9.648 -31.089 1.00 97.00 703 THR A O 1
ATOM 5749 N N . TYR A 1 704 ? 19.958 -11.141 -29.788 1.00 95.81 704 TYR A N 1
ATOM 5750 C CA . TYR A 1 704 ? 21.066 -12.073 -29.705 1.00 95.81 704 TYR A CA 1
ATOM 5751 C C . TYR A 1 704 ? 20.587 -13.512 -29.821 1.00 95.81 704 TYR A C 1
ATOM 5753 O O . TYR A 1 704 ? 19.410 -13.816 -29.629 1.00 95.81 704 TYR A O 1
ATOM 5761 N N . ARG A 1 705 ? 21.525 -14.399 -30.143 1.00 95.06 705 ARG A N 1
ATOM 5762 C CA . ARG A 1 705 ? 21.356 -15.833 -29.953 1.00 95.06 705 ARG A CA 1
ATOM 5763 C C . ARG A 1 705 ? 21.873 -16.216 -28.563 1.00 95.06 705 ARG A C 1
ATOM 5765 O O . ARG A 1 705 ? 23.048 -15.947 -28.285 1.00 95.06 705 ARG A O 1
ATOM 5772 N N . PRO A 1 706 ? 21.048 -16.834 -27.704 1.00 92.12 706 PRO A N 1
ATOM 5773 C CA . PRO A 1 706 ? 21.515 -17.395 -26.441 1.00 92.12 706 PRO A CA 1
ATOM 5774 C C . PRO A 1 706 ? 22.573 -18.482 -26.683 1.00 92.12 706 PRO A C 1
ATOM 5776 O O . PRO A 1 706 ? 22.394 -19.350 -27.538 1.00 92.12 706 PRO A O 1
ATOM 5779 N N . ASN A 1 707 ? 23.689 -18.438 -25.952 1.00 87.00 707 ASN A N 1
ATOM 5780 C CA . ASN A 1 707 ? 24.767 -19.424 -26.052 1.00 87.00 707 ASN A CA 1
ATOM 5781 C C . ASN A 1 707 ? 25.397 -19.670 -24.671 1.00 87.00 707 ASN A C 1
ATOM 5783 O O . ASN A 1 707 ? 26.428 -19.090 -24.317 1.00 87.00 707 ASN A O 1
ATOM 5787 N N . GLY A 1 708 ? 24.743 -20.507 -23.862 1.00 82.62 708 GLY A N 1
ATOM 5788 C CA . GLY A 1 708 ? 25.104 -20.664 -22.452 1.00 82.62 708 GLY A CA 1
ATOM 5789 C C . GLY A 1 708 ? 24.980 -19.327 -21.717 1.00 82.62 708 GLY A C 1
ATOM 5790 O O . GLY A 1 708 ? 23.951 -18.667 -21.814 1.00 82.62 708 GLY A O 1
ATOM 5791 N N . SER A 1 709 ? 26.037 -18.908 -21.018 1.00 79.38 709 SER A N 1
ATOM 5792 C CA . SER A 1 709 ? 26.105 -17.592 -20.363 1.00 79.38 709 SER A CA 1
ATOM 5793 C C . SER A 1 709 ? 26.449 -16.436 -21.312 1.00 79.38 709 SER A C 1
ATOM 5795 O O . SER A 1 709 ? 26.330 -15.278 -20.918 1.00 79.38 709 SER A O 1
ATOM 5797 N N . ASN A 1 710 ? 26.900 -16.730 -22.536 1.00 83.81 710 ASN A N 1
ATOM 5798 C CA . ASN A 1 710 ? 27.305 -15.729 -23.522 1.00 83.81 710 ASN A CA 1
ATOM 5799 C C . ASN A 1 710 ? 26.136 -15.338 -24.433 1.00 83.81 710 ASN A C 1
ATOM 5801 O O . ASN A 1 710 ? 25.197 -16.109 -24.654 1.00 83.81 710 ASN A O 1
ATOM 5805 N N . LYS A 1 711 ? 26.231 -14.139 -25.016 1.00 90.69 711 LYS A N 1
ATOM 5806 C CA . LYS A 1 711 ? 25.213 -13.585 -25.914 1.00 90.69 711 LYS A CA 1
ATOM 5807 C C . LYS A 1 711 ? 25.819 -13.229 -27.260 1.00 90.69 711 LYS A C 1
ATOM 5809 O O . LYS A 1 711 ? 26.517 -12.228 -27.401 1.00 90.69 711 LYS A O 1
ATOM 5814 N N . ASP A 1 712 ? 25.522 -14.032 -28.276 1.00 92.94 712 ASP A N 1
ATOM 5815 C CA . ASP A 1 712 ? 25.963 -13.739 -29.635 1.00 92.94 712 ASP A CA 1
ATOM 5816 C C . ASP A 1 712 ? 25.048 -12.676 -30.254 1.00 92.94 712 ASP A C 1
ATOM 5818 O O . ASP A 1 712 ? 23.947 -12.982 -30.710 1.00 92.94 712 ASP A O 1
ATOM 5822 N N . LEU A 1 713 ? 25.490 -11.417 -30.266 1.00 94.25 713 LEU A N 1
ATOM 5823 C CA . LEU A 1 713 ? 24.724 -10.314 -30.852 1.00 94.25 713 LEU A CA 1
ATOM 5824 C C . LEU A 1 713 ? 24.490 -10.521 -32.359 1.00 94.25 713 LEU A C 1
ATOM 5826 O O . LEU A 1 713 ? 25.435 -10.777 -33.108 1.00 94.25 713 LEU A O 1
ATOM 5830 N N . SER A 1 714 ? 23.237 -10.364 -32.797 1.00 94.69 714 SER A N 1
ATOM 5831 C CA . SER A 1 714 ? 22.792 -10.579 -34.183 1.00 94.69 714 SER A CA 1
ATOM 5832 C C . SER A 1 714 ? 22.321 -9.284 -34.841 1.00 94.69 714 SER A C 1
ATOM 5834 O O . SER A 1 714 ? 22.832 -8.898 -35.893 1.00 94.69 714 SER A O 1
ATOM 5836 N N . TYR A 1 715 ? 21.391 -8.562 -34.213 1.00 96.00 715 TYR A N 1
ATOM 5837 C CA . TYR A 1 715 ? 20.734 -7.393 -34.801 1.00 96.00 715 TYR A CA 1
ATOM 5838 C C . TYR A 1 715 ? 20.693 -6.216 -33.824 1.00 96.00 715 TYR A C 1
ATOM 5840 O O . TYR A 1 715 ? 20.689 -6.395 -32.608 1.00 96.00 715 TYR A O 1
ATOM 5848 N N . SER A 1 716 ? 20.675 -4.997 -34.364 1.00 96.62 716 SER A N 1
ATOM 5849 C CA . SER A 1 716 ? 20.661 -3.750 -33.600 1.00 96.62 716 SER A CA 1
ATOM 5850 C C . SER A 1 716 ? 19.765 -2.710 -34.255 1.00 96.62 716 SER A C 1
ATOM 5852 O O . SER A 1 716 ? 19.792 -2.544 -35.473 1.00 96.62 716 SER A O 1
ATOM 5854 N N . THR A 1 717 ? 19.040 -1.927 -33.455 1.00 97.38 717 THR A N 1
ATOM 5855 C CA . THR A 1 717 ? 18.307 -0.736 -33.928 1.00 97.38 717 THR A CA 1
ATOM 5856 C C . THR A 1 717 ? 19.213 0.477 -34.171 1.00 97.38 717 THR A C 1
ATOM 5858 O O . THR A 1 717 ? 18.775 1.485 -34.726 1.00 97.38 717 THR A O 1
ATOM 5861 N N . VAL A 1 718 ? 20.471 0.397 -33.738 1.00 96.06 718 VAL A N 1
ATOM 5862 C CA . VAL A 1 718 ? 21.486 1.457 -33.783 1.00 96.06 718 VAL A CA 1
ATOM 5863 C C . VAL A 1 718 ? 22.658 0.988 -34.641 1.00 96.06 718 VAL A C 1
ATOM 5865 O O . VAL A 1 718 ? 23.122 -0.146 -34.502 1.00 96.06 718 VAL A O 1
ATOM 5868 N N . ARG A 1 719 ? 23.199 1.859 -35.501 1.00 94.94 719 ARG A N 1
ATOM 5869 C CA . ARG A 1 719 ? 24.359 1.478 -36.317 1.00 94.94 719 ARG A CA 1
ATOM 5870 C C . ARG A 1 719 ? 25.564 1.183 -35.431 1.00 94.94 719 ARG A C 1
ATOM 5872 O O . ARG A 1 719 ? 25.895 1.952 -34.524 1.00 94.94 719 ARG A O 1
ATOM 5879 N N . GLN A 1 720 ? 26.270 0.125 -35.793 1.00 91.06 720 GLN A N 1
ATOM 5880 C CA . GLN A 1 720 ? 27.555 -0.247 -35.226 1.00 91.06 720 GLN A CA 1
ATOM 5881 C C . GLN A 1 720 ? 28.676 0.154 -36.201 1.00 91.06 720 GLN A C 1
ATOM 5883 O O . GLN A 1 720 ? 28.490 0.169 -37.420 1.00 91.06 720 GLN A O 1
ATOM 5888 N N . LYS A 1 721 ? 29.831 0.564 -35.667 1.00 89.88 721 LYS A N 1
ATOM 5889 C CA . LYS A 1 721 ? 31.072 0.750 -36.430 1.00 89.88 721 LYS A CA 1
ATOM 5890 C C . LYS A 1 721 ? 32.250 0.298 -35.574 1.00 89.88 721 LYS A C 1
ATOM 5892 O O . LYS A 1 721 ? 32.431 0.837 -34.487 1.00 89.88 721 LYS A O 1
ATOM 5897 N N . ASN A 1 722 ? 33.061 -0.635 -36.074 1.00 89.38 722 ASN A N 1
ATOM 5898 C CA . ASN A 1 722 ? 34.283 -1.123 -35.413 1.00 89.38 722 ASN A CA 1
ATOM 5899 C C . ASN A 1 722 ? 34.051 -1.581 -33.962 1.00 89.38 722 ASN A C 1
ATOM 5901 O O . ASN A 1 722 ? 34.771 -1.176 -33.055 1.00 89.38 722 ASN A O 1
ATOM 5905 N N . GLY A 1 723 ? 33.000 -2.360 -33.727 1.00 90.75 723 GLY A N 1
ATOM 5906 C CA . GLY A 1 723 ? 32.644 -2.840 -32.390 1.00 90.75 723 GLY A CA 1
ATOM 5907 C C . GLY A 1 723 ? 31.853 -1.837 -31.553 1.00 90.75 723 GLY A C 1
ATOM 5908 O O . GLY A 1 723 ? 31.555 -2.145 -30.415 1.00 90.75 723 GLY A O 1
ATOM 5909 N N . ILE A 1 724 ? 31.513 -0.642 -32.054 1.00 94.62 724 ILE A N 1
ATOM 5910 C CA . ILE A 1 724 ? 30.944 0.430 -31.216 1.00 94.62 724 ILE A CA 1
ATOM 5911 C C . ILE A 1 724 ? 29.580 0.903 -31.739 1.00 94.62 724 ILE A C 1
ATOM 5913 O O . ILE A 1 724 ? 29.461 1.313 -32.899 1.00 94.62 724 ILE A O 1
ATOM 5917 N N . LEU A 1 725 ? 28.556 0.909 -30.878 1.00 95.38 725 LEU A N 1
ATOM 5918 C CA . LEU A 1 725 ? 27.237 1.489 -31.152 1.00 95.38 725 LEU A CA 1
ATOM 5919 C C . LEU A 1 725 ? 27.307 3.021 -31.188 1.00 95.38 725 LEU A C 1
ATOM 5921 O O . LEU A 1 725 ? 27.861 3.674 -30.297 1.00 95.38 725 LEU A O 1
ATOM 5925 N N . LYS A 1 726 ? 26.722 3.630 -32.222 1.00 94.25 726 LYS A N 1
ATOM 5926 C CA . LYS A 1 726 ? 26.780 5.083 -32.421 1.00 94.25 726 LYS A CA 1
ATOM 5927 C C . LYS A 1 726 ? 25.786 5.836 -31.537 1.00 94.25 726 LYS A C 1
ATOM 5929 O O . LYS A 1 726 ? 24.581 5.774 -31.744 1.00 94.25 726 LYS A O 1
ATOM 5934 N N . LYS A 1 727 ? 26.319 6.697 -30.668 1.00 87.50 727 LYS A N 1
ATOM 5935 C CA . LYS A 1 727 ? 25.553 7.575 -29.763 1.00 87.50 727 LYS A CA 1
ATOM 5936 C C . LYS A 1 727 ? 24.402 8.355 -30.406 1.00 87.50 727 LYS A C 1
ATOM 5938 O O . LYS A 1 727 ? 23.319 8.437 -29.841 1.00 87.50 727 LYS A O 1
ATOM 5943 N N . GLY A 1 728 ? 24.624 8.930 -31.589 1.00 88.44 728 GLY A N 1
ATOM 5944 C CA . GLY A 1 728 ? 23.618 9.757 -32.273 1.00 88.44 728 GLY A CA 1
ATOM 5945 C C . GLY A 1 728 ? 22.428 8.983 -32.847 1.00 88.44 728 GLY A C 1
ATOM 5946 O O . GLY A 1 728 ? 21.463 9.606 -33.278 1.00 88.44 728 GLY A O 1
ATOM 5947 N N . ASP A 1 729 ? 22.498 7.651 -32.867 1.00 94.38 729 ASP A N 1
ATOM 5948 C CA . ASP A 1 729 ? 21.473 6.797 -33.465 1.00 94.38 729 ASP A CA 1
ATOM 5949 C C . ASP A 1 729 ? 20.522 6.183 -32.416 1.00 94.38 729 ASP A C 1
ATOM 5951 O O . ASP A 1 729 ? 19.537 5.561 -32.807 1.00 94.38 729 ASP A O 1
ATOM 5955 N N . PHE A 1 730 ? 20.773 6.381 -31.112 1.00 96.44 730 PHE A N 1
ATOM 5956 C CA . PHE A 1 730 ? 19.862 5.966 -30.038 1.00 96.44 730 PHE A CA 1
ATOM 5957 C C . PHE A 1 730 ? 18.530 6.715 -30.138 1.00 96.44 730 PHE A C 1
ATOM 5959 O O . PHE A 1 730 ? 18.486 7.936 -30.339 1.00 96.44 730 PHE A O 1
ATOM 5966 N N . PHE A 1 731 ? 17.428 5.998 -29.929 1.00 97.44 731 PHE A N 1
ATOM 5967 C CA . PHE A 1 731 ? 16.116 6.619 -29.821 1.00 97.44 731 PHE A CA 1
ATOM 5968 C C . PHE A 1 731 ? 16.067 7.493 -28.565 1.00 97.44 731 PHE A C 1
ATOM 5970 O O . PHE A 1 731 ? 16.587 7.117 -27.520 1.00 97.44 731 PHE A O 1
ATOM 5977 N N . SER A 1 732 ? 15.481 8.685 -28.667 1.00 96.88 732 SER A N 1
ATOM 5978 C CA . SER A 1 732 ? 15.328 9.596 -27.529 1.00 96.88 732 SER A CA 1
ATOM 5979 C C . SER A 1 732 ? 13.870 9.610 -27.104 1.00 96.88 732 SER A C 1
ATOM 5981 O O . SER A 1 732 ? 13.032 10.174 -27.807 1.00 96.88 732 SER A O 1
ATOM 5983 N N . TYR A 1 733 ? 13.574 9.000 -25.962 1.00 97.62 733 TYR A N 1
ATOM 5984 C CA . TYR A 1 733 ? 12.244 9.021 -25.380 1.00 97.62 733 TYR A CA 1
ATOM 5985 C C . TYR A 1 733 ? 12.078 10.230 -24.466 1.00 97.62 733 TYR A C 1
ATOM 5987 O O . TYR A 1 733 ? 12.911 10.473 -23.597 1.00 97.62 733 TYR A O 1
ATOM 5995 N N . THR A 1 734 ? 10.989 10.968 -24.648 1.00 97.25 734 THR A N 1
ATOM 5996 C CA . THR A 1 734 ? 10.573 12.081 -23.789 1.00 97.25 734 THR A CA 1
ATOM 5997 C C . THR A 1 734 ? 9.119 11.867 -23.412 1.00 97.25 734 THR A C 1
ATOM 5999 O O . THR A 1 734 ? 8.317 11.538 -24.287 1.00 97.25 734 THR A O 1
ATOM 6002 N N . TRP A 1 735 ? 8.755 12.126 -22.163 1.00 96.19 735 TRP A N 1
ATOM 6003 C CA . TRP A 1 735 ? 7.368 12.067 -21.714 1.00 96.19 735 TRP A CA 1
ATOM 6004 C C . TRP A 1 735 ? 6.906 13.433 -21.217 1.00 96.19 735 TRP A C 1
ATOM 6006 O O . TRP A 1 735 ? 7.704 14.331 -20.941 1.00 96.19 735 TRP A O 1
ATOM 6016 N N . LYS A 1 736 ? 5.587 13.611 -21.165 1.00 94.94 736 LYS A N 1
ATOM 6017 C CA . LYS A 1 736 ? 4.993 14.831 -20.624 1.00 94.94 736 LYS A CA 1
ATOM 6018 C C . LYS A 1 736 ? 5.059 14.779 -19.106 1.00 94.94 736 LYS A C 1
ATOM 6020 O O . LYS A 1 736 ? 4.735 13.748 -18.532 1.00 94.94 736 LYS A O 1
ATOM 6025 N N . LYS A 1 737 ? 5.431 15.900 -18.497 1.00 97.31 737 LYS A N 1
ATOM 6026 C CA . LYS A 1 737 ? 5.266 16.136 -17.061 1.00 97.31 737 LYS A CA 1
ATOM 6027 C C . LYS A 1 737 ? 3.788 16.319 -16.720 1.00 97.31 737 LYS A C 1
ATOM 6029 O O . LYS A 1 737 ? 3.000 16.665 -17.608 1.00 97.31 737 LYS A O 1
ATOM 6034 N N . TRP A 1 738 ? 3.426 16.110 -15.461 1.00 97.75 738 TRP A N 1
ATOM 6035 C CA . TRP A 1 738 ? 2.068 16.340 -14.970 1.00 97.75 738 TRP A CA 1
ATOM 6036 C C . TRP A 1 738 ? 2.064 16.828 -13.523 1.00 97.75 738 TRP A C 1
ATOM 6038 O O . TRP A 1 738 ? 2.924 16.452 -12.731 1.00 97.75 738 TRP A O 1
ATOM 6048 N N . ASP A 1 739 ? 1.056 17.632 -13.191 1.00 95.44 739 ASP A N 1
ATOM 6049 C CA . ASP A 1 739 ? 0.786 18.042 -11.811 1.00 95.44 739 ASP A CA 1
ATOM 6050 C C . ASP A 1 739 ? -0.239 17.117 -11.155 1.00 95.44 739 ASP A C 1
ATOM 6052 O O . ASP A 1 739 ? -0.059 16.735 -10.011 1.00 95.44 739 ASP A O 1
ATOM 6056 N N . LEU A 1 740 ? -1.265 16.685 -11.899 1.00 96.75 740 LEU A N 1
ATOM 6057 C CA . LEU A 1 740 ? -2.246 15.693 -11.455 1.00 96.75 740 LEU A CA 1
ATOM 6058 C C . LEU A 1 740 ? -2.254 14.483 -12.398 1.00 96.75 740 LEU A C 1
ATOM 6060 O O . LEU A 1 740 ? -2.256 14.665 -13.623 1.00 96.75 740 LEU A O 1
ATOM 6064 N N . PRO A 1 741 ? -2.267 13.249 -11.865 1.00 97.19 741 PRO A N 1
ATOM 6065 C CA . PRO A 1 741 ? -2.316 12.053 -12.688 1.00 97.19 741 PRO A CA 1
ATOM 6066 C C . PRO A 1 741 ? -3.700 11.866 -13.316 1.00 97.19 741 PRO A C 1
ATOM 6068 O O . PRO A 1 741 ? -4.733 12.170 -12.722 1.00 97.19 741 PRO A O 1
ATOM 6071 N N . VAL A 1 742 ? -3.727 11.283 -14.514 1.00 96.88 742 VAL A N 1
ATOM 6072 C CA . VAL A 1 742 ? -4.961 10.748 -15.102 1.00 96.88 742 VAL A CA 1
ATOM 6073 C C . VAL A 1 742 ? -5.069 9.281 -14.710 1.00 96.88 742 VAL A C 1
ATOM 6075 O O . VAL A 1 742 ? -4.126 8.523 -14.933 1.00 96.88 742 VAL A O 1
ATOM 6078 N N . TYR A 1 743 ? -6.218 8.876 -14.178 1.00 97.44 743 TYR A N 1
ATOM 6079 C CA . TYR A 1 743 ? -6.478 7.504 -13.746 1.00 97.44 743 TYR A CA 1
ATOM 6080 C C . TYR A 1 743 ? -7.950 7.119 -13.939 1.00 97.44 743 TYR A C 1
ATOM 6082 O O . TYR A 1 743 ? -8.797 7.953 -14.277 1.00 97.44 743 TYR A O 1
ATOM 6090 N N . HIS A 1 744 ? -8.255 5.844 -13.720 1.00 97.69 744 HIS A N 1
ATOM 6091 C CA . HIS A 1 744 ? -9.612 5.334 -13.581 1.00 97.69 744 HIS A CA 1
ATOM 6092 C C . HIS A 1 744 ? -9.691 4.276 -12.480 1.00 97.69 744 HIS A C 1
ATOM 6094 O O . HIS A 1 744 ? -8.713 3.612 -12.157 1.00 97.69 744 HIS A O 1
ATOM 6100 N N . GLU A 1 745 ? -10.879 4.127 -11.909 1.00 98.12 745 GLU A N 1
ATOM 6101 C CA . GLU A 1 745 ? -11.171 3.121 -10.892 1.00 98.12 745 GLU A CA 1
ATOM 6102 C C . GLU A 1 745 ? -11.432 1.744 -11.513 1.00 98.12 745 GLU A C 1
ATOM 6104 O O . GLU A 1 745 ? -12.145 1.636 -12.518 1.00 98.12 745 GLU A O 1
ATOM 6109 N N . ARG A 1 746 ? -10.930 0.687 -10.869 1.00 97.62 746 ARG A N 1
ATOM 6110 C CA . ARG A 1 746 ? -11.252 -0.708 -11.194 1.00 97.62 746 ARG A CA 1
ATOM 6111 C C . ARG A 1 746 ? -11.312 -1.558 -9.927 1.00 97.62 746 ARG A C 1
ATOM 6113 O O . ARG A 1 746 ? -10.403 -1.520 -9.105 1.00 97.62 746 ARG A O 1
ATOM 6120 N N . LEU A 1 747 ? -12.362 -2.366 -9.790 1.00 98.69 747 LEU A N 1
ATOM 6121 C CA . LEU A 1 747 ? -12.424 -3.392 -8.745 1.00 98.69 747 LEU A CA 1
ATOM 6122 C C . LEU A 1 747 ? -11.443 -4.522 -9.074 1.00 98.69 747 LEU A C 1
ATOM 6124 O O . LEU A 1 747 ? -11.450 -5.046 -10.192 1.00 98.69 747 LEU A O 1
ATOM 6128 N N . LYS A 1 748 ? -10.605 -4.884 -8.105 1.00 98.69 748 LYS A N 1
ATOM 6129 C CA . LYS A 1 748 ? -9.606 -5.944 -8.249 1.00 98.69 748 LYS A CA 1
ATOM 6130 C C . LYS A 1 748 ? -10.242 -7.333 -8.212 1.00 98.69 748 LYS A C 1
ATOM 6132 O O . LYS A 1 748 ? -11.353 -7.504 -7.713 1.00 98.69 748 LYS A O 1
ATOM 6137 N N . GLN A 1 749 ? -9.519 -8.356 -8.664 1.00 98.62 749 GLN A N 1
ATOM 6138 C CA . GLN A 1 749 ? -9.970 -9.753 -8.519 1.00 98.62 749 GLN A CA 1
ATOM 6139 C C . GLN A 1 749 ? -10.230 -10.131 -7.049 1.00 98.62 749 GLN A C 1
ATOM 6141 O O . GLN A 1 749 ? -11.171 -10.868 -6.751 1.00 98.62 749 GLN A O 1
ATOM 6146 N N . SER A 1 750 ? -9.462 -9.554 -6.117 1.00 98.69 750 SER A N 1
ATOM 6147 C CA . SER A 1 750 ? -9.658 -9.723 -4.674 1.00 98.69 750 SER A CA 1
ATOM 6148 C C . SER A 1 750 ? -11.040 -9.282 -4.191 1.00 98.69 750 SER A C 1
ATOM 6150 O O . SER A 1 750 ? -11.612 -9.968 -3.347 1.00 98.69 750 SER A O 1
ATOM 6152 N N . TYR A 1 751 ? -11.623 -8.219 -4.761 1.00 98.81 751 TYR A N 1
ATOM 6153 C CA . TYR A 1 751 ? -12.979 -7.764 -4.431 1.00 98.81 751 TYR A CA 1
ATOM 6154 C C . TYR A 1 751 ? -14.020 -8.865 -4.667 1.00 98.81 751 TYR A C 1
ATOM 6156 O O . TYR A 1 751 ? -14.871 -9.110 -3.813 1.00 98.81 751 TYR A O 1
ATOM 6164 N N . TYR A 1 752 ? -13.958 -9.542 -5.817 1.00 98.62 752 TYR A N 1
ATOM 6165 C CA . TYR A 1 752 ? -14.945 -10.564 -6.174 1.00 98.62 752 TYR A CA 1
ATOM 6166 C C . TYR A 1 752 ? -14.798 -11.822 -5.317 1.00 98.62 752 TYR A C 1
ATOM 6168 O O . TYR A 1 752 ? -15.801 -12.374 -4.876 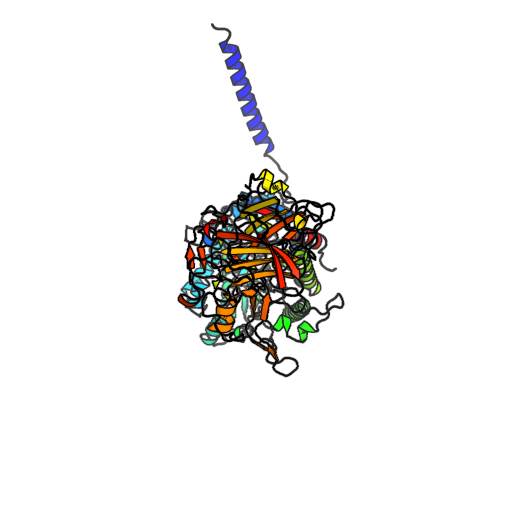1.00 98.62 752 TYR A O 1
ATOM 6176 N N . ILE A 1 753 ? -13.560 -12.218 -5.008 1.00 98.75 753 ILE A N 1
ATOM 6177 C CA . ILE A 1 753 ? -13.284 -13.338 -4.099 1.00 98.75 753 ILE A CA 1
ATOM 6178 C C . ILE A 1 753 ? -13.841 -13.031 -2.700 1.00 98.75 753 ILE A C 1
ATOM 6180 O O . ILE A 1 753 ? -14.602 -13.821 -2.148 1.00 98.75 753 ILE A O 1
ATOM 6184 N N . LEU A 1 754 ? -13.535 -11.851 -2.153 1.00 98.31 754 LEU A N 1
ATOM 6185 C CA . LEU A 1 754 ? -14.023 -11.429 -0.837 1.00 98.31 754 LEU A CA 1
ATOM 6186 C C . LEU A 1 754 ? -15.537 -11.249 -0.788 1.00 98.31 754 LEU A C 1
ATOM 6188 O O . LEU A 1 754 ? -16.150 -11.550 0.232 1.00 98.31 754 LEU A O 1
ATOM 6192 N N . LYS A 1 755 ? -16.160 -10.798 -1.879 1.00 98.69 755 LYS A N 1
ATOM 6193 C CA . LYS A 1 755 ? -17.618 -10.723 -1.988 1.00 98.69 755 LYS A CA 1
ATOM 6194 C C . LYS A 1 755 ? -18.273 -12.087 -1.770 1.00 98.69 755 LYS A C 1
ATOM 6196 O O . LYS A 1 755 ? -19.292 -12.151 -1.076 1.00 98.69 755 LYS A O 1
ATOM 6201 N N . ASP A 1 756 ? -17.701 -13.146 -2.337 1.00 98.56 756 ASP A N 1
ATOM 6202 C CA . ASP A 1 756 ? -18.187 -14.515 -2.155 1.00 98.56 756 ASP A CA 1
ATOM 6203 C C . ASP A 1 756 ? -17.919 -15.017 -0.732 1.00 98.56 756 ASP A C 1
ATOM 6205 O O . ASP A 1 756 ? -18.803 -15.617 -0.117 1.00 98.56 756 ASP A O 1
ATOM 6209 N N . THR A 1 757 ? -16.743 -14.717 -0.174 1.00 98.38 757 THR A N 1
ATOM 6210 C CA . THR A 1 757 ? -16.396 -15.023 1.223 1.00 98.38 757 THR A CA 1
ATOM 6211 C C . THR A 1 757 ? -17.383 -14.371 2.190 1.00 98.38 757 THR A C 1
ATOM 6213 O O . THR A 1 757 ? -18.014 -15.050 2.997 1.00 98.38 757 THR A O 1
ATOM 6216 N N . PHE A 1 758 ? -17.620 -13.065 2.063 1.00 98.12 758 PHE A N 1
ATOM 6217 C CA . PHE A 1 758 ? -18.560 -12.331 2.909 1.00 98.12 758 PHE A CA 1
ATOM 6218 C C . PHE A 1 758 ? -20.015 -12.745 2.691 1.00 98.12 758 PHE A C 1
ATOM 6220 O O . PHE A 1 758 ? -20.825 -12.605 3.610 1.00 98.12 758 PHE A O 1
ATOM 6227 N N . HIS A 1 759 ? -20.370 -13.253 1.508 1.00 97.06 759 HIS A N 1
ATOM 6228 C CA . HIS A 1 759 ? -21.692 -13.824 1.272 1.00 97.06 759 HIS A CA 1
ATOM 6229 C C . HIS A 1 759 ? -21.919 -15.097 2.097 1.00 97.06 759 HIS A C 1
ATOM 6231 O O . HIS A 1 759 ? -22.994 -15.252 2.669 1.00 97.06 759 HIS A O 1
ATOM 6237 N N . LYS A 1 760 ? -20.907 -15.972 2.163 1.00 96.38 760 LYS A N 1
ATOM 6238 C CA . LYS A 1 760 ? -20.959 -17.274 2.848 1.00 96.38 760 LYS A CA 1
ATOM 6239 C C . LYS A 1 760 ? -20.695 -17.191 4.351 1.00 96.38 760 LYS A C 1
ATOM 6241 O O . LYS A 1 760 ? -21.085 -18.094 5.078 1.00 96.38 760 LYS A O 1
ATOM 6246 N N . ALA A 1 761 ? -20.017 -16.140 4.806 1.00 94.12 761 ALA A N 1
ATOM 6247 C CA . ALA A 1 761 ? -19.665 -15.957 6.206 1.00 94.12 761 ALA A CA 1
ATOM 6248 C C . ALA A 1 761 ? -20.909 -15.734 7.085 1.00 94.12 761 ALA A C 1
ATOM 6250 O O . ALA A 1 761 ? -21.554 -14.673 7.025 1.00 94.12 761 ALA A O 1
ATOM 6251 N N . GLU A 1 762 ? -21.193 -16.731 7.921 1.00 85.00 762 GLU A N 1
ATOM 6252 C CA . GLU A 1 762 ? -22.242 -16.768 8.941 1.00 85.00 762 GLU A CA 1
ATOM 6253 C C . GLU A 1 762 ? -21.628 -16.982 10.329 1.00 85.00 762 GLU A C 1
ATOM 6255 O O . GLU A 1 762 ? -20.503 -17.448 10.449 1.00 85.00 762 GLU A O 1
ATOM 6260 N N . ILE A 1 763 ? -22.359 -16.647 11.389 1.00 83.00 763 ILE A N 1
ATOM 6261 C CA . ILE A 1 763 ? -21.930 -16.965 12.756 1.00 83.00 763 ILE A CA 1
ATOM 6262 C C . ILE A 1 763 ? -22.094 -18.475 12.959 1.00 83.00 763 ILE A C 1
ATOM 6264 O O . ILE A 1 763 ? -23.174 -19.006 12.691 1.00 83.00 763 ILE A O 1
ATOM 6268 N N . ASN A 1 764 ? -21.041 -19.155 13.424 1.00 62.94 764 ASN A N 1
ATOM 6269 C CA . ASN A 1 764 ? -21.112 -20.578 13.761 1.00 62.94 764 ASN A CA 1
ATOM 6270 C C . ASN A 1 764 ? -22.186 -20.775 14.847 1.00 62.94 764 ASN A C 1
ATOM 6272 O O . ASN A 1 764 ? -22.154 -20.088 15.868 1.00 62.94 764 ASN A O 1
ATOM 6276 N N . LYS A 1 765 ? -23.174 -21.635 14.572 1.00 43.75 765 LYS A N 1
ATOM 6277 C CA . LYS A 1 765 ? -24.312 -21.893 15.468 1.00 43.75 765 LYS A CA 1
ATOM 6278 C C . LYS A 1 765 ? -23.934 -22.714 16.686 1.00 43.75 765 LYS A C 1
ATOM 6280 O O . LYS A 1 765 ? -23.127 -23.654 16.517 1.00 43.75 765 LYS A O 1
#

Radius of gyration: 30.26 Å; chains: 1; bounding box: 91×70×82 Å

Secondary structure (DSSP, 8-state):
--SHHHHHHHHHHHHHHHHHHHHHHHHHTTS--------B-EEETTEEES-EE-SSSEEEE-TT--EEEE-EEEEE--S--TT--GGG----HHHHHHHHHHHHHTT--EEEESSPPPHHHHHHHHHHHTT-SSPPEEEEEE---HHHHHHH--TT-HHHHHHHHHHHHHHHHHHTT-EEEPP-TTS--EEE----GGGEEEEEES-S--HHHHHHHHHHT-S----B-SSEEESS--HHHHHHHHHHHHHHHHHHHHHSB---EEEEEEGGG-SS--TT---GGGGS----GGGEEE-TT-SS-B-EEEE--SS-STHHHH-HHHHT-B-TTSSB-HHHHHHHHHHHT-SS-EEEEEE-----SSEEE--TTS--EE---HHHHHHHHHHHHHHHHHTT-SEEEES-SB--TT---TTTTTTS-TTTGGGS--TTSGGGG--SEEEEES-TTTPPP-SS-THHHHHTTPPBPP-TT-EES---STTTTTTSEEEEEEEE-SSEEEEEEEEPP-SSPP-TTT-EEEEEEE-STT-SEEEETTEEEEEEEEEE-EEEEE--TTSEEEEEEGGG-HHIIIIIIIT--SPPPTTTTSTT-S-EEEPEEEEE--EEEEEETTEEEEE--EEEETTBPPBSB--TTSTTB-TT--EEEETTTTEEEEEEEGGGGTEEETTTTEEE--HHHH-TT-EEE-S-EEEEEEEEEEETTEEEEEEESS-EETTEE-GGGSEEE-----SS--EEEEE-HHHHHHHHHHHH-----

pLDDT: mean 94.05, std 9.8, range [34.91, 98.88]

Foldseek 3Di:
DPPVVVVVVVVVVVVVVVVVVVVVVVVVVPPDPPQPQQFDWDADPLFIELWFFDQQAIWGAGPVRDTDGDAAQAFEDAQDDFLDDSLVSPDALVNLLVLQVLCVLLLGQEYEYAADHALSNLVSLLVNSSPDPRHRAYAYEHEFDVVCLVVVLACPPPVRLVVSLVRLLQVLCLLQQRHAADDDGRDHGGGRRRNNVSRHQEYAYYDADQLSSLVSNLVVPPDPDWQDAPWKTFDPDGSVLSSVLVSVRSSQVSCCVPPSYAHEYHYEYEQQADPDAQLQQQDCRSRVHHDYPVRMDTDPSRPRDYAAEYADEQFDDCSLAFVCQQQQDQDPVRDRGSLLSVLLVSVVSDSGAYENAEYFAFQFLAFQTAHPVGSTNYNHFLQRRLVSVLVSQVSCQRSSHNHYHYHHAEFAQLDAGPLCPLLADNVFRSFAHARNGSNRGRHLKYWFFADPLQDDWQAADCPSVVSNVFDWDDLPFKDWPDDDDPCLQQQAFPTKGWDDARWWIKIKTFGRADPFFRDLLFKKKKKFKQQAPPFAAQADAQDPLAGEPGRTQWIFIGSDAPDTFIKGQLQPAQCCCPCCPPVVLDDDDPPSVPGNPNDIDQRKIWRDDWTWRPQRPHHIDTDGTDMDRSGRAHEWTCDQPDPGHTVNHQWYHPRNRRMIMGIDTCSSSQARGVLQQKGADRCSVPNSNHIDHDFWMWIKMWMFNDDPSHTHTTMISAHDDNNYGDPVRTDTDGDHHDSHTHTDMDRGPSSVSSSVSSVPDDNDD